Protein AF-A0A7V2UEF2-F1 (afdb_monomer_lite)

pLDDT: mean 79.39, std 17.66, range [21.75, 98.5]

Secondary structure (DSSP, 8-state):
--TTTSS-TT-PPPP-PPP----B--------TT-EEEEEEE-STT-EEEEEES-TTS-----B--EESSSP-SS-SEEEEEETTEEEEEEE---SB--TTEEEEEES-SEE--EEE--SS--PPB-EEEESSPB--EEESS-B--EE-TTPBPTTSBBPPSSSS-SS-TTPEEEEEESSEEEEEEESS-B-SEEEESSEEEEEEEESS-B-S-EEESSEEEEEEEE-EEETTEEE---B-S-EEETTEEEEEEEESS-B-S-EEESSEEEEEEEE-EE-TTT--EE---B-S-EEESSEEEEEEEESS-B-SS-EEE-SS--EEEEEEE-EEETTTTEEEPPPB-S-EEESS-EEEEEESS-B-S-EEESSEEEEEEESSS-B-SEEEESSEEEEEEESSEEES-EEEESS-EEEEEESEEES-EEEESSEEEEEEESS-EES-EEEESB--TTT--TTSSSTTTTTTT-----EEEEEEEEEEEES-EEEESEEPPTTS-SSSTT--EEPSS--EEEEEEEEEE-TT-EEEESSEE---S----TTSEEEE----PPPPPS-TTTEEETTB-EEEE-SSS-EEEEEEESS-EEEEETTTTEEEE---TT--EEEEEEE-----TT-S--SPPBEEE--TT--EEEEEE-TT--BS-SSSSEEEEEESS-BS-EEES-B-SSEEEEETT-BS-EEE---S-EESEEEEETTS-EEEEEESS-EE-SSS--EEEES-EEEEEEES-B-SEEEESSS-EEEEEEESS-B-S-EEESS-EEEEEEESS-B-S-EEEEEEEEEEEE-SS-BSBTTB--EEEEEEEEEEEES-EES-EEEEEEEEEEEESS-EES-EEEEEEEEEEEEESS-EES-EEEEEEEEEEEE-S-EEEEEEEEEEEEEEEEESS-EEEEEEEEEEES-EEE-S-EE--SSSS----EEETT-------S--PPPPPTT------S------

Structure (mmCIF, N/CA/C/O backbone):
data_AF-A0A7V2UEF2-F1
#
_entry.id   AF-A0A7V2UEF2-F1
#
loop_
_atom_site.group_PDB
_atom_site.id
_atom_site.type_symbol
_atom_site.label_atom_id
_atom_site.label_alt_id
_atom_site.label_comp_id
_atom_site.label_asym_id
_atom_site.label_entity_id
_atom_site.label_seq_id
_atom_site.pdbx_PDB_ins_code
_atom_site.Cartn_x
_atom_site.Cartn_y
_atom_site.Cartn_z
_atom_site.occupancy
_atom_site.B_iso_or_equiv
_atom_site.auth_seq_id
_atom_site.auth_comp_id
_atom_site.auth_asym_id
_atom_site.auth_atom_id
_atom_site.pdbx_PDB_model_num
ATOM 1 N N . MET A 1 1 ? -7.938 11.576 -1.540 1.00 25.53 1 MET A N 1
ATOM 2 C CA . MET A 1 1 ? -7.745 12.157 -2.897 1.00 25.53 1 MET A CA 1
ATOM 3 C C . MET A 1 1 ? -6.813 13.387 -2.960 1.00 25.53 1 MET A C 1
ATOM 5 O O . MET A 1 1 ? -6.471 13.784 -4.067 1.00 25.53 1 MET A O 1
ATOM 9 N N . GLY A 1 2 ? -6.338 13.968 -1.844 1.00 21.84 2 GLY A N 1
ATOM 10 C CA . GLY A 1 2 ? -5.349 15.071 -1.861 1.00 21.84 2 GLY A CA 1
ATOM 11 C C . GLY A 1 2 ? -3.874 14.646 -1.999 1.00 21.84 2 GLY A C 1
ATOM 12 O O . GLY A 1 2 ? -3.057 15.437 -2.459 1.00 21.84 2 GLY A O 1
ATOM 13 N N . LEU A 1 3 ? -3.564 13.381 -1.688 1.00 26.83 3 LEU A N 1
ATOM 14 C CA . LEU A 1 3 ? -2.206 12.836 -1.524 1.00 26.83 3 LEU A CA 1
ATOM 15 C C . LEU A 1 3 ? -1.367 12.731 -2.821 1.00 26.83 3 LEU A C 1
ATOM 17 O O . LEU A 1 3 ? -0.145 12.712 -2.771 1.00 26.83 3 LEU A O 1
ATOM 21 N N . PHE A 1 4 ? -1.991 12.685 -4.005 1.00 26.27 4 PHE A N 1
ATOM 22 C CA . PHE A 1 4 ? -1.270 12.423 -5.267 1.00 26.27 4 PHE A CA 1
ATOM 23 C C . PHE A 1 4 ? -0.911 13.674 -6.084 1.00 26.27 4 PHE A C 1
ATOM 25 O O . PHE A 1 4 ? -0.075 13.591 -6.978 1.00 26.27 4 PHE A O 1
ATOM 32 N N . ARG A 1 5 ? -1.504 14.845 -5.798 1.00 24.19 5 ARG A N 1
ATOM 33 C CA . ARG A 1 5 ? -1.255 16.075 -6.585 1.00 24.19 5 ARG A CA 1
ATOM 34 C C . ARG A 1 5 ? -0.101 16.938 -6.075 1.00 24.19 5 ARG A C 1
ATOM 36 O O . ARG A 1 5 ? 0.386 17.770 -6.832 1.00 24.19 5 ARG A O 1
ATOM 43 N N . ALA A 1 6 ? 0.310 16.782 -4.817 1.00 24.36 6 ALA A N 1
ATOM 44 C CA . ALA A 1 6 ? 1.308 17.659 -4.199 1.00 24.36 6 ALA A CA 1
ATOM 45 C C . ALA A 1 6 ? 2.750 17.130 -4.317 1.00 24.36 6 ALA A C 1
ATOM 47 O O . ALA A 1 6 ? 3.679 17.929 -4.396 1.00 24.36 6 ALA A O 1
ATOM 48 N N . LEU A 1 7 ? 2.942 15.808 -4.416 1.00 27.47 7 LEU A N 1
ATOM 49 C CA . LEU A 1 7 ? 4.266 15.185 -4.584 1.00 27.47 7 LEU A CA 1
ATOM 50 C C . LEU A 1 7 ? 4.724 15.100 -6.052 1.00 27.47 7 LEU A C 1
ATOM 52 O O . LEU A 1 7 ? 5.897 14.862 -6.319 1.00 27.47 7 LEU A O 1
ATOM 56 N N . SER A 1 8 ? 3.837 15.364 -7.019 1.00 26.30 8 SER A N 1
ATOM 57 C CA . SER A 1 8 ? 4.153 15.412 -8.455 1.00 26.30 8 SER A CA 1
ATOM 58 C C . SER A 1 8 ? 4.709 16.773 -8.895 1.00 26.30 8 SER A C 1
ATOM 60 O O . SER A 1 8 ? 4.376 17.258 -9.980 1.00 26.30 8 SER A O 1
ATOM 62 N N . GLY A 1 9 ? 5.495 17.432 -8.038 1.00 21.75 9 GLY A N 1
ATOM 63 C CA . GLY A 1 9 ? 6.108 18.730 -8.306 1.00 21.75 9 GLY A CA 1
ATOM 64 C C . GLY A 1 9 ? 6.956 18.716 -9.580 1.00 21.75 9 GLY A C 1
ATOM 65 O O . GLY A 1 9 ? 8.155 18.491 -9.529 1.00 21.75 9 GLY A O 1
ATOM 66 N N . GLY A 1 10 ? 6.311 19.000 -10.713 1.00 25.55 10 GLY A N 1
ATOM 67 C CA . GLY A 1 10 ? 6.919 19.436 -11.962 1.00 25.55 10 GLY A CA 1
ATOM 68 C C . GLY A 1 10 ? 7.598 18.363 -12.811 1.00 25.55 10 GLY A C 1
ATOM 69 O O . GLY A 1 10 ? 8.803 18.441 -13.007 1.00 25.55 10 GLY A O 1
ATOM 70 N N . LYS A 1 11 ? 6.816 17.460 -13.413 1.00 21.89 11 LYS A N 1
ATOM 71 C CA . LYS A 1 11 ? 6.855 17.152 -14.860 1.00 21.89 11 LYS A CA 1
ATOM 72 C C . LYS A 1 11 ? 5.603 16.340 -15.213 1.00 21.89 11 LYS A C 1
ATOM 74 O O . LYS A 1 11 ? 5.317 15.320 -14.597 1.00 21.89 11 LYS A O 1
ATOM 79 N N . SER A 1 12 ? 4.821 16.861 -16.155 1.00 23.77 12 SER A N 1
ATOM 80 C CA . SER A 1 12 ? 3.686 16.164 -16.769 1.00 23.77 12 SER A CA 1
ATOM 81 C C . SER A 1 12 ? 4.137 14.787 -17.278 1.00 23.77 12 SER A C 1
ATOM 83 O O . SER A 1 12 ? 5.268 14.706 -17.765 1.00 23.77 12 SER A O 1
ATOM 85 N N . PRO A 1 13 ? 3.299 13.728 -17.257 1.00 28.08 13 PRO A N 1
ATOM 86 C CA . PRO A 1 13 ? 3.505 12.639 -18.203 1.00 28.08 13 PRO A CA 1
ATOM 87 C C . PRO A 1 13 ? 3.587 13.274 -19.595 1.00 28.08 13 PRO A C 1
ATOM 89 O O . PRO A 1 13 ? 2.812 14.189 -19.909 1.00 28.08 13 PRO A O 1
ATOM 92 N N . ALA A 1 14 ? 4.612 12.880 -20.349 1.00 27.77 14 ALA A N 1
ATOM 93 C CA . ALA A 1 14 ? 4.889 13.397 -21.679 1.00 27.77 14 ALA A CA 1
ATOM 94 C C . ALA A 1 14 ? 3.609 13.380 -22.541 1.00 27.77 14 ALA A C 1
ATOM 96 O O . ALA A 1 14 ? 2.741 12.523 -22.324 1.00 27.77 14 ALA A O 1
ATOM 97 N N . PRO A 1 15 ? 3.445 14.341 -23.470 1.00 23.97 15 PRO A N 1
ATOM 98 C CA . PRO A 1 15 ? 2.350 14.301 -24.433 1.00 23.97 15 PRO A CA 1
ATOM 99 C C . PRO A 1 15 ? 2.281 12.914 -25.083 1.00 23.97 15 PRO A C 1
ATOM 101 O O . PRO A 1 15 ? 3.301 12.256 -25.269 1.00 23.97 15 PRO A O 1
ATOM 104 N N . ARG A 1 16 ? 1.056 12.444 -25.358 1.00 30.66 16 ARG A N 1
ATOM 105 C CA . ARG A 1 16 ? 0.818 11.178 -26.062 1.00 30.66 16 ARG A CA 1
ATOM 106 C C . ARG A 1 16 ? 1.673 11.161 -27.317 1.00 30.66 16 ARG A C 1
ATOM 108 O O . ARG A 1 16 ? 1.405 11.971 -28.203 1.00 30.66 16 ARG A O 1
ATOM 115 N N . ALA A 1 17 ? 2.631 10.240 -27.367 1.00 35.06 17 ALA A N 1
ATOM 116 C CA . ALA A 1 17 ? 3.488 10.154 -28.520 1.00 35.06 17 ALA A CA 1
ATOM 117 C C . ALA A 1 17 ? 2.669 9.740 -29.739 1.00 35.06 17 ALA A C 1
ATOM 119 O O . ALA A 1 17 ? 1.888 8.779 -29.683 1.00 35.06 17 ALA A O 1
ATOM 120 N N . THR A 1 18 ? 2.768 10.509 -30.814 1.00 34.16 18 THR A N 1
ATOM 121 C CA . THR A 1 18 ? 2.015 10.239 -32.035 1.00 34.16 18 THR A CA 1
ATOM 122 C C . THR A 1 18 ? 2.654 9.035 -32.712 1.00 34.16 18 THR A C 1
ATOM 124 O O . THR A 1 18 ? 3.861 8.978 -32.907 1.00 34.16 18 THR A O 1
ATOM 127 N N . ARG A 1 19 ? 1.852 8.020 -33.055 1.00 41.97 19 ARG A N 1
ATOM 128 C CA . ARG A 1 19 ? 2.343 6.855 -33.805 1.00 41.97 19 ARG A CA 1
ATOM 129 C C . ARG A 1 19 ? 3.092 7.351 -35.043 1.00 41.97 19 ARG A C 1
ATOM 131 O O . ARG A 1 19 ? 2.525 8.173 -35.758 1.00 41.97 19 ARG A O 1
ATOM 138 N N . LEU A 1 20 ? 4.292 6.819 -35.308 1.00 41.66 20 LEU A N 1
ATOM 139 C CA . LEU A 1 20 ? 5.078 7.131 -36.508 1.00 41.66 20 LEU A CA 1
ATOM 140 C C . LEU A 1 20 ? 4.201 6.941 -37.763 1.00 41.66 20 LEU A C 1
ATOM 142 O O . LEU A 1 20 ? 3.979 5.822 -38.230 1.00 41.66 20 LEU A O 1
ATOM 146 N N . ALA A 1 21 ? 3.627 8.033 -38.260 1.00 39.31 21 ALA A N 1
ATOM 147 C CA . ALA A 1 21 ? 2.764 8.049 -39.427 1.00 39.31 21 ALA A CA 1
ATOM 148 C C . ALA A 1 21 ? 3.613 8.540 -40.594 1.00 39.31 21 ALA A C 1
ATOM 150 O O . ALA A 1 21 ? 3.833 9.735 -40.765 1.00 39.31 21 ALA A O 1
ATOM 151 N N . LEU A 1 22 ? 4.139 7.594 -41.370 1.00 42.03 22 LEU A N 1
ATOM 152 C CA . LEU A 1 22 ? 4.857 7.908 -42.598 1.00 42.03 22 LEU A CA 1
ATOM 153 C C . LEU A 1 22 ? 3.831 8.349 -43.647 1.00 42.03 22 LEU A C 1
ATOM 155 O O . LEU A 1 22 ? 3.211 7.519 -44.313 1.00 42.03 22 LEU A O 1
ATOM 159 N N . GLU A 1 23 ? 3.601 9.656 -43.754 1.00 38.69 23 GLU A N 1
ATOM 160 C CA . GLU A 1 23 ? 2.697 10.212 -44.758 1.00 38.69 23 GLU A CA 1
ATOM 161 C C . GLU A 1 23 ? 3.459 10.599 -46.038 1.00 38.69 23 GLU A C 1
ATOM 163 O O . GLU A 1 23 ? 4.475 11.297 -45.976 1.00 38.69 23 GLU A O 1
ATOM 168 N N . PRO A 1 24 ? 2.974 10.199 -47.227 1.00 37.00 24 PRO A N 1
ATOM 169 C CA . PRO A 1 24 ? 3.473 10.736 -48.484 1.00 37.00 24 PRO A CA 1
ATOM 170 C C . PRO A 1 24 ? 2.901 12.145 -48.715 1.00 37.00 24 PRO A C 1
ATOM 172 O O . PRO A 1 24 ? 1.703 12.306 -48.953 1.00 37.00 24 PRO A O 1
ATOM 175 N N . LEU A 1 25 ? 3.757 13.171 -48.687 1.00 35.62 25 LEU A N 1
ATOM 176 C CA . LEU A 1 25 ? 3.411 14.560 -49.026 1.00 35.62 25 LEU A CA 1
ATOM 177 C C . LEU A 1 25 ? 3.967 14.968 -50.400 1.00 35.62 25 LEU A C 1
ATOM 179 O O . LEU A 1 25 ? 4.969 14.437 -50.877 1.00 35.62 25 LEU A O 1
ATOM 183 N N . GLU A 1 26 ? 3.317 15.944 -51.048 1.00 32.22 26 GLU A N 1
ATOM 184 C CA . GLU A 1 26 ? 3.818 16.532 -52.297 1.00 32.22 26 GLU A CA 1
ATOM 185 C C . GLU A 1 26 ? 5.234 17.121 -52.109 1.00 32.22 26 GLU A C 1
ATOM 187 O O . GLU A 1 26 ? 5.506 17.755 -51.084 1.00 32.22 26 GLU A O 1
ATOM 192 N N . PRO A 1 27 ? 6.142 16.969 -53.094 1.00 32.66 27 PRO A N 1
ATOM 193 C CA . PRO A 1 27 ? 7.563 17.200 -52.888 1.00 32.66 27 PRO A CA 1
ATOM 194 C C . PRO A 1 27 ? 7.864 18.676 -52.615 1.00 32.66 27 PRO A C 1
ATOM 196 O O . PRO A 1 27 ? 7.856 19.518 -53.517 1.00 32.66 27 PRO A O 1
ATOM 199 N N . ARG A 1 28 ? 8.203 18.989 -51.363 1.00 32.97 28 ARG A N 1
ATOM 200 C CA . ARG A 1 28 ? 8.914 20.211 -50.991 1.00 32.97 28 ARG A CA 1
ATOM 201 C C . ARG A 1 28 ? 10.338 19.830 -50.613 1.00 32.97 28 ARG A C 1
ATOM 203 O O . ARG A 1 28 ? 10.566 19.201 -49.594 1.00 32.97 28 ARG A O 1
ATOM 210 N N . LEU A 1 29 ? 11.287 20.221 -51.462 1.00 34.53 29 LEU A N 1
ATOM 211 C CA . LEU A 1 29 ? 12.725 20.089 -51.223 1.00 34.53 29 LEU A CA 1
ATOM 212 C C . LEU A 1 29 ? 13.139 20.943 -50.014 1.00 34.53 29 LEU A C 1
ATOM 214 O O . LEU A 1 29 ? 13.471 22.119 -50.165 1.00 34.53 29 LEU A O 1
ATOM 218 N N . LEU A 1 30 ? 13.131 20.348 -48.826 1.00 37.91 30 LEU A N 1
ATOM 219 C CA . LEU A 1 30 ? 13.984 20.757 -47.717 1.00 37.91 30 LEU A CA 1
ATOM 220 C C . LEU A 1 30 ? 15.218 19.850 -47.774 1.00 37.91 30 LEU A C 1
ATOM 222 O O . LEU A 1 30 ? 15.145 18.665 -47.475 1.00 37.91 30 LEU A O 1
ATOM 226 N N . LEU A 1 31 ? 16.342 20.385 -48.262 1.00 40.97 31 LEU A N 1
ATOM 227 C CA . LEU A 1 31 ? 17.633 19.707 -48.138 1.00 40.97 31 LEU A CA 1
ATOM 228 C C . LEU A 1 31 ? 18.015 19.716 -46.651 1.00 40.97 31 LEU A C 1
ATOM 230 O O . LEU A 1 31 ? 18.412 20.771 -46.152 1.00 40.97 31 LEU A O 1
ATOM 234 N N . SER A 1 32 ? 17.948 18.571 -45.965 1.00 44.62 32 SER A N 1
ATOM 235 C CA . SER A 1 32 ? 18.790 18.381 -44.782 1.00 44.62 32 SER A CA 1
ATOM 236 C C . SER A 1 32 ? 20.245 18.319 -45.268 1.00 44.62 32 SER A C 1
ATOM 238 O O . SER A 1 32 ? 20.565 17.698 -46.285 1.00 44.62 32 SER A O 1
ATOM 240 N N . ALA A 1 33 ? 21.128 19.088 -44.636 1.00 48.56 33 ALA A N 1
ATOM 241 C CA . ALA A 1 33 ? 22.421 19.459 -45.214 1.00 48.56 33 ALA A CA 1
ATOM 242 C C . ALA A 1 33 ? 23.531 18.394 -45.067 1.00 48.56 33 ALA A C 1
ATOM 244 O O . ALA A 1 33 ? 24.662 18.667 -45.469 1.00 48.56 33 ALA A O 1
ATOM 245 N N . ASN A 1 34 ? 23.233 17.206 -44.522 1.00 64.19 34 ASN A N 1
ATOM 246 C CA . ASN A 1 34 ? 24.262 16.309 -43.972 1.00 64.19 34 ASN A CA 1
ATOM 247 C C . ASN A 1 34 ? 24.286 14.872 -44.536 1.00 64.19 34 ASN A C 1
ATOM 249 O O . ASN A 1 34 ? 25.205 14.128 -44.207 1.00 64.19 34 ASN A O 1
ATOM 253 N N . LEU A 1 35 ? 23.337 14.475 -45.397 1.00 77.94 35 LEU A N 1
ATOM 254 C CA . LEU A 1 35 ? 23.329 13.152 -46.043 1.00 77.94 35 LEU A CA 1
ATOM 255 C C . LEU A 1 35 ? 23.535 13.270 -47.552 1.00 77.94 35 LEU A C 1
ATOM 257 O O . LEU A 1 35 ? 22.794 13.975 -48.239 1.00 77.94 35 LEU A O 1
ATOM 261 N N . THR A 1 36 ? 24.503 12.534 -48.099 1.00 80.50 36 THR A N 1
ATOM 262 C CA . THR A 1 36 ? 24.727 12.473 -49.554 1.00 80.50 36 THR A CA 1
ATOM 263 C C . THR A 1 36 ? 24.438 11.073 -50.075 1.00 80.50 36 THR A C 1
ATOM 265 O O . THR A 1 36 ? 24.997 10.103 -49.577 1.00 80.50 36 THR A O 1
ATOM 268 N N . VAL A 1 37 ? 23.578 10.951 -51.091 1.00 83.44 37 VAL A N 1
ATOM 269 C CA . VAL A 1 37 ? 23.331 9.661 -51.756 1.00 83.44 37 VAL A CA 1
ATOM 270 C C . VAL A 1 37 ? 24.605 9.208 -52.462 1.00 83.44 37 VAL A C 1
ATOM 272 O O . VAL A 1 37 ? 25.132 9.906 -53.328 1.00 83.44 37 VAL A O 1
ATOM 275 N N . VAL A 1 38 ? 25.069 8.019 -52.096 1.00 81.69 38 VAL A N 1
ATOM 276 C CA . VAL A 1 38 ? 26.251 7.364 -52.660 1.00 81.69 38 VAL A CA 1
ATOM 277 C C . VAL A 1 38 ? 25.851 6.536 -53.871 1.00 81.69 38 VAL A C 1
ATOM 279 O O . VAL A 1 38 ? 26.432 6.673 -54.945 1.00 81.69 38 VAL A O 1
ATOM 282 N N . ASP A 1 39 ? 24.831 5.696 -53.699 1.00 85.75 39 ASP A N 1
ATOM 283 C CA . ASP A 1 39 ? 24.212 4.923 -54.768 1.00 85.75 39 ASP A CA 1
ATOM 284 C C . ASP A 1 39 ? 22.794 4.498 -54.360 1.00 85.75 39 ASP A C 1
ATOM 286 O O . ASP A 1 39 ? 22.465 4.434 -53.174 1.00 85.75 39 ASP A O 1
ATOM 290 N N . GLN A 1 40 ? 21.947 4.192 -55.339 1.00 88.06 40 GLN A N 1
ATOM 291 C CA . GLN A 1 40 ? 20.579 3.733 -55.112 1.00 88.06 40 GLN A CA 1
ATOM 292 C C . GLN A 1 40 ? 20.105 2.798 -56.222 1.00 88.06 40 GLN A C 1
ATOM 294 O O . GLN A 1 40 ? 20.504 2.915 -57.384 1.00 88.06 40 GLN A O 1
ATOM 299 N N . ARG A 1 41 ? 19.176 1.897 -55.895 1.00 89.00 41 ARG A N 1
ATOM 300 C CA . ARG A 1 41 ? 18.490 1.073 -56.895 1.00 89.00 41 ARG A CA 1
ATOM 301 C C . ARG A 1 41 ? 17.037 0.828 -56.534 1.00 89.00 41 ARG A C 1
ATOM 303 O O . ARG A 1 41 ? 16.729 0.283 -55.479 1.00 89.00 41 ARG A O 1
ATOM 310 N N . ASP A 1 42 ? 16.177 1.140 -57.495 1.00 87.62 42 ASP A N 1
ATOM 311 C CA . ASP A 1 42 ? 14.768 0.762 -57.504 1.00 87.62 42 ASP A CA 1
ATOM 312 C C . ASP A 1 42 ? 14.609 -0.644 -58.112 1.00 87.62 42 ASP A C 1
ATOM 314 O O . ASP A 1 42 ? 15.122 -0.945 -59.199 1.00 87.62 42 ASP A O 1
ATOM 318 N N . PHE A 1 43 ? 13.928 -1.529 -57.389 1.00 86.38 43 PHE A N 1
ATOM 319 C CA . PHE A 1 43 ? 13.607 -2.897 -57.806 1.00 86.38 43 PHE A CA 1
ATOM 320 C C . PHE A 1 43 ? 12.164 -3.033 -58.334 1.00 86.38 43 PHE A C 1
ATOM 322 O O . PHE A 1 43 ? 11.760 -4.127 -58.739 1.00 86.38 43 PHE A O 1
ATOM 329 N N . GLY A 1 44 ? 11.415 -1.929 -58.388 1.00 80.31 44 GLY A N 1
ATOM 330 C CA . GLY A 1 44 ? 10.041 -1.817 -58.861 1.00 80.31 44 GLY A CA 1
ATOM 331 C C . GLY A 1 44 ? 9.005 -1.855 -57.733 1.00 80.31 44 GLY A C 1
ATOM 332 O O . GLY A 1 44 ? 9.194 -2.499 -56.704 1.00 80.31 44 GLY A O 1
ATOM 333 N N . GLY A 1 45 ? 7.863 -1.186 -57.941 1.00 77.62 45 GLY A N 1
ATOM 334 C CA . GLY A 1 45 ? 6.744 -1.183 -56.985 1.00 77.62 45 GLY A CA 1
ATOM 335 C C . GLY A 1 45 ? 6.975 -0.338 -55.726 1.00 77.62 45 GLY A C 1
ATOM 336 O O . GLY A 1 45 ? 6.353 -0.620 -54.701 1.00 77.62 45 GLY A O 1
ATOM 337 N N . GLY A 1 46 ? 7.865 0.659 -55.805 1.00 79.31 46 GLY A N 1
ATOM 338 C CA . GLY A 1 46 ? 8.261 1.516 -54.681 1.00 79.31 46 GLY A CA 1
ATOM 339 C C . GLY A 1 46 ? 9.308 0.891 -53.756 1.00 79.31 46 GLY A C 1
ATOM 340 O O . GLY A 1 46 ? 9.598 1.459 -52.715 1.00 79.31 46 GLY A O 1
ATOM 341 N N . PHE A 1 47 ? 9.861 -0.278 -54.109 1.00 90.25 47 PHE A N 1
ATOM 342 C CA . PHE A 1 47 ? 10.889 -0.956 -53.321 1.00 90.25 47 PHE A CA 1
ATOM 343 C C . PHE A 1 47 ? 12.294 -0.477 -53.723 1.00 90.25 47 PHE A C 1
ATOM 345 O O . PHE A 1 47 ? 12.801 -0.834 -54.793 1.00 90.25 47 PHE A O 1
ATOM 352 N N . ILE A 1 48 ? 12.917 0.326 -52.859 1.00 90.44 48 ILE A N 1
ATOM 353 C CA . ILE A 1 48 ? 14.175 1.037 -53.126 1.00 90.44 48 ILE A CA 1
ATOM 354 C C . ILE A 1 48 ? 15.201 0.689 -52.043 1.00 90.44 48 ILE A C 1
ATOM 356 O O . ILE A 1 48 ? 14.878 0.623 -50.860 1.00 90.44 48 ILE A O 1
ATOM 360 N N . VAL A 1 49 ? 16.451 0.461 -52.452 1.00 92.06 49 VAL A N 1
ATOM 361 C CA . VAL A 1 49 ? 17.600 0.377 -51.538 1.00 92.06 49 VAL A CA 1
ATOM 362 C C . VAL A 1 49 ? 18.536 1.537 -51.842 1.00 92.06 49 VAL A C 1
ATOM 364 O O . VAL A 1 49 ? 18.999 1.659 -52.981 1.00 92.06 49 VAL A O 1
ATOM 367 N N . THR A 1 50 ? 18.828 2.346 -50.827 1.00 90.75 50 THR A N 1
ATOM 368 C CA . THR A 1 50 ? 19.661 3.546 -50.941 1.00 90.75 50 THR A CA 1
ATOM 369 C C . THR A 1 50 ? 20.811 3.502 -49.945 1.00 90.75 50 THR A C 1
ATOM 371 O O . THR A 1 50 ? 20.640 3.114 -48.787 1.00 90.75 50 THR A O 1
ATOM 374 N N . PHE A 1 51 ? 21.986 3.917 -50.410 1.00 90.06 51 PHE A N 1
ATOM 375 C CA . PHE A 1 51 ? 23.198 4.055 -49.620 1.00 90.06 51 PHE A CA 1
ATOM 376 C C . PHE A 1 51 ? 23.582 5.526 -49.491 1.00 90.06 51 PHE A C 1
ATOM 378 O O . PHE A 1 51 ? 23.554 6.264 -50.479 1.00 90.06 51 PHE A O 1
ATOM 385 N N . TYR A 1 52 ? 23.970 5.931 -48.286 1.00 86.88 52 TYR A N 1
ATOM 386 C CA . TYR A 1 52 ? 24.322 7.307 -47.952 1.00 86.88 52 TYR A CA 1
ATOM 387 C C . TYR A 1 52 ? 25.728 7.414 -47.382 1.00 86.88 52 TYR A C 1
ATOM 389 O O . TYR A 1 52 ? 26.230 6.487 -46.755 1.00 86.88 52 TYR A O 1
ATOM 397 N N . ASP A 1 53 ? 26.316 8.583 -47.574 1.00 81.75 53 ASP A N 1
ATOM 398 C CA . ASP A 1 53 ? 27.426 9.102 -46.791 1.00 81.75 53 ASP A CA 1
ATOM 399 C C . ASP A 1 53 ? 26.835 9.953 -45.664 1.00 81.75 53 ASP A C 1
ATOM 401 O O . ASP A 1 53 ? 26.139 10.937 -45.953 1.00 81.75 53 ASP A O 1
ATOM 405 N N . SER A 1 54 ? 27.052 9.542 -44.410 1.00 76.62 54 SER A N 1
ATOM 406 C CA . SER A 1 54 ? 26.529 10.238 -43.230 1.00 76.62 54 SER A CA 1
ATOM 407 C C . SER A 1 54 ? 27.445 11.335 -42.672 1.00 76.62 54 SER A C 1
ATOM 409 O O . SER A 1 54 ? 27.051 12.004 -41.722 1.00 76.62 54 SER A O 1
ATOM 411 N N . GLU A 1 55 ? 28.637 11.561 -43.244 1.00 69.50 55 GLU A N 1
ATOM 412 C CA . GLU A 1 55 ? 29.567 12.625 -42.827 1.00 69.50 55 GLU A CA 1
ATOM 413 C C . GLU A 1 55 ? 30.089 13.455 -44.021 1.00 69.50 55 GLU A C 1
ATOM 415 O O . GLU A 1 55 ? 31.293 13.600 -44.250 1.00 69.50 55 GLU A O 1
ATOM 420 N N . SER A 1 56 ? 29.193 14.105 -44.770 1.00 51.38 56 SER A N 1
ATOM 421 C CA . SER A 1 56 ? 29.541 14.823 -46.014 1.00 51.38 56 SER A CA 1
ATOM 422 C C . SER A 1 56 ? 30.488 16.038 -45.867 1.00 51.38 56 SER A C 1
ATOM 424 O O . SER A 1 56 ? 30.842 16.672 -46.865 1.00 51.38 56 SER A O 1
ATOM 426 N N . LEU A 1 57 ? 30.902 16.403 -44.643 1.00 49.12 57 LEU A N 1
ATOM 427 C CA . LEU A 1 57 ? 31.737 17.575 -44.321 1.00 49.12 57 LEU A CA 1
ATOM 428 C C . LEU A 1 57 ? 33.198 17.244 -43.957 1.00 49.12 57 LEU A C 1
ATOM 430 O O . LEU A 1 57 ? 34.007 18.167 -43.836 1.00 49.12 57 LEU A O 1
ATOM 434 N N . ASN A 1 58 ? 33.574 15.969 -43.810 1.00 53.09 58 ASN A N 1
ATOM 435 C CA . ASN A 1 58 ? 34.930 15.586 -43.383 1.00 53.09 58 ASN A CA 1
ATOM 436 C C . ASN A 1 58 ? 36.002 15.709 -44.497 1.00 53.09 58 ASN A C 1
ATOM 438 O O . ASN A 1 58 ? 37.194 15.509 -44.252 1.00 53.09 58 ASN A O 1
ATOM 442 N N . GLY A 1 59 ? 35.607 16.088 -45.720 1.00 45.69 59 GLY A N 1
ATOM 443 C CA . GLY A 1 59 ? 36.514 16.300 -46.852 1.00 45.69 59 GLY A CA 1
ATOM 444 C C . GLY A 1 59 ? 37.146 15.015 -47.403 1.00 45.69 59 GLY A C 1
ATOM 445 O O . GLY A 1 59 ? 38.007 15.094 -48.287 1.00 45.69 59 GLY A O 1
ATOM 446 N N . VAL A 1 60 ? 36.729 13.844 -46.913 1.00 49.16 60 VAL A N 1
ATOM 447 C CA . VAL A 1 60 ? 37.070 12.541 -47.481 1.00 49.16 60 VAL A CA 1
ATOM 448 C C . VAL A 1 60 ? 36.153 12.307 -48.677 1.00 49.16 60 VAL A C 1
ATOM 450 O O . VAL A 1 60 ? 34.958 12.575 -48.650 1.00 49.16 60 VAL A O 1
ATOM 453 N N . THR A 1 61 ? 36.729 11.891 -49.799 1.00 45.31 61 THR A N 1
ATOM 454 C CA . THR A 1 61 ? 35.976 11.681 -51.036 1.00 45.31 61 THR A CA 1
ATOM 455 C C . THR A 1 61 ? 35.153 10.401 -50.912 1.00 45.31 61 THR A C 1
ATOM 457 O O . THR A 1 61 ? 35.710 9.373 -51.262 1.00 45.31 61 THR A O 1
ATOM 460 N N . VAL A 1 62 ? 33.890 10.505 -50.455 1.00 53.31 62 VAL A N 1
ATOM 461 C CA . VAL A 1 62 ? 32.746 9.563 -50.586 1.00 53.31 62 VAL A CA 1
ATOM 462 C C . VAL A 1 62 ? 33.047 8.110 -50.156 1.00 53.31 62 VAL A C 1
ATOM 464 O O . VAL A 1 62 ? 34.035 7.541 -50.613 1.00 53.31 62 VAL A O 1
ATOM 467 N N . PRO A 1 63 ? 32.204 7.387 -49.397 1.00 54.78 63 PRO A N 1
ATOM 468 C CA . PRO A 1 63 ? 32.307 5.929 -49.418 1.00 54.78 63 PRO A CA 1
ATOM 469 C C . PRO A 1 63 ? 32.084 5.471 -50.871 1.00 54.78 63 PRO A C 1
ATOM 471 O O . PRO A 1 63 ? 30.983 5.537 -51.404 1.00 54.78 63 PRO A O 1
ATOM 474 N N . ASN A 1 64 ? 33.141 5.069 -51.577 1.00 64.19 64 ASN A N 1
ATOM 475 C CA . ASN A 1 64 ? 33.065 4.687 -52.987 1.00 64.19 64 ASN A CA 1
ATOM 476 C C . ASN A 1 64 ? 32.734 3.196 -53.064 1.00 64.19 64 ASN A C 1
ATOM 478 O O . ASN A 1 64 ? 33.532 2.376 -53.526 1.00 64.19 64 ASN A O 1
ATOM 482 N N . ILE A 1 65 ? 31.567 2.844 -52.522 1.00 77.19 65 ILE A N 1
ATOM 483 C CA . ILE A 1 65 ? 31.166 1.450 -52.398 1.00 77.19 65 ILE A CA 1
ATOM 484 C C . ILE A 1 65 ? 30.940 0.844 -53.780 1.00 77.19 65 ILE A C 1
ATOM 486 O O . ILE A 1 65 ? 30.263 1.403 -54.641 1.00 77.19 65 ILE A O 1
ATOM 490 N N . VAL A 1 66 ? 31.459 -0.360 -53.979 1.00 84.50 66 VAL A N 1
ATOM 491 C CA . VAL A 1 66 ? 31.010 -1.230 -55.064 1.00 84.50 66 VAL A CA 1
ATOM 492 C C . VAL A 1 66 ? 30.007 -2.209 -54.479 1.00 84.50 66 VAL A C 1
ATOM 494 O O . VAL A 1 66 ? 30.388 -3.139 -53.770 1.00 84.50 66 VAL A O 1
ATOM 497 N N . TRP A 1 67 ? 28.718 -2.039 -54.763 1.00 87.19 67 TRP A N 1
ATOM 498 C CA . TRP A 1 67 ? 27.703 -2.976 -54.286 1.00 87.19 67 TRP A CA 1
ATOM 499 C C . TRP A 1 67 ? 27.083 -3.800 -55.415 1.00 87.19 67 TRP A C 1
ATOM 501 O O . TRP A 1 67 ? 27.063 -3.402 -56.579 1.00 87.19 67 TRP A O 1
ATOM 511 N N . SER A 1 68 ? 26.599 -4.995 -55.078 1.00 83.31 68 SER A N 1
ATOM 512 C CA . SER A 1 68 ? 25.991 -5.908 -56.045 1.00 83.31 68 SER A CA 1
ATOM 513 C C . SER A 1 68 ? 24.822 -6.674 -55.428 1.00 83.31 68 SER A C 1
ATOM 515 O O . SER A 1 68 ? 24.946 -7.180 -54.310 1.00 83.31 68 SER A O 1
ATOM 517 N N . PRO A 1 69 ? 23.698 -6.832 -56.152 1.00 83.44 69 PRO A N 1
ATOM 518 C CA . PRO A 1 69 ? 22.669 -7.803 -55.799 1.00 83.44 69 PRO A CA 1
ATOM 519 C C . PRO A 1 69 ? 22.901 -9.196 -56.408 1.00 83.44 69 PRO A C 1
ATOM 521 O O . PRO A 1 69 ? 22.143 -10.127 -56.143 1.00 83.44 69 PRO A O 1
ATOM 524 N N . ALA A 1 70 ? 23.933 -9.356 -57.241 1.00 79.75 70 ALA A N 1
ATOM 525 C CA . ALA A 1 70 ? 24.418 -10.648 -57.720 1.00 79.75 70 ALA A CA 1
ATOM 526 C C . ALA A 1 70 ? 25.560 -11.159 -56.824 1.00 79.75 70 ALA A C 1
ATOM 528 O O . ALA A 1 70 ? 26.125 -10.389 -56.050 1.00 79.75 70 ALA A O 1
ATOM 529 N N . ALA A 1 71 ? 25.909 -12.447 -56.934 1.00 82.31 71 ALA A N 1
ATOM 530 C CA . ALA A 1 71 ? 26.931 -13.076 -56.091 1.00 82.31 71 ALA A CA 1
ATOM 531 C C . ALA A 1 71 ? 28.220 -12.223 -55.993 1.00 82.31 71 ALA A C 1
ATOM 533 O O . ALA A 1 71 ? 28.705 -11.759 -57.029 1.00 82.31 71 ALA A O 1
ATOM 534 N N . PRO A 1 72 ? 28.772 -12.016 -54.780 1.00 84.50 72 PRO A N 1
ATOM 535 C CA . PRO A 1 72 ? 29.856 -11.063 -54.561 1.00 84.50 72 PRO A CA 1
ATOM 536 C C . PRO A 1 72 ? 31.177 -11.539 -55.171 1.00 84.50 72 PRO A C 1
ATOM 538 O O . PRO A 1 72 ? 31.536 -12.715 -55.069 1.00 84.50 72 PRO A O 1
ATOM 541 N N . ASP A 1 73 ? 31.939 -10.604 -55.734 1.00 84.31 73 ASP A N 1
ATOM 542 C CA . ASP A 1 73 ? 33.283 -10.824 -56.271 1.00 84.31 73 ASP A CA 1
ATOM 543 C C . ASP A 1 73 ? 34.386 -10.255 -55.351 1.00 84.31 73 ASP A C 1
ATOM 545 O O . ASP A 1 73 ? 34.171 -9.999 -54.159 1.00 84.31 73 ASP A O 1
ATOM 549 N N . ALA A 1 74 ? 35.608 -10.130 -55.878 1.00 81.50 74 ALA A N 1
ATOM 550 C CA . ALA A 1 74 ? 36.759 -9.615 -55.137 1.00 81.50 74 ALA A CA 1
ATOM 551 C C . ALA A 1 74 ? 36.718 -8.094 -54.902 1.00 81.50 74 ALA A C 1
ATOM 553 O O . ALA A 1 74 ? 37.500 -7.608 -54.097 1.00 81.50 74 ALA A O 1
ATOM 554 N N . THR A 1 75 ? 35.835 -7.365 -55.586 1.00 81.88 75 THR A N 1
ATOM 555 C CA . THR A 1 75 ? 35.690 -5.905 -55.484 1.00 81.88 75 THR A CA 1
ATOM 556 C C . THR A 1 75 ? 34.420 -5.472 -54.763 1.00 81.88 75 THR A C 1
ATOM 558 O O . THR A 1 75 ? 34.299 -4.308 -54.420 1.00 81.88 75 THR A O 1
ATOM 561 N N . THR A 1 76 ? 33.487 -6.394 -54.507 1.00 86.75 76 THR A N 1
ATOM 562 C CA . THR A 1 76 ? 32.203 -6.095 -53.859 1.00 86.75 76 THR A CA 1
ATOM 563 C C . THR A 1 76 ? 32.396 -5.683 -52.393 1.00 86.75 76 THR A C 1
ATOM 565 O O . THR A 1 76 ? 32.812 -6.494 -51.563 1.00 86.75 76 THR A O 1
ATOM 568 N N . ASP A 1 77 ? 32.040 -4.442 -52.076 1.00 85.88 77 ASP A N 1
ATOM 569 C CA . ASP A 1 77 ? 31.987 -3.848 -50.741 1.00 85.88 77 ASP A CA 1
ATOM 570 C C . ASP A 1 77 ? 30.704 -4.191 -49.991 1.00 85.88 77 ASP A C 1
ATOM 572 O O . ASP A 1 77 ? 30.764 -4.501 -48.801 1.00 85.88 77 ASP A O 1
ATOM 576 N N . VAL A 1 78 ? 29.560 -4.180 -50.681 1.00 90.25 78 VAL A N 1
ATOM 577 C CA . VAL A 1 78 ? 28.245 -4.477 -50.097 1.00 90.25 78 VAL A CA 1
ATOM 578 C C . VAL A 1 78 ? 27.487 -5.463 -50.986 1.00 90.25 78 VAL A C 1
ATOM 580 O O . VAL A 1 78 ? 27.327 -5.253 -52.185 1.00 90.25 78 VAL A O 1
ATOM 583 N N . TYR A 1 79 ? 27.004 -6.562 -50.412 1.00 92.50 79 TYR A N 1
ATOM 584 C CA . TYR A 1 79 ? 26.192 -7.551 -51.126 1.00 92.50 79 TYR A CA 1
ATOM 585 C C . TYR A 1 79 ? 24.751 -7.535 -50.614 1.00 92.50 79 TYR A C 1
ATOM 587 O O . TYR A 1 79 ? 24.524 -7.741 -49.423 1.00 92.50 79 TYR A O 1
ATOM 595 N N . VAL A 1 80 ? 23.782 -7.301 -51.505 1.00 94.31 80 VAL A N 1
ATOM 596 C CA . VAL A 1 80 ? 22.355 -7.162 -51.159 1.00 94.31 80 VAL A CA 1
ATOM 597 C C . VAL A 1 80 ? 21.550 -8.305 -51.770 1.00 94.31 80 VAL A C 1
ATOM 599 O O . VAL A 1 80 ? 21.271 -8.325 -52.965 1.00 94.31 80 VAL A O 1
ATOM 602 N N . GLN A 1 81 ? 21.126 -9.261 -50.950 1.00 93.56 81 GLN A N 1
ATOM 603 C CA . GLN A 1 81 ? 20.344 -10.403 -51.409 1.00 93.56 81 GLN A CA 1
ATOM 604 C C . GLN A 1 81 ? 18.840 -10.130 -51.290 1.00 93.56 81 GLN A C 1
ATOM 606 O O . GLN A 1 81 ? 18.292 -10.054 -50.187 1.00 93.56 81 GLN A O 1
ATOM 611 N N . VAL A 1 82 ? 18.157 -10.068 -52.431 1.00 92.06 82 VAL A N 1
ATOM 612 C CA . VAL A 1 82 ? 16.728 -9.735 -52.543 1.00 92.06 82 VAL A CA 1
ATOM 613 C C . VAL A 1 82 ? 15.912 -10.949 -52.997 1.00 92.06 82 VAL A C 1
ATOM 615 O O . VAL A 1 82 ? 16.344 -11.709 -53.861 1.00 92.06 82 VAL A O 1
ATOM 618 N N . SER A 1 83 ? 14.710 -11.114 -52.439 1.00 90.38 83 SER A N 1
ATOM 619 C CA . SER A 1 83 ? 13.703 -12.087 -52.877 1.00 90.38 83 SER A CA 1
ATOM 620 C C . SER A 1 83 ? 12.307 -11.456 -52.823 1.00 90.38 83 SER A C 1
ATOM 622 O O . SER A 1 83 ? 11.727 -11.321 -51.747 1.00 90.38 83 SER A O 1
ATOM 624 N N . GLY A 1 84 ? 11.749 -11.075 -53.976 1.00 88.56 84 GLY A N 1
ATOM 625 C CA . GLY A 1 84 ? 10.513 -10.280 -54.023 1.00 88.56 84 GLY A CA 1
ATOM 626 C C . GLY A 1 84 ? 10.735 -8.886 -53.422 1.00 88.56 84 GLY A C 1
ATOM 627 O O . GLY A 1 84 ? 11.752 -8.267 -53.718 1.00 88.56 84 GLY A O 1
ATOM 628 N N . ARG A 1 85 ? 9.828 -8.425 -52.548 1.00 89.12 85 ARG A N 1
ATOM 629 C CA . ARG A 1 85 ? 9.982 -7.183 -51.756 1.00 89.12 85 ARG A CA 1
ATOM 630 C C . ARG A 1 85 ? 10.722 -7.399 -50.427 1.00 89.12 85 ARG A C 1
ATOM 632 O O . ARG A 1 85 ? 10.743 -6.523 -49.573 1.00 89.12 85 ARG A O 1
ATOM 639 N N . THR A 1 86 ? 11.304 -8.579 -50.202 1.00 91.69 86 THR A N 1
ATOM 640 C CA . THR A 1 86 ? 12.105 -8.870 -49.003 1.00 91.69 86 THR A CA 1
ATOM 641 C C . THR A 1 86 ? 13.592 -8.745 -49.318 1.00 91.69 86 THR A C 1
ATOM 643 O O . THR A 1 86 ? 14.108 -9.442 -50.197 1.00 91.69 86 THR A O 1
ATOM 646 N N . VAL A 1 87 ? 14.315 -7.945 -48.535 1.00 95.12 87 VAL A N 1
ATOM 647 C CA . VAL A 1 87 ? 15.781 -7.995 -48.491 1.00 95.12 87 VAL A CA 1
ATOM 648 C C . VAL A 1 87 ? 16.163 -9.088 -47.504 1.00 95.12 87 VAL A C 1
ATOM 650 O O . VAL A 1 87 ? 16.014 -8.930 -46.300 1.00 95.12 87 VAL A O 1
ATOM 653 N N . THR A 1 88 ? 16.621 -10.238 -47.987 1.00 93.44 88 THR A N 1
ATOM 654 C CA . THR A 1 88 ? 16.997 -11.357 -47.107 1.00 93.44 88 THR A CA 1
ATOM 655 C C . THR A 1 88 ? 18.259 -11.070 -46.298 1.00 93.44 88 THR A C 1
ATOM 657 O O . THR A 1 88 ? 18.303 -11.437 -45.126 1.00 93.44 88 THR A O 1
ATOM 660 N N . ALA A 1 89 ? 19.253 -10.404 -46.895 1.00 95.00 89 ALA A N 1
ATOM 661 C CA . ALA A 1 89 ? 20.482 -10.008 -46.219 1.00 95.00 89 ALA A CA 1
ATOM 662 C C . ALA A 1 89 ? 21.188 -8.849 -46.941 1.00 95.00 89 ALA A C 1
ATOM 664 O O . ALA A 1 89 ? 21.230 -8.823 -48.170 1.00 95.00 89 ALA A O 1
ATOM 665 N N . ILE A 1 90 ? 21.806 -7.956 -46.172 1.00 95.44 90 ILE A N 1
ATOM 666 C CA . ILE A 1 90 ? 22.821 -6.997 -46.606 1.00 95.44 90 ILE A CA 1
ATOM 667 C C . ILE A 1 90 ? 24.121 -7.394 -45.908 1.00 95.44 90 ILE A C 1
ATOM 669 O O . ILE A 1 90 ? 24.176 -7.453 -44.682 1.00 95.44 90 ILE A O 1
ATOM 673 N N . GLN A 1 91 ? 25.158 -7.722 -46.672 1.00 93.44 91 GLN A N 1
ATOM 674 C CA . GLN A 1 91 ? 26.455 -8.141 -46.146 1.00 93.44 91 GLN A CA 1
ATOM 675 C C . GLN A 1 91 ? 27.505 -7.074 -46.435 1.00 93.44 91 GLN A C 1
ATOM 677 O O . GLN A 1 91 ? 27.760 -6.763 -47.599 1.00 93.44 91 GLN A O 1
ATOM 682 N N . LEU A 1 92 ? 28.136 -6.555 -45.384 1.00 90.75 92 LEU A N 1
ATOM 683 C CA . LEU A 1 92 ? 29.236 -5.600 -45.485 1.00 90.75 92 LEU A CA 1
ATOM 684 C C . LEU A 1 92 ? 30.541 -6.386 -45.608 1.00 90.75 92 LEU A C 1
ATOM 686 O O . LEU A 1 92 ? 30.944 -7.089 -44.684 1.00 90.75 92 LEU A O 1
ATOM 690 N N . LEU A 1 93 ? 31.174 -6.324 -46.773 1.00 88.62 93 LEU A N 1
ATOM 691 C CA . LEU A 1 93 ? 32.370 -7.092 -47.115 1.00 88.62 93 LEU A CA 1
ATOM 692 C C . LEU A 1 93 ? 33.631 -6.219 -47.110 1.00 88.62 93 LEU A C 1
ATOM 694 O O . LEU A 1 93 ? 34.692 -6.721 -46.740 1.00 88.62 93 LEU A O 1
ATOM 698 N N . GLY A 1 94 ? 33.511 -4.943 -47.502 1.00 80.44 94 GLY A N 1
ATOM 699 C CA . GLY A 1 94 ? 34.603 -3.957 -47.509 1.00 80.44 94 GLY A CA 1
ATOM 700 C C . GLY A 1 94 ? 35.838 -4.395 -48.307 1.00 80.44 94 GLY A C 1
ATOM 701 O O . GLY A 1 94 ? 36.956 -4.297 -47.802 1.00 80.44 94 GLY A O 1
ATOM 702 N N . ARG A 1 95 ? 35.646 -4.973 -49.502 1.00 79.88 95 ARG A N 1
ATOM 703 C CA . ARG A 1 95 ? 36.728 -5.528 -50.345 1.00 79.88 95 ARG A CA 1
ATOM 704 C C . ARG A 1 95 ? 37.292 -4.525 -51.370 1.00 79.88 95 ARG A C 1
ATOM 706 O O . ARG A 1 95 ? 38.315 -4.821 -51.985 1.00 79.88 95 ARG A O 1
ATOM 713 N N . GLY A 1 96 ? 36.627 -3.387 -51.557 1.00 68.25 96 GLY A N 1
ATOM 714 C CA . GLY A 1 96 ? 36.905 -2.282 -52.477 1.00 68.25 96 GLY A CA 1
ATOM 715 C C . GLY A 1 96 ? 37.250 -0.974 -51.744 1.00 68.25 96 GLY A C 1
ATOM 716 O O . GLY A 1 96 ? 38.225 -0.944 -50.992 1.00 68.25 96 GLY A O 1
ATOM 717 N N . ASN A 1 97 ? 36.513 0.123 -51.986 1.00 61.56 97 ASN A N 1
ATOM 718 C CA . ASN A 1 97 ? 36.855 1.472 -51.488 1.00 61.56 97 ASN A CA 1
ATOM 719 C C . ASN A 1 97 ? 36.014 1.894 -50.264 1.00 61.56 97 ASN A C 1
ATOM 721 O O . ASN A 1 97 ? 35.329 2.907 -50.314 1.00 61.56 97 ASN A O 1
ATOM 725 N N . GLY A 1 98 ? 36.106 1.147 -49.160 1.00 68.06 98 GLY A N 1
ATOM 726 C CA . GLY A 1 98 ? 35.640 1.575 -47.830 1.00 68.06 98 GLY A CA 1
ATOM 727 C C . GLY A 1 98 ? 34.114 1.685 -47.651 1.00 68.06 98 GLY A C 1
ATOM 728 O O . GLY A 1 98 ? 33.389 2.183 -48.498 1.00 68.06 98 GLY A O 1
ATOM 729 N N . VAL A 1 99 ? 33.612 1.229 -46.503 1.00 71.94 99 VAL A N 1
ATOM 730 C CA . VAL A 1 99 ? 32.190 1.353 -46.095 1.00 71.94 99 VAL A CA 1
ATOM 731 C C . VAL A 1 99 ? 32.054 2.171 -44.806 1.00 71.94 99 VAL A C 1
ATOM 733 O O . VAL A 1 99 ? 31.139 1.957 -44.014 1.00 71.94 99 VAL A O 1
ATOM 736 N N . GLN A 1 100 ? 33.036 3.034 -44.558 1.00 72.56 100 GLN A N 1
ATOM 737 C CA . GLN A 1 100 ? 33.041 3.949 -43.426 1.00 72.56 100 GLN A CA 1
ATOM 738 C C . GLN A 1 100 ? 31.867 4.931 -43.567 1.00 72.56 100 GLN A C 1
ATOM 740 O O . GLN A 1 100 ? 31.589 5.377 -44.679 1.00 72.56 100 GLN A O 1
ATOM 745 N N . ASP A 1 101 ? 31.182 5.218 -42.456 1.00 74.50 101 ASP A N 1
ATOM 746 C CA . ASP A 1 101 ? 30.084 6.196 -42.366 1.00 74.50 101 ASP A CA 1
ATOM 747 C C . ASP A 1 101 ? 28.932 5.908 -43.354 1.00 74.50 101 ASP A C 1
ATOM 749 O O . ASP A 1 101 ? 28.199 6.787 -43.803 1.00 74.50 101 ASP A O 1
ATOM 753 N N . LEU A 1 102 ? 28.769 4.628 -43.712 1.00 86.88 102 LEU A N 1
ATOM 754 C CA . LEU A 1 102 ? 27.742 4.184 -44.645 1.00 86.88 102 LEU A CA 1
ATOM 755 C C . LEU A 1 102 ? 26.366 4.190 -43.967 1.00 86.88 102 LEU A C 1
ATOM 757 O O . LEU A 1 102 ? 26.132 3.428 -43.028 1.00 86.88 102 LEU A O 1
ATOM 761 N N . GLY A 1 103 ? 25.442 4.993 -44.482 1.00 90.06 103 GLY A N 1
ATOM 762 C CA . GLY A 1 103 ? 24.014 4.913 -44.180 1.00 90.06 103 GLY A CA 1
ATOM 763 C C . GLY A 1 103 ? 23.294 3.948 -45.121 1.00 90.06 103 GLY A C 1
ATOM 764 O O . GLY A 1 103 ? 23.597 3.895 -46.314 1.00 90.06 103 GLY A O 1
ATOM 765 N N . ILE A 1 104 ? 22.339 3.176 -44.604 1.00 93.25 104 ILE A N 1
ATOM 766 C CA . ILE A 1 104 ? 21.545 2.212 -45.380 1.00 93.25 104 ILE A CA 1
ATOM 767 C C . ILE A 1 104 ? 20.066 2.491 -45.139 1.00 93.25 104 ILE A C 1
ATOM 769 O O . ILE A 1 104 ? 19.611 2.417 -44.003 1.00 93.25 104 ILE A O 1
ATOM 773 N N . LEU A 1 105 ? 19.306 2.728 -46.207 1.00 92.88 105 LEU A N 1
ATOM 774 C CA . LEU A 1 105 ? 17.852 2.869 -46.163 1.00 92.88 105 LEU A CA 1
ATOM 775 C C . LEU A 1 105 ? 17.196 1.864 -47.114 1.00 92.88 105 LEU A C 1
ATOM 777 O O . LEU A 1 105 ? 17.603 1.733 -48.272 1.00 92.88 105 LEU A O 1
ATOM 781 N N . VAL A 1 106 ? 16.172 1.162 -46.629 1.00 93.19 106 VAL A N 1
ATOM 782 C CA . VAL A 1 106 ? 15.339 0.260 -47.432 1.00 93.19 106 VAL A CA 1
ATOM 783 C C . VAL A 1 106 ? 13.880 0.706 -47.355 1.00 93.19 106 VAL A C 1
ATOM 785 O O . VAL A 1 106 ? 13.274 0.678 -46.287 1.00 93.19 106 VAL A O 1
ATOM 788 N N . GLU A 1 107 ? 13.317 1.091 -48.493 1.00 91.19 107 GLU A N 1
ATOM 789 C CA . GLU A 1 107 ? 11.949 1.608 -48.625 1.00 91.19 107 GLU A CA 1
ATOM 790 C C . GLU A 1 107 ? 11.080 0.609 -49.385 1.00 91.19 107 GLU A C 1
ATOM 792 O O . GLU A 1 107 ? 11.579 -0.118 -50.244 1.00 91.19 107 GLU A O 1
ATOM 797 N N . GLY A 1 108 ? 9.785 0.550 -49.085 1.00 85.50 108 GLY A N 1
ATOM 798 C CA . GLY A 1 108 ? 8.810 -0.303 -49.758 1.00 85.50 108 GLY A CA 1
ATOM 799 C C . GLY A 1 108 ? 9.036 -1.806 -49.571 1.00 85.50 108 GLY A C 1
ATOM 800 O O . GLY A 1 108 ? 8.545 -2.599 -50.382 1.00 85.50 108 GLY A O 1
ATOM 801 N N . ASN A 1 109 ? 9.787 -2.233 -48.557 1.00 91.44 109 ASN A N 1
ATOM 802 C CA . ASN A 1 109 ? 10.076 -3.644 -48.309 1.00 91.44 109 ASN A CA 1
ATOM 803 C C . ASN A 1 109 ? 9.067 -4.308 -47.365 1.00 91.44 109 ASN A C 1
ATOM 805 O O . ASN A 1 109 ? 8.652 -3.722 -46.375 1.00 91.44 109 ASN A O 1
ATOM 809 N N . ASP A 1 110 ? 8.791 -5.596 -47.583 1.00 89.38 110 ASP A N 1
ATOM 810 C CA . ASP A 1 110 ? 7.996 -6.397 -46.635 1.00 89.38 110 ASP A CA 1
ATOM 811 C C . ASP A 1 110 ? 8.812 -6.736 -45.376 1.00 89.38 110 ASP A C 1
ATOM 813 O O . ASP A 1 110 ? 8.260 -6.968 -44.303 1.00 89.38 110 ASP A O 1
ATOM 817 N N . ARG A 1 111 ? 10.144 -6.849 -45.522 1.00 92.44 111 ARG A N 1
ATOM 818 C CA . ARG A 1 111 ? 11.079 -7.190 -44.438 1.00 92.44 111 ARG A CA 1
ATOM 819 C C . ARG A 1 111 ? 12.537 -6.949 -44.827 1.00 92.44 111 ARG A C 1
ATOM 821 O O . ARG A 1 111 ? 12.940 -7.300 -45.940 1.00 92.44 111 ARG A O 1
ATOM 828 N N . LEU A 1 112 ? 13.334 -6.478 -43.871 1.00 96.06 112 LEU A N 1
ATOM 829 C CA . LEU A 1 112 ? 14.794 -6.529 -43.896 1.00 96.06 112 LEU A CA 1
ATOM 830 C C . LEU A 1 112 ? 15.280 -7.667 -42.981 1.00 96.06 112 LEU A C 1
ATOM 832 O O . LEU A 1 112 ? 15.169 -7.623 -41.760 1.00 96.06 112 LEU A O 1
ATOM 836 N N . GLY A 1 113 ? 15.783 -8.745 -43.579 1.00 94.69 113 GLY A N 1
ATOM 837 C CA . GLY A 1 113 ? 16.150 -9.980 -42.888 1.00 94.69 113 GLY A CA 1
ATOM 838 C C . GLY A 1 113 ? 17.381 -9.843 -41.994 1.00 94.69 113 GLY A C 1
ATOM 839 O O . GLY A 1 113 ? 17.321 -10.203 -40.816 1.00 94.69 113 GLY A O 1
ATOM 840 N N . SER A 1 114 ? 18.496 -9.348 -42.535 1.00 96.19 114 SER A N 1
ATOM 841 C CA . SER A 1 114 ? 19.698 -9.090 -41.738 1.00 96.19 114 SER A CA 1
ATOM 842 C C . SER A 1 114 ? 20.647 -8.084 -42.383 1.00 96.19 114 SER A C 1
ATOM 844 O O . SER A 1 114 ? 20.918 -8.215 -43.572 1.00 96.19 114 SER A O 1
ATOM 846 N N . VAL A 1 115 ? 21.255 -7.193 -41.606 1.00 96.31 115 VAL A N 1
ATOM 847 C CA . VAL A 1 115 ? 22.478 -6.463 -41.979 1.00 96.31 115 VAL A CA 1
ATOM 848 C C . VAL A 1 115 ? 23.642 -7.085 -41.214 1.00 96.31 115 VAL A C 1
ATOM 850 O O . VAL A 1 115 ? 23.596 -7.141 -39.990 1.00 96.31 115 VAL A O 1
ATOM 853 N N . ILE A 1 116 ? 24.647 -7.626 -41.906 1.00 93.94 116 ILE A N 1
ATOM 854 C CA . ILE A 1 116 ? 25.744 -8.386 -41.288 1.00 93.94 116 ILE A CA 1
ATOM 855 C C . ILE A 1 116 ? 27.092 -7.811 -41.704 1.00 93.94 116 ILE A C 1
ATOM 857 O O . ILE A 1 116 ? 27.416 -7.757 -42.890 1.00 93.94 116 ILE A O 1
ATOM 861 N N . ASP A 1 117 ? 27.919 -7.483 -40.717 1.00 90.94 117 ASP A N 1
ATOM 862 C CA . ASP A 1 117 ? 29.292 -7.049 -40.930 1.00 90.94 117 ASP A CA 1
ATOM 863 C C . ASP A 1 117 ? 30.268 -8.233 -41.038 1.00 90.94 117 ASP A C 1
ATOM 865 O O . ASP A 1 117 ? 30.603 -8.931 -40.072 1.00 90.94 117 ASP A O 1
ATOM 869 N N . LEU A 1 118 ? 30.749 -8.469 -42.255 1.00 90.06 118 LEU A N 1
ATOM 870 C CA . LEU A 1 118 ? 31.701 -9.517 -42.604 1.00 90.06 118 LEU A CA 1
ATOM 871 C C . LEU A 1 118 ? 33.087 -8.963 -42.953 1.00 90.06 118 LEU A C 1
ATOM 873 O O . LEU A 1 118 ? 33.945 -9.744 -43.374 1.00 90.06 118 LEU A O 1
ATOM 877 N N . ARG A 1 119 ? 33.340 -7.669 -42.716 1.00 86.75 119 ARG A N 1
ATOM 878 C CA . ARG A 1 119 ? 34.649 -7.049 -42.943 1.00 86.75 119 ARG A CA 1
ATOM 879 C C . ARG A 1 119 ? 35.748 -7.758 -42.157 1.00 86.75 119 ARG A C 1
ATOM 881 O O . ARG A 1 119 ? 35.537 -8.266 -41.048 1.00 86.75 119 ARG A O 1
ATOM 888 N N . THR A 1 120 ? 36.937 -7.800 -42.755 1.00 77.00 120 THR A N 1
ATOM 889 C CA . THR A 1 120 ? 38.124 -8.470 -42.196 1.00 77.00 120 THR A CA 1
ATOM 890 C C . THR A 1 120 ? 39.191 -7.508 -41.671 1.00 77.00 120 THR A C 1
ATOM 892 O O . THR A 1 120 ? 40.055 -7.939 -40.911 1.00 77.00 120 THR A O 1
ATOM 895 N N . THR A 1 121 ? 39.152 -6.227 -42.048 1.00 65.44 121 THR A N 1
ATOM 896 C CA . THR A 1 121 ? 40.122 -5.181 -41.667 1.00 65.44 121 THR A CA 1
ATOM 897 C C . THR A 1 121 ? 39.425 -3.821 -41.599 1.00 65.44 121 THR A C 1
ATOM 899 O O . THR A 1 121 ? 38.550 -3.594 -42.424 1.00 65.44 121 THR A O 1
ATOM 902 N N . ALA A 1 122 ? 39.838 -2.955 -40.659 1.00 55.09 122 ALA A N 1
ATOM 903 C CA . ALA A 1 122 ? 39.231 -1.652 -40.324 1.00 55.09 122 ALA A CA 1
ATOM 904 C C . ALA A 1 122 ? 37.715 -1.736 -40.044 1.00 55.09 122 ALA A C 1
ATOM 906 O O . ALA A 1 122 ? 36.879 -1.803 -40.940 1.00 55.09 122 ALA A O 1
ATOM 907 N N . LEU A 1 123 ? 37.368 -1.790 -38.756 1.00 66.81 123 LEU A N 1
ATOM 908 C CA . LEU A 1 123 ? 35.982 -1.835 -38.282 1.00 66.81 123 LEU A CA 1
ATOM 909 C C . LEU A 1 123 ? 35.468 -0.411 -38.081 1.00 66.81 123 LEU A C 1
ATOM 911 O O . LEU A 1 123 ? 35.049 -0.054 -36.980 1.00 66.81 123 LEU A O 1
ATOM 915 N N . ASP A 1 124 ? 35.565 0.400 -39.133 1.00 75.38 124 ASP A N 1
ATOM 916 C CA . ASP A 1 124 ? 35.067 1.769 -39.094 1.00 75.38 124 ASP A CA 1
ATOM 917 C C . ASP A 1 124 ? 33.556 1.752 -38.813 1.00 75.38 124 ASP A C 1
ATOM 919 O O . ASP A 1 124 ? 32.871 0.799 -39.232 1.00 75.38 124 ASP A O 1
ATOM 923 N N . PRO A 1 125 ? 33.034 2.745 -38.077 1.00 84.31 125 PRO A N 1
ATOM 924 C CA . PRO A 1 125 ? 31.625 2.787 -37.727 1.00 84.31 125 PRO A CA 1
ATOM 925 C C . PRO A 1 125 ? 30.711 2.808 -38.957 1.00 84.31 125 PRO A C 1
ATOM 927 O O . PRO A 1 125 ? 31.088 3.274 -40.032 1.00 84.31 125 PRO A O 1
ATOM 930 N N . ILE A 1 126 ? 29.507 2.271 -38.783 1.00 87.94 126 ILE A N 1
ATOM 931 C CA . ILE A 1 126 ? 28.409 2.414 -39.745 1.00 87.94 126 ILE A CA 1
ATOM 932 C C . ILE A 1 126 ? 27.606 3.654 -39.359 1.00 87.94 126 ILE A C 1
ATOM 934 O O . ILE A 1 126 ? 27.423 3.889 -38.167 1.00 87.94 126 ILE A O 1
ATOM 938 N N . GLY A 1 127 ? 27.122 4.408 -40.350 1.00 87.81 127 GLY A N 1
ATOM 939 C CA . GLY A 1 127 ? 26.305 5.601 -40.130 1.00 87.81 127 GLY A CA 1
ATOM 940 C C . GLY A 1 127 ? 24.968 5.241 -39.488 1.00 87.81 127 GLY A C 1
ATOM 941 O O . GLY A 1 127 ? 24.783 5.413 -38.290 1.00 87.81 127 GLY A O 1
ATOM 942 N N . PHE A 1 128 ? 24.048 4.667 -40.266 1.00 92.19 128 PHE A N 1
ATOM 943 C CA . PHE A 1 128 ? 22.726 4.253 -39.779 1.00 92.19 128 PHE A CA 1
ATOM 944 C C . PHE A 1 128 ? 22.134 3.099 -40.601 1.00 92.19 128 PHE A C 1
ATOM 946 O O . PHE A 1 128 ? 22.565 2.827 -41.726 1.00 92.19 128 PHE A O 1
ATOM 953 N N . VAL A 1 129 ? 21.115 2.430 -40.055 1.00 95.00 129 VAL A N 1
ATOM 954 C CA . VAL A 1 129 ? 20.299 1.431 -40.766 1.00 95.00 129 VAL A CA 1
ATOM 955 C C . VAL A 1 129 ? 18.816 1.745 -40.589 1.00 95.00 129 VAL A C 1
ATOM 957 O O . VAL A 1 129 ? 18.285 1.634 -39.492 1.00 95.00 129 VAL A O 1
ATOM 960 N N . ALA A 1 130 ? 18.117 2.056 -41.674 1.00 93.44 130 ALA A N 1
ATOM 961 C CA . ALA A 1 130 ? 16.692 2.353 -41.666 1.00 93.44 130 ALA A CA 1
ATOM 962 C C . ALA A 1 130 ? 15.910 1.428 -42.612 1.00 93.44 130 ALA A C 1
ATOM 964 O O . ALA A 1 130 ? 16.392 1.054 -43.686 1.00 93.44 130 ALA A O 1
ATOM 965 N N . SER A 1 131 ? 14.692 1.045 -42.224 1.00 92.56 131 SER A N 1
ATOM 966 C CA . SER A 1 131 ? 13.794 0.257 -43.072 1.00 92.56 131 SER A CA 1
ATOM 967 C C . SER A 1 131 ? 12.326 0.572 -42.807 1.00 92.56 131 SER A C 1
ATOM 969 O O . SER A 1 131 ? 11.901 0.606 -41.657 1.00 92.56 131 SER A O 1
ATOM 971 N N . GLU A 1 132 ? 11.530 0.725 -43.865 1.00 88.31 132 GLU A N 1
ATOM 972 C CA . GLU A 1 132 ? 10.074 0.878 -43.729 1.00 88.31 132 GLU A CA 1
ATOM 973 C C . GLU A 1 132 ? 9.436 -0.394 -43.144 1.00 88.31 132 GLU A C 1
ATOM 975 O O . GLU A 1 132 ? 8.660 -0.337 -42.192 1.00 88.31 132 GLU A O 1
ATOM 980 N N . GLY A 1 133 ? 9.814 -1.566 -43.665 1.00 86.50 133 GLY A N 1
ATOM 981 C CA . GLY A 1 133 ? 9.389 -2.852 -43.114 1.00 86.50 133 GLY A CA 1
ATOM 982 C C . GLY A 1 133 ? 10.182 -3.283 -41.868 1.00 86.50 133 GLY A C 1
ATOM 983 O O . GLY A 1 133 ? 11.216 -2.697 -41.541 1.00 86.50 133 GLY A O 1
ATOM 984 N N . PRO A 1 134 ? 9.760 -4.367 -41.190 1.00 92.31 134 PRO A N 1
ATOM 985 C CA . PRO A 1 134 ? 10.434 -4.883 -40.002 1.00 92.31 134 PRO A CA 1
ATOM 986 C C . PRO A 1 134 ? 11.882 -5.299 -40.282 1.00 92.31 134 PRO A C 1
ATOM 988 O O . PRO A 1 134 ? 12.183 -5.940 -41.299 1.00 92.31 134 PRO A O 1
ATOM 991 N N . ILE A 1 135 ? 12.765 -5.014 -39.323 1.00 96.44 135 ILE A N 1
ATOM 992 C CA . ILE A 1 135 ? 14.181 -5.394 -39.352 1.00 96.44 135 ILE A CA 1
ATOM 993 C C . ILE A 1 135 ? 14.381 -6.586 -38.427 1.00 96.44 135 ILE A C 1
ATOM 995 O O . ILE A 1 135 ? 14.202 -6.477 -37.223 1.00 96.44 135 ILE A O 1
ATOM 999 N N . ASN A 1 136 ? 14.793 -7.738 -38.947 1.00 94.44 136 ASN A N 1
ATOM 1000 C CA . ASN A 1 136 ? 14.975 -8.928 -38.116 1.00 94.44 136 ASN A CA 1
ATOM 1001 C C . ASN A 1 136 ? 16.345 -8.972 -37.408 1.00 94.44 136 ASN A C 1
ATOM 1003 O O . ASN A 1 136 ? 16.412 -9.442 -36.274 1.00 94.44 136 ASN A O 1
ATOM 1007 N N . LEU A 1 137 ? 17.427 -8.486 -38.032 1.00 97.12 137 LEU A N 1
ATOM 1008 C CA . LEU A 1 137 ? 18.763 -8.472 -37.420 1.00 97.12 137 LEU A CA 1
ATOM 1009 C C . LEU A 1 137 ? 19.662 -7.355 -37.976 1.00 97.12 137 LEU A C 1
ATOM 1011 O O . LEU A 1 137 ? 19.826 -7.236 -39.184 1.00 97.12 137 LEU A O 1
ATOM 1015 N N . VAL A 1 138 ? 20.351 -6.629 -37.106 1.00 97.06 138 VAL A N 1
ATOM 1016 C CA . VAL A 1 138 ? 21.537 -5.821 -37.416 1.00 97.06 138 VAL A CA 1
ATOM 1017 C C . VAL A 1 138 ? 22.680 -6.404 -36.594 1.00 97.06 138 VAL A C 1
ATOM 1019 O O . VAL A 1 138 ? 22.579 -6.475 -35.378 1.00 97.06 138 VAL A O 1
ATOM 1022 N N . ASN A 1 139 ? 23.732 -6.909 -37.232 1.00 95.62 139 ASN A N 1
ATOM 1023 C CA . ASN A 1 139 ? 24.858 -7.566 -36.571 1.00 95.62 139 ASN A CA 1
ATOM 1024 C C . ASN A 1 139 ? 26.172 -6.984 -37.084 1.00 95.62 139 ASN A C 1
ATOM 1026 O O . ASN A 1 139 ? 26.658 -7.355 -38.156 1.00 95.62 139 ASN A O 1
ATOM 1030 N N . LEU A 1 140 ? 26.730 -6.068 -36.306 1.00 92.00 140 LEU A N 1
ATOM 1031 C CA . LEU A 1 140 ? 27.896 -5.282 -36.654 1.00 92.00 140 LEU A CA 1
ATOM 1032 C C . LEU A 1 140 ? 29.076 -5.659 -35.767 1.00 92.00 140 LEU A C 1
ATOM 1034 O O . LEU A 1 140 ? 28.960 -5.821 -34.553 1.00 92.00 140 LEU A O 1
ATOM 1038 N N . LYS A 1 141 ? 30.248 -5.770 -36.392 1.00 89.12 141 LYS A N 1
ATOM 1039 C CA . LYS A 1 141 ? 31.518 -5.951 -35.684 1.00 89.12 141 LYS A CA 1
ATOM 1040 C C . LYS A 1 141 ? 32.132 -4.610 -35.265 1.00 89.12 141 LYS A C 1
ATOM 1042 O O . LYS A 1 141 ? 33.178 -4.628 -34.625 1.00 89.12 141 LYS A O 1
ATOM 1047 N N . SER A 1 142 ? 31.507 -3.495 -35.637 1.00 85.56 142 SER A N 1
ATOM 1048 C CA . SER A 1 142 ? 31.921 -2.118 -35.364 1.00 85.56 142 SER A CA 1
ATOM 1049 C C . SER A 1 142 ? 30.890 -1.362 -34.516 1.00 85.56 142 SER A C 1
ATOM 1051 O O . SER A 1 142 ? 29.810 -1.877 -34.214 1.00 85.56 142 SER A O 1
ATOM 1053 N N . ALA A 1 143 ? 31.237 -0.116 -34.186 1.00 89.00 143 ALA A N 1
ATOM 1054 C CA . ALA A 1 143 ? 30.332 0.903 -33.660 1.00 89.00 143 ALA A CA 1
ATOM 1055 C C . ALA A 1 143 ? 29.288 1.358 -34.704 1.00 89.00 143 ALA A C 1
ATOM 1057 O O . ALA A 1 143 ? 29.444 1.088 -35.904 1.00 89.00 143 ALA A O 1
ATOM 1058 N N . ILE A 1 144 ? 28.264 2.075 -34.232 1.00 91.25 144 ILE A N 1
ATOM 1059 C CA . ILE A 1 144 ? 27.293 2.817 -35.050 1.00 91.25 144 ILE A CA 1
ATOM 1060 C C . ILE A 1 144 ? 27.355 4.285 -34.626 1.00 91.25 144 ILE A C 1
ATOM 1062 O O . ILE A 1 144 ? 27.145 4.586 -33.449 1.00 91.25 144 ILE A O 1
ATOM 1066 N N . THR A 1 145 ? 27.680 5.185 -35.550 1.00 88.25 145 THR A N 1
ATOM 1067 C CA . THR A 1 145 ? 27.795 6.625 -35.268 1.00 88.25 145 THR A CA 1
ATOM 1068 C C . THR A 1 145 ? 26.441 7.317 -35.196 1.00 88.25 145 THR A C 1
ATOM 1070 O O . THR A 1 145 ? 26.297 8.246 -34.409 1.00 88.25 145 THR A O 1
ATOM 1073 N N . GLY A 1 146 ? 25.450 6.826 -35.937 1.00 88.69 146 GLY A N 1
ATOM 1074 C CA . GLY A 1 146 ? 24.168 7.493 -36.121 1.00 88.69 146 GLY A CA 1
ATOM 1075 C C . GLY A 1 146 ? 24.247 8.608 -37.167 1.00 88.69 146 GLY A C 1
ATOM 1076 O O . GLY A 1 146 ? 25.332 9.045 -37.556 1.00 88.69 146 GLY A O 1
ATOM 1077 N N . ALA A 1 147 ? 23.088 9.057 -37.637 1.00 87.38 147 ALA A N 1
ATOM 1078 C CA . ALA A 1 147 ? 22.957 10.226 -38.498 1.00 87.38 147 ALA A CA 1
ATOM 1079 C C . ALA A 1 147 ? 21.689 11.005 -38.153 1.00 87.38 147 ALA A C 1
ATOM 1081 O O . ALA A 1 147 ? 20.691 10.402 -37.775 1.00 87.38 147 ALA A O 1
ATOM 1082 N N . ASP A 1 148 ? 21.717 12.321 -38.326 1.00 86.31 148 ASP A N 1
ATOM 1083 C CA . ASP A 1 148 ? 20.533 13.166 -38.177 1.00 86.31 148 ASP A CA 1
ATOM 1084 C C . ASP A 1 148 ? 19.529 12.861 -39.306 1.00 86.31 148 ASP A C 1
ATOM 1086 O O . ASP A 1 148 ? 19.780 13.149 -40.485 1.00 86.31 148 ASP A O 1
ATOM 1090 N N . LEU A 1 149 ? 18.426 12.202 -38.937 1.00 84.88 149 LEU A N 1
ATOM 1091 C CA . LEU A 1 149 ? 17.321 11.842 -39.829 1.00 84.88 149 LEU A CA 1
ATOM 1092 C C . LEU A 1 149 ? 16.079 12.719 -39.603 1.00 84.88 149 LEU A C 1
ATOM 1094 O O . LEU A 1 149 ? 15.070 12.526 -40.288 1.00 84.88 149 LEU A O 1
ATOM 1098 N N . ASN A 1 150 ? 16.137 13.677 -38.680 1.00 80.25 150 ASN A N 1
ATOM 1099 C CA . ASN A 1 150 ? 15.001 14.516 -38.327 1.00 80.25 150 ASN A CA 1
ATOM 1100 C C . ASN A 1 150 ? 14.630 15.435 -39.502 1.00 80.25 150 ASN A C 1
ATOM 1102 O O . ASN A 1 150 ? 15.478 16.065 -40.142 1.00 80.25 150 ASN A O 1
ATOM 1106 N N . GLY A 1 151 ? 13.347 15.451 -39.869 1.00 77.56 151 GLY A N 1
ATOM 1107 C CA . GLY A 1 151 ? 12.833 16.195 -41.024 1.00 77.56 151 GLY A CA 1
ATOM 1108 C C . GLY A 1 151 ? 13.326 15.672 -42.384 1.00 77.56 151 GLY A C 1
ATOM 1109 O O . GLY A 1 151 ? 13.114 16.317 -43.419 1.00 77.56 151 GLY A O 1
ATOM 1110 N N . PHE A 1 152 ? 14.019 14.525 -42.426 1.00 82.06 152 PHE A N 1
ATOM 1111 C CA . PHE A 1 152 ? 14.605 13.997 -43.655 1.00 82.06 152 PHE A CA 1
ATOM 1112 C C . PHE A 1 152 ? 13.529 13.488 -44.618 1.00 82.06 152 PHE A C 1
ATOM 1114 O O . PHE A 1 152 ? 12.629 12.736 -44.249 1.00 82.06 152 PHE A O 1
ATOM 1121 N N . THR A 1 153 ? 13.654 13.864 -45.893 1.00 82.44 153 THR A N 1
ATOM 1122 C CA . THR A 1 153 ? 12.813 13.325 -46.969 1.00 82.44 153 THR A CA 1
ATOM 1123 C C . THR A 1 153 ? 13.570 12.251 -47.741 1.00 82.44 153 THR A C 1
ATOM 1125 O O . THR A 1 153 ? 14.610 12.520 -48.346 1.00 82.44 153 THR A O 1
ATOM 1128 N N . THR A 1 154 ? 13.031 11.037 -47.754 1.00 80.50 154 THR A N 1
ATOM 1129 C CA . THR A 1 154 ? 13.628 9.892 -48.439 1.00 80.50 154 THR A CA 1
ATOM 1130 C C . THR A 1 154 ? 13.450 9.964 -49.969 1.00 80.50 154 THR A C 1
ATOM 1132 O O . THR A 1 154 ? 12.561 10.662 -50.469 1.00 80.50 154 THR A O 1
ATOM 1135 N N . PRO A 1 155 ? 14.247 9.217 -50.759 1.00 76.94 155 PRO A N 1
ATOM 1136 C CA . PRO A 1 155 ? 14.091 9.106 -52.210 1.00 76.94 155 PRO A CA 1
ATOM 1137 C C . PRO A 1 155 ? 12.724 8.569 -52.647 1.00 76.94 155 PRO A C 1
ATOM 1139 O O . PRO A 1 155 ? 12.237 8.962 -53.709 1.00 76.94 155 PRO A O 1
ATOM 1142 N N . GLY A 1 156 ? 12.097 7.703 -51.843 1.00 74.31 156 GLY A N 1
ATOM 1143 C CA . GLY A 1 156 ? 10.726 7.228 -52.044 1.00 74.31 156 GLY A CA 1
ATOM 1144 C C . GLY A 1 156 ? 9.635 8.260 -51.733 1.00 74.31 156 GLY A C 1
ATOM 1145 O O . GLY A 1 156 ? 8.470 8.007 -52.038 1.00 74.31 156 GLY A O 1
ATOM 1146 N N . GLY A 1 157 ? 9.993 9.431 -51.191 1.00 76.50 157 GLY A N 1
ATOM 1147 C CA . GLY A 1 157 ? 9.071 10.529 -50.883 1.00 76.50 157 GLY A CA 1
ATOM 1148 C C . GLY A 1 157 ? 8.466 10.482 -49.478 1.00 76.50 157 GLY A C 1
ATOM 1149 O O . GLY A 1 157 ? 7.479 11.172 -49.227 1.00 76.50 157 GLY A O 1
ATOM 1150 N N . ILE A 1 158 ? 9.032 9.679 -48.575 1.00 74.75 158 ILE A N 1
ATOM 1151 C CA . ILE A 1 158 ? 8.624 9.619 -47.170 1.00 74.75 158 ILE A CA 1
ATOM 1152 C C . ILE A 1 158 ? 9.267 10.794 -46.437 1.00 74.75 158 ILE A C 1
ATOM 1154 O O . ILE A 1 158 ? 10.475 10.997 -46.543 1.00 74.75 158 ILE A O 1
ATOM 1158 N N . VAL A 1 159 ? 8.473 11.558 -45.689 1.00 78.06 159 VAL A N 1
ATOM 1159 C CA . VAL A 1 159 ? 8.974 12.635 -44.828 1.00 78.06 159 VAL A CA 1
ATOM 1160 C C . VAL A 1 159 ? 9.017 12.125 -43.396 1.00 78.06 159 VAL A C 1
ATOM 1162 O O . VAL A 1 159 ? 7.993 11.711 -42.852 1.00 78.06 159 VAL A O 1
ATOM 1165 N N . LEU A 1 160 ? 10.206 12.130 -42.802 1.00 79.50 160 LEU A N 1
ATOM 1166 C CA . LEU A 1 160 ? 10.386 11.835 -41.389 1.00 79.50 160 LEU A CA 1
ATOM 1167 C C . LEU A 1 160 ? 10.002 13.064 -40.543 1.00 79.50 160 LEU A C 1
ATOM 1169 O O . LEU A 1 160 ? 10.244 14.189 -40.987 1.00 79.50 160 LEU A O 1
ATOM 1173 N N . PRO A 1 161 ? 9.386 12.874 -39.361 1.00 78.44 161 PRO A N 1
ATOM 1174 C CA . PRO A 1 161 ? 9.119 13.949 -38.407 1.00 78.44 161 PRO A CA 1
ATOM 1175 C C . PRO A 1 161 ? 10.353 14.804 -38.091 1.00 78.44 161 PRO A C 1
ATOM 1177 O O . PRO A 1 161 ? 11.475 14.304 -38.121 1.00 78.44 161 PRO A O 1
ATOM 1180 N N . ASP A 1 162 ? 10.135 16.079 -37.754 1.00 79.25 162 ASP A N 1
ATOM 1181 C CA . ASP A 1 162 ? 11.193 17.023 -37.336 1.00 79.25 162 ASP A CA 1
ATOM 1182 C C . ASP A 1 162 ? 11.835 16.658 -35.979 1.00 79.25 162 ASP A C 1
ATOM 1184 O O . ASP A 1 162 ? 12.854 17.231 -35.605 1.00 79.25 162 ASP A O 1
ATOM 1188 N N . ASP A 1 163 ? 11.214 15.737 -35.248 1.00 78.25 163 ASP A N 1
ATOM 1189 C CA . ASP A 1 163 ? 11.639 15.168 -33.971 1.00 78.25 163 ASP A CA 1
ATOM 1190 C C . ASP A 1 163 ? 11.130 13.716 -33.967 1.00 78.25 163 ASP A C 1
ATOM 1192 O O . ASP A 1 163 ? 9.917 13.481 -33.913 1.00 78.25 163 ASP A O 1
ATOM 1196 N N . LEU A 1 164 ? 12.024 12.757 -34.219 1.00 77.50 164 LEU A N 1
ATOM 1197 C CA . LEU A 1 164 ? 11.661 11.367 -34.513 1.00 77.50 164 LEU A CA 1
ATOM 1198 C C . LEU A 1 164 ? 11.281 10.544 -33.276 1.00 77.50 164 LEU A C 1
ATOM 1200 O O . LEU A 1 164 ? 10.442 9.644 -33.393 1.00 77.50 164 LEU A O 1
ATOM 1204 N N . ASP A 1 165 ? 11.897 10.814 -32.131 1.00 70.19 165 ASP A N 1
ATOM 1205 C CA . ASP A 1 165 ? 11.660 10.130 -30.857 1.00 70.19 165 ASP A CA 1
ATOM 1206 C C . ASP A 1 165 ? 10.822 10.960 -29.867 1.00 70.19 165 ASP A C 1
ATOM 1208 O O . ASP A 1 165 ? 10.386 10.429 -28.839 1.00 70.19 165 ASP A O 1
ATOM 1212 N N . GLU A 1 166 ? 10.483 12.198 -30.243 1.00 72.94 166 GLU A N 1
ATOM 1213 C CA . GLU A 1 166 ? 9.568 13.107 -29.552 1.00 72.94 166 GLU A CA 1
ATOM 1214 C C . GLU A 1 166 ? 10.038 13.496 -28.139 1.00 72.94 166 GLU A C 1
ATOM 1216 O O . GLU A 1 166 ? 9.230 13.763 -27.234 1.00 72.94 166 GLU A O 1
ATOM 1221 N N . ASP A 1 167 ? 11.350 13.528 -27.922 1.00 66.88 167 ASP A N 1
ATOM 1222 C CA . ASP A 1 167 ? 11.945 13.926 -26.648 1.00 66.88 167 ASP A CA 1
ATOM 1223 C C . ASP A 1 167 ? 12.097 15.466 -26.518 1.00 66.88 167 ASP A C 1
ATOM 1225 O O . ASP A 1 167 ? 12.272 16.000 -25.412 1.00 66.88 167 ASP A O 1
ATOM 1229 N N . GLY A 1 168 ? 11.906 16.189 -27.630 1.00 74.62 168 GLY A N 1
ATOM 1230 C CA . GLY A 1 168 ? 12.030 17.637 -27.758 1.00 74.62 168 GLY A CA 1
ATOM 1231 C C . GLY A 1 168 ? 13.386 18.124 -28.283 1.00 74.62 168 GLY A C 1
ATOM 1232 O O . GLY A 1 168 ? 13.590 19.347 -28.335 1.00 74.62 168 GLY A O 1
ATOM 1233 N N . VAL A 1 169 ? 14.298 17.223 -28.654 1.00 74.56 169 VAL A N 1
ATOM 1234 C CA . VAL A 1 169 ? 15.626 17.488 -29.211 1.00 74.56 169 VAL A CA 1
ATOM 1235 C C . VAL A 1 169 ? 15.634 17.142 -30.702 1.00 74.56 169 VAL A C 1
ATOM 1237 O O . VAL A 1 169 ? 15.607 16.005 -31.144 1.00 74.56 169 VAL A O 1
ATOM 1240 N N . THR A 1 170 ? 15.689 18.175 -31.538 1.00 74.56 170 THR A N 1
ATOM 1241 C CA . THR A 1 170 ? 15.538 18.013 -32.994 1.00 74.56 170 THR A CA 1
ATOM 1242 C C . THR A 1 170 ? 16.838 17.654 -33.724 1.00 74.56 170 THR A C 1
ATOM 1244 O O . THR A 1 170 ? 16.831 17.553 -34.948 1.00 74.56 170 THR A O 1
ATOM 1247 N N . ASP A 1 171 ? 17.974 17.551 -33.028 1.00 72.81 171 ASP A N 1
ATOM 1248 C CA . ASP A 1 171 ? 19.300 17.273 -33.608 1.00 72.81 171 ASP A CA 1
ATOM 1249 C C . ASP A 1 171 ? 19.908 15.926 -33.180 1.00 72.81 171 ASP A C 1
ATOM 1251 O O . ASP A 1 171 ? 21.105 15.695 -33.385 1.00 72.81 171 ASP A O 1
ATOM 1255 N N . ASP A 1 172 ? 19.082 15.023 -32.646 1.00 78.94 172 ASP A N 1
ATOM 1256 C CA . ASP A 1 172 ? 19.517 13.691 -32.239 1.00 78.94 172 ASP A CA 1
ATOM 1257 C C . ASP A 1 172 ? 19.858 12.778 -33.421 1.00 78.94 172 ASP A C 1
ATOM 1259 O O . ASP A 1 172 ? 19.280 12.814 -34.514 1.00 78.94 172 ASP A O 1
ATOM 1263 N N . LEU A 1 173 ? 20.891 11.964 -33.211 1.00 89.00 173 LEU A N 1
ATOM 1264 C CA . LEU A 1 173 ? 21.392 11.054 -34.229 1.00 89.00 173 LEU A CA 1
ATOM 1265 C C . LEU A 1 173 ? 20.580 9.770 -34.186 1.00 89.00 173 LEU A C 1
ATOM 1267 O O . LEU A 1 173 ? 20.513 9.120 -33.162 1.00 89.00 173 LEU A O 1
ATOM 1271 N N . THR A 1 174 ? 20.097 9.287 -35.322 1.00 90.31 174 THR A N 1
ATOM 1272 C CA . THR A 1 174 ? 19.449 7.978 -35.423 1.00 90.31 174 THR A CA 1
ATOM 1273 C C . THR A 1 174 ? 20.443 6.901 -35.860 1.00 90.31 174 THR A C 1
ATOM 1275 O O . THR A 1 174 ? 21.071 7.012 -36.914 1.00 90.31 174 THR A O 1
ATOM 1278 N N . ALA A 1 175 ? 20.571 5.813 -35.095 1.00 92.62 175 ALA A N 1
ATOM 1279 C CA . ALA A 1 175 ? 21.390 4.649 -35.451 1.00 92.62 175 ALA A CA 1
ATOM 1280 C C . ALA A 1 175 ? 20.594 3.579 -36.208 1.00 92.62 175 ALA A C 1
ATOM 1282 O O . ALA A 1 175 ? 21.073 3.034 -37.209 1.00 92.62 175 ALA A O 1
ATOM 1283 N N . VAL A 1 176 ? 19.392 3.247 -35.726 1.00 94.69 176 VAL A N 1
ATOM 1284 C CA . VAL A 1 176 ? 18.507 2.260 -36.354 1.00 94.69 176 VAL A CA 1
ATOM 1285 C C . VAL A 1 176 ? 17.064 2.742 -36.318 1.00 94.69 176 VAL A C 1
ATOM 1287 O O . VAL A 1 176 ? 16.559 3.075 -35.255 1.00 94.69 176 VAL A O 1
ATOM 1290 N N . LEU A 1 177 ? 16.376 2.699 -37.458 1.00 93.12 177 LEU A N 1
ATOM 1291 C CA . LEU A 1 177 ? 14.973 3.106 -37.567 1.00 93.12 177 LEU A CA 1
ATOM 1292 C C . LEU A 1 177 ? 14.140 2.046 -38.287 1.00 93.12 177 LEU A C 1
ATOM 1294 O O . LEU A 1 177 ? 14.497 1.585 -39.374 1.00 93.12 177 LEU A O 1
ATOM 1298 N N . THR A 1 178 ? 12.991 1.685 -37.718 1.00 89.88 178 THR A N 1
ATOM 1299 C CA . THR A 1 178 ? 11.958 0.934 -38.435 1.00 89.88 178 THR A CA 1
ATOM 1300 C C . THR A 1 178 ? 10.550 1.356 -38.044 1.00 89.88 178 THR A C 1
ATOM 1302 O O . THR A 1 178 ? 10.248 1.538 -36.869 1.00 89.88 178 THR A O 1
ATOM 1305 N N . ALA A 1 179 ? 9.656 1.444 -39.030 1.00 80.12 179 ALA A N 1
ATOM 1306 C CA . ALA A 1 179 ? 8.235 1.711 -38.795 1.00 80.12 179 ALA A CA 1
ATOM 1307 C C . ALA A 1 179 ? 7.449 0.461 -38.338 1.00 80.12 179 ALA A C 1
ATOM 1309 O O . ALA A 1 179 ? 6.220 0.462 -38.312 1.00 80.12 179 ALA A O 1
ATOM 1310 N N . SER A 1 180 ? 8.139 -0.636 -38.001 1.00 87.00 180 SER A N 1
ATOM 1311 C CA . SER A 1 180 ? 7.529 -1.866 -37.489 1.00 87.00 180 SER A CA 1
ATOM 1312 C C . SER A 1 180 ? 8.383 -2.476 -36.368 1.00 87.00 180 SER A C 1
ATOM 1314 O O . SER A 1 180 ? 8.876 -1.760 -35.502 1.00 87.00 180 SER A O 1
ATOM 1316 N N . THR A 1 181 ? 8.521 -3.802 -36.310 1.00 88.00 181 THR A N 1
ATOM 1317 C CA . THR A 1 181 ? 9.279 -4.502 -35.266 1.00 88.00 181 THR A CA 1
ATOM 1318 C C . THR A 1 181 ? 10.778 -4.524 -35.572 1.00 88.00 181 THR A C 1
ATOM 1320 O O . THR A 1 181 ? 11.193 -4.923 -36.666 1.00 88.00 181 THR A O 1
ATOM 1323 N N . LEU A 1 182 ? 11.593 -4.223 -34.559 1.00 94.31 182 LEU A N 1
ATOM 1324 C CA . LEU A 1 182 ? 13.038 -4.436 -34.555 1.00 94.31 182 LEU A CA 1
ATOM 1325 C C . LEU A 1 182 ? 13.387 -5.732 -33.805 1.00 94.31 182 LEU A C 1
ATOM 1327 O O . LEU A 1 182 ? 13.262 -5.851 -32.589 1.00 94.31 182 LEU A O 1
ATOM 1331 N N . GLY A 1 183 ? 13.838 -6.743 -34.538 1.00 94.00 183 GLY A N 1
ATOM 1332 C CA . GLY A 1 183 ? 14.185 -8.060 -34.014 1.00 94.00 183 GLY A CA 1
ATOM 1333 C C . GLY A 1 183 ? 15.420 -8.031 -33.116 1.00 94.00 183 GLY A C 1
ATOM 1334 O O . GLY A 1 183 ? 15.335 -8.316 -31.921 1.00 94.00 183 GLY A O 1
ATOM 1335 N N . SER A 1 184 ? 16.601 -7.751 -33.664 1.00 96.44 184 SER A N 1
ATOM 1336 C CA . SER A 1 184 ? 17.823 -7.683 -32.856 1.00 96.44 184 SER A CA 1
ATOM 1337 C C . SER A 1 184 ? 18.853 -6.717 -33.422 1.00 96.44 184 SER A C 1
ATOM 1339 O O . SER A 1 184 ? 19.111 -6.744 -34.621 1.00 96.44 184 SER A O 1
ATOM 1341 N N . VAL A 1 185 ? 19.500 -5.938 -32.559 1.00 96.94 185 VAL A N 1
ATOM 1342 C CA . VAL A 1 185 ? 20.698 -5.152 -32.881 1.00 96.94 185 VAL A CA 1
ATOM 1343 C C . VAL A 1 185 ? 21.851 -5.675 -32.038 1.00 96.94 185 VAL A C 1
ATOM 1345 O O . VAL A 1 185 ? 21.765 -5.683 -30.818 1.00 96.94 185 VAL A O 1
ATOM 1348 N N . LEU A 1 186 ? 22.913 -6.142 -32.685 1.00 96.06 186 LEU A N 1
ATOM 1349 C CA . LEU A 1 186 ? 24.146 -6.620 -32.074 1.00 96.06 186 LEU A CA 1
ATOM 1350 C C . LEU A 1 186 ? 25.279 -5.729 -32.587 1.00 96.06 186 LEU A C 1
ATOM 1352 O O . LEU A 1 186 ? 25.607 -5.792 -33.771 1.00 96.06 186 LEU A O 1
ATOM 1356 N N . ALA A 1 187 ? 25.865 -4.904 -31.726 1.00 92.62 187 ALA A N 1
ATOM 1357 C CA . ALA A 1 187 ? 26.961 -4.007 -32.082 1.00 92.62 187 ALA A CA 1
ATOM 1358 C C . ALA A 1 187 ? 28.200 -4.296 -31.227 1.00 92.62 187 ALA A C 1
ATOM 1360 O O . ALA A 1 187 ? 28.110 -4.521 -30.017 1.00 92.62 187 ALA A O 1
ATOM 1361 N N . ALA A 1 188 ? 29.375 -4.286 -31.856 1.00 88.19 188 ALA A N 1
ATOM 1362 C CA . ALA A 1 188 ? 30.655 -4.387 -31.166 1.00 88.19 188 ALA A CA 1
ATOM 1363 C C . ALA A 1 188 ? 31.369 -3.029 -31.218 1.00 88.19 188 ALA A C 1
ATOM 1365 O O . ALA A 1 188 ? 32.160 -2.756 -32.119 1.00 88.19 188 ALA A O 1
ATOM 1366 N N . GLY A 1 189 ? 31.057 -2.170 -30.250 1.00 87.75 189 GLY A N 1
ATOM 1367 C CA . GLY A 1 189 ? 31.510 -0.781 -30.188 1.00 87.75 189 GLY A CA 1
ATOM 1368 C C . GLY A 1 189 ? 30.408 0.134 -29.663 1.00 87.75 189 GLY A C 1
ATOM 1369 O O . GLY A 1 189 ? 29.359 -0.346 -29.254 1.00 87.75 189 GLY A O 1
ATOM 1370 N N . VAL A 1 190 ? 30.666 1.439 -29.637 1.00 91.50 190 VAL A N 1
ATOM 1371 C CA . VAL A 1 190 ? 29.700 2.437 -29.156 1.00 91.50 190 VAL A CA 1
ATOM 1372 C C . VAL A 1 190 ? 28.517 2.550 -30.125 1.00 91.50 190 VAL A C 1
ATOM 1374 O O . VAL A 1 190 ? 28.695 2.448 -31.340 1.00 91.50 190 VAL A O 1
ATOM 1377 N N . VAL A 1 191 ? 27.321 2.761 -29.587 1.00 94.69 191 VAL A N 1
ATOM 1378 C CA . VAL A 1 191 ? 26.110 3.103 -30.337 1.00 94.69 191 VAL A CA 1
ATOM 1379 C C . VAL A 1 191 ? 25.738 4.535 -29.971 1.00 94.69 191 VAL A C 1
ATOM 1381 O O . VAL A 1 191 ? 25.274 4.783 -28.861 1.00 94.69 191 VAL A O 1
ATOM 1384 N N . ASN A 1 192 ? 26.020 5.476 -30.870 1.00 89.69 192 ASN A N 1
ATOM 1385 C CA . ASN A 1 192 ? 25.860 6.907 -30.602 1.00 89.69 192 ASN A CA 1
ATOM 1386 C C . ASN A 1 192 ? 24.473 7.461 -30.921 1.00 89.69 192 ASN A C 1
ATOM 1388 O O . ASN A 1 192 ? 24.126 8.481 -30.345 1.00 89.69 192 ASN A O 1
ATOM 1392 N N . GLY A 1 193 ? 23.724 6.807 -31.809 1.00 88.50 193 GLY A N 1
ATOM 1393 C CA . GLY A 1 193 ? 22.383 7.240 -32.184 1.00 88.50 193 GLY A CA 1
ATOM 1394 C C . GLY A 1 193 ? 21.270 6.306 -31.722 1.00 88.50 193 GLY A C 1
ATOM 1395 O O . GLY A 1 193 ? 21.540 5.195 -31.256 1.00 88.50 193 GLY A O 1
ATOM 1396 N N . ASP A 1 194 ? 20.032 6.745 -31.909 1.00 91.50 194 ASP A N 1
ATOM 1397 C CA . ASP A 1 194 ? 18.834 6.128 -31.351 1.00 91.50 194 ASP A CA 1
ATOM 1398 C C . ASP A 1 194 ? 18.391 4.896 -32.131 1.00 91.50 194 ASP A C 1
ATOM 1400 O O . ASP A 1 194 ? 18.636 4.737 -33.335 1.00 91.50 194 ASP A O 1
ATOM 1404 N N . LEU A 1 195 ? 17.743 3.987 -31.414 1.00 94.50 195 LEU A N 1
ATOM 1405 C CA . LEU A 1 195 ? 17.154 2.765 -31.930 1.00 94.50 195 LEU A CA 1
ATOM 1406 C C . LEU A 1 195 ? 15.642 2.865 -31.789 1.00 94.50 195 LEU A C 1
ATOM 1408 O O . LEU A 1 195 ? 15.093 2.673 -30.705 1.00 94.50 195 LEU A O 1
ATOM 1412 N N . MET A 1 196 ? 14.971 3.096 -32.909 1.00 90.81 196 MET A N 1
ATOM 1413 C CA . MET A 1 196 ? 13.539 3.354 -32.951 1.00 90.81 196 MET A CA 1
ATOM 1414 C C . MET A 1 196 ? 12.786 2.245 -33.680 1.00 90.81 196 MET A C 1
ATOM 1416 O O . MET A 1 196 ? 13.165 1.820 -34.779 1.00 90.81 196 MET A O 1
ATOM 1420 N N . ALA A 1 197 ? 11.697 1.781 -33.067 1.00 89.56 197 ALA A N 1
ATOM 1421 C CA . ALA A 1 197 ? 10.805 0.782 -33.643 1.00 89.56 197 ALA A CA 1
ATOM 1422 C C . ALA A 1 197 ? 9.345 1.052 -33.271 1.00 89.56 197 ALA A C 1
ATOM 1424 O O . ALA A 1 197 ? 9.035 1.281 -32.106 1.00 89.56 197 ALA A O 1
ATOM 1425 N N . SER A 1 198 ? 8.420 0.949 -34.225 1.00 81.25 198 SER A N 1
ATOM 1426 C CA . SER A 1 198 ? 7.000 1.172 -33.929 1.00 81.25 198 SER A CA 1
ATOM 1427 C C . SER A 1 198 ? 6.374 0.090 -33.042 1.00 81.25 198 SER A C 1
ATOM 1429 O O . SER A 1 198 ? 5.775 0.385 -32.008 1.00 81.25 198 SER A O 1
ATOM 1431 N N . ASP A 1 199 ? 6.527 -1.178 -33.429 1.00 81.56 199 ASP A N 1
ATOM 1432 C CA . ASP A 1 199 ? 5.717 -2.280 -32.880 1.00 81.56 199 ASP A CA 1
ATOM 1433 C C . ASP A 1 199 ? 6.405 -3.062 -31.745 1.00 81.56 199 ASP A C 1
ATOM 1435 O O . ASP A 1 199 ? 5.784 -3.911 -31.098 1.00 81.56 199 ASP A O 1
ATOM 1439 N N . GLY A 1 200 ? 7.697 -2.827 -31.510 1.00 86.06 200 GLY A N 1
ATOM 1440 C CA . GLY A 1 200 ? 8.476 -3.545 -30.503 1.00 86.06 200 GLY A CA 1
ATOM 1441 C C . GLY A 1 200 ? 9.947 -3.712 -30.863 1.00 86.06 200 GLY A C 1
ATOM 1442 O O . GLY A 1 200 ? 10.324 -3.765 -32.035 1.00 86.06 200 GLY A O 1
ATOM 1443 N N . VAL A 1 201 ? 10.771 -3.895 -29.832 1.00 93.62 201 VAL A N 1
ATOM 1444 C CA . VAL A 1 201 ? 12.197 -4.233 -29.949 1.00 93.62 201 VAL A CA 1
ATOM 1445 C C . VAL A 1 201 ? 12.439 -5.533 -29.199 1.00 93.62 201 VAL A C 1
ATOM 1447 O O . VAL A 1 201 ? 12.146 -5.601 -28.013 1.00 93.62 201 VAL A O 1
ATOM 1450 N N . ASN A 1 202 ? 12.977 -6.581 -29.824 1.00 92.44 202 ASN A N 1
ATOM 1451 C CA . ASN A 1 202 ? 13.212 -7.844 -29.112 1.00 92.44 202 ASN A CA 1
ATOM 1452 C C . ASN A 1 202 ? 14.573 -7.874 -28.385 1.00 92.44 202 ASN A C 1
ATOM 1454 O O . ASN A 1 202 ? 14.616 -8.252 -27.213 1.00 92.44 202 ASN A O 1
ATOM 1458 N N . LEU A 1 203 ? 15.668 -7.431 -29.014 1.00 97.12 203 LEU A N 1
ATOM 1459 C CA . LEU A 1 203 ? 16.991 -7.382 -28.374 1.00 97.12 203 LEU A CA 1
ATOM 1460 C C . LEU A 1 203 ? 17.871 -6.236 -28.895 1.00 97.12 203 LEU A C 1
ATOM 1462 O O . LEU A 1 203 ? 18.086 -6.111 -30.094 1.00 97.12 203 LEU A O 1
ATOM 1466 N N . VAL A 1 204 ? 18.494 -5.494 -27.988 1.00 97.88 204 VAL A N 1
ATOM 1467 C CA . VAL A 1 204 ? 19.651 -4.633 -28.252 1.00 97.88 204 VAL A CA 1
ATOM 1468 C C . VAL A 1 204 ? 20.816 -5.179 -27.441 1.00 97.88 204 VAL A C 1
ATOM 1470 O O . VAL A 1 204 ? 20.702 -5.353 -26.231 1.00 97.88 204 VAL A O 1
ATOM 1473 N N . GLN A 1 205 ? 21.932 -5.482 -28.093 1.00 97.44 205 GLN A N 1
ATOM 1474 C CA . GLN A 1 205 ? 23.147 -5.956 -27.454 1.00 97.44 205 GLN A CA 1
ATOM 1475 C C . GLN A 1 205 ? 24.348 -5.138 -27.918 1.00 97.44 205 GLN A C 1
ATOM 1477 O O . GLN A 1 205 ? 24.669 -5.114 -29.106 1.00 97.44 205 GLN A O 1
ATOM 1482 N N . VAL A 1 206 ? 25.056 -4.541 -26.963 1.00 96.44 206 VAL A N 1
ATOM 1483 C CA . VAL A 1 206 ? 26.284 -3.780 -27.205 1.00 96.44 206 VAL A CA 1
ATOM 1484 C C . VAL A 1 206 ? 27.434 -4.432 -26.444 1.00 96.44 206 VAL A C 1
ATOM 1486 O O . VAL A 1 206 ? 27.351 -4.655 -25.234 1.00 96.44 206 VAL A O 1
ATOM 1489 N N . LEU A 1 207 ? 28.509 -4.785 -27.151 1.00 93.38 207 LEU A N 1
ATOM 1490 C CA . LEU A 1 207 ? 29.679 -5.453 -26.578 1.00 93.38 207 LEU A CA 1
ATOM 1491 C C . LEU A 1 207 ? 30.943 -4.604 -26.736 1.00 93.38 207 LEU A C 1
ATOM 1493 O O . LEU A 1 207 ? 31.418 -4.379 -27.847 1.00 93.38 207 LEU A O 1
ATOM 1497 N N . GLY A 1 208 ? 31.560 -4.236 -25.614 1.00 89.56 208 GLY A N 1
ATOM 1498 C CA . GLY A 1 208 ? 32.804 -3.464 -25.587 1.00 89.56 208 GLY A CA 1
ATOM 1499 C C . GLY A 1 208 ? 32.650 -2.002 -26.007 1.00 89.56 208 GLY A C 1
ATOM 1500 O O . GLY A 1 208 ? 33.629 -1.409 -26.455 1.00 89.56 208 GLY A O 1
ATOM 1501 N N . GLY A 1 209 ? 31.442 -1.452 -25.878 1.00 91.56 209 GLY A N 1
ATOM 1502 C CA . GLY A 1 209 ? 31.109 -0.045 -26.080 1.00 91.56 209 GLY A CA 1
ATOM 1503 C C . GLY A 1 209 ? 29.901 0.354 -25.233 1.00 91.56 209 GLY A C 1
ATOM 1504 O O . GLY A 1 209 ? 29.350 -0.488 -24.520 1.00 91.56 209 GLY A O 1
ATOM 1505 N N . ASP A 1 210 ? 29.532 1.627 -25.313 1.00 95.25 210 ASP A N 1
ATOM 1506 C CA . ASP A 1 210 ? 28.398 2.216 -24.595 1.00 95.25 210 ASP A CA 1
ATOM 1507 C C . ASP A 1 210 ? 27.190 2.374 -25.520 1.00 95.25 210 ASP A C 1
ATOM 1509 O O . ASP A 1 210 ? 27.338 2.454 -26.743 1.00 95.25 210 ASP A O 1
ATOM 1513 N N . LEU A 1 211 ? 25.999 2.420 -24.932 1.00 96.69 211 LEU A N 1
ATOM 1514 C CA . LEU A 1 211 ? 24.766 2.815 -25.606 1.00 96.69 211 LEU A CA 1
ATOM 1515 C C . LEU A 1 211 ? 24.465 4.268 -25.232 1.00 96.69 211 LEU A C 1
ATOM 1517 O O . LEU A 1 211 ? 23.974 4.533 -24.136 1.00 96.69 211 LEU A O 1
ATOM 1521 N N . ASN A 1 212 ? 24.819 5.198 -26.116 1.00 94.00 212 ASN A N 1
ATOM 1522 C CA . ASN A 1 212 ? 24.611 6.630 -25.908 1.00 94.00 212 ASN A CA 1
ATOM 1523 C C . ASN A 1 212 ? 23.267 7.116 -26.446 1.00 94.00 212 ASN A C 1
ATOM 1525 O O . ASN A 1 212 ? 22.679 7.979 -25.809 1.00 94.00 212 ASN A O 1
ATOM 1529 N N . GLY A 1 213 ? 22.799 6.542 -27.555 1.00 89.38 213 GLY A N 1
ATOM 1530 C CA . GLY A 1 213 ? 21.474 6.836 -28.098 1.00 89.38 213 GLY A CA 1
ATOM 1531 C C . GLY A 1 213 ? 20.348 6.126 -27.351 1.00 89.38 213 GLY A C 1
ATOM 1532 O O . GLY A 1 213 ? 20.570 5.141 -26.631 1.00 89.38 213 GLY A O 1
ATOM 1533 N N . GLU A 1 214 ? 19.138 6.631 -27.537 1.00 92.62 214 GLU A N 1
ATOM 1534 C CA . GLU A 1 214 ? 17.910 6.119 -26.952 1.00 92.62 214 GLU A CA 1
ATOM 1535 C C . GLU A 1 214 ? 17.479 4.780 -27.567 1.00 92.62 214 GLU A C 1
ATOM 1537 O O . GLU A 1 214 ? 17.883 4.384 -28.664 1.00 92.62 214 GLU A O 1
ATOM 1542 N N . VAL A 1 215 ? 16.631 4.041 -26.853 1.00 94.56 215 VAL A N 1
ATOM 1543 C CA . VAL A 1 215 ? 15.913 2.890 -27.409 1.00 94.56 215 VAL A CA 1
ATOM 1544 C C . VAL A 1 215 ? 14.430 3.102 -27.178 1.00 94.56 215 VAL A C 1
ATOM 1546 O O . VAL A 1 215 ? 13.954 2.926 -26.055 1.00 94.56 215 VAL A O 1
ATOM 1549 N N . THR A 1 216 ? 13.707 3.413 -28.250 1.00 91.19 216 THR A N 1
ATOM 1550 C CA . THR A 1 216 ? 12.313 3.856 -28.179 1.00 91.19 216 THR A CA 1
ATOM 1551 C C . THR A 1 216 ? 11.393 2.943 -28.985 1.00 91.19 216 THR A C 1
ATOM 1553 O O . THR A 1 216 ? 11.643 2.611 -30.147 1.00 91.19 216 THR A O 1
ATOM 1556 N N . THR A 1 217 ? 10.312 2.497 -28.340 1.00 86.75 217 THR A N 1
ATOM 1557 C CA . THR A 1 217 ? 9.236 1.731 -28.973 1.00 86.75 217 THR A CA 1
ATOM 1558 C C . THR A 1 217 ? 7.885 1.943 -28.300 1.00 86.75 217 THR A C 1
ATOM 1560 O O . THR A 1 217 ? 7.779 1.950 -27.075 1.00 86.75 217 THR A O 1
ATOM 1563 N N . TRP A 1 218 ? 6.819 1.984 -29.101 1.00 82.25 218 TRP A N 1
ATOM 1564 C CA . TRP A 1 218 ? 5.439 2.011 -28.599 1.00 82.25 218 TRP A CA 1
ATOM 1565 C C . TRP A 1 218 ? 4.929 0.605 -28.224 1.00 82.25 218 TRP A C 1
ATOM 1567 O O . TRP A 1 218 ? 4.015 0.439 -27.417 1.00 82.25 218 TRP A O 1
ATOM 1577 N N . GLY A 1 219 ? 5.539 -0.444 -28.783 1.00 80.12 219 GLY A N 1
ATOM 1578 C CA . GLY A 1 219 ? 5.317 -1.834 -28.379 1.00 80.12 219 GLY A CA 1
ATOM 1579 C C . GLY A 1 219 ? 6.115 -2.283 -27.148 1.00 80.12 219 GLY A C 1
ATOM 1580 O O . GLY A 1 219 ? 6.628 -1.486 -26.366 1.00 80.12 219 GLY A O 1
ATOM 1581 N N . VAL A 1 220 ? 6.235 -3.603 -26.972 1.00 84.75 220 VAL A N 1
ATOM 1582 C CA . VAL A 1 220 ? 7.046 -4.196 -25.892 1.00 84.75 220 VAL A CA 1
ATOM 1583 C C . VAL A 1 220 ? 8.530 -4.120 -26.250 1.00 84.75 220 VAL A C 1
ATOM 1585 O O . VAL A 1 220 ? 8.946 -4.604 -27.306 1.00 84.75 220 VAL A O 1
ATOM 1588 N N . LEU A 1 221 ? 9.341 -3.624 -25.318 1.00 92.62 221 LEU A N 1
ATOM 1589 C CA . LEU A 1 221 ? 10.792 -3.730 -25.338 1.00 92.62 221 LEU A CA 1
ATOM 1590 C C . LEU A 1 221 ? 11.245 -5.000 -24.594 1.00 92.62 221 LEU A C 1
ATOM 1592 O O . LEU A 1 221 ? 11.008 -5.198 -23.398 1.00 92.62 221 LEU A O 1
ATOM 1596 N N . GLY A 1 222 ? 11.901 -5.891 -25.329 1.00 92.50 222 GLY A N 1
ATOM 1597 C CA . GLY A 1 222 ? 12.395 -7.185 -24.884 1.00 92.50 222 GLY A CA 1
ATOM 1598 C C . GLY A 1 222 ? 13.623 -7.062 -23.990 1.00 92.50 222 GLY A C 1
ATOM 1599 O O . GLY A 1 222 ? 13.525 -7.231 -22.778 1.00 92.50 222 GLY A O 1
ATOM 1600 N N . SER A 1 223 ? 14.810 -6.843 -24.547 1.00 96.50 223 SER A N 1
ATOM 1601 C CA . SER A 1 223 ? 16.032 -6.752 -23.738 1.00 96.50 223 SER A CA 1
ATOM 1602 C C . SER A 1 223 ? 17.035 -5.750 -24.289 1.00 96.50 223 SER A C 1
ATOM 1604 O O . SER A 1 223 ? 17.318 -5.773 -25.480 1.00 96.50 223 SER A O 1
ATOM 1606 N N . VAL A 1 224 ? 17.624 -4.940 -23.413 1.00 98.00 224 VAL A N 1
ATOM 1607 C CA . VAL A 1 224 ? 18.793 -4.097 -23.699 1.00 98.00 224 VAL A CA 1
ATOM 1608 C C . VAL A 1 224 ? 19.953 -4.595 -22.847 1.00 98.00 224 VAL A C 1
ATOM 1610 O O . VAL A 1 224 ? 19.872 -4.584 -21.621 1.00 98.00 224 VAL A O 1
ATOM 1613 N N . LEU A 1 225 ? 21.007 -5.093 -23.490 1.00 97.81 225 LEU A N 1
ATOM 1614 C CA . LEU A 1 225 ? 22.152 -5.744 -22.861 1.00 97.81 225 LEU A CA 1
ATOM 1615 C C . LEU A 1 225 ? 23.449 -5.044 -23.280 1.00 97.81 225 LEU A C 1
ATOM 1617 O O . LEU A 1 225 ? 23.947 -5.261 -24.383 1.00 97.81 225 LEU A O 1
ATOM 1621 N N . VAL A 1 226 ? 24.045 -4.262 -22.388 1.00 97.56 226 VAL A N 1
ATOM 1622 C CA . VAL A 1 226 ? 25.328 -3.592 -22.636 1.00 97.56 226 VAL A CA 1
ATOM 1623 C C . VAL A 1 226 ? 26.401 -4.210 -21.752 1.00 97.56 226 VAL A C 1
ATOM 1625 O O . VAL A 1 226 ? 26.227 -4.378 -20.545 1.00 97.56 226 VAL A O 1
ATOM 1628 N N . THR A 1 227 ? 27.494 -4.664 -22.365 1.00 96.12 227 THR A N 1
ATOM 1629 C CA . THR A 1 227 ? 28.547 -5.428 -21.685 1.00 96.12 227 THR A CA 1
ATOM 1630 C C . THR A 1 227 ? 29.920 -4.846 -21.983 1.00 96.12 227 THR A C 1
ATOM 1632 O O . THR A 1 227 ? 30.371 -4.852 -23.131 1.00 96.12 227 THR A O 1
ATOM 1635 N N . ALA A 1 228 ? 30.619 -4.421 -20.934 1.00 93.06 228 ALA A N 1
ATOM 1636 C CA . ALA A 1 228 ? 32.006 -3.994 -20.989 1.00 93.06 228 ALA A CA 1
ATOM 1637 C C . ALA A 1 228 ? 32.916 -5.121 -21.490 1.00 93.06 228 ALA A C 1
ATOM 1639 O O . ALA A 1 228 ? 32.697 -6.311 -21.231 1.00 93.06 228 ALA A O 1
ATOM 1640 N N . ARG A 1 229 ? 34.003 -4.754 -22.169 1.00 90.44 229 ARG A N 1
ATOM 1641 C CA . ARG A 1 229 ? 35.002 -5.710 -22.656 1.00 90.44 229 ARG A CA 1
ATOM 1642 C C . ARG A 1 229 ? 36.394 -5.325 -22.188 1.00 90.44 229 ARG A C 1
ATOM 1644 O O . ARG A 1 229 ? 36.783 -4.169 -22.254 1.00 90.44 229 ARG A O 1
ATOM 1651 N N . ALA A 1 230 ? 37.183 -6.322 -21.793 1.00 84.25 230 ALA A N 1
ATOM 1652 C CA . ALA A 1 230 ? 38.600 -6.119 -21.524 1.00 84.25 230 ALA A CA 1
ATOM 1653 C C . ALA A 1 230 ? 39.380 -5.926 -22.840 1.00 84.25 230 ALA A C 1
ATOM 1655 O O . ALA A 1 230 ? 39.490 -6.855 -23.647 1.00 84.25 230 ALA A O 1
ATOM 1656 N N . VAL A 1 231 ? 39.952 -4.738 -23.040 1.00 80.44 231 VAL A N 1
ATOM 1657 C CA . VAL A 1 231 ? 40.808 -4.381 -24.179 1.00 80.44 231 VAL A CA 1
ATOM 1658 C C . VAL A 1 231 ? 42.145 -3.876 -23.646 1.00 80.44 231 VAL A C 1
ATOM 1660 O O . VAL A 1 231 ? 42.202 -2.971 -22.821 1.00 80.44 231 VAL A O 1
ATOM 1663 N N . ALA A 1 232 ? 43.242 -4.506 -24.080 1.00 77.19 232 ALA A N 1
ATOM 1664 C CA . ALA A 1 232 ? 44.602 -4.201 -23.613 1.00 77.19 232 ALA A CA 1
ATOM 1665 C C . ALA A 1 232 ? 44.772 -4.189 -22.072 1.00 77.19 232 ALA A C 1
ATOM 1667 O O . ALA A 1 232 ? 45.668 -3.536 -21.548 1.00 77.19 232 ALA A O 1
ATOM 1668 N N . GLY A 1 233 ? 43.930 -4.942 -21.353 1.00 72.19 233 GLY A N 1
ATOM 1669 C CA . GLY A 1 233 ? 43.942 -5.052 -19.891 1.00 72.19 233 GLY A CA 1
ATOM 1670 C C . GLY A 1 233 ? 42.889 -4.203 -19.171 1.00 72.19 233 GLY A C 1
ATOM 1671 O O . GLY A 1 233 ? 42.521 -4.568 -18.061 1.00 72.19 233 GLY A O 1
ATOM 1672 N N . ASN A 1 234 ? 42.351 -3.151 -19.791 1.00 81.06 234 ASN A N 1
ATOM 1673 C CA . ASN A 1 234 ? 41.344 -2.276 -19.175 1.00 81.06 234 ASN A CA 1
ATOM 1674 C C . ASN A 1 234 ? 39.934 -2.651 -19.636 1.00 81.06 234 ASN A C 1
ATOM 1676 O O . ASN A 1 234 ? 39.759 -3.096 -20.772 1.00 81.06 234 ASN A O 1
ATOM 1680 N N . LEU A 1 235 ? 38.932 -2.467 -18.779 1.00 85.50 235 LEU A N 1
ATOM 1681 C CA . LEU A 1 235 ? 37.534 -2.520 -19.206 1.00 85.50 235 LEU A CA 1
ATOM 1682 C C . LEU A 1 235 ? 37.200 -1.285 -20.052 1.00 85.50 235 LEU A C 1
ATOM 1684 O O . LEU A 1 235 ? 37.581 -0.168 -19.713 1.00 85.50 235 LEU A O 1
ATOM 1688 N N . VAL A 1 236 ? 36.518 -1.513 -21.173 1.00 86.44 236 VAL A N 1
ATOM 1689 C CA . VAL A 1 236 ? 36.047 -0.480 -22.098 1.00 86.44 236 VAL A CA 1
ATOM 1690 C C . VAL A 1 236 ? 34.567 -0.708 -22.381 1.00 86.44 236 VAL A C 1
ATOM 1692 O O . VAL A 1 236 ? 34.157 -1.847 -22.649 1.00 86.44 236 VAL A O 1
ATOM 1695 N N . GLY A 1 237 ? 33.806 0.383 -22.347 1.00 88.19 237 GLY A N 1
ATOM 1696 C CA . GLY A 1 237 ? 32.360 0.404 -22.519 1.00 88.19 237 GLY A CA 1
ATOM 1697 C C . GLY A 1 237 ? 31.599 -0.193 -21.334 1.00 88.19 237 GLY A C 1
ATOM 1698 O O . GLY A 1 237 ? 32.206 -0.569 -20.329 1.00 88.19 237 GLY A O 1
ATOM 1699 N N . GLY A 1 238 ? 30.291 -0.379 -21.499 1.00 92.69 238 GLY A N 1
ATOM 1700 C CA . GLY A 1 238 ? 29.418 -1.007 -20.506 1.00 92.69 238 GLY A CA 1
ATOM 1701 C C . GLY A 1 238 ? 28.253 -0.134 -20.044 1.00 92.69 238 GLY A C 1
ATOM 1702 O O . GLY A 1 238 ? 27.369 -0.667 -19.371 1.00 92.69 238 GLY A O 1
ATOM 1703 N N . ASP A 1 239 ? 28.252 1.154 -20.386 1.00 95.81 239 ASP A N 1
ATOM 1704 C CA . ASP A 1 239 ? 27.266 2.121 -19.913 1.00 95.81 239 ASP A CA 1
ATOM 1705 C C . ASP A 1 239 ? 26.048 2.208 -20.844 1.00 95.81 239 ASP A C 1
ATOM 1707 O O . ASP A 1 239 ? 26.153 2.114 -22.069 1.00 95.81 239 ASP A O 1
ATOM 1711 N N . ILE A 1 240 ? 24.875 2.402 -20.241 1.00 96.88 240 ILE A N 1
ATOM 1712 C CA . ILE A 1 240 ? 23.624 2.769 -20.913 1.00 96.88 240 ILE A CA 1
ATOM 1713 C C . ILE A 1 240 ? 23.340 4.222 -20.546 1.00 96.88 240 ILE A C 1
ATOM 1715 O O . ILE A 1 240 ? 22.872 4.497 -19.442 1.00 96.88 240 ILE A O 1
ATOM 1719 N N . ASN A 1 241 ? 23.676 5.145 -21.441 1.00 94.19 241 ASN A N 1
ATOM 1720 C CA . ASN A 1 241 ? 23.506 6.584 -21.248 1.00 94.19 241 ASN A CA 1
ATOM 1721 C C . ASN A 1 241 ? 22.196 7.098 -21.847 1.00 94.19 241 ASN A C 1
ATOM 1723 O O . ASN A 1 241 ? 21.591 7.988 -21.259 1.00 94.19 241 ASN A O 1
ATOM 1727 N N . GLY A 1 242 ? 21.755 6.513 -22.963 1.00 89.94 242 GLY A N 1
ATOM 1728 C CA . GLY A 1 242 ? 20.488 6.865 -23.597 1.00 89.94 242 GLY A CA 1
ATOM 1729 C C . GLY A 1 242 ? 19.274 6.359 -22.822 1.00 89.94 242 GLY A C 1
ATOM 1730 O O . GLY A 1 242 ? 19.344 5.361 -22.089 1.00 89.94 242 GLY A O 1
ATOM 1731 N N . ARG A 1 243 ? 18.146 7.051 -22.988 1.00 91.62 243 ARG A N 1
ATOM 1732 C CA . ARG A 1 243 ? 16.860 6.671 -22.403 1.00 91.62 243 ARG A CA 1
ATOM 1733 C C . ARG A 1 243 ? 16.342 5.374 -23.019 1.00 91.62 243 ARG A C 1
ATOM 1735 O O . ARG A 1 243 ? 16.503 5.109 -24.205 1.00 91.62 243 ARG A O 1
ATOM 1742 N N . ILE A 1 244 ? 15.681 4.558 -22.206 1.00 94.56 244 ILE A N 1
ATOM 1743 C CA . ILE A 1 244 ? 15.014 3.331 -22.636 1.00 94.56 244 ILE A CA 1
ATOM 1744 C C . ILE A 1 244 ? 13.507 3.512 -22.473 1.00 94.56 244 ILE A C 1
ATOM 1746 O O . ILE A 1 244 ? 13.001 3.541 -21.349 1.00 94.56 244 ILE A O 1
ATOM 1750 N N . ASN A 1 245 ? 12.785 3.594 -23.587 1.00 91.06 245 ASN A N 1
ATOM 1751 C CA . ASN A 1 245 ? 11.343 3.793 -23.612 1.00 91.06 245 ASN A CA 1
ATOM 1752 C C . ASN A 1 245 ? 10.613 2.617 -24.283 1.00 91.06 245 ASN A C 1
ATOM 1754 O O . ASN A 1 245 ? 10.861 2.277 -25.440 1.00 91.06 245 ASN A O 1
ATOM 1758 N N . GLY A 1 246 ? 9.692 1.993 -23.546 1.00 86.81 246 GLY A N 1
ATOM 1759 C CA . GLY A 1 246 ? 8.835 0.920 -24.046 1.00 86.81 246 GLY A CA 1
ATOM 1760 C C . GLY A 1 246 ? 7.416 1.047 -23.508 1.00 86.81 246 GLY A C 1
ATOM 1761 O O . GLY A 1 246 ? 7.120 0.513 -22.431 1.00 86.81 246 GLY A O 1
ATOM 1762 N N . ASP A 1 247 ? 6.525 1.710 -24.248 1.00 81.88 247 ASP A N 1
ATOM 1763 C CA . ASP A 1 247 ? 5.152 1.982 -23.792 1.00 81.88 247 ASP A CA 1
ATOM 1764 C C . ASP A 1 247 ? 4.400 0.680 -23.470 1.00 81.88 247 ASP A C 1
ATOM 1766 O O . ASP A 1 247 ? 3.836 0.522 -22.382 1.00 81.88 247 ASP A O 1
ATOM 1770 N N . GLY A 1 248 ? 4.489 -0.313 -24.363 1.00 72.31 248 GLY A N 1
ATOM 1771 C CA . GLY A 1 248 ? 3.904 -1.645 -24.184 1.00 72.31 248 GLY A CA 1
ATOM 1772 C C . GLY A 1 248 ? 4.585 -2.521 -23.122 1.00 72.31 248 GLY A C 1
ATOM 1773 O O . GLY A 1 248 ? 4.074 -3.603 -22.819 1.00 72.31 248 GLY A O 1
ATOM 1774 N N . GLY A 1 249 ? 5.712 -2.076 -22.553 1.00 83.00 249 GLY A N 1
ATOM 1775 C CA . GLY A 1 249 ? 6.401 -2.717 -21.430 1.00 83.00 249 GLY A CA 1
ATOM 1776 C C . GLY A 1 249 ? 7.899 -2.899 -21.662 1.00 83.00 249 GLY A C 1
ATOM 1777 O O . GLY A 1 249 ? 8.322 -3.170 -22.781 1.00 83.00 249 GLY A O 1
ATOM 1778 N N . VAL A 1 250 ? 8.704 -2.846 -20.598 1.00 90.94 250 VAL A N 1
ATOM 1779 C CA . VAL A 1 250 ? 10.156 -3.106 -20.632 1.00 90.94 250 VAL A CA 1
ATOM 1780 C C . VAL A 1 250 ? 10.470 -4.377 -19.841 1.00 90.94 250 VAL A C 1
ATOM 1782 O O . VAL A 1 250 ? 10.219 -4.450 -18.633 1.00 90.94 250 VAL A O 1
ATOM 1785 N N . ARG A 1 251 ? 11.023 -5.418 -20.483 1.00 90.12 251 ARG A N 1
ATOM 1786 C CA . ARG A 1 251 ? 11.320 -6.682 -19.772 1.00 90.12 251 ARG A CA 1
ATOM 1787 C C . ARG A 1 251 ? 12.696 -6.699 -19.108 1.00 90.12 251 ARG A C 1
ATOM 1789 O O . ARG A 1 251 ? 12.804 -7.153 -17.971 1.00 90.12 251 ARG A O 1
ATOM 1796 N N . LEU A 1 252 ? 13.748 -6.249 -19.786 1.00 96.19 252 LEU A N 1
ATOM 1797 C CA . LEU A 1 252 ? 15.096 -6.284 -19.219 1.00 96.19 252 LEU A CA 1
ATOM 1798 C C . LEU A 1 252 ? 15.976 -5.149 -19.737 1.00 96.19 252 LEU A C 1
ATOM 1800 O O . LEU A 1 252 ? 16.204 -5.041 -20.937 1.00 96.19 252 LEU A O 1
ATOM 1804 N N . VAL A 1 253 ? 16.555 -4.390 -18.814 1.00 97.44 253 VAL A N 1
ATOM 1805 C CA . VAL A 1 253 ? 17.686 -3.491 -19.069 1.00 97.44 253 VAL A CA 1
ATOM 1806 C C . VAL A 1 253 ? 18.856 -3.974 -18.226 1.00 97.44 253 VAL A C 1
ATOM 1808 O O . VAL A 1 253 ? 18.714 -4.145 -17.014 1.00 97.44 253 VAL A O 1
ATOM 1811 N N . SER A 1 254 ? 19.995 -4.254 -18.856 1.00 97.19 254 SER A N 1
ATOM 1812 C CA . SER A 1 254 ? 21.164 -4.814 -18.186 1.00 97.19 254 SER A CA 1
ATOM 1813 C C . SER A 1 254 ? 22.461 -4.148 -18.634 1.00 97.19 254 SER A C 1
ATOM 1815 O O . SER A 1 254 ? 22.844 -4.271 -19.795 1.00 97.19 254 SER A O 1
ATOM 1817 N N . ALA A 1 255 ? 23.188 -3.567 -17.682 1.00 96.00 255 ALA A N 1
ATOM 1818 C CA . ALA A 1 255 ? 24.555 -3.073 -17.851 1.00 96.00 255 ALA A CA 1
ATOM 1819 C C . ALA A 1 255 ? 25.534 -3.962 -17.061 1.00 96.00 255 ALA A C 1
ATOM 1821 O O . ALA A 1 255 ? 25.356 -4.195 -15.863 1.00 96.00 255 ALA A O 1
ATOM 1822 N N . THR A 1 256 ? 26.559 -4.507 -17.721 1.00 95.06 256 THR A N 1
ATOM 1823 C CA . THR A 1 256 ? 27.586 -5.360 -17.092 1.00 95.06 256 THR A CA 1
ATOM 1824 C C . THR A 1 256 ? 28.964 -4.743 -17.278 1.00 95.06 256 THR A C 1
ATOM 1826 O O . THR A 1 256 ? 29.428 -4.600 -18.403 1.00 95.06 256 THR A O 1
ATOM 1829 N N . GLY A 1 257 ? 29.632 -4.406 -16.176 1.00 89.62 257 GLY A N 1
ATOM 1830 C CA . GLY A 1 257 ? 30.887 -3.653 -16.169 1.00 89.62 257 GLY A CA 1
ATOM 1831 C C . GLY A 1 257 ? 30.723 -2.149 -16.413 1.00 89.62 257 GLY A C 1
ATOM 1832 O O . GLY A 1 257 ? 31.736 -1.467 -16.509 1.00 89.62 257 GLY A O 1
ATOM 1833 N N . GLY A 1 258 ? 29.479 -1.660 -16.460 1.00 91.19 258 GLY A N 1
ATOM 1834 C CA . GLY A 1 258 ? 29.100 -0.247 -16.542 1.00 91.19 258 GLY A CA 1
ATOM 1835 C C . GLY A 1 258 ? 27.795 0.038 -15.787 1.00 91.19 258 GLY A C 1
ATOM 1836 O O . GLY A 1 258 ? 27.356 -0.786 -14.973 1.00 91.19 258 GLY A O 1
ATOM 1837 N N . ASN A 1 259 ? 27.210 1.209 -16.018 1.00 92.75 259 ASN A N 1
ATOM 1838 C CA . ASN A 1 259 ? 26.053 1.758 -15.307 1.00 92.75 259 ASN A CA 1
ATOM 1839 C C . ASN A 1 259 ? 24.812 1.888 -16.203 1.00 92.75 259 ASN A C 1
ATOM 1841 O O . ASN A 1 259 ? 24.910 1.923 -17.426 1.00 92.75 259 ASN A O 1
ATOM 1845 N N . VAL A 1 260 ? 23.637 2.001 -15.580 1.00 94.19 260 VAL A N 1
ATOM 1846 C CA . VAL A 1 260 ? 22.408 2.473 -16.238 1.00 94.19 260 VAL A CA 1
ATOM 1847 C C . VAL A 1 260 ? 22.205 3.934 -15.845 1.00 94.19 260 VAL A C 1
ATOM 1849 O O . VAL A 1 260 ? 21.739 4.209 -14.742 1.00 94.19 260 VAL A O 1
ATOM 1852 N N . ASN A 1 261 ? 22.620 4.853 -16.710 1.00 92.75 261 ASN A N 1
ATOM 1853 C CA . ASN A 1 261 ? 22.570 6.298 -16.481 1.00 92.75 261 ASN A CA 1
ATOM 1854 C C . ASN A 1 261 ? 21.319 6.941 -17.101 1.00 92.75 261 ASN A C 1
ATOM 1856 O O . ASN A 1 261 ? 20.811 7.910 -16.546 1.00 92.75 261 ASN A O 1
ATOM 1860 N N . GLY A 1 262 ? 20.828 6.400 -18.221 1.00 88.12 262 GLY A N 1
ATOM 1861 C CA . GLY A 1 262 ? 19.595 6.854 -18.865 1.00 88.12 262 GLY A CA 1
ATOM 1862 C C . GLY A 1 262 ? 18.330 6.397 -18.133 1.00 88.12 262 GLY A C 1
ATOM 1863 O O . GLY A 1 262 ? 18.322 5.358 -17.463 1.00 88.12 262 GLY A O 1
ATOM 1864 N N . ASP A 1 263 ? 17.252 7.170 -18.273 1.00 90.00 263 ASP A N 1
ATOM 1865 C CA . ASP A 1 263 ? 15.948 6.845 -17.688 1.00 90.00 263 ASP A CA 1
ATOM 1866 C C . ASP A 1 263 ? 15.341 5.591 -18.345 1.00 90.00 263 ASP A C 1
ATOM 1868 O O . ASP A 1 263 ? 15.458 5.378 -19.550 1.00 90.00 263 ASP A O 1
ATOM 1872 N N . VAL A 1 264 ? 14.637 4.769 -17.565 1.00 90.56 264 VAL A N 1
ATOM 1873 C CA . VAL A 1 264 ? 13.866 3.613 -18.047 1.00 90.56 264 VAL A CA 1
ATOM 1874 C C . VAL A 1 264 ? 12.385 3.882 -17.818 1.00 90.56 264 VAL A C 1
ATOM 1876 O O . VAL A 1 264 ? 11.942 3.964 -16.672 1.00 90.56 264 VAL A O 1
ATOM 1879 N N . VAL A 1 265 ? 11.612 4.002 -18.898 1.00 87.81 265 VAL A N 1
ATOM 1880 C CA . VAL A 1 265 ? 10.217 4.464 -18.862 1.00 87.81 265 VAL A CA 1
ATOM 1881 C C . VAL A 1 265 ? 9.273 3.454 -19.522 1.00 87.81 265 VAL A C 1
ATOM 1883 O O . VAL A 1 265 ? 9.585 2.873 -20.562 1.00 87.81 265 VAL A O 1
ATOM 1886 N N . SER A 1 266 ? 8.104 3.231 -18.909 1.00 84.00 266 SER A N 1
ATOM 1887 C CA . SER A 1 266 ? 7.022 2.431 -19.495 1.00 84.00 266 SER A CA 1
ATOM 1888 C C . SER A 1 266 ? 5.626 2.868 -19.036 1.00 84.00 266 SER A C 1
ATOM 1890 O O . SER A 1 266 ? 5.424 3.252 -17.884 1.00 84.00 266 SER A O 1
ATOM 1892 N N . GLN A 1 267 ? 4.625 2.710 -19.905 1.00 78.44 267 GLN A N 1
ATOM 1893 C CA . GLN A 1 267 ? 3.210 2.922 -19.571 1.00 78.44 267 GLN A CA 1
ATOM 1894 C C . GLN A 1 267 ? 2.539 1.682 -18.955 1.00 78.44 267 GLN A C 1
ATOM 1896 O O . GLN A 1 267 ? 1.393 1.750 -18.518 1.00 78.44 267 GLN A O 1
ATOM 1901 N N . THR A 1 268 ? 3.210 0.525 -18.917 1.00 73.56 268 THR A N 1
ATOM 1902 C CA . THR A 1 268 ? 2.550 -0.746 -18.557 1.00 73.56 268 THR A CA 1
ATOM 1903 C C . THR A 1 268 ? 3.305 -1.594 -17.545 1.00 73.56 268 THR A C 1
ATOM 1905 O O . THR A 1 268 ? 2.676 -2.106 -16.620 1.00 73.56 268 THR A O 1
ATOM 1908 N N . PHE A 1 269 ? 4.618 -1.790 -17.692 1.00 80.50 269 PHE A N 1
ATOM 1909 C CA . PHE A 1 269 ? 5.449 -2.480 -16.699 1.00 80.50 269 PHE A CA 1
ATOM 1910 C C . PHE A 1 269 ? 6.945 -2.316 -16.975 1.00 80.50 269 PHE A C 1
ATOM 1912 O O . PHE A 1 269 ? 7.385 -2.269 -18.122 1.00 80.50 269 PHE A O 1
ATOM 1919 N N . VAL A 1 270 ? 7.744 -2.392 -15.909 1.00 86.31 270 VAL A N 1
ATOM 1920 C CA . VAL A 1 270 ? 9.193 -2.617 -15.976 1.00 86.31 270 VAL A CA 1
ATOM 1921 C C . VAL A 1 270 ? 9.522 -3.878 -15.182 1.00 86.31 270 VAL A C 1
ATOM 1923 O O . VAL A 1 270 ? 9.384 -3.917 -13.962 1.00 86.31 270 VAL A O 1
ATOM 1926 N N . THR A 1 271 ? 9.953 -4.948 -15.850 1.00 88.12 271 THR A N 1
ATOM 1927 C CA . THR A 1 271 ? 10.212 -6.224 -15.161 1.00 88.12 271 THR A CA 1
ATOM 1928 C C . THR A 1 271 ? 11.551 -6.209 -14.426 1.00 88.12 271 THR A C 1
ATOM 1930 O O . THR A 1 271 ? 11.611 -6.616 -13.263 1.00 88.12 271 THR A O 1
ATOM 1933 N N . SER A 1 272 ? 12.642 -5.784 -15.072 1.00 91.12 272 SER A N 1
ATOM 1934 C CA . SER A 1 272 ? 13.975 -5.787 -14.455 1.00 91.12 272 SER A CA 1
ATOM 1935 C C . SER A 1 272 ? 14.920 -4.732 -15.029 1.00 91.12 272 SER A C 1
ATOM 1937 O O . SER A 1 272 ? 15.113 -4.665 -16.241 1.00 91.12 272 SER A O 1
ATOM 1939 N N . VAL A 1 273 ? 15.576 -3.986 -14.138 1.00 93.44 273 VAL A N 1
ATOM 1940 C CA . VAL A 1 273 ? 16.723 -3.114 -14.431 1.00 93.44 273 VAL A CA 1
ATOM 1941 C C . VAL A 1 273 ? 17.899 -3.570 -13.572 1.00 93.44 273 VAL A C 1
ATOM 1943 O O . VAL A 1 273 ? 17.787 -3.650 -12.346 1.00 93.44 273 VAL A O 1
ATOM 1946 N N . ILE A 1 274 ? 19.008 -3.942 -14.210 1.00 93.06 274 ILE A N 1
ATOM 1947 C CA . ILE A 1 274 ? 20.144 -4.596 -13.555 1.00 93.06 274 ILE A CA 1
ATOM 1948 C C . ILE A 1 274 ? 21.454 -3.930 -13.981 1.00 93.06 274 ILE A C 1
ATOM 1950 O O . ILE A 1 274 ? 21.834 -3.977 -15.145 1.00 93.06 274 ILE A O 1
ATOM 1954 N N . ALA A 1 275 ? 22.203 -3.401 -13.020 1.00 92.31 275 ALA A N 1
ATOM 1955 C CA . ALA A 1 275 ? 23.584 -2.977 -13.214 1.00 92.31 275 ALA A CA 1
ATOM 1956 C C . ALA A 1 275 ? 24.517 -3.876 -12.395 1.00 92.31 275 ALA A C 1
ATOM 1958 O O . ALA A 1 275 ? 24.301 -4.087 -11.199 1.00 92.31 275 ALA A O 1
ATOM 1959 N N . THR A 1 276 ? 25.550 -4.433 -13.028 1.00 91.75 276 THR A N 1
ATOM 1960 C CA . THR A 1 276 ? 26.510 -5.340 -12.377 1.00 91.75 276 THR A CA 1
ATOM 1961 C C . THR A 1 276 ? 27.937 -4.860 -12.579 1.00 91.75 276 THR A C 1
ATOM 1963 O O . THR A 1 276 ? 28.420 -4.818 -13.708 1.00 91.75 276 THR A O 1
ATOM 1966 N N . ALA A 1 277 ? 28.638 -4.560 -11.487 1.00 87.31 277 ALA A N 1
ATOM 1967 C CA . ALA A 1 277 ? 30.038 -4.167 -11.526 1.00 87.31 277 ALA A CA 1
ATOM 1968 C C . ALA A 1 277 ? 30.947 -5.323 -11.972 1.00 87.31 277 ALA A C 1
ATOM 1970 O O . ALA A 1 277 ? 30.689 -6.500 -11.699 1.00 87.31 277 ALA A O 1
ATOM 1971 N N . MET A 1 278 ? 32.075 -4.986 -12.594 1.00 88.00 278 MET A N 1
ATOM 1972 C CA . MET A 1 278 ? 33.143 -5.931 -12.928 1.00 88.00 278 MET A CA 1
ATOM 1973 C C . MET A 1 278 ? 34.468 -5.510 -12.299 1.00 88.00 278 MET A C 1
ATOM 1975 O O . MET A 1 278 ? 34.712 -4.334 -12.058 1.00 88.00 278 MET A O 1
ATOM 1979 N N . VAL A 1 279 ? 35.348 -6.480 -12.039 1.00 85.00 279 VAL A N 1
ATOM 1980 C CA . VAL A 1 279 ? 36.717 -6.188 -11.596 1.00 85.00 279 VAL A CA 1
ATOM 1981 C C . VAL A 1 279 ? 37.566 -5.867 -12.819 1.00 85.00 279 VAL A C 1
ATOM 1983 O O . VAL A 1 279 ? 37.789 -6.742 -13.659 1.00 85.00 279 VAL A O 1
ATOM 1986 N N . ASP A 1 280 ? 38.074 -4.642 -12.894 1.00 81.06 280 ASP A N 1
ATOM 1987 C CA . ASP A 1 280 ? 38.993 -4.240 -13.950 1.00 81.06 280 ASP A CA 1
ATOM 1988 C C . ASP A 1 280 ? 40.317 -5.033 -13.836 1.00 81.06 280 ASP A C 1
ATOM 1990 O O . ASP A 1 280 ? 40.929 -5.073 -12.759 1.00 81.06 280 ASP A O 1
ATOM 1994 N N . PRO A 1 281 ? 40.773 -5.712 -14.907 1.00 81.25 281 PRO A N 1
ATOM 1995 C CA . PRO A 1 281 ? 41.938 -6.594 -14.834 1.00 81.25 281 PRO A CA 1
ATOM 1996 C C . PRO A 1 281 ? 43.254 -5.876 -14.500 1.00 81.25 281 PRO A C 1
ATOM 1998 O O . PRO A 1 281 ? 44.135 -6.493 -13.885 1.00 81.25 281 PRO A O 1
ATOM 2001 N N . THR A 1 282 ? 43.389 -4.603 -14.883 1.00 81.88 282 THR A N 1
ATOM 2002 C CA . THR A 1 282 ? 44.597 -3.795 -14.678 1.00 81.88 282 THR A CA 1
ATOM 2003 C C . THR A 1 282 ? 44.595 -3.136 -13.305 1.00 81.88 282 THR A C 1
ATOM 2005 O O . THR A 1 282 ? 45.514 -3.347 -12.513 1.00 81.88 282 THR A O 1
ATOM 2008 N N . THR A 1 283 ? 43.566 -2.341 -13.011 1.00 78.81 283 THR A N 1
ATOM 2009 C CA . THR A 1 283 ? 43.466 -1.543 -11.779 1.00 78.81 283 THR A CA 1
ATOM 2010 C C . THR A 1 283 ? 43.053 -2.388 -10.579 1.00 78.81 283 THR A C 1
ATOM 2012 O O . THR A 1 283 ? 43.322 -2.013 -9.438 1.00 78.81 283 THR A O 1
ATOM 2015 N N . ARG A 1 284 ? 42.418 -3.544 -10.823 1.00 79.31 284 ARG A N 1
ATOM 2016 C CA . ARG A 1 284 ? 41.810 -4.410 -9.802 1.00 79.31 284 ARG A CA 1
ATOM 2017 C C . ARG A 1 284 ? 40.752 -3.696 -8.947 1.00 79.31 284 ARG A C 1
ATOM 2019 O O . ARG A 1 284 ? 40.464 -4.128 -7.823 1.00 79.31 284 ARG A O 1
ATOM 2026 N N . LEU A 1 285 ? 40.186 -2.611 -9.469 1.00 80.56 285 LEU A N 1
ATOM 2027 C CA . LEU A 1 285 ? 39.047 -1.897 -8.900 1.00 80.56 285 LEU A CA 1
ATOM 2028 C C . LEU A 1 285 ? 37.740 -2.447 -9.480 1.00 80.56 285 LEU A C 1
ATOM 2030 O O . LEU A 1 285 ? 37.740 -3.063 -10.545 1.00 80.56 285 LEU A O 1
ATOM 2034 N N . LEU A 1 286 ? 36.636 -2.258 -8.758 1.00 80.44 286 LEU A N 1
ATOM 2035 C CA . LEU A 1 286 ? 35.301 -2.477 -9.315 1.00 80.44 286 LEU A CA 1
ATOM 2036 C C . LEU A 1 286 ? 34.945 -1.293 -10.222 1.00 80.44 286 LEU A C 1
ATOM 2038 O O . LEU A 1 286 ? 35.185 -0.147 -9.846 1.00 80.44 286 LEU A O 1
ATOM 2042 N N . VAL A 1 287 ? 34.396 -1.587 -11.397 1.00 82.00 287 VAL A N 1
ATOM 2043 C CA . VAL A 1 287 ? 33.940 -0.611 -12.392 1.00 82.00 287 VAL A CA 1
ATOM 2044 C C . VAL A 1 287 ? 32.481 -0.904 -12.731 1.00 82.00 287 VAL A C 1
ATOM 2046 O O . VAL A 1 287 ? 32.116 -2.069 -12.926 1.00 82.00 287 VAL A O 1
ATOM 2049 N N . GLY A 1 288 ? 31.668 0.151 -12.779 1.00 84.50 288 GLY A N 1
ATOM 2050 C CA . GLY A 1 288 ? 30.236 0.083 -13.057 1.00 84.50 288 GLY A CA 1
ATOM 2051 C C . GLY A 1 288 ? 29.392 -0.443 -11.891 1.00 84.50 288 GLY A C 1
ATOM 2052 O O . GLY A 1 288 ? 29.850 -0.514 -10.748 1.00 84.50 288 GLY A O 1
ATOM 2053 N N . GLY A 1 289 ? 28.168 -0.870 -12.205 1.00 84.94 289 GLY A N 1
ATOM 2054 C CA . GLY A 1 289 ? 27.252 -1.523 -11.269 1.00 84.94 289 GLY A CA 1
ATOM 2055 C C . GLY A 1 289 ? 26.229 -0.613 -10.595 1.00 84.94 289 GLY A C 1
ATOM 2056 O O . GLY A 1 289 ? 25.547 -1.086 -9.683 1.00 84.94 289 GLY A O 1
ATOM 2057 N N . SER A 1 290 ? 26.114 0.647 -11.023 1.00 88.56 290 SER A N 1
ATOM 2058 C CA . SER A 1 290 ? 25.085 1.582 -10.560 1.00 88.56 290 SER A CA 1
ATOM 2059 C C . SER A 1 290 ? 23.888 1.684 -11.511 1.00 88.56 290 SER A C 1
ATOM 2061 O O . SER A 1 290 ? 24.029 1.562 -12.728 1.00 88.56 290 SER A O 1
ATOM 2063 N N . VAL A 1 291 ? 22.720 1.972 -10.939 1.00 88.50 291 VAL A N 1
ATOM 2064 C CA . VAL A 1 291 ? 21.539 2.490 -11.644 1.00 88.50 291 VAL A CA 1
ATOM 2065 C C . VAL A 1 291 ? 21.361 3.931 -11.181 1.00 88.50 291 VAL A C 1
ATOM 2067 O O . VAL A 1 291 ? 21.001 4.150 -10.028 1.00 88.50 291 VAL A O 1
ATOM 2070 N N . GLU A 1 292 ? 21.692 4.888 -12.038 1.00 87.62 292 GLU A N 1
ATOM 2071 C CA . GLU A 1 292 ? 21.655 6.328 -11.748 1.00 87.62 292 GLU A CA 1
ATOM 2072 C C . GLU A 1 292 ? 20.484 7.026 -12.462 1.00 87.62 292 GLU A C 1
ATOM 2074 O O . GLU A 1 292 ? 20.043 8.072 -12.000 1.00 87.62 292 GLU A O 1
ATOM 2079 N N . GLY A 1 293 ? 19.965 6.442 -13.550 1.00 81.75 293 GLY A N 1
ATOM 2080 C CA . GLY A 1 293 ? 18.760 6.919 -14.232 1.00 81.75 293 GLY A CA 1
ATOM 2081 C C . GLY A 1 293 ? 17.469 6.563 -13.490 1.00 81.75 293 GLY A C 1
ATOM 2082 O O . GLY A 1 293 ? 17.404 5.572 -12.753 1.00 81.75 293 GLY A O 1
ATOM 2083 N N . SER A 1 294 ? 16.420 7.354 -13.718 1.00 84.69 294 SER A N 1
ATOM 2084 C CA . SER A 1 294 ? 15.094 7.137 -13.132 1.00 84.69 294 SER A CA 1
ATOM 2085 C C . SER A 1 294 ? 14.476 5.858 -13.690 1.00 84.69 294 SER A C 1
ATOM 2087 O O . SER A 1 294 ? 14.601 5.568 -14.879 1.00 84.69 294 SER A O 1
ATOM 2089 N N . VAL A 1 295 ? 13.733 5.111 -12.872 1.00 84.81 295 VAL A N 1
ATOM 2090 C CA . VAL A 1 295 ? 12.894 4.007 -13.372 1.00 84.81 295 VAL A CA 1
ATOM 2091 C C . VAL A 1 295 ? 11.443 4.357 -13.106 1.00 84.81 295 VAL A C 1
ATOM 2093 O O . VAL A 1 295 ? 10.992 4.380 -11.957 1.00 84.81 295 VAL A O 1
ATOM 2096 N N . LEU A 1 296 ? 10.728 4.644 -14.189 1.00 82.12 296 LEU A N 1
ATOM 2097 C CA . LEU A 1 296 ? 9.374 5.170 -14.176 1.00 82.12 296 LEU A CA 1
ATOM 2098 C C . LEU A 1 296 ? 8.436 4.187 -14.865 1.00 82.12 296 LEU A C 1
ATOM 2100 O O . LEU A 1 296 ? 8.686 3.719 -15.976 1.00 82.12 296 LEU A O 1
ATOM 2104 N N . SER A 1 297 ? 7.333 3.874 -14.201 1.00 75.94 297 SER A N 1
ATOM 2105 C CA . SER A 1 297 ? 6.327 2.977 -14.750 1.00 75.94 297 SER A CA 1
ATOM 2106 C C . SER A 1 297 ? 4.937 3.437 -14.328 1.00 75.94 297 SER A C 1
ATOM 2108 O O . SER A 1 297 ? 4.674 3.557 -13.136 1.00 75.94 297 SER A O 1
ATOM 2110 N N . ALA A 1 298 ? 4.006 3.621 -15.268 1.00 66.44 298 ALA A N 1
ATOM 2111 C CA . ALA A 1 298 ? 2.580 3.681 -14.903 1.00 66.44 298 ALA A CA 1
ATOM 2112 C C . ALA A 1 298 ? 2.076 2.303 -14.410 1.00 66.44 298 ALA A C 1
ATOM 2114 O O . ALA A 1 298 ? 1.064 2.197 -13.734 1.00 66.44 298 ALA A O 1
ATOM 2115 N N . GLY A 1 299 ? 2.852 1.254 -14.709 1.00 66.50 299 GLY A N 1
ATOM 2116 C CA . GLY A 1 299 ? 2.714 -0.141 -14.314 1.00 66.50 299 GLY A CA 1
ATOM 2117 C C . GLY A 1 299 ? 3.390 -0.607 -13.018 1.00 66.50 299 GLY A C 1
ATOM 2118 O O . GLY A 1 299 ? 3.807 0.174 -12.170 1.00 66.50 299 GLY A O 1
ATOM 2119 N N . THR A 1 300 ? 3.631 -1.921 -12.932 1.00 72.31 300 THR A N 1
ATOM 2120 C CA . THR A 1 300 ? 4.473 -2.544 -11.888 1.00 72.31 300 THR A CA 1
ATOM 2121 C C . THR A 1 300 ? 5.966 -2.424 -12.211 1.00 72.31 300 THR A C 1
ATOM 2123 O O . THR A 1 300 ? 6.369 -2.694 -13.344 1.00 72.31 300 THR A O 1
ATOM 2126 N N . ILE A 1 301 ? 6.792 -2.142 -11.195 1.00 76.81 301 ILE A N 1
ATOM 2127 C CA . ILE A 1 301 ? 8.257 -2.284 -11.263 1.00 76.81 301 ILE A CA 1
ATOM 2128 C C . ILE A 1 301 ? 8.659 -3.561 -10.519 1.00 76.81 301 ILE A C 1
ATOM 2130 O O . ILE A 1 301 ? 8.484 -3.664 -9.307 1.00 76.81 301 ILE A O 1
ATOM 2134 N N . GLY A 1 302 ? 9.190 -4.555 -11.230 1.00 78.69 302 GLY A N 1
ATOM 2135 C CA . GLY A 1 302 ? 9.538 -5.862 -10.669 1.00 78.69 302 GLY A CA 1
ATOM 2136 C C . GLY A 1 302 ? 10.813 -5.834 -9.822 1.00 78.69 302 GLY A C 1
ATOM 2137 O O . GLY A 1 302 ? 10.765 -6.011 -8.602 1.00 78.69 302 GLY A O 1
ATOM 2138 N N . LEU A 1 303 ? 11.961 -5.641 -10.475 1.00 84.75 303 LEU A N 1
ATOM 2139 C CA . LEU A 1 303 ? 13.284 -5.640 -9.848 1.00 84.75 303 LEU A CA 1
ATOM 2140 C C . LEU A 1 303 ? 14.131 -4.464 -10.340 1.00 84.75 303 LEU A C 1
ATOM 2142 O O . LEU A 1 303 ? 14.364 -4.329 -11.536 1.00 84.75 303 LEU A O 1
ATOM 2146 N N . VAL A 1 304 ? 14.690 -3.700 -9.405 1.00 86.88 304 VAL A N 1
ATOM 2147 C CA . VAL A 1 304 ? 15.807 -2.783 -9.668 1.00 86.88 304 VAL A CA 1
ATOM 2148 C C . VAL A 1 304 ? 16.998 -3.242 -8.839 1.00 86.88 304 VAL A C 1
ATOM 2150 O O . VAL A 1 304 ? 16.900 -3.369 -7.616 1.00 86.88 304 VAL A O 1
ATOM 2153 N N . SER A 1 305 ? 18.109 -3.561 -9.501 1.00 87.19 305 SER A N 1
ATOM 2154 C CA . SER A 1 305 ? 19.277 -4.163 -8.862 1.00 87.19 305 SER A CA 1
ATOM 2155 C C . SER A 1 305 ? 20.575 -3.487 -9.286 1.00 87.19 305 SER A C 1
ATOM 2157 O O . SER A 1 305 ? 20.984 -3.601 -10.436 1.00 87.19 305 SER A O 1
ATOM 2159 N N . ALA A 1 306 ? 21.273 -2.901 -8.319 1.00 84.75 306 ALA A N 1
ATOM 2160 C CA . ALA A 1 306 ? 22.652 -2.444 -8.434 1.00 84.75 306 ALA A CA 1
ATOM 2161 C C . ALA A 1 306 ? 23.571 -3.409 -7.664 1.00 84.75 306 ALA A C 1
ATOM 2163 O O . ALA A 1 306 ? 23.432 -3.606 -6.449 1.00 84.75 306 ALA A O 1
ATOM 2164 N N . ALA A 1 307 ? 24.488 -4.077 -8.360 1.00 84.50 307 ALA A N 1
ATOM 2165 C CA . ALA A 1 307 ? 25.456 -4.995 -7.768 1.00 84.50 307 ALA A CA 1
ATOM 2166 C C . ALA A 1 307 ? 26.860 -4.395 -7.852 1.00 84.50 307 ALA A C 1
ATOM 2168 O O . ALA A 1 307 ? 27.423 -4.267 -8.934 1.00 84.50 307 ALA A O 1
ATOM 2169 N N . GLY A 1 308 ? 27.426 -4.039 -6.696 1.00 75.00 308 GLY A N 1
ATOM 2170 C CA . GLY A 1 308 ? 28.726 -3.371 -6.592 1.00 75.00 308 GLY A CA 1
ATOM 2171 C C . GLY A 1 308 ? 28.683 -1.846 -6.745 1.00 75.00 308 GLY A C 1
ATOM 2172 O O . GLY A 1 308 ? 29.711 -1.219 -6.501 1.00 75.00 308 GLY A O 1
ATOM 2173 N N . GLY A 1 309 ? 27.518 -1.271 -7.067 1.00 81.62 309 GLY A N 1
ATOM 2174 C CA . GLY A 1 309 ? 27.258 0.172 -7.146 1.00 81.62 309 GLY A CA 1
ATOM 2175 C C . GLY A 1 309 ? 25.962 0.583 -6.435 1.00 81.62 309 GLY A C 1
ATOM 2176 O O . GLY A 1 309 ? 25.423 -0.173 -5.622 1.00 81.62 309 GLY A O 1
ATOM 2177 N N . ASN A 1 310 ? 25.478 1.792 -6.718 1.00 82.81 310 ASN A N 1
ATOM 2178 C CA . ASN A 1 310 ? 24.337 2.408 -6.036 1.00 82.81 310 ASN A CA 1
ATOM 2179 C C . ASN A 1 310 ? 23.047 2.330 -6.858 1.00 82.81 310 ASN A C 1
ATOM 2181 O O . ASN A 1 310 ? 23.076 2.207 -8.079 1.00 82.81 310 ASN A O 1
ATOM 2185 N N . VAL A 1 311 ? 21.913 2.449 -6.168 1.00 80.31 311 VAL A N 1
ATOM 2186 C CA . VAL A 1 311 ? 20.673 2.938 -6.785 1.00 80.31 311 VAL A CA 1
ATOM 2187 C C . VAL A 1 311 ? 20.605 4.433 -6.467 1.00 80.31 311 VAL A C 1
ATOM 2189 O O . VAL A 1 311 ? 20.334 4.816 -5.320 1.00 80.31 311 VAL A O 1
ATOM 2192 N N . GLY A 1 312 ? 21.014 5.234 -7.447 1.00 72.69 312 GLY A N 1
ATOM 2193 C CA . GLY A 1 312 ? 21.223 6.675 -7.369 1.00 72.69 312 GLY A CA 1
ATOM 2194 C C . GLY A 1 312 ? 19.978 7.500 -7.683 1.00 72.69 312 GLY A C 1
ATOM 2195 O O . GLY A 1 312 ? 18.880 6.972 -7.779 1.00 72.69 312 GLY A O 1
ATOM 2196 N N . ASN A 1 313 ? 20.153 8.815 -7.772 1.00 57.84 313 ASN A N 1
ATOM 2197 C CA . ASN A 1 313 ? 19.081 9.801 -7.939 1.00 57.84 313 ASN A CA 1
ATOM 2198 C C . ASN A 1 313 ? 19.105 10.288 -9.406 1.00 57.84 313 ASN A C 1
ATOM 2200 O O . ASN A 1 313 ? 20.164 10.789 -9.795 1.00 57.84 313 ASN A O 1
ATOM 2204 N N . PRO A 1 314 ? 18.011 10.185 -10.200 1.00 51.72 314 PRO A N 1
ATOM 2205 C CA . PRO A 1 314 ? 16.619 10.435 -9.805 1.00 51.72 314 PRO A CA 1
ATOM 2206 C C . PRO A 1 314 ? 15.720 9.210 -9.527 1.00 51.72 314 PRO A C 1
ATOM 2208 O O . PRO A 1 314 ? 16.081 8.061 -9.739 1.00 51.72 314 PRO A O 1
ATOM 2211 N N . ALA A 1 315 ? 14.542 9.509 -8.967 1.00 60.31 315 ALA A N 1
ATOM 2212 C CA . ALA A 1 315 ? 13.574 8.636 -8.295 1.00 60.31 315 ALA A CA 1
ATOM 2213 C C . ALA A 1 315 ? 13.161 7.319 -8.996 1.00 60.31 315 ALA A C 1
ATOM 2215 O O . ALA A 1 315 ? 13.067 7.213 -10.220 1.00 60.31 315 ALA A O 1
ATOM 2216 N N . LEU A 1 316 ? 12.772 6.335 -8.174 1.00 71.12 316 LEU A N 1
ATOM 2217 C CA . LEU A 1 316 ? 12.009 5.152 -8.580 1.00 71.12 316 LEU A CA 1
ATOM 2218 C C . LEU A 1 316 ? 10.523 5.395 -8.289 1.00 71.12 316 LEU A C 1
ATOM 2220 O O . LEU A 1 316 ? 10.137 5.484 -7.121 1.00 71.12 316 LEU A O 1
ATOM 2224 N N . CYS A 1 317 ? 9.688 5.493 -9.328 1.00 70.00 317 CYS A N 1
ATOM 2225 C CA . CYS A 1 317 ? 8.282 5.878 -9.166 1.00 70.00 317 CYS A CA 1
ATOM 2226 C C . CYS A 1 317 ? 7.317 5.003 -9.980 1.00 70.00 317 CYS A C 1
ATOM 2228 O O . CYS A 1 317 ? 7.469 4.850 -11.196 1.00 70.00 317 CYS A O 1
ATOM 2230 N N . ALA A 1 318 ? 6.290 4.478 -9.300 1.00 56.25 318 ALA A N 1
ATOM 2231 C CA . ALA A 1 318 ? 5.128 3.836 -9.914 1.00 56.25 318 ALA A CA 1
ATOM 2232 C C . ALA A 1 318 ? 3.867 4.698 -9.703 1.00 56.25 318 ALA A C 1
ATOM 2234 O O . ALA A 1 318 ? 3.368 4.788 -8.576 1.00 56.25 318 ALA A O 1
ATOM 2235 N N . VAL A 1 319 ? 3.388 5.358 -10.768 1.00 52.00 319 VAL A N 1
ATOM 2236 C CA . VAL A 1 319 ? 2.518 6.554 -10.672 1.00 52.00 319 VAL A CA 1
ATOM 2237 C C . VAL A 1 319 ? 1.014 6.230 -10.582 1.00 52.00 319 VAL A C 1
ATOM 2239 O O . VAL A 1 319 ? 0.284 6.986 -9.948 1.00 52.00 319 VAL A O 1
ATOM 2242 N N . ASP A 1 320 ? 0.554 5.074 -11.083 1.00 45.06 320 ASP A N 1
ATOM 2243 C CA . ASP A 1 320 ? -0.880 4.736 -11.174 1.00 45.06 320 ASP A CA 1
ATOM 2244 C C . ASP A 1 320 ? -1.239 3.394 -10.504 1.00 45.06 320 ASP A C 1
ATOM 2246 O O . ASP A 1 320 ? -1.395 2.355 -11.140 1.00 45.06 320 ASP A O 1
ATOM 2250 N N . GLY A 1 321 ? -1.414 3.404 -9.178 1.00 45.25 321 GLY A N 1
ATOM 2251 C CA . GLY A 1 321 ? -2.080 2.307 -8.457 1.00 45.25 321 GLY A CA 1
ATOM 2252 C C . GLY A 1 321 ? -1.355 0.954 -8.458 1.00 45.25 321 GLY A C 1
ATOM 2253 O O . GLY A 1 321 ? -2.011 -0.081 -8.332 1.00 45.25 321 GLY A O 1
ATOM 2254 N N . LEU A 1 322 ? -0.025 0.919 -8.592 1.00 58.72 322 LEU A N 1
ATOM 2255 C CA . LEU A 1 322 ? 0.733 -0.329 -8.754 1.00 58.72 322 LEU A CA 1
ATOM 2256 C C . LEU A 1 322 ? 1.996 -0.404 -7.878 1.00 58.72 322 LEU A C 1
ATOM 2258 O O . LEU A 1 322 ? 2.446 0.577 -7.288 1.00 58.72 322 LEU A O 1
ATOM 2262 N N . SER A 1 323 ? 2.491 -1.634 -7.704 1.00 60.75 323 SER A N 1
ATOM 2263 C CA . SER A 1 323 ? 3.495 -2.016 -6.702 1.00 60.75 323 SER A CA 1
ATOM 2264 C C . SER A 1 323 ? 4.936 -1.942 -7.212 1.00 60.75 323 SER A C 1
ATOM 2266 O O . SER A 1 323 ? 5.202 -2.218 -8.384 1.00 60.75 323 SER A O 1
ATOM 2268 N N . VAL A 1 324 ? 5.879 -1.719 -6.297 1.00 67.94 324 VAL A N 1
ATOM 2269 C CA . VAL A 1 324 ? 7.308 -1.981 -6.512 1.00 67.94 324 VAL A CA 1
ATOM 2270 C C . VAL A 1 324 ? 7.668 -3.301 -5.828 1.00 67.94 324 VAL A C 1
ATOM 2272 O O . VAL A 1 324 ? 7.492 -3.486 -4.622 1.00 67.94 324 VAL A O 1
ATOM 2275 N N . GLY A 1 325 ? 8.178 -4.254 -6.599 1.00 70.19 325 GLY A N 1
ATOM 2276 C CA . GLY A 1 325 ? 8.594 -5.554 -6.095 1.00 70.19 325 GLY A CA 1
ATOM 2277 C C . GLY A 1 325 ? 9.822 -5.423 -5.200 1.00 70.19 325 GLY A C 1
ATOM 2278 O O . GLY A 1 325 ? 9.732 -5.460 -3.974 1.00 70.19 325 GLY A O 1
ATOM 2279 N N . THR A 1 326 ? 11.006 -5.337 -5.797 1.00 77.06 326 THR A N 1
ATOM 2280 C CA . THR A 1 326 ? 12.269 -5.382 -5.054 1.00 77.06 326 THR A CA 1
ATOM 2281 C C . THR A 1 326 ? 13.262 -4.344 -5.562 1.00 77.06 326 THR A C 1
ATOM 2283 O O . THR A 1 326 ? 13.614 -4.346 -6.738 1.00 77.06 326 THR A O 1
ATOM 2286 N N . VAL A 1 327 ? 13.799 -3.536 -4.645 1.00 77.81 327 VAL A N 1
ATOM 2287 C CA . VAL A 1 327 ? 14.959 -2.667 -4.892 1.00 77.81 327 VAL A CA 1
ATOM 2288 C C . VAL A 1 327 ? 16.159 -3.198 -4.109 1.00 77.81 327 VAL A C 1
ATOM 2290 O O . VAL A 1 327 ? 16.076 -3.418 -2.894 1.00 77.81 327 VAL A O 1
ATOM 2293 N N . ARG A 1 328 ? 17.280 -3.455 -4.794 1.00 80.00 328 ARG A N 1
ATOM 2294 C CA . ARG A 1 328 ? 18.499 -4.008 -4.184 1.00 80.00 328 ARG A CA 1
ATOM 2295 C C . ARG A 1 328 ? 19.748 -3.232 -4.577 1.00 80.00 328 ARG A C 1
ATOM 2297 O O . ARG A 1 328 ? 20.082 -3.165 -5.752 1.00 80.00 328 ARG A O 1
ATOM 2304 N N . ALA A 1 329 ? 20.499 -2.787 -3.575 1.00 68.12 329 ALA A N 1
ATOM 2305 C CA . ALA A 1 329 ? 21.872 -2.316 -3.727 1.00 68.12 329 ALA A CA 1
ATOM 2306 C C . ALA A 1 329 ? 22.810 -3.261 -2.953 1.00 68.12 329 ALA A C 1
ATOM 2308 O O . ALA A 1 329 ? 22.867 -3.245 -1.719 1.00 68.12 329 ALA A O 1
ATOM 2309 N N . THR A 1 330 ? 23.494 -4.160 -3.665 1.00 70.12 330 THR A N 1
ATOM 2310 C CA . THR A 1 330 ? 24.250 -5.278 -3.070 1.00 70.12 330 THR A CA 1
ATOM 2311 C C . THR A 1 330 ? 25.754 -5.059 -3.111 1.00 70.12 330 THR A C 1
ATOM 2313 O O . THR A 1 330 ? 26.304 -4.541 -4.078 1.00 70.12 330 THR A O 1
ATOM 2316 N N . ALA A 1 331 ? 26.438 -5.489 -2.049 1.00 58.56 331 ALA A N 1
ATOM 2317 C CA . ALA A 1 331 ? 27.886 -5.385 -1.973 1.00 58.56 331 ALA A CA 1
ATOM 2318 C C . ALA A 1 331 ? 28.590 -6.442 -2.824 1.00 58.56 331 ALA A C 1
ATOM 2320 O O . ALA A 1 331 ? 28.219 -7.618 -2.796 1.00 58.56 331 ALA A O 1
ATOM 2321 N N . MET A 1 332 ? 29.683 -6.042 -3.472 1.00 69.81 332 MET A N 1
ATOM 2322 C CA . MET A 1 332 ? 30.601 -6.941 -4.166 1.00 69.81 332 MET A CA 1
ATOM 2323 C C . MET A 1 332 ? 31.970 -6.961 -3.489 1.00 69.81 332 MET A C 1
ATOM 2325 O O . MET A 1 332 ? 32.439 -5.979 -2.914 1.00 69.81 332 MET A O 1
ATOM 2329 N N . PHE A 1 333 ? 32.607 -8.131 -3.514 1.00 61.81 333 PHE A N 1
ATOM 2330 C CA . PHE A 1 333 ? 33.939 -8.313 -2.955 1.00 61.81 333 PHE A CA 1
ATOM 2331 C C . PHE A 1 333 ? 34.993 -7.838 -3.952 1.00 61.81 333 PHE A C 1
ATOM 2333 O O . PHE A 1 333 ? 35.024 -8.319 -5.083 1.00 61.81 333 PHE A O 1
ATOM 2340 N N . GLN A 1 334 ? 35.875 -6.943 -3.511 1.00 61.97 334 GLN A N 1
ATOM 2341 C CA . GLN A 1 334 ? 37.028 -6.487 -4.269 1.00 61.97 334 GLN A CA 1
ATOM 2342 C C . GLN A 1 334 ? 38.267 -7.316 -3.872 1.00 61.97 334 GLN A C 1
ATOM 2344 O O . GLN A 1 334 ? 38.811 -7.138 -2.778 1.00 61.97 334 GLN A O 1
ATOM 2349 N N . PRO A 1 335 ? 38.764 -8.220 -4.740 1.00 51.31 335 PRO A N 1
ATOM 2350 C CA . PRO A 1 335 ? 39.816 -9.163 -4.358 1.00 51.31 335 PRO A CA 1
ATOM 2351 C C . PRO A 1 335 ? 41.170 -8.522 -4.043 1.00 51.31 335 PRO A C 1
ATOM 2353 O O . PRO A 1 335 ? 41.921 -9.071 -3.243 1.00 51.31 335 PRO A O 1
ATOM 2356 N N . ALA A 1 336 ? 41.498 -7.384 -4.662 1.00 56.50 336 ALA A N 1
ATOM 2357 C CA . ALA A 1 336 ? 42.810 -6.753 -4.499 1.00 56.50 336 ALA A CA 1
ATOM 2358 C C . ALA A 1 336 ? 42.991 -6.032 -3.162 1.00 56.50 336 ALA A C 1
ATOM 2360 O O . ALA A 1 336 ? 44.095 -6.003 -2.626 1.00 56.50 336 ALA A O 1
ATOM 2361 N N . THR A 1 337 ? 41.918 -5.468 -2.621 1.00 61.56 337 THR A N 1
ATOM 2362 C CA . THR A 1 337 ? 41.911 -4.766 -1.331 1.00 61.56 337 THR A CA 1
ATOM 2363 C C . THR A 1 337 ? 41.411 -5.658 -0.197 1.00 61.56 337 THR A C 1
ATOM 2365 O O . THR A 1 337 ? 41.597 -5.331 0.971 1.00 61.56 337 THR A O 1
ATOM 2368 N N . GLY A 1 338 ? 40.744 -6.771 -0.525 1.00 57.53 338 GLY A N 1
ATOM 2369 C CA . GLY A 1 338 ? 40.023 -7.595 0.443 1.00 57.53 338 GLY A CA 1
ATOM 2370 C C . GLY A 1 338 ? 38.782 -6.906 1.023 1.00 57.53 338 GLY A C 1
ATOM 2371 O O . GLY A 1 338 ? 38.191 -7.425 1.970 1.00 57.53 338 GLY A O 1
ATOM 2372 N N . THR A 1 339 ? 38.380 -5.747 0.488 1.00 55.09 339 THR A N 1
ATOM 2373 C CA . THR A 1 339 ? 37.233 -4.966 0.968 1.00 55.09 339 THR A CA 1
ATOM 2374 C C . THR A 1 339 ? 35.958 -5.353 0.225 1.00 55.09 339 THR A C 1
ATOM 2376 O O . THR A 1 339 ? 35.975 -5.717 -0.949 1.00 55.09 339 THR A O 1
ATOM 2379 N N . ARG A 1 340 ? 34.814 -5.280 0.909 1.00 58.97 340 ARG A N 1
ATOM 2380 C CA . ARG A 1 340 ? 33.506 -5.294 0.245 1.00 58.97 340 ARG A CA 1
ATOM 2381 C C . ARG A 1 340 ? 33.134 -3.853 -0.080 1.00 58.97 340 ARG A C 1
ATOM 2383 O O . ARG A 1 340 ? 33.089 -3.036 0.835 1.00 58.97 340 ARG A O 1
ATOM 2390 N N . VAL A 1 341 ? 32.880 -3.555 -1.348 1.00 57.66 341 VAL A N 1
ATOM 2391 C CA . VAL A 1 341 ? 32.302 -2.273 -1.770 1.00 57.66 341 VAL A CA 1
ATOM 2392 C C . VAL A 1 341 ? 30.797 -2.472 -1.800 1.00 57.66 341 VAL A C 1
ATOM 2394 O O . VAL A 1 341 ? 30.311 -3.392 -2.459 1.00 57.66 341 VAL A O 1
ATOM 2397 N N . GLY A 1 342 ? 30.079 -1.702 -0.989 1.00 59.81 342 GLY A N 1
ATOM 2398 C CA . GLY A 1 342 ? 28.641 -1.852 -0.825 1.00 59.81 342 GLY A CA 1
ATOM 2399 C C . GLY A 1 342 ? 27.851 -0.779 -1.560 1.00 59.81 342 GLY A C 1
ATOM 2400 O O . GLY A 1 342 ? 28.292 0.360 -1.637 1.00 59.81 342 GLY A O 1
ATOM 2401 N N . GLY A 1 343 ? 26.686 -1.168 -2.068 1.00 70.94 343 GLY A N 1
ATOM 2402 C CA . GLY A 1 343 ? 25.697 -0.278 -2.658 1.00 70.94 343 GLY A CA 1
ATOM 2403 C C . GLY A 1 343 ? 24.773 0.358 -1.623 1.00 70.94 343 GLY A C 1
ATOM 2404 O O . GLY A 1 343 ? 24.245 -0.349 -0.747 1.00 70.94 343 GLY A O 1
ATOM 2405 N N . ALA A 1 344 ? 24.592 1.672 -1.757 1.00 75.75 344 ALA A N 1
ATOM 2406 C CA . ALA A 1 344 ? 23.598 2.474 -1.054 1.00 75.75 344 ALA A CA 1
ATOM 2407 C C . ALA A 1 344 ? 22.318 2.617 -1.894 1.00 75.75 344 ALA A C 1
ATOM 2409 O O . ALA A 1 344 ? 22.346 2.474 -3.119 1.00 75.75 344 ALA A O 1
ATOM 2410 N N . VAL A 1 345 ? 21.206 2.928 -1.227 1.00 77.00 345 VAL A N 1
ATOM 2411 C CA . VAL A 1 345 ? 19.990 3.426 -1.889 1.00 77.00 345 VAL A CA 1
ATOM 2412 C C . VAL A 1 345 ? 19.875 4.906 -1.548 1.00 77.00 345 VAL A C 1
ATOM 2414 O O . VAL A 1 345 ? 19.512 5.273 -0.426 1.00 77.00 345 VAL A O 1
ATOM 2417 N N . GLY A 1 346 ? 20.288 5.738 -2.502 1.00 75.94 346 GLY A N 1
ATOM 2418 C CA . GLY A 1 346 ? 20.167 7.191 -2.422 1.00 75.94 346 GLY A CA 1
ATOM 2419 C C . GLY A 1 346 ? 18.866 7.712 -3.025 1.00 75.94 346 GLY A C 1
ATOM 2420 O O . GLY A 1 346 ? 18.438 8.800 -2.658 1.00 75.94 346 GLY A O 1
ATOM 2421 N N . ALA A 1 347 ? 18.253 6.926 -3.913 1.00 71.38 347 ALA A N 1
ATOM 2422 C CA . ALA A 1 347 ? 16.992 7.238 -4.571 1.00 71.38 347 ALA A CA 1
ATOM 2423 C C . ALA A 1 347 ? 15.812 7.292 -3.598 1.00 71.38 347 ALA A C 1
ATOM 2425 O O . ALA A 1 347 ? 15.722 6.473 -2.675 1.00 71.38 347 ALA A O 1
ATOM 2426 N N . ASP A 1 348 ? 14.855 8.166 -3.899 1.00 78.88 348 ASP A N 1
ATOM 2427 C CA . ASP A 1 348 ? 13.497 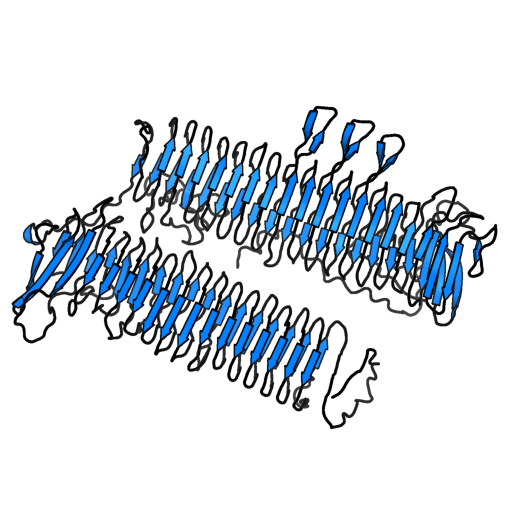8.020 -3.391 1.00 78.88 348 ASP A CA 1
ATOM 2428 C C . ASP A 1 348 ? 12.818 6.826 -4.081 1.00 78.88 348 ASP A C 1
ATOM 2430 O O . ASP A 1 348 ? 12.915 6.649 -5.300 1.00 78.88 348 ASP A O 1
ATOM 2434 N N . VAL A 1 349 ? 12.149 5.985 -3.292 1.00 82.12 349 VAL A N 1
ATOM 2435 C CA . VAL A 1 349 ? 11.423 4.797 -3.749 1.00 82.12 349 VAL A CA 1
ATOM 2436 C C . VAL A 1 349 ? 9.959 4.952 -3.379 1.00 82.12 349 VAL A C 1
ATOM 2438 O O . VAL A 1 349 ? 9.586 4.740 -2.223 1.00 82.12 349 VAL A O 1
ATOM 2441 N N . THR A 1 350 ? 9.130 5.270 -4.368 1.00 78.00 350 THR A N 1
ATOM 2442 C CA . THR A 1 350 ? 7.710 5.558 -4.157 1.00 78.00 350 THR A CA 1
ATOM 2443 C C . THR A 1 350 ? 6.831 4.607 -4.962 1.00 78.00 350 THR A C 1
ATOM 2445 O O . THR A 1 350 ? 7.023 4.420 -6.165 1.00 78.00 350 THR A O 1
ATOM 2448 N N . ALA A 1 351 ? 5.837 4.015 -4.300 1.00 67.19 351 ALA A N 1
ATOM 2449 C CA . ALA A 1 351 ? 4.820 3.182 -4.934 1.00 67.19 351 ALA A CA 1
ATOM 2450 C C . ALA A 1 351 ? 3.420 3.593 -4.476 1.00 67.19 351 ALA A C 1
ATOM 2452 O O . ALA A 1 351 ? 3.174 3.733 -3.278 1.00 67.19 351 ALA A O 1
ATOM 2453 N N . ALA A 1 352 ? 2.474 3.697 -5.411 1.00 62.56 352 ALA A N 1
ATOM 2454 C CA . ALA A 1 352 ? 1.080 4.005 -5.092 1.00 62.56 352 ALA A CA 1
ATOM 2455 C C . ALA A 1 352 ? 0.388 2.916 -4.242 1.00 62.56 352 ALA A C 1
ATOM 2457 O O . ALA A 1 352 ? -0.542 3.219 -3.498 1.00 62.56 352 ALA A O 1
ATOM 2458 N N . ARG A 1 353 ? 0.831 1.651 -4.340 1.00 70.75 353 ARG A N 1
ATOM 2459 C CA . ARG A 1 353 ? 0.333 0.529 -3.520 1.00 70.75 353 ARG A CA 1
ATOM 2460 C C . ARG A 1 353 ? 1.421 -0.031 -2.610 1.00 70.75 353 ARG A C 1
ATOM 2462 O O . ARG A 1 353 ? 1.734 0.560 -1.584 1.00 70.75 353 ARG A O 1
ATOM 2469 N N . ASP A 1 354 ? 1.979 -1.182 -2.970 1.00 72.06 354 ASP A N 1
ATOM 2470 C CA . ASP A 1 354 ? 2.852 -1.949 -2.091 1.00 72.06 354 ASP A CA 1
ATOM 2471 C C . ASP A 1 354 ? 4.317 -1.844 -2.509 1.00 72.06 354 ASP A C 1
ATOM 2473 O O . ASP A 1 354 ? 4.643 -1.815 -3.699 1.00 72.06 354 ASP A O 1
ATOM 2477 N N . ILE A 1 355 ? 5.207 -1.885 -1.520 1.00 79.81 355 ILE A N 1
ATOM 2478 C CA . ILE A 1 355 ? 6.636 -2.135 -1.721 1.00 79.81 355 ILE A CA 1
ATOM 2479 C C . ILE A 1 355 ? 6.978 -3.436 -1.003 1.00 79.81 355 ILE A C 1
ATOM 2481 O O . ILE A 1 355 ? 6.849 -3.517 0.217 1.00 79.81 355 ILE A O 1
ATOM 2485 N N . THR A 1 356 ? 7.436 -4.469 -1.716 1.00 82.81 356 THR A N 1
ATOM 2486 C CA . THR A 1 356 ? 7.707 -5.763 -1.053 1.00 82.81 356 THR A CA 1
ATOM 2487 C C . THR A 1 356 ? 9.006 -5.721 -0.248 1.00 82.81 356 THR A C 1
ATOM 2489 O O . THR A 1 356 ? 9.029 -6.126 0.918 1.00 82.81 356 THR A O 1
ATOM 2492 N N . LEU A 1 357 ? 10.096 -5.246 -0.858 1.00 85.75 357 LEU A N 1
ATOM 2493 C CA . LEU A 1 357 ? 11.415 -5.209 -0.227 1.00 85.75 357 LEU A CA 1
ATOM 2494 C C . LEU A 1 357 ? 12.287 -4.072 -0.771 1.00 85.75 357 LEU A C 1
ATOM 2496 O O . LEU A 1 357 ? 12.546 -4.005 -1.972 1.00 85.75 357 LEU A O 1
ATOM 2500 N N . VAL A 1 358 ? 12.866 -3.288 0.137 1.00 88.38 358 VAL A N 1
ATOM 2501 C CA . VAL A 1 358 ? 14.034 -2.443 -0.141 1.00 88.38 358 VAL A CA 1
ATOM 2502 C C . VAL A 1 358 ? 15.213 -2.960 0.671 1.00 88.38 358 VAL A C 1
ATOM 2504 O O . VAL A 1 358 ? 15.122 -3.138 1.887 1.00 88.38 358 VAL A O 1
ATOM 2507 N N . SER A 1 359 ? 16.333 -3.230 0.006 1.00 87.75 359 SER A N 1
ATOM 2508 C CA . SER A 1 359 ? 17.548 -3.676 0.684 1.00 87.75 359 SER A CA 1
ATOM 2509 C C . SER A 1 359 ? 18.780 -2.921 0.209 1.00 87.75 359 SER A C 1
ATOM 2511 O O . SER A 1 359 ? 19.045 -2.858 -0.992 1.00 87.75 359 SER A O 1
ATOM 2513 N N . ALA A 1 360 ? 19.556 -2.418 1.165 1.00 85.56 360 ALA A N 1
ATOM 2514 C CA . ALA A 1 360 ? 20.834 -1.766 0.934 1.00 85.56 360 ALA A CA 1
ATOM 2515 C C . ALA A 1 360 ? 21.939 -2.468 1.720 1.00 85.56 360 ALA A C 1
ATOM 2517 O O . ALA A 1 360 ? 21.760 -2.913 2.860 1.00 85.56 360 ALA A O 1
ATOM 2518 N N . SER A 1 361 ? 23.114 -2.564 1.110 1.00 83.88 361 SER A N 1
ATOM 2519 C CA . SER A 1 361 ? 24.262 -3.162 1.779 1.00 83.88 361 SER A CA 1
ATOM 2520 C C . SER A 1 361 ? 25.018 -2.177 2.670 1.00 83.88 361 SER A C 1
ATOM 2522 O O . SER A 1 361 ? 25.602 -2.627 3.659 1.00 83.88 361 SER A O 1
ATOM 2524 N N . THR A 1 362 ? 24.972 -0.877 2.353 1.00 86.12 362 THR A N 1
ATOM 2525 C CA . THR A 1 362 ? 25.542 0.230 3.144 1.00 86.12 362 THR A CA 1
ATOM 2526 C C . THR A 1 362 ? 24.439 1.040 3.805 1.00 86.12 362 THR A C 1
ATOM 2528 O O . THR A 1 362 ? 23.899 0.533 4.774 1.00 86.12 362 THR A O 1
ATOM 2531 N N . SER A 1 363 ? 24.099 2.237 3.326 1.00 88.25 363 SER A N 1
ATOM 2532 C CA . SER A 1 363 ? 23.102 3.121 3.939 1.00 88.25 363 SER A CA 1
ATOM 2533 C C . SER A 1 363 ? 21.927 3.391 3.001 1.00 88.25 363 SER A C 1
ATOM 2535 O O . SER A 1 363 ? 22.042 3.249 1.782 1.00 88.25 363 SER A O 1
ATOM 2537 N N . ILE A 1 364 ? 20.801 3.789 3.588 1.00 88.44 364 ILE A N 1
ATOM 2538 C CA . ILE A 1 364 ? 19.643 4.329 2.868 1.00 88.44 364 ILE A CA 1
ATOM 2539 C C . ILE A 1 364 ? 19.489 5.787 3.284 1.00 88.44 364 ILE A C 1
ATOM 2541 O O . ILE A 1 364 ? 19.362 6.069 4.478 1.00 88.44 364 ILE A O 1
ATOM 2545 N N . THR A 1 365 ? 19.527 6.695 2.312 1.00 87.69 365 THR A N 1
ATOM 2546 C CA . THR A 1 365 ? 19.376 8.143 2.542 1.00 87.69 365 THR A CA 1
ATOM 2547 C C . THR A 1 365 ? 18.113 8.714 1.910 1.00 87.69 365 THR A C 1
ATOM 2549 O O . THR A 1 365 ? 17.644 9.743 2.378 1.00 87.69 365 THR A O 1
ATOM 2552 N N . GLY A 1 366 ? 17.577 8.065 0.872 1.00 80.94 366 GLY A N 1
ATOM 2553 C CA . GLY A 1 366 ? 16.323 8.464 0.234 1.00 80.94 366 GLY A CA 1
ATOM 2554 C C . GLY A 1 366 ? 15.085 8.060 1.037 1.00 80.94 366 GLY A C 1
ATOM 2555 O O . GLY A 1 366 ? 15.162 7.275 1.989 1.00 80.94 366 GLY A O 1
ATOM 2556 N N . THR A 1 367 ? 13.940 8.596 0.633 1.00 86.69 367 THR A N 1
ATOM 2557 C CA . THR A 1 367 ? 12.626 8.293 1.204 1.00 86.69 367 THR A CA 1
ATOM 2558 C C . THR A 1 367 ? 12.044 7.036 0.571 1.00 86.69 367 THR A C 1
ATOM 2560 O O . THR A 1 367 ? 12.007 6.897 -0.646 1.00 86.69 367 THR A O 1
ATOM 2563 N N . ILE A 1 368 ? 11.545 6.116 1.393 1.00 89.25 368 ILE A N 1
ATOM 2564 C CA . ILE A 1 368 ? 10.808 4.930 0.954 1.00 89.25 368 ILE A CA 1
ATOM 2565 C C . ILE A 1 368 ? 9.346 5.140 1.326 1.00 89.25 368 ILE A C 1
ATOM 2567 O O . ILE A 1 368 ? 9.030 5.170 2.513 1.00 89.25 368 ILE A O 1
ATOM 2571 N N . SER A 1 369 ? 8.461 5.257 0.339 1.00 86.50 369 SER A N 1
ATOM 2572 C CA . SER A 1 369 ? 7.037 5.517 0.556 1.00 86.50 369 SER A CA 1
ATOM 2573 C C . SER A 1 369 ? 6.155 4.518 -0.192 1.00 86.50 369 SER A C 1
ATOM 2575 O O . SER A 1 369 ? 6.204 4.413 -1.418 1.00 86.50 369 SER A O 1
ATOM 2577 N N . ALA A 1 370 ? 5.342 3.770 0.553 1.00 78.19 370 ALA A N 1
ATOM 2578 C CA . ALA A 1 370 ? 4.314 2.889 0.006 1.00 78.19 370 ALA A CA 1
ATOM 2579 C C . ALA A 1 370 ? 2.925 3.432 0.364 1.00 78.19 370 ALA A C 1
ATOM 2581 O O . ALA A 1 370 ? 2.607 3.559 1.547 1.00 78.19 370 ALA A O 1
ATOM 2582 N N . GLY A 1 371 ? 2.080 3.697 -0.635 1.00 68.56 371 GLY A N 1
ATOM 2583 C CA . GLY A 1 371 ? 0.714 4.185 -0.416 1.00 68.56 371 GLY A CA 1
ATOM 2584 C C . GLY A 1 371 ? -0.184 3.195 0.337 1.00 68.56 371 GLY A C 1
ATOM 2585 O O . GLY A 1 371 ? -1.082 3.606 1.062 1.00 68.56 371 GLY A O 1
ATOM 2586 N N . LEU A 1 372 ? 0.089 1.890 0.229 1.00 75.88 372 LEU A N 1
ATOM 2587 C CA . LEU A 1 372 ? -0.540 0.832 1.021 1.00 75.88 372 LEU A CA 1
ATOM 2588 C C . LEU A 1 372 ? 0.469 0.199 1.980 1.00 75.88 372 LEU A C 1
ATOM 2590 O O . LEU A 1 372 ? 0.674 0.735 3.069 1.00 75.88 372 LEU A O 1
ATOM 2594 N N . ARG A 1 373 ? 1.049 -0.965 1.660 1.00 80.19 373 ARG A N 1
ATOM 2595 C CA . ARG A 1 373 ? 1.880 -1.713 2.610 1.00 80.19 373 ARG A CA 1
ATOM 2596 C C . ARG A 1 373 ? 3.339 -1.743 2.180 1.00 80.19 373 ARG A C 1
ATOM 2598 O O . ARG A 1 373 ? 3.687 -2.167 1.079 1.00 80.19 373 ARG A O 1
ATOM 2605 N N . LEU A 1 374 ? 4.220 -1.409 3.117 1.00 87.69 374 LEU A N 1
ATOM 2606 C CA . LEU A 1 374 ? 5.651 -1.647 2.985 1.00 87.69 374 LEU A CA 1
ATOM 2607 C C . LEU A 1 374 ? 6.021 -2.961 3.680 1.00 87.69 374 LEU A C 1
ATOM 2609 O O . LEU A 1 374 ? 5.849 -3.112 4.886 1.00 87.69 374 LEU A O 1
ATOM 2613 N N . GLY A 1 375 ? 6.537 -3.935 2.935 1.00 88.81 375 GLY A N 1
ATOM 2614 C CA . GLY A 1 375 ? 6.874 -5.261 3.447 1.00 88.81 375 GLY A CA 1
ATOM 2615 C C . GLY A 1 375 ? 8.120 -5.268 4.334 1.00 88.81 375 GLY A C 1
ATOM 2616 O O . GLY A 1 375 ? 8.056 -5.656 5.504 1.00 88.81 375 GLY A O 1
ATOM 2617 N N . SER A 1 376 ? 9.272 -4.876 3.785 1.00 92.31 376 SER A N 1
ATOM 2618 C CA . SER A 1 376 ? 10.553 -4.931 4.497 1.00 92.31 376 SER A CA 1
ATOM 2619 C C . SER A 1 376 ? 11.557 -3.898 3.988 1.00 92.31 376 SER A C 1
ATOM 2621 O O . SER A 1 376 ? 11.775 -3.781 2.786 1.00 92.31 376 SER A O 1
ATOM 2623 N N . VAL A 1 377 ? 12.257 -3.243 4.912 1.00 94.62 377 VAL A N 1
ATOM 2624 C CA . VAL A 1 377 ? 13.460 -2.439 4.665 1.00 94.62 377 VAL A CA 1
ATOM 2625 C C . VAL A 1 377 ? 14.627 -3.084 5.403 1.00 94.62 377 VAL A C 1
ATOM 2627 O O . VAL A 1 377 ? 14.524 -3.417 6.586 1.00 94.62 377 VAL A O 1
ATOM 2630 N N . THR A 1 378 ? 15.739 -3.333 4.714 1.00 92.94 378 THR A N 1
ATOM 2631 C CA . THR A 1 378 ? 16.912 -3.985 5.314 1.00 92.94 378 THR A CA 1
ATOM 2632 C C . THR A 1 378 ? 18.209 -3.283 4.948 1.00 92.94 378 THR A C 1
ATOM 2634 O O . THR A 1 378 ? 18.493 -3.059 3.776 1.00 92.94 378 THR A O 1
ATOM 2637 N N . VAL A 1 379 ? 19.027 -3.006 5.961 1.00 92.38 379 VAL A N 1
ATOM 2638 C CA . VAL A 1 379 ? 20.321 -2.339 5.824 1.00 92.38 379 VAL A CA 1
ATOM 2639 C C . VAL A 1 379 ? 21.396 -3.191 6.500 1.00 92.38 379 VAL A C 1
ATOM 2641 O O . VAL A 1 379 ? 21.407 -3.340 7.724 1.00 92.38 379 VAL A O 1
ATOM 2644 N N . SER A 1 380 ? 22.282 -3.824 5.725 1.00 88.56 380 SER A N 1
ATOM 2645 C CA . SER A 1 380 ? 23.149 -4.886 6.272 1.00 88.56 380 SER A CA 1
ATOM 2646 C C . SER A 1 380 ? 24.462 -4.410 6.897 1.00 88.56 380 SER A C 1
ATOM 2648 O O . SER A 1 380 ? 24.963 -5.084 7.789 1.00 88.56 380 SER A O 1
ATOM 2650 N N . ASN A 1 381 ? 25.048 -3.292 6.450 1.00 85.56 381 ASN A N 1
ATOM 2651 C CA . ASN A 1 381 ? 26.338 -2.797 6.966 1.00 85.56 381 ASN A CA 1
ATOM 2652 C C . ASN A 1 381 ? 26.409 -1.261 7.068 1.00 85.56 381 ASN A C 1
ATOM 2654 O O . ASN A 1 381 ? 27.494 -0.692 6.979 1.00 85.56 381 ASN A O 1
ATOM 2658 N N . GLY A 1 382 ? 25.277 -0.585 7.249 1.00 89.00 382 GLY A N 1
ATOM 2659 C CA . GLY A 1 382 ? 25.236 0.865 7.449 1.00 89.00 382 GLY A CA 1
ATOM 2660 C C . GLY A 1 382 ? 23.957 1.319 8.142 1.00 89.00 382 GLY A C 1
ATOM 2661 O O . GLY A 1 382 ? 23.294 0.511 8.804 1.00 89.00 382 GLY A O 1
ATOM 2662 N N . SER A 1 383 ? 23.663 2.611 8.022 1.00 92.88 383 SER A N 1
ATOM 2663 C CA . SER A 1 383 ? 22.607 3.307 8.766 1.00 92.88 383 SER A CA 1
ATOM 2664 C C . SER A 1 383 ? 21.405 3.633 7.869 1.00 92.88 383 SER A C 1
ATOM 2666 O O . SER A 1 383 ? 21.510 3.670 6.641 1.00 92.88 383 SER A O 1
ATOM 2668 N N . LEU A 1 384 ? 20.256 3.876 8.491 1.00 95.12 384 LEU A N 1
ATOM 2669 C CA . LEU A 1 384 ? 19.111 4.517 7.848 1.00 95.12 384 LEU A CA 1
ATOM 2670 C C . LEU A 1 384 ? 19.127 5.998 8.237 1.00 95.12 384 LEU A C 1
ATOM 2672 O O . LEU A 1 384 ? 19.127 6.306 9.429 1.00 95.12 384 LEU A O 1
ATOM 2676 N N . LEU A 1 385 ? 19.169 6.873 7.233 1.00 92.69 385 LEU A N 1
ATOM 2677 C CA . LEU A 1 385 ? 19.140 8.332 7.384 1.00 92.69 385 LEU A CA 1
ATOM 2678 C C . LEU A 1 385 ? 17.900 8.960 6.732 1.00 92.69 385 LEU A C 1
ATOM 2680 O O . LEU A 1 385 ? 17.534 10.078 7.070 1.00 92.69 385 LEU A O 1
ATOM 2684 N N . GLY A 1 386 ? 17.289 8.256 5.775 1.00 87.00 386 GLY A N 1
ATOM 2685 C CA . GLY A 1 386 ? 16.060 8.684 5.114 1.00 87.00 386 GLY A CA 1
ATOM 2686 C C . GLY A 1 386 ? 14.793 8.282 5.870 1.00 87.00 386 GLY A C 1
ATOM 2687 O O . GLY A 1 386 ? 14.841 7.706 6.963 1.00 87.00 386 GLY A O 1
ATOM 2688 N N . SER A 1 387 ? 13.652 8.553 5.242 1.00 91.25 387 SER A N 1
ATOM 2689 C CA . SER A 1 387 ? 12.328 8.257 5.789 1.00 91.25 387 SER A CA 1
ATOM 2690 C C . SER A 1 387 ? 11.766 6.941 5.256 1.00 91.25 387 SER A C 1
ATOM 2692 O O . SER A 1 387 ? 12.038 6.527 4.131 1.00 91.25 387 SER A O 1
ATOM 2694 N N . VAL A 1 388 ? 10.955 6.277 6.068 1.00 94.62 388 VAL A N 1
ATOM 2695 C CA . VAL A 1 388 ? 10.233 5.049 5.748 1.00 94.62 388 VAL A CA 1
ATOM 2696 C C . VAL A 1 388 ? 8.767 5.272 6.090 1.00 94.62 388 VAL A C 1
ATOM 2698 O O . VAL A 1 388 ? 8.420 5.414 7.259 1.00 94.62 388 VAL A O 1
ATOM 2701 N N . VAL A 1 389 ? 7.916 5.294 5.071 1.00 91.19 389 VAL A N 1
ATOM 2702 C CA . VAL A 1 389 ? 6.498 5.640 5.172 1.00 91.19 389 VAL A CA 1
ATOM 2703 C C . VAL A 1 389 ? 5.655 4.505 4.594 1.00 91.19 389 VAL A C 1
ATOM 2705 O O . VAL A 1 389 ? 5.915 4.022 3.488 1.00 91.19 389 VAL A O 1
ATOM 2708 N N . GLY A 1 390 ? 4.647 4.059 5.342 1.00 86.31 390 GLY A N 1
ATOM 2709 C CA . GLY A 1 390 ? 3.646 3.108 4.856 1.00 86.31 390 GLY A CA 1
ATOM 2710 C C . GLY A 1 390 ? 2.235 3.581 5.175 1.00 86.31 390 GLY A C 1
ATOM 2711 O O . GLY A 1 390 ? 1.915 3.769 6.343 1.00 86.31 390 GLY A O 1
ATOM 2712 N N . GLY A 1 391 ? 1.378 3.725 4.165 1.00 81.50 391 GLY A N 1
ATOM 2713 C CA . GLY A 1 391 ? 0.017 4.237 4.360 1.00 81.50 391 GLY A CA 1
ATOM 2714 C C . GLY A 1 391 ? -0.843 3.339 5.253 1.00 81.50 391 GLY A C 1
ATOM 2715 O O . GLY A 1 391 ? -1.483 3.800 6.182 1.00 81.50 391 GLY A O 1
ATOM 2716 N N . THR A 1 392 ? -0.805 2.023 5.047 1.00 79.06 392 THR A N 1
ATOM 2717 C CA . THR A 1 392 ? -1.609 1.047 5.818 1.00 79.06 392 THR A CA 1
ATOM 2718 C C . THR A 1 392 ? -0.769 0.126 6.697 1.00 79.06 392 THR A C 1
ATOM 2720 O O . THR A 1 392 ? -1.303 -0.749 7.382 1.00 79.06 392 THR A O 1
ATOM 2723 N N . GLY A 1 393 ? 0.556 0.273 6.676 1.00 86.88 393 GLY A N 1
ATOM 2724 C CA . GLY A 1 393 ? 1.442 -0.502 7.534 1.00 86.88 393 GLY A CA 1
ATOM 2725 C C . GLY A 1 393 ? 2.874 -0.623 7.032 1.00 86.88 393 GLY A C 1
ATOM 2726 O O . GLY A 1 393 ? 3.146 -0.661 5.828 1.00 86.88 393 GLY A O 1
ATOM 2727 N N . VAL A 1 394 ? 3.783 -0.810 7.986 1.00 94.00 394 VAL A N 1
ATOM 2728 C CA . VAL A 1 394 ? 5.191 -1.143 7.753 1.00 94.00 394 VAL A CA 1
ATOM 2729 C C . VAL A 1 394 ? 5.485 -2.490 8.407 1.00 94.00 394 VAL A C 1
ATOM 2731 O O . VAL A 1 394 ? 5.360 -2.663 9.614 1.00 94.00 394 VAL A O 1
ATOM 2734 N N . GLY A 1 395 ? 5.894 -3.479 7.619 1.00 94.62 395 GLY A N 1
ATOM 2735 C CA . GLY A 1 395 ? 6.231 -4.802 8.127 1.00 94.62 395 GLY A CA 1
ATOM 2736 C C . GLY A 1 395 ? 7.486 -4.750 8.994 1.00 94.62 395 GLY A C 1
ATOM 2737 O O . GLY A 1 395 ? 7.416 -4.787 10.218 1.00 94.62 395 GLY A O 1
ATOM 2738 N N . ARG A 1 396 ? 8.669 -4.686 8.384 1.00 95.81 396 ARG A N 1
ATOM 2739 C CA . ARG A 1 396 ? 9.926 -4.677 9.151 1.00 95.81 396 ARG A CA 1
ATOM 2740 C C . ARG A 1 396 ? 10.930 -3.655 8.652 1.00 95.81 396 ARG A C 1
ATOM 2742 O O . ARG A 1 396 ? 11.154 -3.548 7.454 1.00 95.81 396 ARG A O 1
ATOM 2749 N N . VAL A 1 397 ? 11.615 -3.004 9.582 1.00 97.56 397 VAL A N 1
ATOM 2750 C CA . VAL A 1 397 ? 12.796 -2.178 9.326 1.00 97.56 397 VAL A CA 1
ATOM 2751 C C . VAL A 1 397 ? 13.951 -2.758 10.132 1.00 97.56 397 VAL A C 1
ATOM 2753 O O . VAL A 1 397 ? 13.945 -2.713 11.359 1.00 97.56 397 VAL A O 1
ATOM 2756 N N . VAL A 1 398 ? 14.921 -3.369 9.450 1.00 97.38 398 VAL A N 1
ATOM 2757 C CA . VAL A 1 398 ? 16.066 -4.039 10.085 1.00 97.38 398 VAL A CA 1
ATOM 2758 C C . VAL A 1 398 ? 17.361 -3.396 9.613 1.00 97.38 398 VAL A C 1
ATOM 2760 O O . VAL A 1 398 ? 17.800 -3.602 8.482 1.00 97.38 398 VAL A O 1
ATOM 2763 N N . VAL A 1 399 ? 17.994 -2.644 10.503 1.00 96.81 399 VAL A N 1
ATOM 2764 C CA . VAL A 1 399 ? 19.203 -1.869 10.235 1.00 96.81 399 VAL A CA 1
ATOM 2765 C C . VAL A 1 399 ? 20.345 -2.414 11.086 1.00 96.81 399 VAL A C 1
ATOM 2767 O O . VAL A 1 399 ? 20.233 -2.598 12.295 1.00 96.81 399 VAL A O 1
ATOM 2770 N N . SER A 1 400 ? 21.469 -2.739 10.457 1.00 94.19 400 SER A N 1
ATOM 2771 C CA . SER A 1 400 ? 22.627 -3.266 11.185 1.00 94.19 400 SER A CA 1
ATOM 2772 C C . SER A 1 400 ? 23.425 -2.162 11.871 1.00 94.19 400 SER A C 1
ATOM 2774 O O . SER A 1 400 ? 23.997 -2.438 12.926 1.00 94.19 400 SER A O 1
ATOM 2776 N N . GLY A 1 401 ? 23.449 -0.955 11.294 1.00 94.00 401 GLY A N 1
ATOM 2777 C CA . GLY A 1 401 ? 23.948 0.284 11.894 1.00 94.00 401 GLY A CA 1
ATOM 2778 C C . GLY A 1 401 ? 22.856 1.056 12.640 1.00 94.00 401 GLY A C 1
ATOM 2779 O O . GLY A 1 401 ? 21.983 0.447 13.263 1.00 94.00 401 GLY A O 1
ATOM 2780 N N . ALA A 1 402 ? 22.927 2.384 12.618 1.00 95.94 402 ALA A N 1
ATOM 2781 C CA . ALA A 1 402 ? 22.053 3.252 13.400 1.00 95.94 402 ALA A CA 1
ATOM 2782 C C . ALA A 1 402 ? 20.830 3.750 12.608 1.00 95.94 402 ALA A C 1
ATOM 2784 O O . ALA A 1 402 ? 20.820 3.745 11.377 1.00 95.94 402 ALA A O 1
ATOM 2785 N N . LEU A 1 403 ? 19.803 4.181 13.338 1.00 97.81 403 LEU A N 1
ATOM 2786 C CA . LEU A 1 403 ? 18.793 5.117 12.849 1.00 97.81 403 LEU A CA 1
ATOM 2787 C C . LEU A 1 403 ? 19.290 6.524 13.205 1.00 97.81 403 LEU A C 1
ATOM 2789 O O . LEU A 1 403 ? 19.500 6.804 14.389 1.00 97.81 403 LEU A O 1
ATOM 2793 N N . GLU A 1 404 ? 19.546 7.366 12.208 1.00 95.44 404 GLU A N 1
ATOM 2794 C CA . GLU A 1 404 ? 20.154 8.692 12.389 1.00 95.44 404 GLU A CA 1
ATOM 2795 C C . GLU A 1 404 ? 19.299 9.745 11.691 1.00 95.44 404 GLU A C 1
ATOM 2797 O O . GLU A 1 404 ? 19.336 9.849 10.470 1.00 95.44 404 GLU A O 1
ATOM 2802 N N . GLY A 1 405 ? 18.500 10.504 12.445 1.00 94.06 405 GLY A N 1
ATOM 2803 C CA . GLY A 1 405 ? 17.537 11.425 11.826 1.00 94.06 405 GLY A CA 1
ATOM 2804 C C . GLY A 1 405 ? 16.407 10.723 11.063 1.00 94.06 405 GLY A C 1
ATOM 2805 O O . GLY A 1 405 ? 15.666 11.380 10.342 1.00 94.06 405 GLY A O 1
ATOM 2806 N N . ALA A 1 406 ? 16.290 9.396 11.182 1.00 95.81 406 ALA A N 1
ATOM 2807 C CA . ALA A 1 406 ? 15.348 8.614 10.397 1.00 95.81 406 ALA A CA 1
ATOM 2808 C C . ALA A 1 406 ? 13.920 8.787 10.918 1.00 95.81 406 ALA A C 1
ATOM 2810 O O . ALA A 1 406 ? 13.683 8.751 12.129 1.00 95.81 406 ALA A O 1
ATOM 2811 N N . VAL A 1 407 ? 12.962 8.872 9.999 1.00 95.75 407 VAL A N 1
ATOM 2812 C CA . VAL A 1 407 ? 11.532 8.866 10.317 1.00 95.75 407 VAL A CA 1
ATOM 2813 C C . VAL A 1 407 ? 10.928 7.574 9.801 1.00 95.75 407 VAL A C 1
ATOM 2815 O O . VAL A 1 407 ? 10.934 7.320 8.603 1.00 95.75 407 VAL A O 1
ATOM 2818 N N . ILE A 1 408 ? 10.412 6.743 10.697 1.00 97.25 408 ILE A N 1
ATOM 2819 C CA . ILE A 1 408 ? 9.684 5.523 10.361 1.00 97.25 408 ILE A CA 1
ATOM 2820 C C . ILE A 1 408 ? 8.246 5.737 10.807 1.00 97.25 408 ILE A C 1
ATOM 2822 O O . ILE A 1 408 ? 7.962 5.656 12.002 1.00 97.25 408 ILE A O 1
ATOM 2826 N N . ARG A 1 409 ? 7.354 6.013 9.859 1.00 94.06 409 ARG A N 1
ATOM 2827 C CA . ARG A 1 409 ? 5.972 6.381 10.155 1.00 94.06 409 ARG A CA 1
ATOM 2828 C C . ARG A 1 409 ? 4.957 5.542 9.396 1.00 94.06 409 ARG A C 1
ATOM 2830 O O . ARG A 1 409 ? 5.255 4.999 8.327 1.00 94.06 409 ARG A O 1
ATOM 2837 N N . SER A 1 410 ? 3.771 5.394 9.970 1.00 91.62 410 SER A N 1
ATOM 2838 C CA . SER A 1 410 ? 2.724 4.561 9.393 1.00 91.62 410 SER A CA 1
ATOM 2839 C C . SER A 1 410 ? 1.347 4.919 9.935 1.00 91.62 410 SER A C 1
ATOM 2841 O O . SER A 1 410 ? 1.126 4.827 11.146 1.00 91.62 410 SER A O 1
ATOM 2843 N N . CYS A 1 411 ? 0.385 5.165 9.042 1.00 84.19 411 CYS A N 1
ATOM 2844 C CA . CYS A 1 411 ? -1.026 5.262 9.431 1.00 84.19 411 CYS A CA 1
ATOM 2845 C C . CYS A 1 411 ? -1.612 3.866 9.744 1.00 84.19 411 CYS A C 1
ATOM 2847 O O . CYS A 1 411 ? -2.697 3.727 10.277 1.00 84.19 411 CYS A O 1
ATOM 2849 N N . GLY A 1 412 ? -0.885 2.777 9.487 1.00 86.31 412 GLY A N 1
ATOM 2850 C CA . GLY A 1 412 ? -1.212 1.448 10.017 1.00 86.31 412 GLY A CA 1
ATOM 2851 C C . GLY A 1 412 ? -0.228 0.944 11.077 1.00 86.31 412 GLY A C 1
ATOM 2852 O O . GLY A 1 412 ? 0.573 1.718 11.610 1.00 86.31 412 GLY A O 1
ATOM 2853 N N . PRO A 1 413 ? -0.210 -0.372 11.364 1.00 90.94 413 PRO A N 1
ATOM 2854 C CA . PRO A 1 413 ? 0.745 -0.961 12.296 1.00 90.94 413 PRO A CA 1
ATOM 2855 C C . PRO A 1 413 ? 2.178 -1.009 11.742 1.00 90.94 413 PRO A C 1
ATOM 2857 O O . PRO A 1 413 ? 2.397 -1.235 10.549 1.00 90.94 413 PRO A O 1
ATOM 2860 N N . ILE A 1 414 ? 3.155 -0.920 12.646 1.00 96.44 414 ILE A N 1
ATOM 2861 C CA . ILE A 1 414 ? 4.571 -1.224 12.398 1.00 96.44 414 ILE A CA 1
ATOM 2862 C C . ILE A 1 414 ? 4.906 -2.559 13.075 1.00 96.44 414 ILE A C 1
ATOM 2864 O O . ILE A 1 414 ? 4.857 -2.638 14.299 1.00 96.44 414 ILE A O 1
ATOM 2868 N N . ASP A 1 415 ? 5.258 -3.629 12.348 1.00 96.06 415 ASP A N 1
ATOM 2869 C CA . ASP A 1 415 ? 5.467 -4.938 13.001 1.00 96.06 415 ASP A CA 1
ATOM 2870 C C . ASP A 1 415 ? 6.820 -5.032 13.737 1.00 96.06 415 ASP A C 1
ATOM 2872 O O . ASP A 1 415 ? 6.882 -5.588 14.839 1.00 96.06 415 ASP A O 1
ATOM 2876 N N . LEU A 1 416 ? 7.906 -4.497 13.166 1.00 97.69 416 LEU A N 1
ATOM 2877 C CA . LEU A 1 416 ? 9.247 -4.539 13.766 1.00 97.69 416 LEU A CA 1
ATOM 2878 C C . LEU A 1 416 ? 10.141 -3.381 13.309 1.00 97.69 416 LEU A C 1
ATOM 2880 O O . LEU A 1 416 ? 10.359 -3.200 12.113 1.00 97.69 416 LEU A O 1
ATOM 2884 N N . VAL A 1 417 ? 10.798 -2.724 14.262 1.00 98.50 417 VAL A N 1
ATOM 2885 C CA . VAL A 1 417 ? 11.980 -1.884 14.035 1.00 98.50 417 VAL A CA 1
ATOM 2886 C C . VAL A 1 417 ? 13.153 -2.449 14.830 1.00 98.50 417 VAL A C 1
ATOM 2888 O O . VAL A 1 417 ? 13.059 -2.662 16.038 1.00 98.50 417 VAL A O 1
ATOM 2891 N N . GLN A 1 418 ? 14.274 -2.703 14.161 1.00 98.38 418 GLN A N 1
ATOM 2892 C CA . GLN A 1 418 ? 15.497 -3.200 14.779 1.00 98.38 418 GLN A CA 1
ATOM 2893 C C . GLN A 1 418 ? 16.710 -2.413 14.282 1.00 98.38 418 GLN A C 1
ATOM 2895 O O . GLN A 1 418 ? 16.916 -2.314 13.074 1.00 98.38 418 GLN A O 1
ATOM 2900 N N . ALA A 1 419 ? 17.544 -1.923 15.204 1.00 98.06 419 ALA A N 1
ATOM 2901 C CA . ALA A 1 419 ? 18.764 -1.181 14.875 1.00 98.06 419 ALA A CA 1
ATOM 2902 C C . ALA A 1 419 ? 19.909 -1.404 15.881 1.00 98.06 419 ALA A C 1
ATOM 2904 O O . ALA A 1 419 ? 19.724 -1.965 16.968 1.00 98.06 419 ALA A O 1
ATOM 2905 N N . ALA A 1 420 ? 21.132 -0.987 15.534 1.00 96.88 420 ALA A N 1
ATOM 2906 C CA . ALA A 1 420 ? 22.234 -0.932 16.496 1.00 96.88 420 ALA A CA 1
ATOM 2907 C C . ALA A 1 420 ? 22.074 0.214 17.497 1.00 96.88 420 ALA A C 1
ATOM 2909 O O . ALA A 1 420 ? 22.293 -0.011 18.679 1.00 96.88 420 ALA A O 1
ATOM 2910 N N . SER A 1 421 ? 21.674 1.399 17.054 1.00 97.69 421 SER A N 1
ATOM 2911 C CA . SER A 1 421 ? 21.388 2.565 17.899 1.00 97.69 421 SER A CA 1
ATOM 2912 C C . SER A 1 421 ? 20.345 3.448 17.219 1.00 97.69 421 SER A C 1
ATOM 2914 O O . SER A 1 421 ? 20.029 3.236 16.048 1.00 97.69 421 SER A O 1
ATOM 2916 N N . MET A 1 422 ? 19.808 4.415 17.952 1.00 98.12 422 MET A N 1
ATOM 2917 C CA . MET A 1 422 ? 18.810 5.360 17.464 1.00 98.12 422 MET A CA 1
ATOM 2918 C C . MET A 1 422 ? 19.151 6.755 17.986 1.00 98.12 422 MET A C 1
ATOM 2920 O O . MET A 1 422 ? 19.387 6.927 19.183 1.00 98.12 422 MET A O 1
ATOM 2924 N N . THR A 1 423 ? 19.224 7.744 17.102 1.00 97.62 423 THR A N 1
ATOM 2925 C CA . THR A 1 423 ? 19.541 9.127 17.471 1.00 97.62 423 THR A CA 1
ATOM 2926 C C . THR A 1 423 ? 18.709 10.089 16.642 1.00 97.62 423 THR A C 1
ATOM 2928 O O . THR A 1 423 ? 18.665 9.959 15.416 1.00 97.62 423 THR A O 1
ATOM 2931 N N . SER A 1 424 ? 18.049 11.048 17.301 1.00 95.94 424 SER A N 1
ATOM 2932 C CA . SER A 1 424 ? 17.222 12.067 16.632 1.00 95.94 424 SER A CA 1
ATOM 2933 C C . SER A 1 424 ? 16.219 11.481 15.638 1.00 95.94 424 SER A C 1
ATOM 2935 O O . SER A 1 424 ? 15.964 12.074 14.601 1.00 95.94 424 SER A O 1
ATOM 2937 N N . SER A 1 425 ? 15.716 10.278 15.919 1.00 97.69 425 SER A N 1
ATOM 2938 C CA . SER A 1 425 ? 14.851 9.531 15.006 1.00 97.69 425 SER A CA 1
ATOM 2939 C C . SER A 1 425 ? 13.435 9.442 15.567 1.00 97.69 425 SER A C 1
ATOM 2941 O O . SER A 1 425 ? 13.244 9.474 16.786 1.00 97.69 425 SER A O 1
ATOM 2943 N N . THR A 1 426 ? 12.464 9.253 14.684 1.00 97.25 426 THR A N 1
ATOM 2944 C CA . THR A 1 426 ? 11.050 9.093 15.034 1.00 97.25 426 THR A CA 1
ATOM 2945 C C . THR A 1 426 ? 10.558 7.741 14.549 1.00 97.25 426 THR A C 1
ATOM 2947 O O . THR A 1 426 ? 10.771 7.369 13.398 1.00 97.25 426 THR A O 1
ATOM 2950 N N . ILE A 1 427 ? 9.906 6.993 15.433 1.00 98.00 427 ILE A N 1
ATOM 2951 C CA . ILE A 1 427 ? 9.109 5.820 15.085 1.00 98.00 427 ILE A CA 1
ATOM 2952 C C . ILE A 1 427 ? 7.682 6.136 15.513 1.00 98.00 427 ILE A C 1
ATOM 2954 O O . ILE A 1 427 ? 7.431 6.227 16.712 1.00 98.00 427 ILE A O 1
ATOM 2958 N N . SER A 1 428 ? 6.765 6.300 14.566 1.00 96.44 428 SER A N 1
ATOM 2959 C CA . SER A 1 428 ? 5.373 6.656 14.847 1.00 96.44 428 SER A CA 1
ATOM 2960 C C . SER A 1 428 ? 4.409 5.718 14.136 1.00 96.44 428 SER A C 1
ATOM 2962 O O . SER A 1 428 ? 4.589 5.350 12.977 1.00 96.44 428 SER A O 1
ATOM 2964 N N . SER A 1 429 ? 3.381 5.284 14.847 1.00 94.50 429 SER A N 1
ATOM 2965 C CA . SER A 1 429 ? 2.300 4.493 14.281 1.00 94.50 429 SER A CA 1
ATOM 2966 C C . SER A 1 429 ? 0.993 5.005 14.838 1.00 94.50 429 SER A C 1
ATOM 2968 O O . SER A 1 429 ? 0.830 5.049 16.057 1.00 94.50 429 SER A O 1
ATOM 2970 N N . ALA A 1 430 ? 0.040 5.263 13.948 1.00 89.38 430 ALA A N 1
ATOM 2971 C CA . ALA A 1 430 ? -1.339 5.580 14.305 1.00 89.38 430 ALA A CA 1
ATOM 2972 C C . ALA A 1 430 ? -2.000 4.511 15.191 1.00 89.38 430 ALA A C 1
ATOM 2974 O O . ALA A 1 430 ? -2.973 4.795 15.874 1.00 89.38 430 ALA A O 1
ATOM 2975 N N . LEU A 1 431 ? -1.471 3.278 15.191 1.00 87.38 431 LEU A N 1
ATOM 2976 C CA . LEU A 1 431 ? -2.065 2.121 15.858 1.00 87.38 431 LEU A CA 1
ATOM 2977 C C . LEU A 1 431 ? -1.070 1.420 16.784 1.00 87.38 431 LEU A C 1
ATOM 2979 O O . LEU A 1 431 ? -0.963 1.674 17.980 1.00 87.38 431 LEU A O 1
ATOM 2983 N N . ARG A 1 432 ? -0.321 0.472 16.224 1.00 91.44 432 ARG A N 1
ATOM 2984 C CA . ARG A 1 432 ? 0.472 -0.494 16.972 1.00 91.44 432 ARG A CA 1
ATOM 2985 C C . ARG A 1 432 ? 1.890 -0.506 16.459 1.00 91.44 432 ARG A C 1
ATOM 2987 O O . ARG A 1 432 ? 2.123 -0.713 15.272 1.00 91.44 432 ARG A O 1
ATOM 2994 N N . ILE A 1 433 ? 2.826 -0.499 17.394 1.00 97.12 433 ILE A N 1
ATOM 2995 C CA . ILE A 1 433 ? 4.195 -0.925 17.156 1.00 97.12 433 ILE A CA 1
ATOM 2996 C C . ILE A 1 433 ? 4.369 -2.319 17.770 1.00 97.12 433 ILE A C 1
ATOM 2998 O O . ILE A 1 433 ? 4.184 -2.543 18.963 1.00 97.12 433 ILE A O 1
ATOM 3002 N N . GLY A 1 434 ? 4.704 -3.309 16.949 1.00 95.75 434 GLY A N 1
ATOM 3003 C CA . GLY A 1 434 ? 4.998 -4.657 17.414 1.00 95.75 434 GLY A CA 1
ATOM 3004 C C . GLY A 1 434 ? 6.231 -4.646 18.307 1.00 95.75 434 GLY A C 1
ATOM 3005 O O . GLY A 1 434 ? 6.117 -4.795 19.519 1.00 95.75 434 GLY A O 1
ATOM 3006 N N . SER A 1 435 ? 7.408 -4.442 17.727 1.00 95.88 435 SER A N 1
ATOM 3007 C CA . SER A 1 435 ? 8.654 -4.461 18.493 1.00 95.88 435 SER A CA 1
ATOM 3008 C C . SER A 1 435 ? 9.603 -3.351 18.069 1.00 95.88 435 SER A C 1
ATOM 3010 O O . SER A 1 435 ? 9.844 -3.174 16.878 1.00 95.88 435 SER A O 1
ATOM 3012 N N . VAL A 1 436 ? 10.221 -2.688 19.045 1.00 97.94 436 VAL A N 1
ATOM 3013 C CA . VAL A 1 436 ? 11.379 -1.807 18.859 1.00 97.94 436 VAL A CA 1
ATOM 3014 C C . VAL A 1 436 ? 12.571 -2.420 19.583 1.00 97.94 436 VAL A C 1
ATOM 3016 O O . VAL A 1 436 ? 12.591 -2.507 20.812 1.00 97.94 436 VAL A O 1
ATOM 3019 N N . LEU A 1 437 ? 13.556 -2.889 18.817 1.00 97.31 437 LEU A N 1
ATOM 3020 C CA . LEU A 1 437 ? 14.719 -3.627 19.310 1.00 97.31 437 LEU A CA 1
ATOM 3021 C C . LEU A 1 437 ? 16.014 -2.875 18.976 1.00 97.31 437 LEU A C 1
ATOM 3023 O O . LEU A 1 437 ? 16.570 -3.013 17.884 1.00 97.31 437 LEU A O 1
ATOM 3027 N N . ILE A 1 438 ? 16.528 -2.106 19.930 1.00 97.94 438 ILE A N 1
ATOM 3028 C CA . ILE A 1 438 ? 17.751 -1.316 19.785 1.00 97.94 438 ILE A CA 1
ATOM 3029 C C . ILE A 1 438 ? 18.865 -1.943 20.619 1.00 97.94 438 ILE A C 1
ATOM 3031 O O . ILE A 1 438 ? 18.756 -2.080 21.836 1.00 97.94 438 ILE A O 1
ATOM 3035 N N . ARG A 1 439 ? 19.966 -2.352 19.979 1.00 96.38 439 ARG A N 1
ATOM 3036 C CA . ARG A 1 439 ? 21.072 -3.040 20.680 1.00 96.38 439 ARG A CA 1
ATOM 3037 C C . ARG A 1 439 ? 21.896 -2.109 21.581 1.00 96.38 439 ARG A C 1
ATOM 3039 O O . ARG A 1 439 ? 22.459 -2.574 22.569 1.00 96.38 439 ARG A O 1
ATOM 3046 N N . GLY A 1 440 ? 21.986 -0.836 21.220 1.00 94.56 440 GLY A N 1
ATOM 3047 C CA . GLY A 1 440 ? 22.773 0.214 21.860 1.00 94.56 440 GLY A CA 1
ATOM 3048 C C . GLY A 1 440 ? 21.891 1.330 22.411 1.00 94.56 440 GLY A C 1
ATOM 3049 O O . GLY A 1 440 ? 20.841 1.053 22.989 1.00 94.56 440 GLY A O 1
ATOM 3050 N N . ASN A 1 441 ? 22.346 2.575 22.276 1.00 95.38 441 ASN A N 1
ATOM 3051 C CA . ASN A 1 441 ? 21.666 3.738 22.845 1.00 95.38 441 ASN A CA 1
ATOM 3052 C C . ASN A 1 441 ? 20.495 4.217 21.979 1.00 95.38 441 ASN A C 1
ATOM 3054 O O . ASN A 1 441 ? 20.485 4.013 20.761 1.00 95.38 441 ASN A O 1
ATOM 3058 N N . VAL A 1 442 ? 19.547 4.871 22.643 1.00 96.81 442 VAL A N 1
ATOM 3059 C CA . VAL A 1 442 ? 18.435 5.621 22.069 1.00 96.81 442 VAL A CA 1
ATOM 3060 C C . VAL A 1 442 ? 18.499 7.029 22.652 1.00 96.81 442 VAL A C 1
ATOM 3062 O O . VAL A 1 442 ? 18.254 7.216 23.845 1.00 96.81 442 VAL A O 1
ATOM 3065 N N . ASP A 1 443 ? 18.868 7.995 21.818 1.00 95.81 443 ASP A N 1
ATOM 3066 C CA . ASP A 1 443 ? 19.153 9.369 22.226 1.00 95.81 443 ASP A CA 1
ATOM 3067 C C . ASP A 1 443 ? 18.259 10.361 21.461 1.00 95.81 443 ASP A C 1
ATOM 3069 O O . ASP A 1 443 ? 18.137 10.287 20.236 1.00 95.81 443 ASP A O 1
ATOM 3073 N N . THR A 1 444 ? 17.636 11.303 22.174 1.00 94.81 444 THR A N 1
ATOM 3074 C CA . THR A 1 444 ? 16.864 12.425 21.596 1.00 94.81 444 THR A CA 1
ATOM 3075 C C . THR A 1 444 ? 15.832 11.982 20.552 1.00 94.81 444 THR A C 1
ATOM 3077 O O . THR A 1 444 ? 15.778 12.536 19.463 1.00 94.81 444 THR A O 1
ATOM 3080 N N . SER A 1 445 ? 15.086 10.912 20.825 1.00 96.62 445 SER A N 1
ATOM 3081 C CA . SER A 1 445 ? 14.234 10.240 19.834 1.00 96.62 445 SER A CA 1
ATOM 3082 C C . SER A 1 445 ? 12.758 10.194 20.253 1.00 96.62 445 SER A C 1
ATOM 3084 O O . SER A 1 445 ? 12.428 10.469 21.408 1.00 96.62 445 SER A O 1
ATOM 3086 N N . LEU A 1 446 ? 11.872 9.815 19.330 1.00 96.00 446 LEU A N 1
ATOM 3087 C CA . LEU A 1 446 ? 10.439 9.620 19.578 1.00 96.00 446 LEU A CA 1
ATOM 3088 C C . LEU A 1 446 ? 10.016 8.192 19.210 1.00 96.00 446 LEU A C 1
ATOM 3090 O O . LEU A 1 446 ? 10.379 7.684 18.148 1.00 96.00 446 LEU A O 1
ATOM 3094 N N . ILE A 1 447 ? 9.248 7.545 20.086 1.00 97.00 447 ILE A N 1
ATOM 3095 C CA . ILE A 1 447 ? 8.594 6.254 19.835 1.00 97.00 447 ILE A CA 1
ATOM 3096 C C . ILE A 1 447 ? 7.124 6.397 20.227 1.00 97.00 447 ILE A C 1
ATOM 3098 O O . ILE A 1 447 ? 6.808 6.428 21.415 1.00 97.00 447 ILE A O 1
ATOM 3102 N N . LEU A 1 448 ? 6.241 6.489 19.237 1.00 95.44 448 LEU A N 1
ATOM 3103 C CA . LEU A 1 448 ? 4.835 6.844 19.407 1.00 95.44 448 LEU A CA 1
ATOM 3104 C C . LEU A 1 448 ? 3.945 5.725 18.851 1.00 95.44 448 LEU A C 1
ATOM 3106 O O . LEU A 1 448 ? 4.039 5.380 17.674 1.00 95.44 448 LEU A O 1
ATOM 3110 N N . ALA A 1 449 ? 3.106 5.127 19.693 1.00 93.94 449 ALA A N 1
ATOM 3111 C CA . ALA A 1 449 ? 2.108 4.143 19.275 1.00 93.94 449 ALA A CA 1
ATOM 3112 C C . ALA A 1 449 ? 0.709 4.657 19.623 1.00 93.94 449 ALA A C 1
ATOM 3114 O O . ALA A 1 449 ? 0.489 5.092 20.753 1.00 93.94 449 ALA A O 1
ATOM 3115 N N . GLY A 1 450 ? -0.223 4.591 18.675 1.00 91.38 450 GLY A N 1
ATOM 3116 C CA . GLY A 1 450 ? -1.507 5.290 18.778 1.00 91.38 450 GLY A CA 1
ATOM 3117 C C . GLY A 1 450 ? -1.440 6.746 18.293 1.00 91.38 450 GLY A C 1
ATOM 3118 O O . GLY A 1 450 ? -2.380 7.506 18.488 1.00 91.38 450 GLY A O 1
ATOM 3119 N N . TYR A 1 451 ? -0.315 7.159 17.703 1.00 91.69 451 TYR A N 1
ATOM 3120 C CA . TYR A 1 451 ? -0.084 8.524 17.236 1.00 91.69 451 TYR A CA 1
ATOM 3121 C C . TYR A 1 451 ? 0.913 8.519 16.071 1.00 91.69 451 TYR A C 1
ATOM 3123 O O . TYR A 1 451 ? 2.054 8.066 16.224 1.00 91.69 451 TYR A O 1
ATOM 3131 N N . ASP A 1 452 ? 0.476 8.989 14.902 1.00 91.75 452 ASP A N 1
ATOM 3132 C CA . ASP A 1 452 ? 1.338 9.230 13.740 1.00 91.75 452 ASP A CA 1
ATOM 3133 C C . ASP A 1 452 ? 1.657 10.725 13.623 1.00 91.75 452 ASP A C 1
ATOM 3135 O O . ASP A 1 452 ? 0.765 11.529 13.842 1.00 91.75 452 ASP A O 1
ATOM 3139 N N . VAL A 1 453 ? 2.890 11.089 13.262 1.00 89.56 453 VAL A N 1
ATOM 3140 C CA . VAL A 1 453 ? 3.387 12.486 13.254 1.00 89.56 453 VAL A CA 1
ATOM 3141 C C . VAL A 1 453 ? 3.094 13.261 11.960 1.00 89.56 453 VAL A C 1
ATOM 3143 O O . VAL A 1 453 ? 3.800 14.212 11.635 1.00 89.56 453 VAL A O 1
ATOM 3146 N N . GLY A 1 454 ? 2.173 12.757 11.137 1.00 87.38 454 GLY A N 1
ATOM 3147 C CA . GLY A 1 454 ? 1.810 13.401 9.875 1.00 87.38 454 GLY A CA 1
ATOM 3148 C C . GLY A 1 454 ? 2.934 13.500 8.833 1.00 87.38 454 GLY A C 1
ATOM 3149 O O . GLY A 1 454 ? 3.989 12.859 8.920 1.00 87.38 454 GLY A O 1
ATOM 3150 N N . GLU A 1 455 ? 2.666 14.263 7.772 1.00 85.06 455 GLU A N 1
ATOM 3151 C CA . GLU A 1 455 ? 3.620 14.554 6.696 1.00 85.06 455 GLU A CA 1
ATOM 3152 C C . GLU A 1 455 ? 4.567 15.698 7.060 1.00 85.06 455 GLU A C 1
ATOM 3154 O O . GLU A 1 455 ? 5.716 15.702 6.606 1.00 85.06 455 GLU A O 1
ATOM 3159 N N . ASP A 1 456 ? 4.103 16.658 7.861 1.00 85.50 456 ASP A N 1
ATOM 3160 C CA . ASP A 1 456 ? 4.886 17.830 8.247 1.00 85.50 456 ASP A CA 1
ATOM 3161 C C . ASP A 1 456 ? 5.931 17.543 9.343 1.00 85.50 456 ASP A C 1
ATOM 3163 O O . ASP A 1 456 ? 6.851 18.346 9.544 1.00 85.50 456 ASP A O 1
ATOM 3167 N N . LEU A 1 457 ? 5.843 16.361 9.975 1.00 85.50 457 LEU A N 1
ATOM 3168 C CA . LEU A 1 457 ? 6.709 15.879 11.055 1.00 85.50 457 LEU A CA 1
ATOM 3169 C C . LEU A 1 457 ? 6.659 16.753 12.316 1.00 85.50 457 LEU A C 1
ATOM 3171 O O . LEU A 1 457 ? 7.531 16.631 13.188 1.00 85.50 457 LEU A O 1
ATOM 3175 N N . ALA A 1 458 ? 5.683 17.653 12.400 1.00 86.75 458 ALA A N 1
ATOM 3176 C CA . ALA A 1 458 ? 5.437 18.500 13.544 1.00 86.75 458 ALA A CA 1
ATOM 3177 C C . ALA A 1 458 ? 4.350 17.857 14.404 1.00 86.75 458 ALA A C 1
ATOM 3179 O O . ALA A 1 458 ? 3.373 17.338 13.907 1.00 86.75 458 ALA A O 1
ATOM 3180 N N . LEU A 1 459 ? 4.544 17.891 15.719 1.00 87.81 459 LEU A N 1
ATOM 3181 C CA . LEU A 1 459 ? 3.568 17.375 16.671 1.00 87.81 459 LEU A CA 1
ATOM 3182 C C . LEU A 1 459 ? 2.496 18.432 16.974 1.00 87.81 459 LEU A C 1
ATOM 3184 O O . LEU A 1 459 ? 2.818 19.618 17.081 1.00 87.81 459 LEU A O 1
ATOM 3188 N N . GLY A 1 460 ? 1.267 17.992 17.233 1.00 81.50 460 GLY A N 1
ATOM 3189 C CA . GLY A 1 460 ? 0.126 18.845 17.568 1.00 81.50 460 GLY A CA 1
ATOM 3190 C C . GLY A 1 460 ? -0.520 19.529 16.356 1.00 81.50 460 GLY A C 1
ATOM 3191 O O . GLY A 1 460 ? -1.174 20.563 16.518 1.00 81.50 460 GLY A O 1
ATOM 3192 N N . THR A 1 461 ? -0.318 19.005 15.147 1.00 85.00 461 THR A N 1
ATOM 3193 C CA . THR A 1 461 ? -0.865 19.538 13.894 1.00 85.00 461 THR A CA 1
ATOM 3194 C C . THR A 1 461 ? -2.066 18.718 13.416 1.00 85.00 461 THR A C 1
ATOM 3196 O O . THR A 1 461 ? -2.446 17.705 13.995 1.00 85.00 461 THR A O 1
ATOM 3199 N N . ALA A 1 462 ? -2.767 19.209 12.391 1.00 81.06 462 ALA A N 1
ATOM 3200 C CA . ALA A 1 462 ? -4.007 18.582 11.925 1.00 81.06 462 ALA A CA 1
ATOM 3201 C C . ALA A 1 462 ? -3.776 17.349 11.030 1.00 81.06 462 ALA A C 1
ATOM 3203 O O . ALA A 1 462 ? -4.718 16.588 10.807 1.00 81.06 462 ALA A O 1
ATOM 3204 N N . ASP A 1 463 ? -2.572 17.188 10.473 1.00 81.56 463 ASP A N 1
ATOM 3205 C CA . ASP A 1 463 ? -2.158 16.005 9.712 1.00 81.56 463 ASP A CA 1
ATOM 3206 C C . ASP A 1 463 ? -1.554 14.907 10.598 1.00 81.56 463 ASP A C 1
ATOM 3208 O O . ASP A 1 463 ? -1.362 13.785 10.120 1.00 81.56 463 ASP A O 1
ATOM 3212 N N . ASP A 1 464 ? -1.328 15.182 11.887 1.00 83.56 464 ASP A N 1
ATOM 3213 C CA . ASP A 1 464 ? -1.070 14.133 12.866 1.00 83.56 464 ASP A CA 1
ATOM 3214 C C . ASP A 1 464 ? -2.210 13.117 12.856 1.00 83.56 464 ASP A C 1
ATOM 3216 O O . ASP A 1 464 ? -3.387 13.458 12.775 1.00 83.56 464 ASP A O 1
ATOM 3220 N N . ASN A 1 465 ? -1.850 11.840 12.918 1.00 80.44 465 ASN A N 1
ATOM 3221 C CA . ASN A 1 465 ? -2.777 10.719 12.957 1.00 80.44 465 ASN A CA 1
ATOM 3222 C C . ASN A 1 465 ? -3.990 10.906 12.018 1.00 80.44 465 ASN A C 1
ATOM 3224 O O . ASN A 1 465 ? -5.128 11.039 12.467 1.00 80.44 465 ASN A O 1
ATOM 3228 N N . GLU A 1 466 ? -3.747 10.934 10.700 1.00 75.56 466 GLU A N 1
ATOM 3229 C CA . GLU A 1 466 ? -4.761 11.233 9.664 1.00 75.56 466 GLU A CA 1
ATOM 3230 C C . GLU A 1 466 ? -6.096 10.480 9.842 1.00 75.56 466 GLU A C 1
ATOM 3232 O O . GLU A 1 466 ? -7.161 10.971 9.467 1.00 75.56 466 GLU A O 1
ATOM 3237 N N . LEU A 1 467 ? -6.048 9.290 10.443 1.00 71.62 467 LEU A N 1
ATOM 3238 C CA . LEU A 1 467 ? -7.199 8.426 10.704 1.00 71.62 467 LEU A CA 1
ATOM 3239 C C . LEU A 1 467 ? -8.187 8.995 11.728 1.00 71.62 467 LEU A C 1
ATOM 3241 O O . LEU A 1 467 ? -9.381 8.705 11.668 1.00 71.62 467 LEU A O 1
ATOM 3245 N N . THR A 1 468 ? -7.693 9.788 12.669 1.00 73.06 468 THR A N 1
ATOM 3246 C CA . THR A 1 468 ? -8.446 10.392 13.775 1.00 73.06 468 THR A CA 1
ATOM 3247 C C . THR A 1 468 ? -8.445 11.920 13.700 1.00 73.06 468 THR A C 1
ATOM 3249 O O . THR A 1 468 ? -8.914 12.572 14.634 1.00 73.06 468 THR A O 1
ATOM 3252 N N . GLN A 1 469 ? -7.976 12.491 12.582 1.00 76.56 469 GLN A N 1
ATOM 3253 C CA . GLN A 1 469 ? -7.946 13.933 12.306 1.00 76.56 469 GLN A CA 1
ATOM 3254 C C . GLN A 1 469 ? -7.158 14.735 13.358 1.00 76.56 469 GLN A C 1
ATOM 3256 O O . GLN A 1 469 ? -7.683 15.697 13.919 1.00 76.56 469 GLN A O 1
ATOM 3261 N N . GLY A 1 470 ? -5.927 14.327 13.669 1.00 77.31 470 GLY A N 1
ATOM 3262 C CA . GLY A 1 470 ? -5.071 15.003 14.656 1.00 77.31 470 GLY A CA 1
ATOM 3263 C C . GLY A 1 470 ? -5.077 14.354 16.038 1.00 77.31 470 GLY A C 1
ATOM 3264 O O . GLY A 1 470 ? -4.122 14.504 16.797 1.00 77.31 470 GLY A O 1
ATOM 3265 N N . ASN A 1 471 ? -6.139 13.619 16.383 1.00 82.75 471 ASN A N 1
ATOM 3266 C CA . ASN A 1 471 ? -6.329 13.126 17.749 1.00 82.75 471 ASN A CA 1
ATOM 3267 C C . ASN A 1 471 ? -5.514 11.855 18.028 1.00 82.75 471 ASN A C 1
ATOM 3269 O O . ASN A 1 471 ? -5.269 11.031 17.145 1.00 82.75 471 ASN A O 1
ATOM 3273 N N . VAL A 1 472 ? -5.142 11.625 19.282 1.00 86.50 472 VAL A N 1
ATOM 3274 C CA . VAL A 1 472 ? -4.532 10.349 19.675 1.00 86.50 472 VAL A CA 1
ATOM 3275 C C . VAL A 1 472 ? -5.540 9.190 19.608 1.00 86.50 472 VAL A C 1
ATOM 3277 O O . VAL A 1 472 ? -6.733 9.360 19.850 1.00 86.50 472 VAL A O 1
ATOM 3280 N N . HIS A 1 473 ? -5.053 8.002 19.262 1.00 87.56 473 HIS A N 1
ATOM 3281 C CA . HIS A 1 473 ? -5.806 6.751 19.218 1.00 87.56 473 HIS A CA 1
ATOM 3282 C C . HIS A 1 473 ? -5.241 5.736 20.221 1.00 87.56 473 HIS A C 1
ATOM 3284 O O . HIS A 1 473 ? -4.066 5.813 20.590 1.00 87.56 473 HIS A O 1
ATOM 3290 N N . ALA A 1 474 ? -6.042 4.743 20.629 1.00 86.06 474 ALA A N 1
ATOM 3291 C CA . ALA A 1 474 ? -5.563 3.661 21.481 1.00 86.06 474 ALA A CA 1
ATOM 3292 C C . ALA A 1 474 ? -4.376 2.948 20.819 1.00 86.06 474 ALA A C 1
ATOM 3294 O O . ALA A 1 474 ? -4.411 2.567 19.641 1.00 86.06 474 ALA A O 1
ATOM 3295 N N . GLY A 1 475 ? -3.294 2.804 21.582 1.00 88.25 475 GLY A N 1
ATOM 3296 C CA . GLY A 1 475 ? -1.997 2.396 21.060 1.00 88.25 475 GLY A CA 1
ATOM 3297 C C . GLY A 1 475 ? -1.452 1.150 21.736 1.00 88.25 475 GLY A C 1
ATOM 3298 O O . GLY A 1 475 ? -1.600 0.950 22.937 1.00 88.25 475 GLY A O 1
ATOM 3299 N N . THR A 1 476 ? -0.737 0.300 21.000 1.00 88.94 476 THR A N 1
ATOM 3300 C CA . THR A 1 476 ? 0.023 -0.796 21.630 1.00 88.94 476 THR A CA 1
ATOM 3301 C C . THR A 1 476 ? 1.475 -0.809 21.177 1.00 88.94 476 THR A C 1
ATOM 3303 O O . THR A 1 476 ? 1.757 -0.842 19.981 1.00 88.94 476 THR A O 1
ATOM 3306 N N . LEU A 1 477 ? 2.401 -0.883 22.136 1.00 93.19 477 LEU A N 1
ATOM 3307 C CA . LEU A 1 477 ? 3.810 -1.209 21.912 1.00 93.19 477 LEU A CA 1
ATOM 3308 C C . LEU A 1 477 ? 4.113 -2.571 22.552 1.00 93.19 477 LEU A C 1
ATOM 3310 O O . LEU A 1 477 ? 4.287 -2.648 23.767 1.00 93.19 477 LEU A O 1
ATOM 3314 N N . ASN A 1 478 ? 4.165 -3.668 21.778 1.00 90.56 478 ASN A N 1
ATOM 3315 C CA . ASN A 1 478 ? 4.281 -5.004 22.396 1.00 90.56 478 ASN A CA 1
ATOM 3316 C C . ASN A 1 478 ? 5.638 -5.203 23.081 1.00 90.56 478 ASN A C 1
ATOM 3318 O O . ASN A 1 478 ? 5.686 -5.752 24.183 1.00 90.56 478 ASN A O 1
ATOM 3322 N N . VAL A 1 479 ? 6.737 -4.788 22.441 1.00 91.12 479 VAL A N 1
ATOM 3323 C CA . VAL A 1 479 ? 8.093 -4.931 22.987 1.00 91.12 479 VAL A CA 1
ATOM 3324 C C . VAL A 1 479 ? 8.929 -3.681 22.732 1.00 91.12 479 VAL A C 1
ATOM 3326 O O . VAL A 1 479 ? 9.150 -3.297 21.588 1.00 91.12 479 VAL A O 1
ATOM 3329 N N . LEU A 1 480 ? 9.493 -3.120 23.798 1.00 92.94 480 LEU A N 1
ATOM 3330 C CA . LEU A 1 480 ? 10.587 -2.156 23.753 1.00 92.94 480 LEU A CA 1
ATOM 3331 C C . LEU A 1 480 ? 11.831 -2.787 24.381 1.00 92.94 480 LEU A C 1
ATOM 3333 O O . LEU A 1 480 ? 11.836 -3.121 25.564 1.00 92.94 480 LEU A O 1
ATOM 3337 N N . SER A 1 481 ? 12.905 -2.935 23.612 1.00 92.62 481 SER A N 1
ATOM 3338 C CA . SER A 1 481 ? 14.186 -3.432 24.112 1.00 92.62 481 SER A CA 1
ATOM 3339 C C . SER A 1 481 ? 15.310 -2.479 23.729 1.00 92.62 481 SER A C 1
ATOM 3341 O O . SER A 1 481 ? 15.604 -2.312 22.550 1.00 92.62 481 SER A O 1
ATOM 3343 N N . VAL A 1 482 ? 15.946 -1.874 24.731 1.00 93.38 482 VAL A N 1
ATOM 3344 C CA . VAL A 1 482 ? 17.096 -0.978 24.591 1.00 93.38 482 VAL A CA 1
ATOM 3345 C C . VAL A 1 482 ? 18.275 -1.577 25.350 1.00 93.38 482 VAL A C 1
ATOM 3347 O O . VAL A 1 482 ? 18.329 -1.586 26.582 1.00 93.38 482 VAL A O 1
ATOM 3350 N N . GLY A 1 483 ? 19.235 -2.109 24.598 1.00 90.31 483 GLY A N 1
ATOM 3351 C CA . GLY A 1 483 ? 20.435 -2.740 25.134 1.00 90.31 483 GLY A CA 1
ATOM 3352 C C . GLY A 1 483 ? 21.459 -1.754 25.703 1.00 90.31 483 GLY A C 1
ATOM 3353 O O . GLY A 1 483 ? 22.360 -2.206 26.409 1.00 90.31 483 GLY A O 1
ATOM 3354 N N . GLY A 1 484 ? 21.324 -0.451 25.439 1.00 89.81 484 GLY A N 1
ATOM 3355 C CA . GLY A 1 484 ? 22.146 0.639 25.978 1.00 89.81 484 GLY A CA 1
ATOM 3356 C C . GLY A 1 484 ? 21.349 1.631 26.832 1.00 89.81 484 GLY A C 1
ATOM 3357 O O . GLY A 1 484 ? 20.526 1.229 27.659 1.00 89.81 484 GLY A O 1
ATOM 3358 N N . THR A 1 485 ? 21.627 2.924 26.656 1.00 90.31 485 THR A N 1
ATOM 3359 C CA . THR A 1 485 ? 20.969 4.012 27.395 1.00 90.31 485 THR A CA 1
ATOM 3360 C C . THR A 1 485 ? 19.772 4.580 26.632 1.00 90.31 485 THR A C 1
ATOM 3362 O O . THR A 1 485 ? 19.888 4.818 25.437 1.00 90.31 485 THR A O 1
ATOM 3365 N N . LEU A 1 486 ? 18.654 4.836 27.317 1.00 90.38 486 LEU A N 1
ATOM 3366 C CA . LEU A 1 486 ? 17.530 5.646 26.825 1.00 90.38 486 LEU A CA 1
ATOM 3367 C C . LEU A 1 486 ? 17.659 7.071 27.386 1.00 90.38 486 LEU A C 1
ATOM 3369 O O . LEU A 1 486 ? 17.542 7.231 28.598 1.00 90.38 486 LEU A O 1
ATOM 3373 N N . SER A 1 487 ? 17.926 8.087 26.564 1.00 90.56 487 SER A N 1
ATOM 3374 C CA . SER A 1 487 ? 18.164 9.472 27.014 1.00 90.56 487 SER A CA 1
ATOM 3375 C C . SER A 1 487 ? 17.467 10.488 26.112 1.00 90.56 487 SER A C 1
ATOM 3377 O O . SER A 1 487 ? 17.425 10.310 24.898 1.00 90.56 487 SER A O 1
ATOM 3379 N N . GLY A 1 488 ? 16.914 11.562 26.687 1.00 89.38 488 GLY A N 1
ATOM 3380 C CA . GLY A 1 488 ? 16.224 12.624 25.935 1.00 89.38 488 GLY A CA 1
ATOM 3381 C C . GLY A 1 488 ? 15.097 12.132 25.019 1.00 89.38 488 GLY A C 1
ATOM 3382 O O . GLY A 1 488 ? 14.773 12.803 24.051 1.00 89.38 488 GLY A O 1
ATOM 3383 N N . THR A 1 489 ? 14.575 10.930 25.265 1.00 92.31 489 THR A N 1
ATOM 3384 C CA . THR A 1 489 ? 13.676 10.210 24.358 1.00 92.31 489 THR A CA 1
ATOM 3385 C C . THR A 1 489 ? 12.294 10.117 24.976 1.00 92.31 489 THR A C 1
ATOM 3387 O O . THR A 1 489 ? 12.186 9.821 26.169 1.00 92.31 489 THR A O 1
ATOM 3390 N N . VAL A 1 490 ? 11.260 10.313 24.159 1.00 91.94 490 VAL A N 1
ATOM 3391 C CA . VAL A 1 490 ? 9.862 10.110 24.552 1.00 91.94 490 VAL A CA 1
ATOM 3392 C C . VAL A 1 490 ? 9.361 8.795 23.971 1.00 91.94 490 VAL A C 1
ATOM 3394 O O . VAL A 1 490 ? 9.476 8.544 22.772 1.00 91.94 490 VAL A O 1
ATOM 3397 N N . VAL A 1 491 ? 8.807 7.956 24.839 1.00 92.50 491 VAL A N 1
ATOM 3398 C CA . VAL A 1 491 ? 8.022 6.781 24.466 1.00 92.50 491 VAL A CA 1
ATOM 3399 C C . VAL A 1 491 ? 6.591 7.043 24.911 1.00 92.50 491 VAL A C 1
ATOM 3401 O O . VAL A 1 491 ? 6.347 7.095 26.114 1.00 92.50 491 VAL A O 1
ATOM 3404 N N . ALA A 1 492 ? 5.669 7.215 23.969 1.00 91.38 492 ALA A N 1
ATOM 3405 C CA . ALA A 1 492 ? 4.259 7.472 24.250 1.00 91.38 492 ALA A CA 1
ATOM 3406 C C . ALA A 1 492 ? 3.386 6.386 23.614 1.00 91.38 492 ALA A C 1
ATOM 3408 O O . ALA A 1 492 ? 3.576 6.018 22.453 1.00 91.38 492 ALA A O 1
ATOM 3409 N N . VAL A 1 493 ? 2.458 5.835 24.394 1.00 90.56 493 VAL A N 1
ATOM 3410 C CA . VAL A 1 493 ? 1.538 4.783 23.952 1.00 90.56 493 VAL A CA 1
ATOM 3411 C C . VAL A 1 493 ? 0.125 5.179 24.355 1.00 90.56 493 VAL A C 1
ATOM 3413 O O . VAL A 1 493 ? -0.178 5.174 25.547 1.00 90.56 493 VAL A O 1
ATOM 3416 N N . GLY A 1 494 ? -0.700 5.538 23.368 1.00 87.38 494 GLY A N 1
ATOM 3417 C CA . GLY A 1 494 ? -2.046 6.072 23.603 1.00 87.38 494 GLY A CA 1
ATOM 3418 C C . GLY A 1 494 ? -2.073 7.456 24.244 1.00 87.38 494 GLY A C 1
ATOM 3419 O O . GLY A 1 494 ? -3.074 7.838 24.832 1.00 87.38 494 GLY A O 1
ATOM 3420 N N . ILE A 1 495 ? -0.960 8.192 24.172 1.00 86.50 495 ILE A N 1
ATOM 3421 C CA . ILE A 1 495 ? -0.836 9.536 24.735 1.00 86.50 495 ILE A CA 1
ATOM 3422 C C . ILE A 1 495 ? -0.364 10.489 23.640 1.00 86.50 495 ILE A C 1
ATOM 3424 O O . ILE A 1 495 ? 0.703 10.278 23.055 1.00 86.50 495 ILE A O 1
ATOM 3428 N N . GLY A 1 496 ? -1.158 11.524 23.381 1.00 86.31 496 GLY A N 1
ATOM 3429 C CA . GLY A 1 496 ? -0.834 12.605 22.457 1.00 86.31 496 GLY A CA 1
ATOM 3430 C C . GLY A 1 496 ? -0.031 13.728 23.130 1.00 86.31 496 GLY A C 1
ATOM 3431 O O . GLY A 1 496 ? -0.092 13.893 24.356 1.00 86.31 496 GLY A O 1
ATOM 3432 N N . PRO A 1 497 ? 0.740 14.509 22.354 1.00 85.44 497 PRO A N 1
ATOM 3433 C CA . PRO A 1 497 ? 1.296 15.776 22.820 1.00 85.44 497 PRO A CA 1
ATOM 3434 C C . PRO A 1 497 ? 0.167 16.789 23.083 1.00 85.44 497 PRO A C 1
ATOM 3436 O O . PRO A 1 497 ? -0.967 16.599 22.650 1.00 85.44 497 PRO A O 1
ATOM 3439 N N . GLY A 1 498 ? 0.460 17.874 23.799 1.00 76.62 498 GLY A N 1
ATOM 3440 C CA . GLY A 1 498 ? -0.441 19.024 23.854 1.00 76.62 498 GLY A CA 1
ATOM 3441 C C . GLY A 1 498 ? -0.557 19.713 22.491 1.00 76.62 498 GLY A C 1
ATOM 3442 O O . GLY A 1 498 ? 0.251 19.487 21.588 1.00 76.62 498 GLY A O 1
ATOM 3443 N N . SER A 1 499 ? -1.523 20.625 22.344 1.00 79.44 499 SER A N 1
ATOM 3444 C CA . SER A 1 499 ? -1.692 21.414 21.107 1.00 79.44 499 SER A CA 1
ATOM 3445 C C . SER A 1 499 ? -0.494 22.321 20.773 1.00 79.44 499 SER A C 1
ATOM 3447 O O . SER A 1 499 ? -0.466 22.941 19.714 1.00 79.44 499 SER A O 1
ATOM 3449 N N . ASP A 1 500 ? 0.474 22.464 21.681 1.00 79.81 500 ASP A N 1
ATOM 3450 C CA . ASP A 1 500 ? 1.747 23.151 21.451 1.00 79.81 500 ASP A CA 1
ATOM 3451 C C . ASP A 1 500 ? 2.857 22.217 20.921 1.00 79.81 500 ASP A C 1
ATOM 3453 O O . ASP A 1 500 ? 3.991 22.662 20.719 1.00 79.81 500 ASP A O 1
ATOM 3457 N N . GLY A 1 501 ? 2.535 20.938 20.692 1.00 80.75 501 GLY A N 1
ATOM 3458 C CA . GLY A 1 501 ? 3.439 19.904 20.196 1.00 80.75 501 GLY A CA 1
ATOM 3459 C C . GLY A 1 501 ? 4.409 19.363 21.249 1.00 80.75 501 GLY A C 1
ATOM 3460 O O . GLY A 1 501 ? 5.348 18.637 20.908 1.00 80.75 501 GLY A O 1
ATOM 3461 N N . LEU A 1 502 ? 4.230 19.720 22.525 1.00 83.06 502 LEU A N 1
ATOM 3462 C CA . LEU A 1 502 ? 5.090 19.285 23.620 1.00 83.06 502 LEU A CA 1
ATOM 3463 C C . LEU A 1 502 ? 4.406 18.218 24.481 1.00 83.06 502 LEU A C 1
ATOM 3465 O O . LEU A 1 502 ? 3.189 18.084 24.526 1.00 83.06 502 LEU A O 1
ATOM 3469 N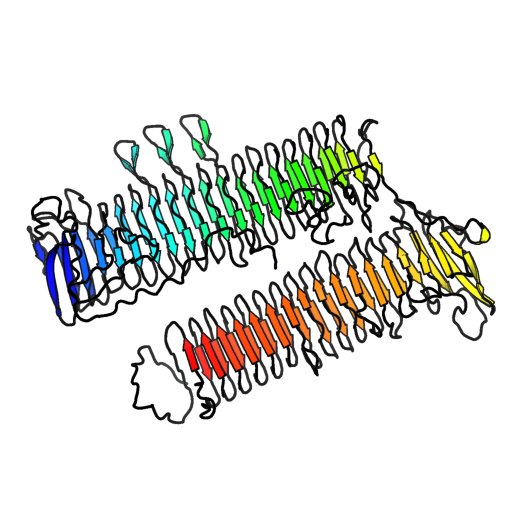 N . PHE A 1 503 ? 5.223 17.416 25.163 1.00 82.50 503 PHE A N 1
ATOM 3470 C CA . PHE A 1 503 ? 4.755 16.484 26.185 1.00 82.50 503 PHE A CA 1
ATOM 3471 C C . PHE A 1 503 ? 5.029 17.073 27.574 1.00 82.50 503 PHE A C 1
ATOM 3473 O O . PHE A 1 503 ? 6.102 17.633 27.814 1.00 82.50 503 PHE A O 1
ATOM 3480 N N . SER A 1 504 ? 4.121 16.832 28.529 1.00 74.56 504 SER A N 1
ATOM 3481 C CA . SER A 1 504 ? 4.272 17.194 29.955 1.00 74.56 504 SER A CA 1
ATOM 3482 C C . SER A 1 504 ? 4.235 18.698 30.302 1.00 74.56 504 SER A C 1
ATOM 3484 O O . SER A 1 504 ? 4.757 19.106 31.343 1.00 74.56 504 SER A O 1
ATOM 3486 N N . THR A 1 505 ? 3.597 19.521 29.476 1.00 72.06 505 THR A N 1
ATOM 3487 C CA . THR A 1 505 ? 3.196 20.915 29.734 1.00 72.06 505 THR A CA 1
ATOM 3488 C C . THR A 1 505 ? 1.694 21.033 30.093 1.00 72.06 505 THR A C 1
ATOM 3490 O O . THR A 1 505 ? 1.017 20.037 30.359 1.00 72.06 505 THR A O 1
ATOM 3493 N N . GLN A 1 506 ? 1.183 22.254 30.292 1.00 51.59 506 GLN A N 1
ATOM 3494 C CA . GLN A 1 506 ? -0.139 22.492 30.889 1.00 51.59 506 GLN A CA 1
ATOM 3495 C C . GLN A 1 506 ? -1.252 22.422 29.830 1.00 51.59 506 GLN A C 1
ATOM 3497 O O . GLN A 1 506 ? -1.421 23.364 29.064 1.00 51.59 506 GLN A O 1
ATOM 3502 N N . GLY A 1 507 ? -2.062 21.361 29.878 1.00 56.59 507 GLY A N 1
ATOM 3503 C CA . GLY A 1 507 ? -3.035 21.018 28.830 1.00 56.59 507 GLY A CA 1
ATOM 3504 C C . GLY A 1 507 ? -2.699 19.711 28.102 1.00 56.59 507 GLY A C 1
ATOM 3505 O O . GLY A 1 507 ? -3.474 19.290 27.254 1.00 56.59 507 GLY A O 1
ATOM 3506 N N . ASP A 1 508 ? -1.579 19.075 28.466 1.00 61.19 508 ASP A N 1
ATOM 3507 C CA . ASP A 1 508 ? -0.982 17.962 27.727 1.00 61.19 508 ASP A CA 1
ATOM 3508 C C . ASP A 1 508 ? -1.396 16.580 28.241 1.00 61.19 508 ASP A C 1
ATOM 3510 O O . ASP A 1 508 ? -1.872 16.417 29.371 1.00 61.19 508 ASP A O 1
ATOM 3514 N N . ASN A 1 509 ? -1.041 15.577 27.430 1.00 65.12 509 ASN A N 1
ATOM 3515 C CA . ASN A 1 509 ? -1.364 14.160 27.554 1.00 65.12 509 ASN A CA 1
ATOM 3516 C C . ASN A 1 509 ? -2.829 13.891 27.230 1.00 65.12 509 ASN A C 1
ATOM 3518 O O . ASN A 1 509 ? -3.547 13.321 28.048 1.00 65.12 509 ASN A O 1
ATOM 3522 N N . GLU A 1 510 ? -3.263 14.319 26.040 1.00 71.25 510 GLU A N 1
ATOM 3523 C CA . GLU A 1 510 ? -4.510 13.812 25.478 1.00 71.25 510 GLU A CA 1
ATOM 3524 C C . GLU A 1 510 ? -4.454 12.287 25.553 1.00 71.25 510 GLU A C 1
ATOM 3526 O O . GLU A 1 510 ? -3.512 11.666 25.051 1.00 71.25 510 GLU A O 1
ATOM 3531 N N . VAL A 1 511 ? -5.396 11.719 26.297 1.00 78.94 511 VAL A N 1
ATOM 3532 C CA . VAL A 1 511 ? -5.486 10.285 26.537 1.00 78.94 511 VAL A CA 1
ATOM 3533 C C . VAL A 1 511 ? -6.380 9.711 25.459 1.00 78.94 511 VAL A C 1
ATOM 3535 O O . VAL A 1 511 ? -7.443 10.263 25.161 1.00 78.94 511 VAL A O 1
ATOM 3538 N N . ALA A 1 512 ? -5.908 8.646 24.827 1.00 81.50 512 ALA A N 1
ATOM 3539 C CA . ALA A 1 512 ? -6.679 7.962 23.816 1.00 81.50 512 ALA A CA 1
ATOM 3540 C C . ALA A 1 512 ? -7.977 7.385 24.395 1.00 81.50 512 ALA A C 1
ATOM 3542 O O . ALA A 1 512 ? -7.967 6.855 25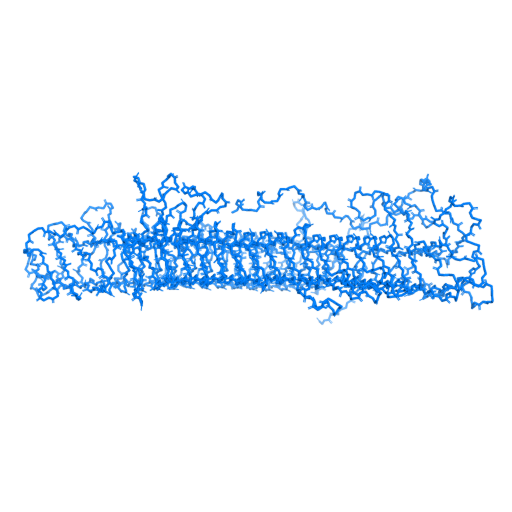.500 1.00 81.50 512 ALA A O 1
ATOM 3543 N N . PRO A 1 513 ? -9.084 7.406 23.637 1.00 76.25 513 PRO A N 1
ATOM 3544 C CA . PRO A 1 513 ? -10.231 6.588 23.988 1.00 76.25 513 PRO A CA 1
ATOM 3545 C C . PRO A 1 513 ? -9.875 5.109 23.773 1.00 76.25 513 PRO A C 1
ATOM 3547 O O . PRO A 1 513 ? -9.432 4.736 22.686 1.00 76.25 513 PRO A O 1
ATOM 3550 N N . GLY A 1 514 ? -10.108 4.255 24.771 1.00 78.38 514 GLY A N 1
ATOM 3551 C CA . GLY A 1 514 ? -9.837 2.813 24.700 1.00 78.38 514 GLY A CA 1
ATOM 3552 C C . GLY A 1 514 ? -8.540 2.371 25.382 1.00 78.38 514 GLY A C 1
ATOM 3553 O O . GLY A 1 514 ? -7.858 3.150 26.022 1.00 78.38 514 GLY A O 1
ATOM 3554 N N . GLU A 1 515 ? -8.199 1.082 25.259 1.00 78.06 515 GLU A N 1
ATOM 3555 C CA . GLU A 1 515 ? -7.088 0.503 26.027 1.00 78.06 515 GLU A CA 1
ATOM 3556 C C . GLU A 1 515 ? -5.731 0.646 25.322 1.00 78.06 515 GLU A C 1
ATOM 3558 O O . GLU A 1 515 ? -5.498 0.064 24.255 1.00 78.06 515 GLU A O 1
ATOM 3563 N N . SER A 1 516 ? -4.777 1.296 25.989 1.00 83.88 516 SER A N 1
ATOM 3564 C CA . SER A 1 516 ? -3.417 1.483 25.477 1.00 83.88 516 SER A CA 1
ATOM 3565 C C . SER A 1 516 ? -2.360 0.748 26.294 1.00 83.88 516 SER A C 1
ATOM 3567 O O . SER A 1 516 ? -2.248 0.876 27.514 1.00 83.88 516 SER A O 1
ATOM 3569 N N . ARG A 1 517 ? -1.502 -0.036 25.634 1.00 82.50 517 ARG A N 1
ATOM 3570 C CA . ARG A 1 517 ? -0.603 -0.956 26.345 1.00 82.50 517 ARG A CA 1
ATOM 3571 C C . ARG A 1 517 ? 0.844 -0.924 25.886 1.00 82.50 517 ARG A C 1
ATOM 3573 O O . ARG A 1 517 ? 1.169 -1.204 24.734 1.00 82.50 517 ARG A O 1
ATOM 3580 N N . LEU A 1 518 ? 1.746 -0.785 26.854 1.00 85.94 518 LEU A N 1
ATOM 3581 C CA . LEU A 1 518 ? 3.155 -1.147 26.717 1.00 85.94 518 LEU A CA 1
ATOM 3582 C C . LEU A 1 518 ? 3.365 -2.585 27.213 1.00 85.94 518 LEU A C 1
ATOM 3584 O O . LEU A 1 518 ? 3.348 -2.867 28.410 1.00 85.94 518 LEU A O 1
ATOM 3588 N N . GLY A 1 519 ? 3.539 -3.529 26.289 1.00 81.56 519 GLY A N 1
ATOM 3589 C CA . GLY A 1 519 ? 3.566 -4.965 26.568 1.00 81.56 519 GLY A CA 1
ATOM 3590 C C . GLY A 1 519 ? 4.755 -5.417 27.418 1.00 81.56 519 GLY A C 1
ATOM 3591 O O . GLY A 1 519 ? 4.562 -6.008 28.477 1.00 81.56 519 GLY A O 1
ATOM 3592 N N . THR A 1 520 ? 5.986 -5.199 26.961 1.00 82.94 520 THR A N 1
ATOM 3593 C CA . THR A 1 520 ? 7.219 -5.483 27.712 1.00 82.94 520 THR A CA 1
ATOM 3594 C C . THR A 1 520 ? 8.270 -4.435 27.389 1.00 82.94 520 THR A C 1
ATOM 3596 O O . THR A 1 520 ? 8.631 -4.266 26.228 1.00 82.94 520 THR A O 1
ATOM 3599 N N . ALA A 1 521 ? 8.814 -3.781 28.414 1.00 83.69 521 ALA A N 1
ATOM 3600 C CA . ALA A 1 521 ? 9.911 -2.829 28.272 1.00 83.69 521 ALA A CA 1
ATOM 3601 C C . ALA A 1 521 ? 11.168 -3.317 29.003 1.00 83.69 521 ALA A C 1
ATOM 3603 O O . ALA A 1 521 ? 11.124 -3.689 30.175 1.00 83.69 521 ALA A O 1
ATOM 3604 N N . THR A 1 522 ? 12.308 -3.327 28.316 1.00 84.25 522 THR A N 1
ATOM 3605 C CA . THR A 1 522 ? 13.624 -3.639 28.884 1.00 84.25 522 THR A CA 1
ATOM 3606 C C . THR A 1 522 ? 14.622 -2.587 28.432 1.00 84.25 522 THR A C 1
ATOM 3608 O O . THR A 1 522 ? 14.942 -2.510 27.252 1.00 84.25 522 THR A O 1
ATOM 3611 N N . VAL A 1 523 ? 15.142 -1.799 29.369 1.00 82.75 523 VAL A N 1
ATOM 3612 C CA . VAL A 1 523 ? 16.144 -0.758 29.109 1.00 82.75 523 VAL A CA 1
ATOM 3613 C C . VAL A 1 523 ? 17.336 -1.014 30.025 1.00 82.75 523 VAL A C 1
ATOM 3615 O O . VAL A 1 523 ? 17.153 -1.154 31.235 1.00 82.75 523 VAL A O 1
ATOM 3618 N N . ARG A 1 524 ? 18.559 -1.107 29.480 1.00 83.69 524 ARG A N 1
ATOM 3619 C CA . ARG A 1 524 ? 19.755 -1.353 30.310 1.00 83.69 524 ARG A CA 1
ATOM 3620 C C . ARG A 1 524 ? 20.046 -0.171 31.231 1.00 83.69 524 ARG A C 1
ATOM 3622 O O . ARG A 1 524 ? 20.402 -0.373 32.391 1.00 83.69 524 ARG A O 1
ATOM 3629 N N . THR A 1 525 ? 19.974 1.052 30.716 1.00 83.06 525 THR A N 1
ATOM 3630 C CA . THR A 1 525 ? 20.243 2.270 31.487 1.00 83.06 525 THR A CA 1
ATOM 3631 C C . THR A 1 525 ? 19.298 3.379 31.057 1.00 83.06 525 THR A C 1
ATOM 3633 O O . THR A 1 525 ? 19.016 3.542 29.878 1.00 83.06 525 THR A O 1
ATOM 3636 N N . VAL A 1 526 ? 18.803 4.157 32.011 1.00 81.75 526 VAL A N 1
ATOM 3637 C CA . VAL A 1 526 ? 17.937 5.304 31.731 1.00 81.75 526 VAL A CA 1
ATOM 3638 C C . VAL A 1 526 ? 18.752 6.560 32.007 1.00 81.75 526 VAL A C 1
ATOM 3640 O O . VAL A 1 526 ? 19.240 6.760 33.121 1.00 81.75 526 VAL A O 1
ATOM 3643 N N . GLY A 1 527 ? 18.957 7.347 30.957 1.00 76.88 527 GLY A N 1
ATOM 3644 C CA . GLY A 1 527 ? 19.636 8.634 30.973 1.00 76.88 527 GLY A CA 1
ATOM 3645 C C . GLY A 1 527 ? 18.704 9.780 31.366 1.00 76.88 527 GLY A C 1
ATOM 3646 O O . GLY A 1 527 ? 17.540 9.581 31.706 1.00 76.88 527 GLY A O 1
ATOM 3647 N N . ALA A 1 528 ? 19.231 11.003 31.343 1.00 82.19 528 ALA A N 1
ATOM 3648 C CA . ALA A 1 528 ? 18.451 12.191 31.673 1.00 82.19 528 ALA A CA 1
ATOM 3649 C C . ALA A 1 528 ? 17.340 12.436 30.637 1.00 82.19 528 ALA A C 1
ATOM 3651 O O . ALA A 1 528 ? 17.517 12.158 29.451 1.00 82.19 528 ALA A O 1
ATOM 3652 N N . ASN A 1 529 ? 16.222 13.014 31.085 1.00 82.06 529 ASN A N 1
ATOM 3653 C CA . ASN A 1 529 ? 15.114 13.463 30.231 1.00 82.06 529 ASN A CA 1
ATOM 3654 C C . ASN A 1 529 ? 14.470 12.350 29.378 1.00 82.06 529 ASN A C 1
ATOM 3656 O O . ASN A 1 529 ? 13.921 12.633 28.318 1.00 82.06 529 ASN A O 1
ATOM 3660 N N . ALA A 1 530 ? 14.564 11.088 29.803 1.00 84.44 530 ALA A N 1
ATOM 3661 C CA . ALA A 1 530 ? 13.787 10.005 29.210 1.00 84.44 530 ALA A CA 1
ATOM 3662 C C . ALA A 1 530 ? 12.376 9.986 29.813 1.00 84.44 530 ALA A C 1
ATOM 3664 O O . ALA A 1 530 ? 12.229 9.961 31.038 1.00 84.44 530 ALA A O 1
ATOM 3665 N N . LEU A 1 531 ? 11.362 9.967 28.952 1.00 85.50 531 LEU A N 1
ATOM 3666 C CA . LEU A 1 531 ? 9.955 9.985 29.331 1.00 85.50 531 LEU A CA 1
ATOM 3667 C C . LEU A 1 531 ? 9.257 8.749 28.767 1.00 85.50 531 LEU A C 1
ATOM 3669 O O . LEU A 1 531 ? 9.383 8.453 27.580 1.00 85.50 531 LEU A O 1
ATOM 3673 N N . VAL A 1 532 ? 8.536 8.023 29.621 1.00 86.19 532 VAL A N 1
ATOM 3674 C CA . VAL A 1 532 ? 7.671 6.919 29.194 1.00 86.19 532 VAL A CA 1
ATOM 3675 C C . VAL A 1 532 ? 6.261 7.217 29.683 1.00 86.19 532 VAL A C 1
ATOM 3677 O O . VAL A 1 532 ? 6.025 7.242 30.892 1.00 86.19 532 VAL A O 1
ATOM 3680 N N . LEU A 1 533 ? 5.362 7.461 28.733 1.00 85.44 533 LEU A N 1
ATOM 3681 C CA . LEU A 1 533 ? 3.952 7.773 28.938 1.00 85.44 533 LEU A CA 1
ATOM 3682 C C . LEU A 1 533 ? 3.119 6.625 28.388 1.00 85.44 533 LEU A C 1
ATOM 3684 O O . LEU A 1 533 ? 3.287 6.219 27.236 1.00 85.44 533 LEU A O 1
ATOM 3688 N N . VAL A 1 534 ? 2.241 6.091 29.222 1.00 81.12 534 VAL A N 1
ATOM 3689 C CA . VAL A 1 534 ? 1.295 5.056 28.820 1.00 81.12 534 VAL A CA 1
ATOM 3690 C C . VAL A 1 534 ? -0.034 5.387 29.468 1.00 81.12 534 VAL A C 1
ATOM 3692 O O . VAL A 1 534 ? -0.056 5.730 30.648 1.00 81.12 534 VAL A O 1
ATOM 3695 N N . ASP A 1 535 ? -1.090 5.288 28.679 1.00 78.00 535 ASP A N 1
ATOM 3696 C CA . ASP A 1 535 ? -2.473 5.468 29.107 1.00 78.00 535 ASP A CA 1
ATOM 3697 C C . ASP A 1 535 ? -2.899 4.309 30.049 1.00 78.00 535 ASP A C 1
ATOM 3699 O O . ASP A 1 535 ? -2.693 4.427 31.257 1.00 78.00 535 ASP A O 1
ATOM 3703 N N . THR A 1 536 ? -3.271 3.123 29.549 1.00 70.50 536 THR A N 1
ATOM 3704 C CA . THR A 1 536 ? -3.808 2.043 30.412 1.00 70.50 536 THR A CA 1
ATOM 3705 C C . THR A 1 536 ? -2.771 1.231 31.207 1.00 70.50 536 THR A C 1
ATOM 3707 O O . THR A 1 536 ? -2.780 1.158 32.442 1.00 70.50 536 THR A O 1
ATOM 3710 N N . ALA A 1 537 ? -1.881 0.489 30.527 1.00 67.94 537 ALA A N 1
ATOM 3711 C CA . ALA A 1 537 ? -1.140 -0.597 31.187 1.00 67.94 537 ALA A CA 1
ATOM 3712 C C . ALA A 1 537 ? 0.302 -0.813 30.716 1.00 67.94 537 ALA A C 1
ATOM 3714 O O . ALA A 1 537 ? 0.624 -0.809 29.527 1.00 67.94 537 ALA A O 1
ATOM 3715 N N . VAL A 1 538 ? 1.168 -1.168 31.675 1.00 61.38 538 VAL A N 1
ATOM 3716 C CA . VAL A 1 538 ? 2.566 -1.557 31.435 1.00 61.38 538 VAL A CA 1
ATOM 3717 C C . VAL A 1 538 ? 2.831 -2.973 31.950 1.00 61.38 538 VAL A C 1
ATOM 3719 O O . VAL A 1 538 ? 2.764 -3.243 33.150 1.00 61.38 538 VAL A O 1
ATOM 3722 N N . GLY A 1 539 ? 3.168 -3.901 31.051 1.00 52.69 539 GLY A N 1
ATOM 3723 C CA . GLY A 1 539 ? 3.603 -5.247 31.420 1.00 52.69 539 GLY A CA 1
ATOM 3724 C C . GLY A 1 539 ? 5.082 -5.267 31.819 1.00 52.69 539 GLY A C 1
ATOM 3725 O O . GLY A 1 539 ? 5.978 -5.136 30.985 1.00 52.69 539 GLY A O 1
ATOM 3726 N N . PHE A 1 540 ? 5.369 -5.456 33.108 1.00 53.72 540 PHE A N 1
ATOM 3727 C CA . PHE A 1 540 ? 6.746 -5.548 33.605 1.00 53.72 540 PHE A CA 1
ATOM 3728 C C . PHE A 1 540 ? 7.239 -6.997 33.633 1.00 53.72 540 PHE A C 1
ATOM 3730 O O . PHE A 1 540 ? 6.752 -7.804 34.423 1.00 53.72 540 PHE A O 1
ATOM 3737 N N . ALA A 1 541 ? 8.250 -7.320 32.818 1.00 37.16 541 ALA A N 1
ATOM 3738 C CA . ALA A 1 541 ? 8.909 -8.632 32.840 1.00 37.16 541 ALA A CA 1
ATOM 3739 C C . ALA A 1 541 ? 10.314 -8.637 33.482 1.00 37.16 541 ALA A C 1
ATOM 3741 O O . ALA A 1 541 ? 10.818 -9.712 33.801 1.00 37.16 541 ALA A O 1
ATOM 3742 N N . SER A 1 542 ? 10.961 -7.494 33.748 1.00 35.72 542 SER A N 1
ATOM 3743 C CA . SER A 1 542 ? 12.210 -7.494 34.531 1.00 35.72 542 SER A CA 1
ATOM 3744 C C . SER A 1 542 ? 12.549 -6.141 35.153 1.00 35.72 542 SER A C 1
ATOM 3746 O O . SER A 1 542 ? 12.522 -5.112 34.482 1.00 35.72 542 SER A O 1
ATOM 3748 N N . ALA A 1 543 ? 12.933 -6.175 36.428 1.00 39.88 543 ALA A N 1
ATOM 3749 C CA . ALA A 1 543 ? 13.475 -5.064 37.197 1.00 39.88 543 ALA A CA 1
ATOM 3750 C C . ALA A 1 543 ? 14.703 -4.426 36.516 1.00 39.88 543 ALA A C 1
ATOM 3752 O O . ALA A 1 543 ? 15.684 -5.129 36.287 1.00 39.88 543 ALA A O 1
ATOM 3753 N N . ASN A 1 544 ? 14.626 -3.122 36.203 1.00 43.69 544 ASN A N 1
ATOM 3754 C CA . ASN A 1 544 ? 15.739 -2.145 36.167 1.00 43.69 544 ASN A CA 1
ATOM 3755 C C . ASN A 1 544 ? 15.320 -0.718 35.726 1.00 43.69 544 ASN A C 1
ATOM 3757 O O . ASN A 1 544 ? 16.183 0.116 35.468 1.00 43.69 544 ASN A O 1
ATOM 3761 N N . LEU A 1 545 ? 14.026 -0.368 35.704 1.00 46.84 545 LEU A N 1
ATOM 3762 C CA . LEU A 1 545 ? 13.622 1.046 35.738 1.00 46.84 545 LEU A CA 1
ATOM 3763 C C . LEU A 1 545 ? 13.735 1.544 37.196 1.00 46.84 545 LEU A C 1
ATOM 3765 O O . LEU A 1 545 ? 12.762 1.606 37.937 1.00 46.84 545 LEU A O 1
ATOM 3769 N N . THR A 1 546 ? 14.962 1.781 37.663 1.00 40.91 546 THR A N 1
ATOM 3770 C CA . THR A 1 546 ? 15.257 2.494 38.928 1.00 40.91 546 THR A CA 1
ATOM 3771 C C . THR A 1 546 ? 15.016 4.013 38.741 1.00 40.91 546 THR A C 1
ATOM 3773 O O . THR A 1 546 ? 14.982 4.451 37.594 1.00 40.91 546 THR A O 1
ATOM 3776 N N . PRO A 1 547 ? 14.861 4.839 39.803 1.00 38.38 547 PRO A N 1
ATOM 3777 C CA . PRO A 1 547 ? 13.888 5.948 39.919 1.00 38.38 547 PRO A CA 1
ATOM 3778 C C . PRO A 1 547 ? 14.056 7.187 39.012 1.00 38.38 547 PRO A C 1
ATOM 3780 O O . PRO A 1 547 ? 13.405 8.198 39.253 1.00 38.38 547 PRO A O 1
ATOM 3783 N N . ASN A 1 548 ? 14.918 7.144 37.996 1.00 39.56 548 ASN A N 1
ATOM 3784 C CA . ASN A 1 548 ? 15.169 8.267 37.088 1.00 39.56 548 ASN A CA 1
ATOM 3785 C C . ASN A 1 548 ? 14.343 8.213 35.789 1.00 39.56 548 ASN A C 1
ATOM 3787 O O . ASN A 1 548 ? 14.419 9.152 35.004 1.00 39.56 548 ASN A O 1
ATOM 3791 N N . VAL A 1 549 ? 13.567 7.147 35.547 1.00 47.62 549 VAL A N 1
ATOM 3792 C CA . VAL A 1 549 ? 12.476 7.189 34.556 1.00 47.62 549 VAL A CA 1
ATOM 3793 C C . VAL A 1 549 ? 11.292 7.812 35.258 1.00 47.62 549 VAL A C 1
ATOM 3795 O O . VAL A 1 549 ? 10.809 7.246 36.243 1.00 47.62 549 VAL A O 1
ATOM 3798 N N . VAL A 1 550 ? 10.796 8.934 34.751 1.00 53.78 550 VAL A N 1
ATOM 3799 C CA . VAL A 1 550 ? 9.467 9.377 35.153 1.00 53.78 550 VAL A CA 1
ATOM 3800 C C . VAL A 1 550 ? 8.479 8.582 34.312 1.00 53.78 550 VAL A C 1
ATOM 3802 O O . VAL A 1 550 ? 8.175 8.931 33.177 1.00 53.78 550 VAL A O 1
ATOM 3805 N N . LEU A 1 551 ? 8.102 7.413 34.831 1.00 62.59 551 LEU A N 1
ATOM 3806 C CA . LEU A 1 551 ? 6.997 6.645 34.284 1.00 62.59 551 LEU A CA 1
ATOM 3807 C C . LEU A 1 551 ? 5.715 7.306 34.779 1.00 62.59 551 LEU A C 1
ATOM 3809 O O . LEU A 1 551 ? 5.432 7.259 35.979 1.00 62.59 551 LEU A O 1
ATOM 3813 N N . PHE A 1 552 ? 4.954 7.884 33.860 1.00 62.03 552 PHE A N 1
ATOM 3814 C CA . PHE A 1 552 ? 3.599 8.327 34.143 1.00 62.03 552 PHE A CA 1
ATOM 3815 C C . PHE A 1 552 ? 2.633 7.339 33.503 1.00 62.03 552 PHE A C 1
ATOM 3817 O O . PHE A 1 552 ? 2.609 7.184 32.284 1.00 62.03 552 PHE A O 1
ATOM 3824 N N . VAL A 1 553 ? 1.874 6.656 34.357 1.00 59.12 553 VAL A N 1
ATOM 3825 C CA . VAL A 1 553 ? 0.585 6.097 33.954 1.00 59.12 553 VAL A CA 1
ATOM 3826 C C . VAL A 1 553 ? -0.411 7.219 34.196 1.00 59.12 553 VAL A C 1
ATOM 3828 O O . VAL A 1 553 ? -0.567 7.644 35.347 1.00 59.12 553 VAL A O 1
ATOM 3831 N N . ILE A 1 554 ? -0.948 7.774 33.116 1.00 60.34 554 ILE A N 1
ATOM 3832 C CA . ILE A 1 554 ? -1.846 8.926 33.165 1.00 60.34 554 ILE A CA 1
ATOM 3833 C C . ILE A 1 554 ? -3.259 8.372 33.103 1.00 60.34 554 ILE A C 1
ATOM 3835 O O . ILE A 1 554 ? -3.768 8.111 32.029 1.00 60.34 554 ILE A O 1
ATOM 3839 N N . ASP A 1 555 ? -3.830 8.173 34.286 1.00 58.28 555 ASP A N 1
ATOM 3840 C CA . ASP A 1 555 ? -5.230 7.799 34.484 1.00 58.28 555 ASP A CA 1
ATOM 3841 C C . ASP A 1 555 ? -6.019 9.087 34.741 1.00 58.28 555 ASP A C 1
ATOM 3843 O O . ASP A 1 555 ? -5.669 9.874 35.636 1.00 58.28 555 ASP A O 1
ATOM 3847 N N . THR A 1 556 ? -7.049 9.324 33.934 1.00 55.62 556 THR A N 1
ATOM 3848 C CA . THR A 1 556 ? -7.920 10.503 34.065 1.00 55.62 556 THR A CA 1
ATOM 3849 C C . THR A 1 556 ? -8.919 10.374 35.218 1.00 55.62 556 THR A C 1
ATOM 3851 O O . THR A 1 556 ? -9.493 11.373 35.666 1.00 55.62 556 THR A O 1
ATOM 3854 N N . GLY A 1 557 ? -9.025 9.176 35.786 1.00 56.25 557 GLY A N 1
ATOM 3855 C CA . GLY A 1 557 ? -9.861 8.797 36.903 1.00 56.25 557 GLY A CA 1
ATOM 3856 C C . GLY A 1 557 ? -11.281 8.494 36.449 1.00 56.25 557 GLY A C 1
ATOM 3857 O O . GLY A 1 557 ? -11.932 9.295 35.782 1.00 56.25 557 GLY A O 1
ATOM 3858 N N . GLY A 1 558 ? -11.813 7.358 36.895 1.00 65.31 558 GLY A N 1
ATOM 3859 C CA . GLY A 1 558 ? -13.216 7.021 36.685 1.00 65.31 558 GLY A CA 1
ATOM 3860 C C . GLY A 1 558 ? -14.203 7.857 37.522 1.00 65.31 558 GLY A C 1
ATOM 3861 O O . GLY A 1 558 ? -13.834 8.496 38.518 1.00 65.31 558 GLY A O 1
ATOM 3862 N N . PRO A 1 559 ? -15.500 7.831 37.166 1.00 73.69 559 PRO A N 1
ATOM 3863 C CA . PRO A 1 559 ? -16.569 8.415 37.970 1.00 73.69 559 PRO A CA 1
ATOM 3864 C C . PRO A 1 559 ? -16.545 7.904 39.418 1.00 73.69 559 PRO A C 1
ATOM 3866 O O . PRO A 1 559 ? -16.477 6.706 39.689 1.00 73.69 559 PRO A O 1
ATOM 3869 N N . ALA A 1 560 ? -16.657 8.822 40.381 1.00 82.25 560 ALA A N 1
ATOM 3870 C CA . ALA A 1 560 ? -16.700 8.452 41.790 1.00 82.25 560 ALA A CA 1
ATOM 3871 C C . ALA A 1 560 ? -17.972 7.648 42.117 1.00 82.25 560 ALA A C 1
ATOM 3873 O O . ALA A 1 560 ? -19.080 8.038 41.742 1.00 82.25 560 ALA A O 1
ATOM 3874 N N . LEU A 1 561 ? -17.817 6.560 42.879 1.00 86.56 561 LEU A N 1
ATOM 3875 C CA . LEU A 1 561 ? -18.946 5.801 43.425 1.00 86.56 561 LEU A CA 1
ATOM 3876 C C . LEU A 1 561 ? -19.869 6.694 44.268 1.00 86.56 561 LEU A C 1
ATOM 3878 O O . LEU A 1 561 ? -19.404 7.602 44.963 1.00 86.56 561 LEU A O 1
ATOM 3882 N N . ASP A 1 562 ? -21.168 6.374 44.289 1.00 87.94 562 ASP A N 1
ATOM 3883 C CA . ASP A 1 562 ? -22.123 7.054 45.169 1.00 87.94 562 ASP A CA 1
ATOM 3884 C C . ASP A 1 562 ? -21.661 6.925 46.637 1.00 87.94 562 ASP A C 1
ATOM 3886 O O . ASP A 1 562 ? -21.361 5.812 47.092 1.00 87.94 562 ASP A O 1
ATOM 3890 N N . PRO A 1 563 ? -21.569 8.034 47.397 1.00 88.25 563 PRO A N 1
ATOM 3891 C CA . PRO A 1 563 ? -21.089 8.010 48.774 1.00 88.25 563 PRO A CA 1
ATOM 3892 C C . PRO A 1 563 ? -22.001 7.235 49.737 1.00 88.25 563 PRO A C 1
ATOM 3894 O O . PRO A 1 563 ? -21.543 6.895 50.829 1.00 88.25 563 PRO A O 1
ATOM 3897 N N . ASP A 1 564 ? -23.259 6.949 49.378 1.00 89.00 564 ASP A N 1
ATOM 3898 C CA . ASP A 1 564 ? -24.177 6.129 50.173 1.00 89.00 564 ASP A CA 1
ATOM 3899 C C . ASP A 1 564 ? -23.791 4.633 50.105 1.00 89.00 564 ASP A C 1
ATOM 3901 O O . ASP A 1 564 ? -23.969 3.981 49.069 1.00 89.00 564 ASP A O 1
ATOM 3905 N N . PRO A 1 565 ? -23.329 4.018 51.216 1.00 87.19 565 PRO A N 1
ATOM 3906 C CA . PRO A 1 565 ? -22.916 2.615 51.222 1.00 87.19 565 PRO A CA 1
ATOM 3907 C C . PRO A 1 565 ? -24.043 1.627 50.896 1.00 87.19 565 PRO A C 1
ATOM 3909 O O . PRO A 1 565 ? -23.750 0.477 50.571 1.00 87.19 565 PRO A O 1
ATOM 3912 N N . SER A 1 566 ? -25.315 2.034 51.008 1.00 87.00 566 SER A N 1
ATOM 3913 C CA . SER A 1 566 ? -26.468 1.188 50.670 1.00 87.00 566 SER A CA 1
ATOM 3914 C C . SER A 1 566 ? -26.658 0.996 49.164 1.00 87.00 566 SER A C 1
ATOM 3916 O O . SER A 1 566 ? -27.284 0.022 48.746 1.00 87.00 566 SER A O 1
ATOM 3918 N N . LYS A 1 567 ? -26.073 1.886 48.356 1.00 90.31 567 LYS A N 1
ATOM 3919 C CA . LYS A 1 567 ? -26.074 1.824 46.892 1.00 90.31 567 LYS A CA 1
ATOM 3920 C C . LYS A 1 567 ? -24.859 1.099 46.325 1.00 90.31 567 LYS A C 1
ATOM 3922 O O . LYS A 1 567 ? -24.840 0.778 45.141 1.00 90.31 567 LYS A O 1
ATOM 3927 N N . GLN A 1 568 ? -23.846 0.847 47.152 1.00 92.12 568 GLN A N 1
ATOM 3928 C CA . GLN A 1 568 ? -22.606 0.197 46.746 1.00 92.12 568 GLN A CA 1
ATOM 3929 C C . GLN A 1 568 ? -22.696 -1.329 46.834 1.00 92.12 568 GLN A C 1
ATOM 3931 O O . GLN A 1 568 ? -23.270 -1.888 47.771 1.00 92.12 568 GLN A O 1
ATOM 3936 N N . PHE A 1 569 ? -22.050 -2.010 45.894 1.00 92.31 569 PHE A N 1
ATOM 3937 C CA . PHE A 1 569 ? -21.991 -3.464 45.827 1.00 92.31 569 PHE A CA 1
ATOM 3938 C C . PHE A 1 569 ? -20.638 -3.960 45.309 1.00 92.31 569 PHE A C 1
ATOM 3940 O O . PHE A 1 569 ? -19.834 -3.211 44.757 1.00 92.31 569 PHE A O 1
ATOM 3947 N N . ASP A 1 570 ? -20.374 -5.241 45.544 1.00 89.69 570 ASP A N 1
ATOM 3948 C CA . ASP A 1 570 ? -19.137 -5.934 45.181 1.00 89.69 570 ASP A CA 1
ATOM 3949 C C . ASP A 1 570 ? -19.435 -7.427 44.955 1.00 89.69 570 ASP A C 1
ATOM 3951 O O . ASP A 1 570 ? -20.576 -7.877 45.116 1.00 89.69 570 ASP A O 1
ATOM 3955 N N . ARG A 1 571 ? -18.417 -8.235 44.631 1.00 87.06 571 ARG A N 1
ATOM 3956 C CA . ARG A 1 571 ? -18.616 -9.672 44.351 1.00 87.06 571 ARG A CA 1
ATOM 3957 C C . ARG A 1 571 ? -19.228 -10.489 45.478 1.00 87.06 571 ARG A C 1
ATOM 3959 O O . ARG A 1 571 ? -19.760 -11.570 45.240 1.00 87.06 571 ARG A O 1
ATOM 3966 N N . THR A 1 572 ? -19.064 -10.042 46.717 1.00 87.75 572 THR A N 1
ATOM 3967 C CA . THR A 1 572 ? -19.545 -10.756 47.903 1.00 87.75 572 THR A CA 1
ATOM 3968 C C . THR A 1 572 ? -20.928 -10.284 48.334 1.00 87.75 572 THR A C 1
ATOM 3970 O O . THR A 1 572 ? -21.601 -10.984 49.091 1.00 87.75 572 THR A O 1
ATOM 3973 N N . ARG A 1 573 ? -21.366 -9.120 47.842 1.00 89.19 573 ARG A N 1
ATOM 3974 C CA . ARG A 1 573 ? -22.607 -8.455 48.239 1.00 89.19 573 ARG A CA 1
ATOM 3975 C C . ARG A 1 573 ? -23.350 -7.940 46.999 1.00 89.19 573 ARG A C 1
ATOM 3977 O O . ARG A 1 573 ? -23.252 -6.752 46.710 1.00 89.19 573 ARG A O 1
ATOM 3984 N N . PRO A 1 574 ? -24.089 -8.792 46.262 1.00 89.19 574 PRO A N 1
ATOM 3985 C CA . PRO A 1 574 ? -24.918 -8.333 45.149 1.00 89.19 574 PRO A CA 1
ATOM 3986 C C . PRO A 1 574 ? -26.039 -7.408 45.643 1.00 89.19 574 PRO A C 1
ATOM 3988 O O . PRO A 1 574 ? -26.595 -7.624 46.726 1.00 89.19 574 PRO A O 1
ATOM 3991 N N . LEU A 1 575 ? -26.399 -6.409 44.837 1.00 90.75 575 LEU A N 1
ATOM 3992 C CA . LEU A 1 575 ? -27.444 -5.446 45.175 1.00 90.75 575 LEU A CA 1
ATOM 3993 C C . LEU A 1 575 ? -28.821 -5.978 44.768 1.00 90.75 575 LEU A C 1
ATOM 3995 O O . LEU A 1 575 ? -29.003 -6.519 43.675 1.00 90.75 575 LEU A O 1
ATOM 3999 N N . ARG A 1 576 ? -29.803 -5.807 45.656 1.00 87.75 576 ARG A N 1
ATOM 4000 C CA . ARG A 1 576 ? -31.216 -6.087 45.386 1.00 87.75 576 ARG A CA 1
ATOM 4001 C C . ARG A 1 576 ? -32.005 -4.798 45.499 1.00 87.75 576 ARG A C 1
ATOM 4003 O O . ARG A 1 576 ? -32.035 -4.208 46.576 1.00 87.75 576 ARG A O 1
ATOM 4010 N N . VAL A 1 577 ? -32.650 -4.397 44.412 1.00 85.56 577 VAL A N 1
ATOM 4011 C CA . VAL A 1 577 ? -33.430 -3.158 44.349 1.00 85.56 577 VAL A CA 1
ATOM 4012 C C . VAL A 1 577 ? -34.896 -3.527 44.139 1.00 85.56 577 VAL A C 1
ATOM 4014 O O . VAL A 1 577 ? -35.219 -4.048 43.074 1.00 85.56 577 VAL A O 1
ATOM 4017 N N . PRO A 1 578 ? -35.771 -3.353 45.140 1.00 76.75 578 PRO A N 1
ATOM 4018 C CA . PRO A 1 578 ? -37.208 -3.505 44.947 1.00 76.75 578 PRO A CA 1
ATOM 4019 C C . PRO A 1 578 ? -37.758 -2.335 44.128 1.00 76.75 578 PRO A C 1
ATOM 4021 O O . PRO A 1 578 ? -37.318 -1.198 44.314 1.00 76.75 578 PRO A O 1
ATOM 4024 N N . ASP A 1 579 ? -38.714 -2.608 43.249 1.00 71.94 579 ASP A N 1
ATOM 4025 C CA . ASP A 1 579 ? -39.498 -1.574 42.574 1.00 71.94 579 ASP A CA 1
ATOM 4026 C C . ASP A 1 579 ? -40.829 -1.295 43.299 1.00 71.94 579 ASP A C 1
ATOM 4028 O O . ASP A 1 579 ? -41.061 -1.734 44.433 1.00 71.94 579 ASP A O 1
ATOM 4032 N N . GLY A 1 580 ? -41.669 -0.462 42.679 1.00 66.31 580 GLY A N 1
ATOM 4033 C CA . GLY A 1 580 ? -42.911 0.030 43.268 1.00 66.31 580 GLY A CA 1
ATOM 4034 C C . GLY A 1 580 ? -44.032 -1.008 43.354 1.00 66.31 580 GLY A C 1
ATOM 4035 O O . GLY A 1 580 ? -44.953 -0.808 44.152 1.00 66.31 580 GLY A O 1
ATOM 4036 N N . ASP A 1 581 ? -43.973 -2.095 42.575 1.00 66.19 581 ASP A N 1
ATOM 4037 C CA . ASP A 1 581 ? -45.014 -3.129 42.507 1.00 66.19 581 ASP A CA 1
ATOM 4038 C C . ASP A 1 581 ? -44.592 -4.491 43.104 1.00 66.19 581 ASP A C 1
ATOM 4040 O O . ASP A 1 581 ? -45.423 -5.398 43.241 1.00 66.19 581 ASP A O 1
ATOM 4044 N N . GLY A 1 582 ? -43.356 -4.586 43.607 1.00 65.88 582 GLY A N 1
ATOM 4045 C CA . GLY A 1 582 ? -42.849 -5.710 44.397 1.00 65.88 582 GLY A CA 1
ATOM 4046 C C . GLY A 1 582 ? -42.001 -6.699 43.601 1.00 65.88 582 GLY A C 1
ATOM 4047 O O . GLY A 1 582 ? -41.580 -7.722 44.158 1.00 65.88 582 GLY A O 1
ATOM 4048 N N . ASP A 1 583 ? -41.728 -6.404 42.333 1.00 71.75 583 ASP A N 1
ATOM 4049 C CA . ASP A 1 583 ? -40.663 -7.034 41.577 1.00 71.75 583 ASP A CA 1
ATOM 4050 C C . ASP A 1 583 ? -39.293 -6.524 42.109 1.00 71.75 583 ASP A C 1
ATOM 4052 O O . ASP A 1 583 ? -39.164 -5.548 42.856 1.00 71.75 583 ASP A O 1
ATOM 4056 N N . THR A 1 584 ? -38.222 -7.279 41.854 1.00 77.50 584 THR A N 1
ATOM 4057 C CA . THR A 1 584 ? -36.869 -6.912 42.309 1.00 77.50 584 THR A CA 1
ATOM 4058 C C . THR A 1 584 ? -35.893 -6.948 41.148 1.00 77.50 584 THR A C 1
ATOM 4060 O O . THR A 1 584 ? -35.965 -7.841 40.311 1.00 77.50 584 THR A O 1
ATOM 4063 N N . LEU A 1 585 ? -34.930 -6.030 41.114 1.00 86.50 585 LEU A N 1
ATOM 4064 C CA . LEU A 1 585 ? -33.708 -6.154 40.323 1.00 86.50 585 LEU A CA 1
ATOM 4065 C C . LEU A 1 585 ? -32.618 -6.822 41.154 1.00 86.50 585 LEU A C 1
ATOM 4067 O O . LEU A 1 585 ? -32.431 -6.503 42.330 1.00 86.50 585 LEU A O 1
ATOM 4071 N N . LEU A 1 586 ? -31.872 -7.725 40.527 1.00 89.19 586 LEU A N 1
ATOM 4072 C CA . LEU A 1 586 ? -30.651 -8.306 41.064 1.00 89.19 586 LEU A CA 1
ATOM 4073 C C . LEU A 1 586 ? -29.469 -7.825 40.221 1.00 89.19 586 LEU A C 1
ATOM 4075 O O . LEU A 1 586 ? -29.351 -8.197 39.053 1.00 89.19 586 LEU A O 1
ATOM 4079 N N . ILE A 1 587 ? -28.583 -7.044 40.833 1.00 92.38 587 ILE A N 1
ATOM 4080 C CA . ILE A 1 587 ? -27.357 -6.543 40.208 1.00 92.38 587 ILE A CA 1
ATOM 4081 C C . ILE A 1 587 ? -26.177 -7.262 40.857 1.00 92.38 587 ILE A C 1
ATOM 4083 O O . ILE A 1 587 ? -25.994 -7.226 42.075 1.00 92.38 587 ILE A O 1
ATOM 4087 N N . SER A 1 588 ? -25.396 -7.969 40.045 1.00 91.56 588 SER A N 1
ATOM 4088 C CA . SER A 1 588 ? -24.254 -8.764 40.497 1.00 91.56 588 SER A CA 1
ATOM 4089 C C . SER A 1 588 ? -22.987 -8.343 39.767 1.00 91.56 588 SER A C 1
ATOM 4091 O O . SER A 1 588 ? -22.995 -8.221 38.543 1.00 91.56 588 SER A O 1
ATOM 4093 N N . LEU A 1 589 ? -21.903 -8.180 40.526 1.00 90.44 589 LEU A N 1
ATOM 4094 C CA . LEU A 1 589 ? -20.564 -7.934 40.003 1.00 90.44 589 LEU A CA 1
ATOM 4095 C C . LEU A 1 589 ? -19.694 -9.177 40.210 1.00 90.44 589 LEU A C 1
ATOM 4097 O O . LEU A 1 589 ? -19.553 -9.666 41.325 1.00 90.44 589 LEU A O 1
ATOM 4101 N N . GLY A 1 590 ? -19.114 -9.711 39.146 1.00 85.19 590 GLY A N 1
ATOM 4102 C CA . GLY A 1 590 ? -18.028 -10.684 39.199 1.00 85.19 590 GLY A CA 1
ATOM 4103 C C . GLY A 1 590 ? -16.676 -9.979 39.113 1.00 85.19 590 GLY A C 1
ATOM 4104 O O . GLY A 1 590 ? -16.567 -8.952 38.453 1.00 85.19 590 GLY A O 1
ATOM 4105 N N . GLY A 1 591 ? -15.647 -10.540 39.749 1.00 83.44 591 GLY A N 1
ATOM 4106 C CA . GLY A 1 591 ? -14.302 -9.947 39.799 1.00 83.44 591 GLY A CA 1
ATOM 4107 C C . GLY A 1 591 ? -14.011 -9.204 41.113 1.00 83.44 591 GLY A C 1
ATOM 4108 O O . GLY A 1 591 ? -14.851 -9.193 42.008 1.00 83.44 591 GLY A O 1
ATOM 4109 N N . PRO A 1 592 ? -12.797 -8.670 41.304 1.00 77.81 592 PRO A N 1
ATOM 4110 C CA . PRO A 1 592 ? -12.381 -8.040 42.562 1.00 77.81 592 PRO A CA 1
ATOM 4111 C C . PRO A 1 592 ? -12.814 -6.565 42.729 1.00 77.81 592 PRO A C 1
ATOM 4113 O O . PRO A 1 592 ? -12.381 -5.940 43.693 1.00 77.81 592 PRO A O 1
ATOM 4116 N N . GLY A 1 593 ? -13.663 -6.029 41.844 1.00 80.19 593 GLY A N 1
ATOM 4117 C CA . GLY A 1 593 ? -14.085 -4.624 41.838 1.00 80.19 593 GLY A CA 1
ATOM 4118 C C . GLY A 1 593 ? -15.267 -4.243 42.728 1.00 80.19 593 GLY A C 1
ATOM 4119 O O . GLY A 1 593 ? -15.849 -5.072 43.439 1.00 80.19 593 GLY A O 1
ATOM 4120 N N . ARG A 1 594 ? -15.627 -2.958 42.647 1.00 86.50 594 ARG A N 1
ATOM 4121 C CA . ARG A 1 594 ? -16.763 -2.327 43.331 1.00 86.50 594 ARG A CA 1
ATOM 4122 C C . ARG A 1 594 ? -17.586 -1.520 42.335 1.00 86.50 594 ARG A C 1
ATOM 4124 O O . ARG A 1 594 ? -17.102 -1.112 41.287 1.00 86.50 594 ARG A O 1
ATOM 4131 N N . ALA A 1 595 ? -18.843 -1.307 42.681 1.00 90.38 595 ALA A N 1
ATOM 4132 C CA . ALA A 1 595 ? -19.775 -0.543 41.873 1.00 90.38 595 ALA A CA 1
ATOM 4133 C C . ALA A 1 595 ? -20.825 0.120 42.766 1.00 90.38 595 ALA A C 1
ATOM 4135 O O . ALA A 1 595 ? -20.983 -0.242 43.937 1.00 90.38 595 ALA A O 1
ATOM 4136 N N . SER A 1 596 ? -21.562 1.081 42.218 1.00 93.12 596 SER A N 1
ATOM 4137 C CA . SER A 1 596 ? -22.710 1.696 42.884 1.00 93.12 596 SER A CA 1
ATOM 4138 C C . SER A 1 596 ? -23.872 1.869 41.917 1.00 93.12 596 SER A C 1
ATOM 4140 O O . SER A 1 596 ? -23.658 2.001 40.715 1.00 93.12 596 SER A O 1
ATOM 4142 N N . PHE A 1 597 ? -25.102 1.825 42.423 1.00 93.44 597 PHE A N 1
ATOM 4143 C CA . PHE A 1 597 ? -26.299 2.005 41.608 1.00 93.44 597 PHE A CA 1
ATOM 4144 C C . PHE A 1 597 ? -27.312 2.923 42.288 1.00 93.44 597 PHE A C 1
ATOM 4146 O O . PHE A 1 597 ? -27.718 2.683 43.427 1.00 93.44 597 PHE A O 1
ATOM 4153 N N . ASP A 1 598 ? -27.759 3.945 41.561 1.00 91.00 598 ASP A N 1
ATOM 4154 C CA . ASP A 1 598 ? -28.792 4.873 42.002 1.00 91.00 598 ASP A CA 1
ATOM 4155 C C . ASP A 1 598 ? -30.125 4.605 41.291 1.00 91.00 598 ASP A C 1
ATOM 4157 O O . ASP A 1 598 ? -30.328 4.976 40.136 1.00 91.00 598 ASP A O 1
ATOM 4161 N N . ALA A 1 599 ? -31.073 3.996 42.006 1.00 86.56 599 ALA A N 1
ATOM 4162 C CA . ALA A 1 599 ? -32.368 3.594 41.451 1.00 86.56 599 ALA A CA 1
ATOM 4163 C C . ALA A 1 599 ? -33.248 4.769 40.980 1.00 86.56 599 ALA A C 1
ATOM 4165 O O . ALA A 1 599 ? -34.149 4.570 40.168 1.00 86.56 599 ALA A O 1
ATOM 4166 N N . ILE A 1 600 ? -33.005 5.988 41.478 1.00 86.19 600 ILE A N 1
ATOM 4167 C CA . ILE A 1 600 ? -33.771 7.182 41.092 1.00 86.19 600 ILE A CA 1
ATOM 4168 C C . ILE A 1 600 ? -33.376 7.622 39.682 1.00 86.19 600 ILE A C 1
ATOM 4170 O O . ILE A 1 600 ? -34.238 7.800 38.821 1.00 86.19 600 ILE A O 1
ATOM 4174 N N . THR A 1 601 ? -32.073 7.791 39.447 1.00 87.69 601 THR A N 1
ATOM 4175 C CA . THR A 1 601 ? -31.524 8.247 38.162 1.00 87.69 601 THR A CA 1
ATOM 4176 C C . THR A 1 601 ? -31.290 7.114 37.163 1.00 87.69 601 THR A C 1
ATOM 4178 O O . THR A 1 601 ? -31.130 7.386 35.974 1.00 87.69 601 THR A O 1
ATOM 4181 N N . GLY A 1 602 ? -31.261 5.863 37.633 1.00 89.12 602 GLY A N 1
ATOM 4182 C CA . GLY A 1 602 ? -30.903 4.689 36.840 1.00 89.12 602 GLY A CA 1
ATOM 4183 C C . GLY A 1 602 ? -29.398 4.549 36.581 1.00 89.12 602 GLY A C 1
ATOM 4184 O O . GLY A 1 602 ? -29.005 3.693 35.792 1.00 89.12 602 GLY A O 1
ATOM 4185 N N . GLN A 1 603 ? -28.553 5.375 37.209 1.00 91.19 603 GLN A N 1
ATOM 4186 C CA . GLN A 1 603 ? -27.108 5.372 36.983 1.00 91.19 603 GLN A CA 1
ATOM 4187 C C . GLN A 1 603 ? -26.431 4.206 37.706 1.00 91.19 603 GLN A C 1
ATOM 4189 O O . GLN A 1 603 ? -26.540 4.073 38.927 1.00 91.19 603 GLN A O 1
ATOM 4194 N N . LEU A 1 604 ? -25.689 3.394 36.955 1.00 92.56 604 LEU A N 1
ATOM 4195 C CA . LEU A 1 604 ? -24.794 2.364 37.467 1.00 92.56 604 LEU A CA 1
ATOM 4196 C 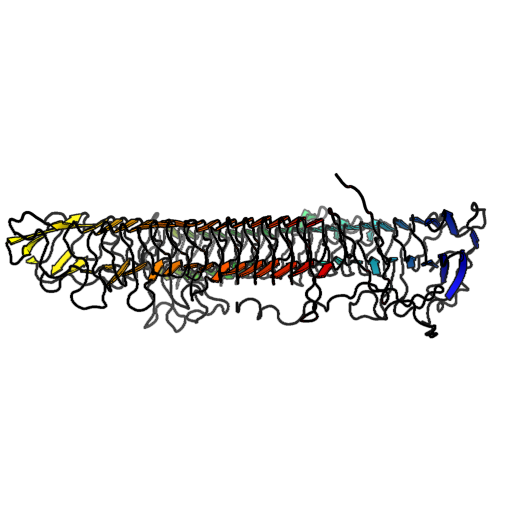C . LEU A 1 604 ? -23.348 2.783 37.205 1.00 92.56 604 LEU A C 1
ATOM 4198 O O . LEU A 1 604 ? -22.951 2.912 36.052 1.00 92.56 604 LEU A O 1
ATOM 4202 N N . ILE A 1 605 ? -22.580 2.975 38.274 1.00 90.62 605 ILE A N 1
ATOM 4203 C CA . ILE A 1 605 ? -21.176 3.394 38.223 1.00 90.62 605 ILE A CA 1
ATOM 4204 C C . ILE A 1 605 ? -20.279 2.204 38.548 1.00 90.62 605 ILE A C 1
ATOM 4206 O O . ILE A 1 605 ? -20.482 1.548 39.577 1.00 90.62 605 ILE A O 1
ATOM 4210 N N . LEU A 1 606 ? -19.293 1.951 37.696 1.00 86.44 606 LEU A N 1
ATOM 4211 C CA . LEU A 1 606 ? -18.186 1.033 37.946 1.00 86.44 606 LEU A CA 1
ATOM 4212 C C . LEU A 1 606 ? -16.977 1.837 38.451 1.00 86.44 606 LEU A C 1
ATOM 4214 O O . LEU A 1 606 ? -16.733 2.942 37.978 1.00 86.44 606 LEU A O 1
ATOM 4218 N N . GLU A 1 607 ? -16.298 1.334 39.485 1.00 79.00 607 GLU A N 1
ATOM 4219 C CA . GLU A 1 607 ? -15.035 1.915 39.965 1.00 79.00 607 GLU A CA 1
ATOM 4220 C C . GLU A 1 607 ? -13.871 1.280 39.201 1.00 79.00 607 GLU A C 1
ATOM 4222 O O . GLU A 1 607 ? -13.862 0.050 39.085 1.00 79.00 607 GLU A O 1
ATOM 4227 N N . ASP A 1 608 ? -12.901 2.109 38.784 1.00 66.50 608 ASP A N 1
ATOM 4228 C CA . ASP A 1 608 ? -11.674 1.698 38.085 1.00 66.50 608 ASP A CA 1
ATOM 4229 C C . ASP A 1 608 ? -11.044 0.471 38.759 1.00 66.50 608 ASP A C 1
ATOM 4231 O O . ASP A 1 608 ? -10.675 0.469 39.943 1.00 66.50 608 ASP A O 1
ATOM 4235 N N . THR A 1 609 ? -10.935 -0.602 37.980 1.00 59.03 609 THR A N 1
ATOM 4236 C CA . THR A 1 609 ? -10.376 -1.879 38.414 1.00 59.03 609 THR A CA 1
ATOM 4237 C C . THR A 1 609 ? -9.216 -2.334 37.543 1.00 59.03 609 THR A C 1
ATOM 4239 O O . THR A 1 609 ? -9.169 -3.491 37.110 1.00 59.03 609 THR A O 1
ATOM 4242 N N . ARG A 1 610 ? -8.239 -1.440 37.340 1.00 60.62 610 ARG A N 1
ATOM 4243 C CA . ARG A 1 610 ? -6.962 -1.707 36.654 1.00 60.62 610 ARG A CA 1
ATOM 4244 C C . ARG A 1 610 ? -6.499 -3.161 36.749 1.00 60.62 610 ARG A C 1
ATOM 4246 O O . ARG A 1 610 ? -6.322 -3.722 37.837 1.00 60.62 610 ARG A O 1
ATOM 4253 N N . ASN A 1 611 ? -6.203 -3.757 35.595 1.00 56.78 611 ASN A N 1
ATOM 4254 C CA . ASN A 1 611 ? -5.705 -5.132 35.444 1.00 56.78 611 ASN A CA 1
ATOM 4255 C C . ASN A 1 611 ? -6.650 -6.248 35.921 1.00 56.78 611 ASN A C 1
ATOM 4257 O O . ASN A 1 611 ? -6.202 -7.385 36.115 1.00 56.78 611 ASN A O 1
ATOM 4261 N N . THR A 1 612 ? -7.941 -5.978 36.114 1.00 61.66 612 THR A N 1
ATOM 4262 C CA . THR A 1 612 ? -8.900 -7.025 36.470 1.00 61.66 612 THR A CA 1
ATOM 4263 C C . THR A 1 612 ? -10.148 -6.930 35.620 1.00 61.66 612 THR A C 1
ATOM 4265 O O . THR A 1 612 ? -10.727 -5.872 35.449 1.00 61.66 612 THR A O 1
ATOM 4268 N N . THR A 1 613 ? -10.571 -8.063 35.073 1.00 69.75 613 THR A N 1
ATOM 4269 C CA . THR A 1 613 ? -11.757 -8.094 34.228 1.00 69.75 613 THR A CA 1
ATOM 4270 C C . THR A 1 613 ? -12.994 -8.341 35.089 1.00 69.75 613 THR A C 1
ATOM 4272 O O . THR A 1 613 ? -13.088 -9.379 35.757 1.00 69.75 613 THR A O 1
ATOM 4275 N N . LEU A 1 614 ? -13.950 -7.409 35.077 1.00 83.94 614 LEU A N 1
ATOM 4276 C CA . LEU A 1 614 ? -15.204 -7.550 35.824 1.00 83.94 614 LEU A CA 1
ATOM 4277 C C . LEU A 1 614 ? -16.270 -8.288 35.004 1.00 83.94 614 LEU A C 1
ATOM 4279 O O . LEU A 1 614 ? -16.138 -8.536 33.807 1.00 83.94 614 LEU A O 1
ATOM 4283 N N . SER A 1 615 ? -17.356 -8.692 35.651 1.00 90.00 615 SER A N 1
ATOM 4284 C CA . SER A 1 615 ? -18.541 -9.224 34.969 1.00 90.00 615 SER A CA 1
ATOM 4285 C C . SER A 1 615 ? -19.794 -8.641 35.594 1.00 90.00 615 SER A C 1
ATOM 4287 O O . SER A 1 615 ? -20.160 -9.026 36.701 1.00 90.00 615 SER A O 1
ATOM 4289 N N . LEU A 1 616 ? -20.459 -7.726 34.898 1.00 92.19 616 LEU A N 1
ATOM 4290 C CA . LEU A 1 616 ? -21.699 -7.123 35.359 1.00 92.19 616 LEU A CA 1
ATOM 4291 C C . LEU A 1 616 ? -22.896 -7.898 34.808 1.00 92.19 616 LEU A C 1
ATOM 4293 O O . LEU A 1 616 ? -23.033 -8.127 33.606 1.00 92.19 616 LEU A O 1
ATOM 4297 N N . THR A 1 617 ? -23.784 -8.314 35.705 1.00 93.44 617 THR A N 1
ATOM 4298 C CA . THR A 1 617 ? -25.032 -8.987 35.348 1.00 93.44 617 THR A CA 1
ATOM 4299 C C . THR A 1 617 ? -26.196 -8.336 36.075 1.00 93.44 617 THR A C 1
ATOM 4301 O O . THR A 1 617 ? -26.230 -8.298 37.305 1.00 93.44 617 THR A O 1
ATOM 4304 N N . VAL A 1 618 ? -27.162 -7.853 35.297 1.00 92.31 618 VAL A N 1
ATOM 4305 C CA . VAL A 1 618 ? -28.405 -7.255 35.773 1.00 92.31 618 VAL A CA 1
ATOM 4306 C C . VAL A 1 618 ? -29.558 -8.145 35.344 1.00 92.31 618 VAL A C 1
ATOM 4308 O O . VAL A 1 618 ? -29.838 -8.319 34.158 1.00 92.31 618 VAL A O 1
ATOM 4311 N N . LEU A 1 619 ? -30.227 -8.738 36.321 1.00 89.31 619 LEU A N 1
ATOM 4312 C CA . LEU A 1 619 ? -31.343 -9.646 36.101 1.00 89.31 619 LEU A CA 1
ATOM 4313 C C . LEU A 1 619 ? -32.569 -9.126 36.820 1.00 89.31 619 LEU A C 1
ATOM 4315 O O . LEU A 1 619 ? -32.477 -8.461 37.853 1.00 89.31 619 LEU A O 1
ATOM 4319 N N . ARG A 1 620 ? -33.733 -9.544 36.335 1.00 81.94 620 ARG A N 1
ATOM 4320 C CA . ARG A 1 620 ? -34.898 -9.538 37.202 1.00 81.94 620 ARG A CA 1
ATOM 4321 C C . ARG A 1 620 ? -34.740 -10.608 38.284 1.00 81.94 620 ARG A C 1
ATOM 4323 O O . ARG A 1 620 ? -34.354 -11.743 38.007 1.00 81.94 620 ARG A O 1
ATOM 4330 N N . GLY A 1 621 ? -35.032 -10.224 39.514 1.00 68.81 621 GLY A N 1
ATOM 4331 C CA . GLY A 1 621 ? -35.205 -11.079 40.675 1.00 68.81 621 GLY A CA 1
ATOM 4332 C C . GLY A 1 621 ? -36.592 -11.725 40.743 1.00 68.81 621 GLY A C 1
ATOM 4333 O O . GLY A 1 621 ? -37.341 -11.773 39.768 1.00 68.81 621 GLY A O 1
ATOM 4334 N N . ALA A 1 622 ? -36.919 -12.271 41.915 1.00 62.12 622 ALA A N 1
ATOM 4335 C CA . ALA A 1 622 ? -38.213 -12.893 42.172 1.00 62.12 622 ALA A CA 1
ATOM 4336 C C . ALA A 1 622 ? -39.275 -11.809 42.391 1.00 62.12 622 ALA A C 1
ATOM 4338 O O . ALA A 1 622 ? -39.054 -10.890 43.178 1.00 62.12 622 ALA A O 1
ATOM 4339 N N . GLY A 1 623 ? -40.411 -11.944 41.714 1.00 58.09 623 GLY A N 1
ATOM 4340 C CA . GLY A 1 623 ? -41.484 -10.963 41.745 1.00 58.09 623 GLY A CA 1
ATOM 4341 C C . GLY A 1 623 ? -42.839 -11.604 41.459 1.00 58.09 623 GLY A C 1
ATOM 4342 O O . GLY A 1 623 ? -42.932 -12.589 40.721 1.00 58.09 623 GLY A O 1
ATOM 4343 N N . THR A 1 624 ? -43.869 -11.097 42.132 1.00 52.59 624 THR A N 1
ATOM 4344 C CA . THR A 1 624 ? -45.272 -11.523 42.007 1.00 52.59 624 THR A CA 1
ATOM 4345 C C . THR A 1 624 ? -46.110 -10.518 41.207 1.00 52.59 624 THR A C 1
ATOM 4347 O O . THR A 1 624 ? -47.334 -10.661 41.168 1.00 52.59 624 THR A O 1
ATOM 4350 N N . GLY A 1 625 ? -45.475 -9.501 40.608 1.00 58.22 625 GLY A N 1
ATOM 4351 C CA . GLY A 1 625 ? -46.131 -8.434 39.862 1.00 58.22 625 GLY A CA 1
ATOM 4352 C C . GLY A 1 625 ? -46.819 -8.929 38.575 1.00 58.22 625 GLY A C 1
ATOM 4353 O O . GLY A 1 625 ? -46.355 -9.876 37.931 1.00 58.22 625 GLY A O 1
ATOM 4354 N N . PRO A 1 626 ? -47.948 -8.317 38.165 1.00 55.00 626 PRO A N 1
ATOM 4355 C CA . PRO A 1 626 ? -48.785 -8.802 37.061 1.00 55.00 626 PRO A CA 1
ATOM 4356 C C . PRO A 1 626 ? -48.192 -8.577 35.658 1.00 55.00 626 PRO A C 1
ATOM 4358 O O . PRO A 1 626 ? -48.664 -9.185 34.697 1.00 55.00 626 PRO A O 1
ATOM 4361 N N . ASN A 1 627 ? -47.174 -7.721 35.521 1.00 60.84 627 ASN A N 1
ATOM 4362 C CA . ASN A 1 627 ? -46.744 -7.184 34.222 1.00 60.84 627 ASN A CA 1
ATOM 4363 C C . ASN A 1 627 ? -45.489 -7.862 33.668 1.00 60.84 627 ASN A C 1
ATOM 4365 O O . ASN A 1 627 ? -45.182 -7.736 32.479 1.00 60.84 627 ASN A O 1
ATOM 4369 N N . GLY A 1 628 ? -44.757 -8.577 34.524 1.00 62.53 628 GLY A N 1
ATOM 4370 C CA . GLY A 1 628 ? -43.569 -9.309 34.133 1.00 62.53 628 GLY A CA 1
ATOM 4371 C C . GLY A 1 628 ? -42.527 -8.436 33.421 1.00 62.53 628 GLY A C 1
ATOM 4372 O O . GLY A 1 628 ? -41.948 -8.916 32.439 1.00 62.53 628 GLY A O 1
ATOM 4373 N N . ARG A 1 629 ? -42.253 -7.215 33.911 1.00 67.94 629 ARG A N 1
ATOM 4374 C CA . ARG A 1 629 ? -41.208 -6.261 33.465 1.00 67.94 629 ARG A CA 1
ATOM 4375 C C . ARG A 1 629 ? -40.754 -5.412 34.657 1.00 67.94 629 ARG A C 1
ATOM 4377 O O . ARG A 1 629 ? -41.605 -5.084 35.464 1.00 67.94 629 ARG A O 1
ATOM 4384 N N . TYR A 1 630 ? -39.469 -5.045 34.729 1.00 73.62 630 TYR A N 1
ATOM 4385 C CA . TYR A 1 630 ? -39.037 -3.993 35.658 1.00 73.62 630 TYR A CA 1
ATOM 4386 C C . TYR A 1 630 ? -39.614 -2.658 35.175 1.00 73.62 630 TYR A C 1
ATOM 4388 O O . TYR A 1 630 ? -39.407 -2.291 34.014 1.00 73.62 630 TYR A O 1
ATOM 4396 N N . ASP A 1 631 ? -40.367 -1.979 36.035 1.00 74.00 631 ASP A N 1
ATOM 4397 C CA . ASP A 1 631 ? -41.105 -0.751 35.723 1.00 74.00 631 ASP A CA 1
ATOM 4398 C C . ASP A 1 631 ? -40.438 0.530 36.262 1.00 74.00 631 ASP A C 1
ATOM 4400 O O . ASP A 1 631 ? -40.924 1.636 36.011 1.00 74.00 631 ASP A O 1
ATOM 4404 N N . GLY A 1 632 ? -39.303 0.395 36.957 1.00 75.94 632 GLY A N 1
ATOM 4405 C CA . GLY A 1 632 ? -38.506 1.520 37.442 1.00 75.94 632 GLY A CA 1
ATOM 4406 C C . GLY A 1 632 ? -37.685 2.228 36.354 1.00 75.94 632 GLY A C 1
ATOM 4407 O O . GLY A 1 632 ? -37.777 1.937 35.159 1.00 75.94 632 GLY A O 1
ATOM 4408 N N . THR A 1 633 ? -36.857 3.190 36.776 1.00 86.12 633 THR A N 1
ATOM 4409 C CA . THR A 1 633 ? -36.039 4.015 35.871 1.00 86.12 633 THR A CA 1
ATOM 4410 C C . THR A 1 633 ? -35.093 3.150 35.020 1.00 86.12 633 THR A C 1
ATOM 4412 O O . THR A 1 633 ? -34.398 2.307 35.593 1.00 86.12 633 THR A O 1
ATOM 4415 N N . PRO A 1 634 ? -35.028 3.346 33.683 1.00 88.38 634 PRO A N 1
ATOM 4416 C CA . PRO A 1 634 ? -34.087 2.647 32.806 1.00 88.38 634 PRO A CA 1
ATOM 4417 C C . PRO A 1 634 ? -32.646 2.745 33.304 1.00 88.38 634 PRO A C 1
ATOM 4419 O O . PRO A 1 634 ? -32.242 3.778 33.837 1.00 88.38 634 PRO A O 1
ATOM 4422 N N . ILE A 1 635 ? -31.887 1.665 33.138 1.00 91.62 635 ILE A N 1
ATOM 4423 C CA . ILE A 1 635 ? -30.523 1.571 33.663 1.00 91.62 635 ILE A CA 1
ATOM 4424 C C . ILE A 1 635 ? -29.550 2.057 32.599 1.00 91.62 635 ILE A C 1
ATOM 4426 O O . ILE A 1 635 ? -29.647 1.616 31.456 1.00 91.62 635 ILE A O 1
ATOM 4430 N N . TRP A 1 636 ? -28.582 2.885 32.980 1.00 92.75 636 TRP A N 1
ATOM 4431 C CA . TRP A 1 636 ? -27.432 3.222 32.144 1.00 92.75 636 TRP A CA 1
ATOM 4432 C C . TRP A 1 636 ? -26.133 2.997 32.913 1.00 92.75 636 TRP A C 1
ATOM 4434 O O . TRP A 1 636 ? -26.088 3.146 34.135 1.00 92.75 636 TRP A O 1
ATOM 4444 N N . VAL A 1 637 ? -25.090 2.589 32.195 1.00 91.69 637 VAL A N 1
ATOM 4445 C CA . VAL A 1 637 ? -23.795 2.219 32.779 1.00 91.69 637 VAL A CA 1
ATOM 4446 C C . VAL A 1 637 ? -22.768 3.291 32.470 1.00 91.69 637 VAL A C 1
ATOM 4448 O O . VAL A 1 637 ? -22.703 3.760 31.337 1.00 91.69 637 VAL A O 1
ATOM 4451 N N . HIS A 1 638 ? -21.973 3.637 33.473 1.00 88.12 638 HIS A N 1
ATOM 4452 C CA . HIS A 1 638 ? -20.862 4.567 33.379 1.00 88.12 638 HIS A CA 1
ATOM 4453 C C . HIS A 1 638 ? -19.639 3.968 34.080 1.00 88.12 638 HIS A C 1
ATOM 4455 O O . HIS A 1 638 ? -19.763 3.463 35.200 1.00 88.12 638 HIS A O 1
ATOM 4461 N N . GLY A 1 639 ? -18.485 4.006 33.429 1.00 79.69 639 GLY A N 1
ATOM 4462 C CA . GLY A 1 639 ? -17.199 3.551 33.964 1.00 79.69 639 GLY A CA 1
ATOM 4463 C C . GLY A 1 639 ? -16.077 4.498 33.551 1.00 79.69 639 GLY A C 1
ATOM 4464 O O . GLY A 1 639 ? -16.310 5.407 32.756 1.00 79.69 639 GLY A O 1
ATOM 4465 N N . GLY A 1 640 ? -14.901 4.326 34.150 1.00 69.56 640 GLY A N 1
ATOM 4466 C CA . GLY A 1 640 ? -13.694 5.091 33.823 1.00 69.56 640 GLY A CA 1
ATOM 4467 C C . GLY A 1 640 ? -12.981 4.604 32.560 1.00 69.56 640 GLY A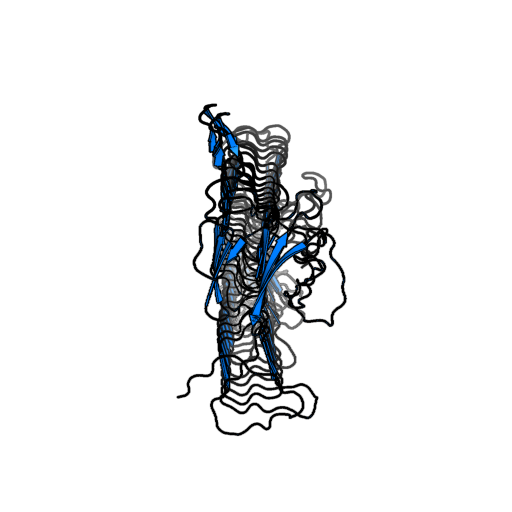 C 1
ATOM 4468 O O . GLY A 1 640 ? -13.470 3.687 31.886 1.00 69.56 640 GLY A O 1
ATOM 4469 N N . ASP A 1 641 ? -11.824 5.219 32.287 1.00 61.25 641 ASP A N 1
ATOM 4470 C CA . ASP A 1 641 ? -10.965 4.973 31.113 1.00 61.25 641 ASP A CA 1
ATOM 4471 C C . ASP A 1 641 ? -10.619 3.477 30.925 1.00 61.25 641 ASP A C 1
ATOM 4473 O O . ASP A 1 641 ? -10.736 2.925 29.835 1.00 61.25 641 ASP A O 1
ATOM 4477 N N . ASP A 1 642 ? -10.359 2.745 32.007 1.00 63.16 642 ASP A N 1
ATOM 4478 C CA . ASP A 1 642 ? -9.837 1.374 31.907 1.00 63.16 642 ASP A CA 1
ATOM 4479 C C . ASP A 1 642 ? -10.776 0.253 32.409 1.00 63.16 642 ASP A C 1
ATOM 4481 O O . ASP A 1 642 ? -10.338 -0.873 32.692 1.00 63.16 642 ASP A O 1
ATOM 4485 N N . ASP A 1 643 ? -12.086 0.509 32.518 1.00 70.44 643 ASP A N 1
ATOM 4486 C CA . ASP A 1 643 ? -13.065 -0.453 33.057 1.00 70.44 643 ASP A CA 1
ATOM 4487 C C . ASP A 1 643 ? -13.430 -1.586 32.079 1.00 70.44 643 ASP A C 1
ATOM 4489 O O . ASP A 1 643 ? -14.526 -1.683 31.520 1.00 70.44 643 ASP A O 1
ATOM 4493 N N . SER A 1 644 ? -12.488 -2.510 31.911 1.00 79.00 644 SER A N 1
ATOM 4494 C CA . SER A 1 644 ? -12.602 -3.675 31.040 1.00 79.00 644 SER A CA 1
ATOM 4495 C C . SER A 1 644 ? -13.576 -4.730 31.606 1.00 79.00 644 SER A C 1
ATOM 4497 O O . SER A 1 644 ? -13.394 -5.296 32.695 1.00 79.00 644 SER A O 1
ATOM 4499 N N . LEU A 1 645 ? -14.625 -5.065 30.850 1.00 85.88 645 LEU A N 1
ATOM 4500 C CA . LEU A 1 645 ? -15.666 -6.020 31.245 1.00 85.88 645 LEU A CA 1
ATOM 4501 C C . LEU A 1 645 ? -15.577 -7.316 30.446 1.00 85.88 645 LEU A C 1
ATOM 4503 O O . LEU A 1 645 ? -15.705 -7.332 29.232 1.00 85.88 645 LEU A O 1
ATOM 4507 N N . ALA A 1 646 ? -15.516 -8.468 31.109 1.00 89.12 646 ALA A N 1
ATOM 4508 C CA . ALA A 1 646 ? -15.629 -9.769 30.443 1.00 89.12 646 ALA A CA 1
ATOM 4509 C C . ALA A 1 646 ? -17.065 -9.995 29.954 1.00 89.12 646 ALA A C 1
ATOM 4511 O O . ALA A 1 646 ? -17.291 -10.671 28.944 1.00 89.12 646 ALA A O 1
ATOM 4512 N N . LEU A 1 647 ? -18.024 -9.448 30.707 1.00 91.94 647 LEU A N 1
ATOM 4513 C CA . LEU A 1 647 ? -19.454 -9.578 30.491 1.00 91.94 647 LEU A CA 1
ATOM 4514 C C . LEU A 1 647 ? -20.183 -8.324 30.987 1.00 91.94 647 LEU A C 1
ATOM 4516 O O . LEU A 1 647 ? -20.010 -7.923 32.136 1.00 91.94 647 LEU A O 1
ATOM 4520 N N . LEU A 1 648 ? -21.058 -7.792 30.140 1.00 94.12 648 LEU A N 1
ATOM 4521 C CA . LEU A 1 648 ? -22.083 -6.806 30.445 1.00 94.12 648 LEU A CA 1
ATOM 4522 C C . LEU A 1 648 ? -23.431 -7.369 29.976 1.00 94.12 648 LEU A C 1
ATOM 4524 O O . LEU A 1 648 ? -23.690 -7.475 28.778 1.00 94.12 648 LEU A O 1
ATOM 4528 N N . SER A 1 649 ? -24.271 -7.807 30.913 1.00 95.12 649 SER A N 1
ATOM 4529 C CA . SER A 1 649 ? -25.485 -8.572 30.599 1.00 95.12 649 SER A CA 1
ATOM 4530 C C . SER A 1 649 ? -26.731 -8.006 31.268 1.00 95.12 649 SER A C 1
ATOM 4532 O O . SER A 1 649 ? -26.791 -7.924 32.496 1.00 95.12 649 SER A O 1
ATOM 4534 N N . PHE A 1 650 ? -27.751 -7.716 30.461 1.00 94.31 650 PHE A N 1
ATOM 4535 C CA . PHE A 1 650 ? -29.083 -7.290 30.885 1.00 94.31 650 PHE A CA 1
ATOM 4536 C C . PHE A 1 650 ? -30.121 -8.354 30.523 1.00 94.31 650 PHE A C 1
ATOM 4538 O O . PHE A 1 650 ? -30.329 -8.684 29.353 1.00 94.31 650 PHE A O 1
ATOM 4545 N N . GLY A 1 651 ? -30.780 -8.905 31.543 1.00 89.88 651 GLY A N 1
ATOM 4546 C CA . GLY A 1 651 ? -31.801 -9.938 31.397 1.00 89.88 651 GLY A CA 1
ATOM 4547 C C . GLY A 1 651 ? -33.093 -9.452 30.732 1.00 89.88 651 GLY A C 1
ATOM 4548 O O . GLY A 1 651 ? -33.333 -8.260 30.541 1.00 89.88 651 GLY A O 1
ATOM 4549 N N . GLN A 1 652 ? -33.970 -10.398 30.393 1.00 87.06 652 GLN A N 1
ATOM 4550 C CA . GLN A 1 652 ? -35.253 -10.092 29.762 1.00 87.06 652 GLN A CA 1
ATOM 4551 C C . GLN A 1 652 ? -36.125 -9.179 30.644 1.00 87.06 652 GLN A C 1
ATOM 4553 O O . GLN A 1 652 ? -36.351 -9.441 31.827 1.00 87.06 652 GLN A O 1
ATOM 4558 N N . GLY A 1 653 ? -36.673 -8.124 30.038 1.00 81.12 653 GLY A N 1
ATOM 4559 C CA . GLY A 1 653 ? -37.545 -7.169 30.723 1.00 81.12 653 GLY A CA 1
ATOM 4560 C C . GLY A 1 653 ? -36.815 -6.188 31.643 1.00 81.12 653 GLY A C 1
ATOM 4561 O O . GLY A 1 653 ? -37.465 -5.643 32.532 1.00 81.12 653 GLY A O 1
ATOM 4562 N N . VAL A 1 654 ? -35.502 -6.012 31.457 1.00 88.38 654 VAL A N 1
ATOM 4563 C CA . VAL A 1 654 ? -34.701 -4.930 32.042 1.00 88.38 654 VAL A CA 1
ATOM 4564 C C . VAL A 1 654 ? -34.391 -3.915 30.928 1.00 88.38 654 VAL A C 1
ATOM 4566 O O . VAL A 1 654 ? -33.652 -4.266 30.005 1.00 88.38 654 VAL A O 1
ATOM 4569 N N . PRO A 1 655 ? -34.960 -2.695 30.960 1.00 88.31 655 PRO A N 1
ATOM 4570 C CA . PRO A 1 655 ? -34.713 -1.676 29.945 1.00 88.31 655 PRO A CA 1
ATOM 4571 C C . PRO A 1 655 ? -33.351 -0.990 30.144 1.00 88.31 655 PRO A C 1
ATOM 4573 O O . PRO A 1 655 ? -33.087 -0.414 31.202 1.00 88.31 655 PRO A O 1
ATOM 4576 N N . LEU A 1 656 ? -32.516 -1.015 29.102 1.00 91.25 656 LEU A N 1
ATOM 4577 C CA . LEU A 1 656 ? -31.232 -0.312 29.037 1.00 91.25 656 LEU A CA 1
ATOM 4578 C C . LEU A 1 656 ? -31.399 1.054 28.343 1.00 91.25 656 LEU A C 1
ATOM 4580 O O . LEU A 1 656 ? -31.895 1.126 27.214 1.00 91.25 656 LEU A O 1
ATOM 4584 N N . GLY A 1 657 ? -30.991 2.133 29.011 1.00 87.06 657 GLY A N 1
ATOM 4585 C CA . GLY A 1 657 ? -31.071 3.506 28.512 1.00 87.06 657 GLY A CA 1
ATOM 4586 C C . GLY A 1 657 ? -31.130 4.556 29.626 1.00 87.06 657 GLY A C 1
ATOM 4587 O O . GLY A 1 657 ? -31.066 4.234 30.806 1.00 87.06 657 GLY A O 1
ATOM 4588 N N . LYS A 1 658 ? -31.289 5.827 29.243 1.00 81.88 658 LYS A N 1
ATOM 4589 C CA . LYS A 1 658 ? -31.393 6.976 30.157 1.00 81.88 658 LYS A CA 1
ATOM 4590 C C . LYS A 1 658 ? -32.779 7.617 30.077 1.00 81.88 658 LYS A C 1
ATOM 4592 O O . LYS A 1 658 ? -33.403 7.611 29.026 1.00 81.88 658 LYS A O 1
ATOM 4597 N N . THR A 1 659 ? -33.280 8.213 31.155 1.00 72.38 659 THR A N 1
ATOM 4598 C CA . THR A 1 659 ? -34.639 8.800 31.182 1.00 72.38 659 THR A CA 1
ATOM 4599 C C . THR A 1 659 ? -34.818 9.986 30.225 1.00 72.38 659 THR A C 1
ATOM 4601 O O . THR A 1 659 ? -35.925 10.234 29.755 1.00 72.38 659 THR A O 1
ATOM 4604 N N . VAL A 1 660 ? -33.738 10.712 29.919 1.00 74.38 660 VAL A N 1
ATOM 4605 C CA . VAL A 1 660 ? -33.732 11.851 28.987 1.00 74.38 660 VAL A CA 1
ATOM 4606 C C . VAL A 1 660 ? -33.029 11.429 27.697 1.00 74.38 660 VAL A C 1
ATOM 4608 O O . VAL A 1 660 ? -31.921 10.899 27.754 1.00 74.38 660 VAL A O 1
ATOM 4611 N N . ALA A 1 661 ? -33.685 11.642 26.554 1.00 62.81 661 ALA A N 1
ATOM 4612 C CA . ALA A 1 661 ? -33.136 11.406 25.219 1.00 62.81 661 ALA A CA 1
ATOM 4613 C C . ALA A 1 661 ? -32.727 12.739 24.556 1.00 62.81 661 ALA A C 1
ATOM 4615 O O . ALA A 1 661 ? -33.441 13.726 24.762 1.00 62.81 661 ALA A O 1
ATOM 4616 N N . PRO A 1 662 ? -31.657 12.776 23.736 1.00 66.50 662 PRO A N 1
ATOM 4617 C CA . PRO A 1 662 ? -30.666 11.715 23.493 1.00 66.50 662 PRO A CA 1
ATOM 4618 C C . PRO A 1 662 ? -29.714 11.519 24.691 1.00 66.50 662 PRO A C 1
ATOM 4620 O O . PRO A 1 662 ? -29.546 12.418 25.514 1.00 66.50 662 PRO A O 1
ATOM 4623 N N . GLY A 1 663 ? -29.103 10.337 24.819 1.00 79.81 663 GLY A N 1
ATOM 4624 C CA . GLY A 1 663 ? -28.140 10.066 25.892 1.00 79.81 663 GLY A CA 1
ATOM 4625 C C . GLY A 1 663 ? -27.540 8.659 25.864 1.00 79.81 663 GLY A C 1
ATOM 4626 O O . GLY A 1 663 ? -28.067 7.761 25.204 1.00 79.81 663 GLY A O 1
ATOM 4627 N N . TYR A 1 664 ? -26.450 8.471 26.612 1.00 85.81 664 TYR A N 1
ATOM 4628 C CA . TYR A 1 664 ? -25.761 7.186 26.732 1.00 85.81 664 TYR A CA 1
ATOM 4629 C C . TYR A 1 664 ? -26.606 6.133 27.458 1.00 85.81 664 TYR A C 1
ATOM 4631 O O . TYR A 1 664 ? -27.215 6.395 28.497 1.00 85.81 664 TYR A O 1
ATOM 4639 N N . ALA A 1 665 ? -26.624 4.930 26.896 1.00 90.88 665 ALA A N 1
ATOM 4640 C CA . ALA A 1 665 ? -27.051 3.698 27.550 1.00 90.88 665 ALA A CA 1
ATOM 4641 C C . ALA A 1 665 ? -25.871 3.006 28.248 1.00 90.88 665 ALA A C 1
ATOM 4643 O O . ALA A 1 665 ? -26.024 2.447 29.334 1.00 90.88 665 ALA A O 1
ATOM 4644 N N . VAL A 1 666 ? -24.700 3.055 27.617 1.00 91.50 666 VAL A N 1
ATOM 4645 C CA . VAL A 1 666 ? -23.426 2.583 28.155 1.00 91.50 666 VAL A CA 1
ATOM 4646 C C . VAL A 1 666 ? -22.376 3.603 27.750 1.00 91.50 666 VAL A C 1
ATOM 4648 O O . VAL A 1 666 ? -22.384 4.058 26.606 1.00 91.50 666 VAL A O 1
ATOM 4651 N N . ASP A 1 667 ? -21.536 3.965 28.704 1.00 88.75 667 ASP A N 1
ATOM 4652 C CA . ASP A 1 667 ? -20.412 4.872 28.547 1.00 88.75 667 ASP A CA 1
ATOM 4653 C C . ASP A 1 667 ? -19.225 4.271 29.303 1.00 88.75 667 ASP A C 1
ATOM 4655 O O . ASP A 1 667 ? -19.122 4.396 30.527 1.00 88.75 667 ASP A O 1
ATOM 4659 N N . LEU A 1 668 ? -18.444 3.475 28.578 1.00 85.25 668 LEU A N 1
ATOM 4660 C CA . LEU A 1 668 ? -17.251 2.784 29.050 1.00 85.25 668 LEU A CA 1
ATOM 4661 C C . LEU A 1 668 ? -16.120 3.093 28.078 1.00 85.25 668 LEU A C 1
ATOM 4663 O O . LEU A 1 668 ? -16.324 3.016 26.865 1.00 85.25 668 LEU A O 1
ATOM 4667 N N . ASP A 1 669 ? -14.930 3.356 28.593 1.00 78.00 669 ASP A N 1
ATOM 4668 C CA . ASP A 1 669 ? -13.741 3.432 27.746 1.00 78.00 669 ASP A CA 1
ATOM 4669 C C . ASP A 1 669 ? -13.046 2.071 27.626 1.00 78.00 669 ASP A C 1
ATOM 4671 O O . ASP A 1 669 ? -12.556 1.738 26.555 1.00 78.00 669 ASP A O 1
ATOM 4675 N N . GLY A 1 670 ? -13.093 1.213 28.649 1.00 79.94 670 GLY A N 1
ATOM 4676 C CA . GLY A 1 670 ? -12.515 -0.134 28.590 1.00 79.94 670 GLY A CA 1
ATOM 4677 C C . GLY A 1 670 ? -13.219 -1.100 27.619 1.00 79.94 670 GLY A C 1
ATOM 4678 O O . GLY A 1 670 ? -14.365 -0.908 27.196 1.00 79.94 670 GLY A O 1
ATOM 4679 N N . ALA A 1 671 ? -12.543 -2.203 27.276 1.00 85.25 671 ALA A N 1
ATOM 4680 C CA . ALA A 1 671 ? -13.082 -3.206 26.357 1.00 85.25 671 ALA A CA 1
ATOM 4681 C C . ALA A 1 671 ? -14.219 -4.049 26.972 1.00 85.25 671 ALA A C 1
ATOM 4683 O O . ALA A 1 671 ? -14.213 -4.397 28.154 1.00 85.25 671 ALA A O 1
ATOM 4684 N N . VAL A 1 672 ? -15.172 -4.497 26.145 1.00 90.12 672 VAL A N 1
ATOM 4685 C CA . VAL A 1 672 ? -16.273 -5.388 26.551 1.00 90.12 672 VAL A CA 1
ATOM 4686 C C . VAL A 1 672 ? -16.192 -6.742 25.835 1.00 90.12 672 VAL A C 1
ATOM 4688 O O . VAL A 1 672 ? -16.454 -6.899 24.644 1.00 90.12 672 VAL A O 1
ATOM 4691 N N . GLY A 1 673 ? -15.892 -7.797 26.585 1.00 91.56 673 GLY A N 1
ATOM 4692 C CA . GLY A 1 673 ? -15.807 -9.169 26.096 1.00 91.56 673 GLY A CA 1
ATOM 4693 C C . GLY A 1 673 ? -17.138 -9.730 25.586 1.00 91.56 673 GLY A C 1
ATOM 4694 O O . GLY A 1 673 ? -17.159 -10.435 24.577 1.00 91.56 673 GLY A O 1
ATOM 4695 N N . THR A 1 674 ? -18.248 -9.468 26.279 1.00 95.38 674 THR A N 1
ATOM 4696 C CA . THR A 1 674 ? -19.600 -9.839 25.829 1.00 95.38 674 THR A CA 1
ATOM 4697 C C . THR A 1 674 ? -20.606 -8.814 26.323 1.00 95.38 674 THR A C 1
ATOM 4699 O O . THR A 1 674 ? -20.816 -8.702 27.526 1.00 95.38 674 THR A O 1
ATOM 4702 N N . PHE A 1 675 ? -21.266 -8.118 25.410 1.00 96.44 675 PHE A N 1
ATOM 4703 C CA . PHE A 1 675 ? -22.444 -7.310 25.674 1.00 96.44 675 PHE A CA 1
ATOM 4704 C C . PHE A 1 675 ? -23.701 -8.096 25.290 1.00 96.44 675 PHE A C 1
ATOM 4706 O O . PHE A 1 675 ? -23.789 -8.639 24.187 1.00 96.44 675 PHE A O 1
ATOM 4713 N N . SER A 1 676 ? -24.693 -8.154 26.179 1.00 96.31 676 SER A N 1
ATOM 4714 C CA . SER A 1 676 ? -25.992 -8.754 25.863 1.00 96.31 676 SER A CA 1
ATOM 4715 C C . SER A 1 676 ? -27.156 -7.998 26.487 1.00 96.31 676 SER A C 1
ATOM 4717 O O . SER A 1 676 ? -27.141 -7.684 27.677 1.00 96.31 676 SER A O 1
ATOM 4719 N N . ALA A 1 677 ? -28.181 -7.735 25.679 1.00 95.00 677 ALA A N 1
ATOM 4720 C CA . ALA A 1 677 ? -29.401 -7.066 26.116 1.00 95.00 677 ALA A CA 1
ATOM 4721 C C . ALA A 1 677 ? -30.615 -7.544 25.309 1.00 95.00 677 ALA A C 1
ATOM 4723 O O . ALA A 1 677 ? -30.512 -7.849 24.121 1.00 95.00 677 ALA A O 1
ATOM 4724 N N . TYR A 1 678 ? -31.784 -7.581 25.952 1.00 92.50 678 TYR A N 1
ATOM 4725 C CA . TYR A 1 678 ? -33.065 -7.889 25.297 1.00 92.50 678 TYR A CA 1
ATOM 4726 C C . TYR A 1 678 ? -33.883 -6.640 24.960 1.00 92.50 678 TYR A C 1
ATOM 4728 O O . TYR A 1 678 ? -34.763 -6.693 24.104 1.00 92.50 678 TYR A O 1
ATOM 4736 N N . GLN A 1 679 ? -33.645 -5.535 25.668 1.00 91.12 679 GLN A N 1
ATOM 4737 C CA . GLN A 1 679 ? -34.409 -4.297 25.547 1.00 91.12 679 GLN A CA 1
ATOM 4738 C C . GLN A 1 679 ? -33.455 -3.108 25.638 1.00 91.12 679 GLN A C 1
ATOM 4740 O O . GLN A 1 679 ? -32.920 -2.820 26.705 1.00 91.12 679 GLN A O 1
ATOM 4745 N N . ILE A 1 680 ? -33.262 -2.434 24.508 1.00 92.00 680 ILE A N 1
ATOM 4746 C CA . ILE A 1 680 ? -32.514 -1.183 24.398 1.00 92.00 680 ILE A CA 1
ATOM 4747 C C . ILE A 1 680 ? -33.538 -0.117 24.022 1.00 92.00 680 ILE A C 1
ATOM 4749 O O . ILE A 1 680 ? -34.392 -0.362 23.171 1.00 92.00 680 ILE A O 1
ATOM 4753 N N . GLN A 1 681 ? -33.517 1.020 24.708 1.00 90.75 681 GLN A N 1
ATOM 4754 C CA . GLN A 1 681 ? -34.387 2.135 24.347 1.00 90.75 681 GLN A CA 1
ATOM 4755 C C . GLN A 1 681 ? -33.940 2.779 23.030 1.00 90.75 681 GLN A C 1
ATOM 4757 O O . GLN A 1 681 ? -32.753 2.791 22.718 1.00 90.75 681 GLN A O 1
ATOM 4762 N N . ASN A 1 682 ? -34.886 3.365 22.299 1.00 89.75 682 ASN A N 1
ATOM 4763 C CA . ASN A 1 682 ? -34.595 4.142 21.094 1.00 89.75 682 ASN A CA 1
ATOM 4764 C C . ASN A 1 682 ? -33.761 5.390 21.435 1.00 89.75 682 ASN A C 1
ATOM 4766 O O . ASN A 1 682 ? -33.841 5.899 22.561 1.00 89.75 682 ASN A O 1
ATOM 4770 N N . ASN A 1 683 ? -33.034 5.927 20.451 1.00 88.62 683 ASN A N 1
ATOM 4771 C CA . ASN A 1 683 ? -32.226 7.144 20.587 1.00 88.62 683 ASN A CA 1
ATOM 4772 C C . ASN A 1 683 ? -31.171 7.031 21.704 1.00 88.62 683 ASN A C 1
ATOM 4774 O O . ASN A 1 683 ? -31.129 7.841 22.647 1.00 88.62 683 ASN A O 1
ATOM 4778 N N . ARG A 1 684 ? -30.358 5.971 21.647 1.00 89.44 684 ARG A N 1
ATOM 4779 C CA . ARG A 1 684 ? -29.322 5.670 22.645 1.00 89.44 684 ARG A CA 1
ATOM 4780 C C . ARG A 1 684 ? -27.974 5.436 21.985 1.00 89.44 684 ARG A C 1
ATOM 4782 O O . ARG A 1 684 ? -27.896 4.784 20.949 1.00 89.44 684 ARG A O 1
ATOM 4789 N N . THR A 1 685 ? -26.930 5.891 22.668 1.00 91.00 685 THR A N 1
ATOM 4790 C CA . THR A 1 685 ? -25.537 5.598 22.317 1.00 91.00 685 THR A CA 1
ATOM 4791 C C . THR A 1 685 ? -24.968 4.575 23.286 1.00 91.00 685 THR A C 1
ATOM 4793 O O . THR A 1 685 ? -25.191 4.652 24.498 1.00 91.00 685 THR A O 1
ATOM 4796 N N . LEU A 1 686 ? -24.257 3.597 22.745 1.00 93.50 686 LEU A N 1
ATOM 4797 C CA . LEU A 1 686 ? -23.577 2.551 23.487 1.00 93.50 686 LEU A CA 1
ATOM 4798 C C . LEU A 1 686 ? -22.085 2.666 23.171 1.00 93.50 686 LEU A C 1
ATOM 4800 O O . LEU A 1 686 ? -21.648 2.210 22.117 1.00 93.50 686 LEU A O 1
ATOM 4804 N N . SER A 1 687 ? -21.346 3.332 24.057 1.00 90.69 687 SER A N 1
ATOM 4805 C CA . SER A 1 687 ? -19.905 3.538 23.927 1.00 90.69 687 SER A CA 1
ATOM 4806 C C . SER A 1 687 ? -19.150 2.514 24.768 1.00 90.69 687 SER A C 1
ATOM 4808 O O . SER A 1 687 ? -19.430 2.353 25.959 1.00 90.69 687 SER A O 1
ATOM 4810 N N . ALA A 1 688 ? -18.245 1.791 24.118 1.00 89.75 688 ALA A N 1
ATOM 4811 C CA . ALA A 1 688 ? -17.268 0.889 24.717 1.00 89.75 688 ALA A CA 1
ATOM 4812 C C . ALA A 1 688 ? -15.952 1.071 23.951 1.00 89.75 688 ALA A C 1
ATOM 4814 O O . ALA A 1 688 ? -15.665 0.299 23.029 1.00 89.75 688 ALA A O 1
ATOM 4815 N N . SER A 1 689 ? -15.211 2.140 24.263 1.00 86.06 689 SER A N 1
ATOM 4816 C CA . SER A 1 689 ? -14.126 2.647 23.411 1.00 86.06 689 SER A CA 1
ATOM 4817 C C . SER A 1 689 ? -13.059 1.592 23.111 1.00 86.06 689 SER A C 1
ATOM 4819 O O . SER A 1 689 ? -12.657 1.463 21.963 1.00 86.06 689 SER A O 1
ATOM 4821 N N . GLY A 1 690 ? -12.689 0.746 24.074 1.00 82.50 690 GLY A N 1
ATOM 4822 C CA . GLY A 1 690 ? -11.684 -0.314 23.940 1.00 82.50 690 GLY A CA 1
ATOM 4823 C C . GLY A 1 690 ? -12.126 -1.518 23.100 1.00 82.50 690 GLY A C 1
ATOM 4824 O O . GLY A 1 690 ? -11.382 -2.491 22.957 1.00 82.50 690 GLY A O 1
ATOM 4825 N N . GLY A 1 691 ? -13.333 -1.490 22.531 1.00 90.06 691 GLY A N 1
ATOM 4826 C CA . GLY A 1 691 ? -13.841 -2.520 21.632 1.00 90.06 691 GLY A CA 1
ATOM 4827 C C . GLY A 1 691 ? -14.840 -3.476 22.272 1.00 90.06 691 GLY A C 1
ATOM 4828 O O . GLY A 1 691 ? -14.962 -3.604 23.490 1.00 90.06 691 GLY A O 1
ATOM 4829 N N . ILE A 1 692 ? -15.564 -4.205 21.419 1.00 93.25 692 ILE A N 1
ATOM 4830 C CA . ILE A 1 692 ? -16.564 -5.192 21.837 1.00 93.25 692 ILE A CA 1
ATOM 4831 C C . ILE A 1 692 ? -16.310 -6.517 21.124 1.00 93.25 692 ILE A C 1
ATOM 4833 O O . ILE A 1 692 ? -16.510 -6.659 19.917 1.00 93.25 692 ILE A O 1
ATOM 4837 N N . ARG A 1 693 ? -15.933 -7.563 21.860 1.00 94.94 693 ARG A N 1
ATOM 4838 C CA . ARG A 1 693 ? -15.719 -8.878 21.231 1.00 94.94 693 ARG A CA 1
ATOM 4839 C C . ARG A 1 693 ? -17.038 -9.509 20.766 1.00 94.94 693 ARG A C 1
ATOM 4841 O O . ARG A 1 693 ? -17.085 -10.092 19.688 1.00 94.94 693 ARG A O 1
ATOM 4848 N N . LEU A 1 694 ? -18.105 -9.411 21.555 1.00 97.00 694 LEU A N 1
ATOM 4849 C CA . LEU A 1 694 ? -19.437 -9.870 21.152 1.00 97.00 694 LEU A CA 1
ATOM 4850 C C . LEU A 1 694 ? -20.503 -8.879 21.608 1.00 97.00 694 LEU A C 1
ATOM 4852 O O . LEU A 1 694 ? -20.810 -8.825 22.793 1.00 97.00 694 LEU A O 1
ATOM 4856 N N . PHE A 1 695 ? -21.096 -8.148 20.674 1.00 97.44 695 PHE A N 1
ATOM 4857 C CA . PHE A 1 695 ? -22.335 -7.410 20.870 1.00 97.44 695 PHE A CA 1
ATOM 4858 C C . PHE A 1 695 ? -23.512 -8.301 20.473 1.00 97.44 695 PHE A C 1
ATOM 4860 O O . PHE A 1 695 ? -23.563 -8.794 19.347 1.00 97.44 695 PHE A O 1
ATOM 4867 N N . ASN A 1 696 ? -24.449 -8.536 21.390 1.00 96.44 696 ASN A N 1
ATOM 4868 C CA . ASN A 1 696 ? -25.570 -9.442 21.161 1.00 96.44 696 ASN A CA 1
ATOM 4869 C C . ASN A 1 696 ? -26.900 -8.833 21.629 1.00 96.44 696 ASN A C 1
ATOM 4871 O O . ASN A 1 696 ? -27.296 -8.968 22.792 1.00 96.44 696 ASN A O 1
ATOM 4875 N N . TYR A 1 697 ? -27.609 -8.185 20.707 1.00 95.94 697 TYR A N 1
ATOM 4876 C CA . TYR A 1 697 ? -28.984 -7.758 20.923 1.00 95.94 697 TYR A CA 1
ATOM 4877 C C . TYR A 1 697 ? -29.947 -8.917 20.643 1.00 95.94 697 TYR A C 1
ATOM 4879 O O . TYR A 1 697 ? -30.140 -9.347 19.506 1.00 95.94 697 TYR A O 1
ATOM 4887 N N . LEU A 1 698 ? -30.558 -9.424 21.712 1.00 94.25 698 LEU A N 1
ATOM 4888 C CA . LEU A 1 698 ? -31.430 -10.602 21.708 1.00 94.25 698 LEU A CA 1
ATOM 4889 C C . LEU A 1 698 ? -32.916 -10.254 21.529 1.00 94.25 698 LEU A C 1
ATOM 4891 O O . LEU A 1 698 ? -33.755 -11.154 21.447 1.00 94.25 698 LEU A O 1
ATOM 4895 N N . GLY A 1 699 ? -33.261 -8.964 21.511 1.00 89.50 699 GLY A N 1
ATOM 4896 C CA . GLY A 1 699 ? -34.627 -8.504 21.284 1.00 89.50 699 GLY A CA 1
ATOM 4897 C C . GLY A 1 699 ? -35.047 -8.650 19.821 1.00 89.50 699 GLY A C 1
ATOM 4898 O O . GLY A 1 699 ? -34.239 -8.508 18.911 1.00 89.50 699 GLY A O 1
ATOM 4899 N N . THR A 1 700 ? -36.328 -8.940 19.590 1.00 88.19 700 THR A N 1
ATOM 4900 C CA . THR A 1 700 ? -36.914 -9.032 18.237 1.00 88.19 700 THR A CA 1
ATOM 4901 C C . THR A 1 700 ? -37.663 -7.763 17.832 1.00 88.19 700 THR A C 1
ATOM 4903 O O . THR A 1 700 ? -38.189 -7.682 16.726 1.00 88.19 700 THR A O 1
ATOM 4906 N N . THR A 1 701 ? -37.801 -6.805 18.747 1.00 88.94 701 THR A N 1
ATOM 4907 C CA . THR A 1 701 ? -38.406 -5.500 18.473 1.00 88.94 701 THR A CA 1
ATOM 4908 C C . THR A 1 701 ? -37.392 -4.607 17.765 1.00 88.94 701 THR A C 1
ATOM 4910 O O . THR A 1 701 ? -36.232 -4.630 18.176 1.00 88.94 701 THR A O 1
ATOM 4913 N N . PRO A 1 702 ? -37.798 -3.817 16.757 1.00 89.75 702 PRO A N 1
ATOM 4914 C CA . PRO A 1 702 ? -36.918 -2.816 16.169 1.00 89.75 702 PRO A CA 1
ATOM 4915 C C . PRO A 1 702 ? -36.394 -1.839 17.224 1.00 89.75 702 PRO A C 1
ATOM 4917 O O . PRO A 1 702 ? -37.127 -1.497 18.158 1.00 89.75 702 PRO A O 1
ATOM 4920 N N . VAL A 1 703 ? -35.144 -1.407 17.068 1.00 90.94 703 VAL A N 1
ATOM 4921 C CA . VAL A 1 703 ? -34.550 -0.321 17.858 1.00 90.94 703 VAL A CA 1
ATOM 4922 C C . VAL A 1 703 ? -34.269 0.838 16.915 1.00 90.94 703 VAL A C 1
ATOM 4924 O O . VAL A 1 703 ? -33.573 0.666 15.916 1.00 90.94 703 VAL A O 1
ATOM 4927 N N . GLU A 1 704 ? -34.824 2.001 17.237 1.00 91.00 704 GLU A N 1
ATOM 4928 C CA . GLU A 1 704 ? -34.684 3.207 16.417 1.00 91.00 704 GLU A CA 1
ATOM 4929 C C . GLU A 1 704 ? -33.500 4.055 16.900 1.00 91.00 704 GLU A C 1
ATOM 4931 O O . GLU A 1 704 ? -33.341 4.259 18.110 1.00 91.00 704 GLU A O 1
ATOM 4936 N N . ASP A 1 705 ? -32.703 4.571 15.962 1.00 87.56 705 ASP A N 1
ATOM 4937 C CA . ASP A 1 705 ? -31.595 5.508 16.195 1.00 87.56 705 ASP A CA 1
ATOM 4938 C C . ASP A 1 705 ? -30.566 4.993 17.228 1.00 87.56 705 ASP A C 1
ATOM 4940 O O . ASP A 1 705 ? -30.144 5.711 18.141 1.00 87.56 705 ASP A O 1
ATOM 4944 N N . LEU A 1 706 ? -30.203 3.706 17.139 1.00 90.75 706 LEU A N 1
ATOM 4945 C CA . LEU A 1 706 ? -29.168 3.103 17.984 1.00 90.75 706 LEU A CA 1
ATOM 4946 C C . LEU A 1 706 ? -27.778 3.415 17.427 1.00 90.75 706 LEU A C 1
ATOM 4948 O O . LEU A 1 706 ? -27.477 3.066 16.290 1.00 90.75 706 LEU A O 1
ATOM 4952 N N . GLN A 1 707 ? -26.910 3.971 18.268 1.00 92.25 707 GLN A N 1
ATOM 4953 C CA . GLN A 1 707 ? -25.490 4.132 17.964 1.00 92.25 707 GLN A CA 1
ATOM 4954 C C . GLN A 1 707 ? -24.660 3.177 18.819 1.00 92.25 707 GLN A C 1
ATOM 4956 O O . GLN A 1 707 ? -24.884 3.069 20.028 1.00 92.25 707 GLN A O 1
ATOM 4961 N N . VAL A 1 708 ? -23.685 2.504 18.211 1.00 93.88 708 VAL A N 1
ATOM 4962 C CA . VAL A 1 708 ? -22.722 1.650 18.922 1.00 93.88 708 VAL A CA 1
ATOM 4963 C C . VAL A 1 708 ? -21.324 2.060 18.502 1.00 93.88 708 VAL A C 1
ATOM 4965 O O . VAL A 1 708 ? -21.011 2.040 17.316 1.00 93.88 708 VAL A O 1
ATOM 4968 N N . GLN A 1 709 ? -20.510 2.466 19.471 1.00 92.06 709 GLN A N 1
ATOM 4969 C CA . GLN A 1 709 ? -19.239 3.140 19.231 1.00 92.06 709 GLN A CA 1
ATOM 4970 C C . GLN A 1 709 ? -18.120 2.461 20.024 1.00 92.06 709 GLN A C 1
ATOM 4972 O O . GLN A 1 709 ? -18.247 2.226 21.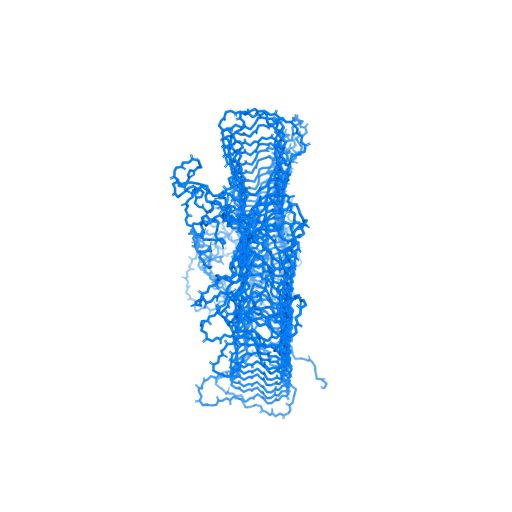226 1.00 92.06 709 GLN A O 1
ATOM 4977 N N . ALA A 1 710 ? -17.032 2.146 19.330 1.00 90.19 710 ALA A N 1
ATOM 4978 C CA . ALA A 1 710 ? -15.791 1.620 19.878 1.00 90.19 710 ALA A CA 1
ATOM 4979 C C . ALA A 1 710 ? -14.606 2.387 19.269 1.00 90.19 710 ALA A C 1
ATOM 4981 O O . ALA A 1 710 ? -14.024 1.955 18.283 1.00 90.19 710 ALA A O 1
ATOM 4982 N N . TYR A 1 711 ? -14.303 3.560 19.825 1.00 82.50 711 TYR A N 1
ATOM 4983 C CA . TYR A 1 711 ? -13.351 4.525 19.257 1.00 82.50 711 TYR A CA 1
ATOM 4984 C C . TYR A 1 711 ? -11.881 4.092 19.229 1.00 82.50 711 TYR A C 1
ATOM 4986 O O . TYR A 1 711 ? -11.106 4.724 18.523 1.00 82.50 711 TYR A O 1
ATOM 4994 N N . GLY A 1 712 ? -11.504 3.097 20.032 1.00 80.25 712 GLY A N 1
ATOM 4995 C CA . GLY A 1 712 ? -10.132 2.624 20.223 1.00 80.25 712 GLY A CA 1
ATOM 4996 C C . GLY A 1 712 ? -10.010 1.105 20.163 1.00 80.25 712 GLY A C 1
ATOM 4997 O O . GLY A 1 712 ? -9.104 0.522 20.766 1.00 80.25 712 GLY A O 1
ATOM 4998 N N . GLY A 1 713 ? -10.965 0.430 19.521 1.00 86.50 713 GLY A N 1
ATOM 4999 C CA . GLY A 1 713 ? -10.960 -1.020 19.470 1.00 86.50 713 GLY A CA 1
ATOM 5000 C C . GLY A 1 713 ? -11.952 -1.645 18.490 1.00 86.50 713 GLY A C 1
ATOM 5001 O O . GLY A 1 713 ? -12.894 -1.018 18.003 1.00 86.50 713 GLY A O 1
ATOM 5002 N N . PRO A 1 714 ? -11.770 -2.940 18.177 1.00 91.50 714 PRO A N 1
ATOM 5003 C CA . PRO A 1 714 ? -12.600 -3.631 17.204 1.00 91.50 714 PRO A CA 1
ATOM 5004 C C . PRO A 1 714 ? -13.948 -4.067 17.787 1.00 91.50 714 PRO A C 1
ATOM 5006 O O . PRO A 1 714 ? -14.048 -4.473 18.949 1.00 91.50 714 PRO A O 1
ATOM 5009 N N . ILE A 1 715 ? -14.964 -4.161 16.926 1.00 94.62 715 ILE A N 1
ATOM 5010 C CA . ILE A 1 715 ? -16.174 -4.941 17.197 1.00 94.62 715 ILE A CA 1
ATOM 5011 C C . ILE A 1 715 ? -16.063 -6.285 16.471 1.00 94.62 715 ILE A C 1
ATOM 5013 O O . ILE A 1 715 ? -16.311 -6.420 15.273 1.00 94.62 715 ILE A O 1
ATOM 5017 N N . THR A 1 716 ? -15.666 -7.335 17.192 1.00 96.06 716 THR A N 1
ATOM 5018 C CA . THR A 1 716 ? -15.374 -8.634 16.552 1.00 96.06 716 THR A CA 1
ATOM 5019 C C . THR A 1 716 ? -16.644 -9.319 16.048 1.00 96.06 716 THR A C 1
ATOM 5021 O O . THR A 1 716 ? -16.648 -9.942 14.987 1.00 96.06 716 THR A O 1
ATOM 5024 N N . THR A 1 717 ? -17.742 -9.241 16.793 1.00 97.19 717 THR A N 1
ATOM 5025 C CA . THR A 1 717 ? -19.021 -9.823 16.385 1.00 97.19 717 THR A CA 1
ATOM 5026 C C . THR A 1 717 ? -20.162 -8.962 16.893 1.00 97.19 717 THR A C 1
ATOM 5028 O O . THR A 1 717 ? -20.283 -8.736 18.090 1.00 97.19 717 THR A O 1
ATOM 5031 N N . PHE A 1 718 ? -21.017 -8.529 15.980 1.00 97.56 718 PHE A N 1
ATOM 5032 C CA . PHE A 1 718 ? -22.217 -7.756 16.222 1.00 97.56 718 PHE A CA 1
ATOM 5033 C C . PHE A 1 718 ? -23.420 -8.551 15.728 1.00 97.56 718 PHE A C 1
ATOM 5035 O O . PHE A 1 718 ? -23.528 -8.844 14.538 1.00 97.56 718 PHE A O 1
ATOM 5042 N N . LEU A 1 719 ? -24.308 -8.929 16.644 1.00 96.94 719 LEU A N 1
ATOM 5043 C CA . LEU A 1 719 ? -25.528 -9.677 16.360 1.00 96.94 719 LEU A CA 1
ATOM 5044 C C . LEU A 1 719 ? -26.741 -8.877 16.831 1.00 96.94 719 LEU A C 1
ATOM 5046 O O . LEU A 1 719 ? -26.825 -8.514 18.005 1.00 96.94 719 LEU A O 1
ATOM 5050 N N . ALA A 1 720 ? -27.706 -8.678 15.938 1.00 95.69 720 ALA A N 1
ATOM 5051 C CA . ALA A 1 720 ? -29.013 -8.123 16.266 1.00 95.69 720 ALA A CA 1
ATOM 5052 C C . ALA A 1 720 ? -30.130 -9.057 15.782 1.00 95.69 720 ALA A C 1
ATOM 5054 O O . ALA A 1 720 ? -30.244 -9.371 14.595 1.00 95.69 720 ALA A O 1
ATOM 5055 N N . ALA A 1 721 ? -30.956 -9.526 16.721 1.00 93.31 721 ALA A N 1
ATOM 5056 C CA . ALA A 1 721 ? -32.088 -10.409 16.440 1.00 93.31 721 ALA A CA 1
ATOM 5057 C C . ALA A 1 721 ? -33.332 -9.675 15.893 1.00 93.31 721 ALA A C 1
ATOM 5059 O O . ALA A 1 721 ? -34.269 -10.343 15.448 1.00 93.31 721 ALA A O 1
ATOM 5060 N N . GLY A 1 722 ? -33.333 -8.341 15.918 1.00 89.94 722 GLY A N 1
ATOM 5061 C CA . GLY A 1 722 ? -34.349 -7.464 15.340 1.00 89.94 722 GLY A CA 1
ATOM 5062 C C . GLY A 1 722 ? -33.716 -6.346 14.505 1.00 89.94 722 GLY A C 1
ATOM 5063 O O . GLY A 1 722 ? -32.496 -6.173 14.522 1.00 89.94 722 GLY A O 1
ATOM 5064 N N . ALA A 1 723 ? -34.560 -5.606 13.781 1.00 91.25 723 ALA A N 1
ATOM 5065 C CA . ALA A 1 723 ? -34.137 -4.522 12.896 1.00 91.25 723 ALA A CA 1
ATOM 5066 C C . ALA A 1 723 ? -33.518 -3.344 13.669 1.00 91.25 723 ALA A C 1
ATOM 5068 O O . ALA A 1 723 ? -33.937 -3.041 14.790 1.00 91.25 723 ALA A O 1
ATOM 5069 N N . LEU A 1 724 ? -32.564 -2.664 13.036 1.00 92.12 724 LEU A N 1
ATOM 5070 C CA . LEU A 1 724 ? -31.994 -1.399 13.495 1.00 92.12 724 LEU A CA 1
ATOM 5071 C C . LEU A 1 724 ? -32.415 -0.323 12.497 1.00 92.12 724 LEU A C 1
ATOM 5073 O O . LEU A 1 724 ? -31.973 -0.354 11.350 1.00 92.12 724 LEU A O 1
ATOM 5077 N N . THR A 1 725 ? -33.318 0.560 12.913 1.00 88.06 725 THR A N 1
ATOM 5078 C CA . THR A 1 725 ? -33.991 1.514 12.020 1.00 88.06 725 THR A CA 1
ATOM 5079 C C . THR A 1 725 ? -33.583 2.951 12.325 1.00 88.06 725 THR A C 1
ATOM 5081 O O . THR A 1 725 ? -33.225 3.265 13.461 1.00 88.06 725 THR A O 1
ATOM 5084 N N . ALA A 1 726 ? -33.683 3.833 11.335 1.00 83.00 726 ALA A N 1
ATOM 5085 C CA . ALA A 1 726 ? -33.406 5.260 11.482 1.00 83.00 726 ALA A CA 1
ATOM 5086 C C . ALA A 1 726 ? -34.711 6.072 11.434 1.00 83.00 726 ALA A C 1
ATOM 5088 O O . ALA A 1 726 ? -35.517 5.911 10.519 1.00 83.00 726 ALA A O 1
ATOM 5089 N N . ASN A 1 727 ? -34.921 6.949 12.415 1.00 73.88 727 ASN A N 1
ATOM 5090 C CA . ASN A 1 727 ? -36.001 7.937 12.436 1.00 73.88 727 ASN A CA 1
ATOM 5091 C C . ASN A 1 727 ? -35.470 9.374 12.304 1.00 73.88 727 ASN A C 1
ATOM 5093 O O . ASN A 1 727 ? -36.194 10.231 11.789 1.00 73.88 727 ASN A O 1
ATOM 5097 N N . VAL A 1 728 ? -34.244 9.662 12.769 1.00 61.88 728 VAL A N 1
ATOM 5098 C CA . VAL A 1 728 ? -33.608 10.989 12.679 1.00 61.88 728 VAL A CA 1
ATOM 5099 C C . VAL A 1 728 ? -32.098 10.859 12.425 1.00 61.88 728 VAL A C 1
ATOM 5101 O O . VAL A 1 728 ? -31.361 10.418 13.301 1.00 61.88 728 VAL A O 1
ATOM 5104 N N . GLY A 1 729 ? -31.628 11.348 11.271 1.00 61.59 729 GLY A N 1
ATOM 5105 C CA . GLY A 1 729 ? -30.210 11.283 10.879 1.00 61.59 729 GLY A CA 1
ATOM 5106 C C . GLY A 1 729 ? -29.744 9.865 10.529 1.00 61.59 729 GLY A C 1
ATOM 5107 O O . GLY A 1 729 ? -30.572 8.965 10.411 1.00 61.59 729 GLY A O 1
ATOM 5108 N N . ASP A 1 730 ? -28.429 9.692 10.393 1.00 66.31 730 ASP A N 1
ATOM 5109 C CA . ASP A 1 730 ? -27.794 8.421 10.033 1.00 66.31 730 ASP A CA 1
ATOM 5110 C C . ASP A 1 730 ? -27.202 7.779 11.311 1.00 66.31 730 ASP A C 1
ATOM 5112 O O . ASP A 1 730 ? -26.153 8.214 11.805 1.00 66.31 730 ASP A O 1
ATOM 5116 N N . PRO A 1 731 ? -27.904 6.829 11.971 1.00 76.62 731 PRO A N 1
ATOM 5117 C CA . PRO A 1 731 ? -27.367 6.139 13.140 1.00 76.62 731 PRO A CA 1
ATOM 5118 C C . PRO A 1 731 ? -26.074 5.403 12.780 1.00 76.62 731 PRO A C 1
ATOM 5120 O O . PRO A 1 731 ? -25.924 4.907 11.673 1.00 76.62 731 PRO A O 1
ATOM 5123 N N . LEU A 1 732 ? -25.137 5.316 13.726 1.00 85.31 732 LEU A N 1
ATOM 5124 C CA . LEU A 1 732 ? -23.752 4.941 13.443 1.00 85.31 732 LEU A CA 1
ATOM 5125 C C . LEU A 1 732 ? -23.302 3.713 14.244 1.00 85.31 732 LEU A C 1
ATOM 5127 O O . LEU A 1 732 ? -23.374 3.690 15.478 1.00 85.31 732 LEU A O 1
ATOM 5131 N N . LEU A 1 733 ? -22.765 2.725 13.533 1.00 93.56 733 LEU A N 1
ATOM 5132 C CA . LEU A 1 733 ? -21.932 1.649 14.055 1.00 93.56 733 LEU A CA 1
ATOM 5133 C C . LEU A 1 733 ? -20.469 1.989 13.754 1.00 93.56 733 LEU A C 1
ATOM 5135 O O . LEU A 1 733 ? -20.030 1.910 12.609 1.00 93.56 733 LEU A O 1
ATOM 5139 N N . LEU A 1 734 ? -19.711 2.349 14.784 1.00 91.88 734 LEU A N 1
ATOM 5140 C CA . LEU A 1 734 ? -18.328 2.807 14.671 1.00 91.88 734 LEU A CA 1
ATOM 5141 C C . LEU A 1 734 ? -17.391 1.898 15.462 1.00 91.88 734 LEU A C 1
ATOM 5143 O O . LEU A 1 734 ? -17.660 1.582 16.622 1.00 91.88 734 LEU A O 1
ATOM 5147 N N . ALA A 1 735 ? -16.306 1.474 14.821 1.00 91.25 735 ALA A N 1
ATOM 5148 C CA . ALA A 1 735 ? -15.223 0.719 15.444 1.00 91.25 735 ALA A CA 1
ATOM 5149 C C . ALA A 1 735 ? -13.928 0.849 14.634 1.00 91.25 735 ALA A C 1
ATOM 5151 O O . ALA A 1 735 ? -13.977 1.166 13.444 1.00 91.25 735 ALA A O 1
ATOM 5152 N N . ASP A 1 736 ? -12.787 0.449 15.199 1.00 86.50 736 ASP A N 1
ATOM 5153 C CA . ASP A 1 736 ? -11.547 0.283 14.424 1.00 86.50 736 ASP A CA 1
ATOM 5154 C C . ASP A 1 736 ? -11.765 -0.666 13.246 1.00 86.50 736 ASP A C 1
ATOM 5156 O O . ASP A 1 736 ? -11.320 -0.429 12.127 1.00 86.50 736 ASP A O 1
ATOM 5160 N N . SER A 1 737 ? -12.436 -1.787 13.507 1.00 90.44 737 SER A N 1
ATOM 5161 C CA . SER A 1 737 ? -12.744 -2.818 12.520 1.00 90.44 737 SER A CA 1
ATOM 5162 C C . SER A 1 737 ? -13.919 -3.675 12.966 1.00 90.44 737 SER A C 1
ATOM 5164 O O . SER A 1 737 ? -14.210 -3.783 14.161 1.00 90.44 737 SER A O 1
ATOM 5166 N N . PHE A 1 738 ? -14.552 -4.342 11.999 1.00 94.19 738 PHE A N 1
ATOM 5167 C CA . PHE A 1 738 ? -15.633 -5.286 12.266 1.00 94.19 738 PHE A CA 1
ATOM 5168 C C . PHE A 1 738 ? -15.282 -6.695 11.788 1.00 94.19 738 PHE A C 1
ATOM 5170 O O . PHE A 1 738 ? -14.878 -6.906 10.644 1.00 94.19 738 PHE A O 1
ATOM 5177 N N . GLY A 1 739 ? -15.484 -7.697 12.644 1.00 95.31 739 GLY A N 1
ATOM 5178 C CA . GLY A 1 739 ? -15.380 -9.098 12.226 1.00 95.31 739 GLY A CA 1
ATOM 5179 C C . GLY A 1 739 ? -16.652 -9.561 11.510 1.00 95.31 739 GLY A C 1
ATOM 5180 O O . GLY A 1 739 ? -16.640 -9.862 10.319 1.00 95.31 739 GLY A O 1
ATOM 5181 N N . LEU A 1 740 ? -17.769 -9.594 12.229 1.00 95.56 740 LEU A N 1
ATOM 5182 C CA . LEU A 1 740 ? -19.085 -9.921 11.681 1.00 95.56 740 LEU A CA 1
ATOM 5183 C C . LEU A 1 740 ? -20.109 -8.898 12.157 1.00 95.56 740 LEU A C 1
ATOM 5185 O O . LEU A 1 740 ? -20.275 -8.740 13.359 1.00 95.56 740 LEU A O 1
ATOM 5189 N N . VAL A 1 741 ? -20.850 -8.295 11.234 1.00 96.75 741 VAL A N 1
ATOM 5190 C CA . VAL A 1 741 ? -22.089 -7.561 11.500 1.00 96.75 741 VAL A CA 1
ATOM 5191 C C . VAL A 1 741 ? -23.239 -8.391 10.949 1.00 96.75 741 VAL A C 1
ATOM 5193 O O . VAL A 1 741 ? -23.316 -8.613 9.745 1.00 96.75 741 VAL A O 1
ATOM 5196 N N . SER A 1 742 ? -24.114 -8.901 11.814 1.00 96.00 742 SER A N 1
ATOM 5197 C CA . SER A 1 742 ? -25.276 -9.694 11.414 1.00 96.00 742 SER A CA 1
ATOM 5198 C C . SER A 1 742 ? -26.559 -9.142 12.015 1.00 96.00 742 SER A C 1
ATOM 5200 O O . SER A 1 742 ? -26.729 -9.120 13.236 1.00 96.00 742 SER A O 1
ATOM 5202 N N . VAL A 1 743 ? -27.481 -8.743 11.142 1.00 95.25 743 VAL A N 1
ATOM 5203 C CA . VAL A 1 743 ? -28.778 -8.178 11.522 1.00 95.25 743 VAL A CA 1
ATOM 5204 C C . VAL A 1 743 ? -29.901 -9.002 10.897 1.00 95.25 743 VAL A C 1
ATOM 5206 O O . VAL A 1 743 ? -29.876 -9.345 9.709 1.00 95.25 743 VAL A O 1
ATOM 5209 N N . ARG A 1 744 ? -30.891 -9.362 11.718 1.00 92.44 744 ARG A N 1
ATOM 5210 C CA . ARG A 1 744 ? -32.162 -9.940 11.266 1.00 92.44 744 ARG A CA 1
ATOM 5211 C C . ARG A 1 744 ? -33.215 -8.837 11.201 1.00 92.44 744 ARG A C 1
ATOM 5213 O O . ARG A 1 744 ? -33.618 -8.317 12.235 1.00 92.44 744 ARG A O 1
ATOM 5220 N N . GLY A 1 745 ? -33.684 -8.528 10.000 1.00 89.62 745 GLY A N 1
ATOM 5221 C CA . GLY A 1 745 ? -34.477 -7.340 9.687 1.00 89.62 745 GLY A CA 1
ATOM 5222 C C . GLY A 1 745 ? -33.658 -6.320 8.896 1.00 89.62 745 GLY A C 1
ATOM 5223 O O . GLY A 1 745 ? -32.622 -6.673 8.338 1.00 89.62 745 GLY A O 1
ATOM 5224 N N . GLY A 1 746 ? -34.145 -5.078 8.831 1.00 89.44 746 GLY A N 1
ATOM 5225 C CA . GLY A 1 746 ? -33.439 -3.974 8.176 1.00 89.44 746 GLY A CA 1
ATOM 5226 C C . GLY A 1 746 ? -32.279 -3.430 9.013 1.00 89.44 746 GLY A C 1
ATOM 5227 O O . GLY A 1 746 ? -32.303 -3.529 10.245 1.00 89.44 746 GLY A O 1
ATOM 5228 N N . LEU A 1 747 ? -31.277 -2.879 8.330 1.00 91.94 747 LEU A N 1
ATOM 5229 C CA . LEU A 1 747 ? -30.159 -2.143 8.915 1.00 91.94 747 LEU A CA 1
ATOM 5230 C C . LEU A 1 747 ? -30.044 -0.786 8.208 1.00 91.94 747 LEU A C 1
ATOM 5232 O O . LEU A 1 747 ? -29.530 -0.694 7.093 1.00 91.94 747 LEU A O 1
ATOM 5236 N N . ASP A 1 748 ? -30.519 0.250 8.891 1.00 88.88 748 ASP A N 1
ATOM 5237 C CA . ASP A 1 748 ? -30.517 1.645 8.430 1.00 88.88 748 ASP A CA 1
ATOM 5238 C C . ASP A 1 748 ? -29.388 2.463 9.083 1.00 88.88 748 ASP A C 1
ATOM 5240 O O . ASP A 1 748 ? -29.490 3.679 9.193 1.00 88.88 748 ASP A O 1
ATOM 5244 N N . ALA A 1 749 ? -28.351 1.794 9.592 1.00 87.62 749 ALA A N 1
ATOM 5245 C CA . ALA A 1 749 ? -27.231 2.432 10.273 1.00 87.62 749 ALA A CA 1
ATOM 5246 C C . ALA A 1 749 ? -25.950 2.320 9.450 1.00 87.62 749 ALA A C 1
ATOM 5248 O O . ALA A 1 749 ? -25.660 1.255 8.891 1.00 87.62 749 ALA A O 1
ATOM 5249 N N . ASP A 1 750 ? -25.175 3.396 9.453 1.00 90.69 750 ASP A N 1
ATOM 5250 C CA . ASP A 1 750 ? -23.864 3.466 8.831 1.00 90.69 750 ASP A CA 1
ATOM 5251 C C . ASP A 1 750 ? -22.891 2.544 9.560 1.00 90.69 750 ASP A C 1
ATOM 5253 O O . ASP A 1 750 ? -22.859 2.478 10.790 1.00 90.69 750 ASP A O 1
ATOM 5257 N N . VAL A 1 751 ? -22.067 1.830 8.803 1.00 92.12 751 VAL A N 1
ATOM 5258 C CA . VAL A 1 751 ? -20.997 0.976 9.314 1.00 92.12 751 VAL A CA 1
ATOM 5259 C C . VAL A 1 751 ? -19.666 1.621 8.970 1.00 92.12 751 VAL A C 1
ATOM 5261 O O . VAL A 1 751 ? -19.188 1.535 7.837 1.00 92.12 751 VAL A O 1
ATOM 5264 N N . TRP A 1 752 ? -19.042 2.236 9.969 1.00 90.94 752 TRP A N 1
ATOM 5265 C CA . TRP A 1 752 ? -17.764 2.913 9.819 1.00 90.94 752 TRP A CA 1
ATOM 5266 C C . TRP A 1 752 ? -16.651 2.133 10.517 1.00 90.94 752 TRP A C 1
ATOM 5268 O O . TRP A 1 752 ? -16.533 2.139 11.743 1.00 90.94 752 TRP A O 1
ATOM 5278 N N . ALA A 1 753 ? -15.813 1.467 9.719 1.00 87.75 753 ALA A N 1
ATOM 5279 C CA . ALA A 1 753 ? -14.554 0.893 10.186 1.00 87.75 753 ALA A CA 1
ATOM 5280 C C . ALA A 1 753 ? -13.431 1.924 10.009 1.00 87.75 753 ALA A C 1
ATOM 5282 O O . ALA A 1 753 ? -12.970 2.168 8.892 1.00 87.75 753 ALA A O 1
ATOM 5283 N N . GLN A 1 754 ? -13.018 2.559 11.103 1.00 80.81 754 GLN A N 1
ATOM 5284 C CA . GLN A 1 754 ? -12.139 3.730 11.057 1.00 80.81 754 GLN A CA 1
ATOM 5285 C C . GLN A 1 754 ? -10.712 3.397 10.606 1.00 80.81 754 GLN A C 1
ATOM 5287 O O . GLN A 1 754 ? -10.062 4.234 9.993 1.00 80.81 754 GLN A O 1
ATOM 5292 N N . LEU A 1 755 ? -10.230 2.181 10.880 1.00 75.06 755 LEU A N 1
ATOM 5293 C CA . LEU A 1 755 ? -8.804 1.842 10.775 1.00 75.06 755 LEU A CA 1
ATOM 5294 C C . LEU A 1 755 ? -8.555 0.579 9.955 1.00 75.06 755 LEU A C 1
ATOM 5296 O O . LEU A 1 755 ? -7.665 0.504 9.110 1.00 75.06 755 LEU A O 1
ATOM 5300 N N . GLY A 1 756 ? -9.343 -0.448 10.234 1.00 76.50 756 GLY A N 1
ATOM 5301 C CA . GLY A 1 756 ? -9.306 -1.730 9.570 1.00 76.50 756 GLY A CA 1
ATOM 5302 C C . GLY A 1 756 ? -10.426 -1.883 8.554 1.00 76.50 756 GLY A C 1
ATOM 5303 O O . GLY A 1 756 ? -11.007 -0.935 8.032 1.00 76.50 756 GLY A O 1
ATOM 5304 N N . GLY A 1 757 ? -10.683 -3.142 8.232 1.00 85.62 757 GLY A N 1
ATOM 5305 C CA . GLY A 1 757 ? -11.734 -3.533 7.314 1.00 85.62 757 GLY A CA 1
ATOM 5306 C C . GLY A 1 757 ? -12.962 -4.082 8.027 1.00 85.62 757 GLY A C 1
ATOM 5307 O O . GLY A 1 757 ? -13.027 -4.159 9.258 1.00 85.62 757 GLY A O 1
ATOM 5308 N N . VAL A 1 758 ? -13.900 -4.563 7.221 1.00 89.69 758 VAL A N 1
ATOM 5309 C CA . VAL A 1 758 ? -15.044 -5.339 7.696 1.00 89.69 758 VAL A CA 1
ATOM 5310 C C . VAL A 1 758 ? -14.959 -6.739 7.111 1.00 89.69 758 VAL A C 1
ATOM 5312 O O . VAL A 1 758 ? -15.043 -6.923 5.901 1.00 89.69 758 VAL A O 1
ATOM 5315 N N . SER A 1 759 ? -14.808 -7.778 7.930 1.00 92.69 759 SER A N 1
ATOM 5316 C CA . SER A 1 759 ? -14.778 -9.125 7.356 1.00 92.69 759 SER A CA 1
ATOM 5317 C C . SER A 1 759 ? -16.143 -9.491 6.769 1.00 92.69 759 SER A C 1
ATOM 5319 O O . SER A 1 759 ? -16.217 -9.906 5.614 1.00 92.69 759 SER A O 1
ATOM 5321 N N . THR A 1 760 ? -17.248 -9.332 7.495 1.00 94.06 760 THR A N 1
ATOM 5322 C CA . THR A 1 760 ? -18.568 -9.632 6.922 1.00 94.06 760 THR A CA 1
ATOM 5323 C C . THR A 1 760 ? -19.664 -8.722 7.443 1.00 94.06 760 THR A C 1
ATOM 5325 O O . THR A 1 760 ? -19.802 -8.561 8.651 1.00 94.06 760 THR A O 1
ATOM 5328 N N . ILE A 1 761 ? -20.495 -8.217 6.532 1.00 94.25 761 ILE A N 1
ATOM 5329 C CA . ILE A 1 761 ? -21.805 -7.633 6.834 1.00 94.25 761 ILE A CA 1
ATOM 5330 C C . ILE A 1 761 ? -22.871 -8.551 6.232 1.00 94.25 761 ILE A C 1
ATOM 5332 O O . ILE A 1 761 ? -22.820 -8.877 5.045 1.00 94.25 761 ILE A O 1
ATOM 5336 N N . ALA A 1 762 ? -23.822 -8.990 7.051 1.00 93.62 762 ALA A N 1
ATOM 5337 C CA . ALA A 1 762 ? -24.903 -9.886 6.670 1.00 93.62 762 ALA A CA 1
ATOM 5338 C C . ALA A 1 762 ? -26.250 -9.360 7.181 1.00 93.62 762 ALA A C 1
ATOM 5340 O O . ALA A 1 762 ? -26.556 -9.450 8.373 1.00 93.62 762 ALA A O 1
ATOM 5341 N N . VAL A 1 763 ? -27.075 -8.868 6.262 1.00 92.94 763 VAL A N 1
ATOM 5342 C CA . VAL A 1 763 ? -28.441 -8.406 6.536 1.00 92.94 763 VAL A CA 1
ATOM 5343 C C . VAL A 1 763 ? -29.424 -9.419 5.962 1.00 92.94 763 VAL A C 1
ATOM 5345 O O . VAL A 1 763 ? -29.312 -9.832 4.804 1.00 92.94 763 VAL A O 1
ATOM 5348 N N . SER A 1 764 ? -30.362 -9.881 6.791 1.00 91.69 764 SER A N 1
ATOM 5349 C CA . SER A 1 764 ? -31.305 -10.938 6.416 1.00 91.69 764 SER A CA 1
ATOM 5350 C C . SER A 1 764 ? -32.744 -10.582 6.771 1.00 91.69 764 SER A C 1
ATOM 5352 O O . SER A 1 764 ? -33.044 -10.267 7.918 1.00 91.69 764 SER A O 1
ATOM 5354 N N . GLY A 1 765 ? -33.652 -10.694 5.800 1.00 85.25 765 GLY A N 1
ATOM 5355 C CA . GLY A 1 765 ? -35.078 -10.421 5.997 1.00 85.25 765 GLY A CA 1
ATOM 5356 C C . GLY A 1 765 ? -35.443 -8.933 6.060 1.00 85.25 765 GLY A C 1
ATOM 5357 O O . GLY A 1 765 ? -36.493 -8.611 6.613 1.00 85.25 765 GLY A O 1
ATOM 5358 N N . GLY A 1 766 ? -34.595 -8.053 5.519 1.00 87.12 766 GLY A N 1
ATOM 5359 C CA . GLY A 1 766 ? -34.827 -6.613 5.392 1.00 87.12 766 GLY A CA 1
ATOM 5360 C C . GLY A 1 766 ? -33.780 -5.935 4.502 1.00 87.12 766 GLY A C 1
ATOM 5361 O O . GLY A 1 766 ? -32.882 -6.608 3.986 1.00 87.12 766 GLY A O 1
ATOM 5362 N N . ASP A 1 767 ? -33.928 -4.624 4.319 1.00 87.94 767 ASP A N 1
ATOM 5363 C CA . ASP A 1 767 ? -33.062 -3.787 3.479 1.00 87.94 767 ASP A CA 1
ATOM 5364 C C . ASP A 1 767 ? -31.798 -3.333 4.237 1.00 87.94 767 ASP A C 1
ATOM 5366 O O . ASP A 1 767 ? -31.789 -3.270 5.469 1.00 87.94 767 ASP A O 1
ATOM 5370 N N . PHE A 1 768 ? -30.729 -3.024 3.500 1.00 89.19 768 PHE A N 1
ATOM 5371 C CA . PHE A 1 768 ? -29.563 -2.302 4.014 1.00 89.19 768 PHE A CA 1
ATOM 5372 C C . PHE A 1 768 ? -29.510 -0.917 3.371 1.00 89.19 768 PHE A C 1
ATOM 5374 O O . PHE A 1 768 ? -29.231 -0.790 2.171 1.00 89.19 768 PHE A O 1
ATOM 5381 N N . ASN A 1 769 ? -29.793 0.098 4.184 1.00 86.19 769 ASN A N 1
ATOM 5382 C CA . ASN A 1 769 ? -29.920 1.482 3.738 1.00 86.19 769 ASN A CA 1
ATOM 5383 C C . ASN A 1 769 ? -28.783 2.382 4.242 1.00 86.19 769 ASN A C 1
ATOM 5385 O O . ASN A 1 769 ? -28.615 3.459 3.684 1.00 86.19 769 ASN A O 1
ATOM 5389 N N . GLY A 1 770 ? -28.027 1.946 5.257 1.00 83.88 770 GLY A N 1
ATOM 5390 C CA . GLY A 1 770 ? -26.884 2.696 5.785 1.00 83.88 770 GLY A CA 1
ATOM 5391 C C . GLY A 1 770 ? -25.654 2.635 4.882 1.00 83.88 770 GLY A C 1
ATOM 5392 O O . GLY A 1 770 ? -25.528 1.746 4.037 1.00 83.88 770 GLY A O 1
ATOM 5393 N N . ASP A 1 771 ? -24.728 3.562 5.083 1.00 87.44 771 ASP A N 1
ATOM 5394 C CA . ASP A 1 771 ? -23.475 3.619 4.343 1.00 87.44 771 ASP A CA 1
ATOM 5395 C C . ASP A 1 771 ? -22.420 2.666 4.934 1.00 87.44 771 ASP A C 1
ATOM 5397 O O . ASP A 1 771 ? -22.457 2.278 6.101 1.00 87.44 771 ASP A O 1
ATOM 5401 N N . VAL A 1 772 ? -21.442 2.258 4.127 1.00 88.12 772 VAL A N 1
ATOM 5402 C CA . VAL A 1 772 ? -20.263 1.506 4.575 1.00 88.12 772 VAL A CA 1
ATOM 5403 C C . VAL A 1 772 ? -19.026 2.318 4.237 1.00 88.12 772 VAL A C 1
ATOM 5405 O O . VAL A 1 772 ? -18.717 2.490 3.062 1.00 88.12 772 VAL A O 1
ATOM 5408 N N . CYS A 1 773 ? -18.296 2.766 5.256 1.00 86.56 773 CYS A N 1
ATOM 5409 C CA . CYS A 1 773 ? -17.058 3.525 5.093 1.00 86.56 773 CYS A CA 1
ATOM 5410 C C . CYS A 1 773 ? -15.904 2.785 5.773 1.00 86.56 773 CYS A C 1
ATOM 5412 O O . CYS A 1 773 ? -15.932 2.553 6.986 1.00 86.56 773 CYS A O 1
ATOM 5414 N N . THR A 1 774 ? -14.898 2.362 4.999 1.00 82.38 774 THR A N 1
ATOM 5415 C CA . THR A 1 774 ? -13.764 1.602 5.549 1.00 82.38 774 THR A CA 1
ATOM 5416 C C . THR A 1 774 ? -12.448 1.917 4.850 1.00 82.38 774 THR A C 1
ATOM 5418 O O . THR A 1 774 ? -12.370 1.897 3.619 1.00 82.38 774 THR A O 1
ATOM 5421 N N . TRP A 1 775 ? -11.377 2.063 5.629 1.00 70.19 775 TRP A N 1
ATOM 5422 C CA . TRP A 1 775 ? -10.014 2.166 5.096 1.00 70.19 775 TRP A CA 1
ATOM 5423 C C . TRP A 1 775 ? -9.439 0.801 4.685 1.00 70.19 775 TRP A C 1
ATOM 5425 O O . TRP A 1 775 ? -8.695 0.697 3.709 1.00 70.19 775 TRP A O 1
ATOM 5435 N N . GLY A 1 776 ? -9.797 -0.265 5.408 1.00 71.25 776 GLY A N 1
ATOM 5436 C CA . GLY A 1 776 ? -9.375 -1.635 5.113 1.00 71.25 776 GLY A CA 1
ATOM 5437 C C . GLY A 1 776 ? -10.249 -2.361 4.079 1.00 71.25 776 GLY A C 1
ATOM 5438 O O . GLY A 1 776 ? -11.115 -1.770 3.443 1.00 71.25 776 GLY A O 1
ATOM 5439 N N . PRO A 1 777 ? -10.019 -3.669 3.856 1.00 81.56 777 PRO A N 1
ATOM 5440 C CA . PRO A 1 777 ? -10.833 -4.460 2.940 1.00 81.56 777 PRO A CA 1
ATOM 5441 C C . PRO A 1 777 ? -12.187 -4.840 3.549 1.00 81.56 777 PRO A C 1
ATOM 5443 O O . PRO A 1 777 ? -12.296 -5.090 4.749 1.00 81.56 777 PRO A O 1
ATOM 5446 N N . VAL A 1 778 ? -13.194 -5.019 2.699 1.00 87.25 778 VAL A N 1
ATOM 5447 C CA . VAL A 1 778 ? -14.453 -5.668 3.075 1.00 87.25 778 VAL A CA 1
ATOM 5448 C C . VAL A 1 778 ? -14.485 -7.070 2.471 1.00 87.25 778 VAL A C 1
ATOM 5450 O O . VAL A 1 778 ? -14.545 -7.188 1.250 1.00 87.25 778 VAL A O 1
ATOM 5453 N N . ASN A 1 779 ? -14.426 -8.159 3.254 1.00 89.31 779 ASN A N 1
ATOM 5454 C CA . ASN A 1 779 ? -14.351 -9.498 2.630 1.00 89.31 779 ASN A CA 1
ATOM 5455 C C . ASN A 1 779 ? -15.685 -9.900 1.993 1.00 89.31 779 ASN A C 1
ATOM 5457 O O . ASN A 1 779 ? -15.682 -10.449 0.890 1.00 89.31 779 ASN A O 1
ATOM 5461 N N . ALA A 1 780 ? -16.802 -9.640 2.676 1.00 90.31 780 ALA A N 1
ATOM 5462 C CA . ALA A 1 780 ? -18.135 -9.936 2.173 1.00 90.31 780 ALA A CA 1
ATOM 5463 C C . ALA A 1 780 ? -19.193 -8.942 2.676 1.00 90.31 780 ALA A C 1
ATOM 5465 O O . ALA A 1 780 ? -19.325 -8.724 3.878 1.00 90.31 780 ALA A O 1
ATOM 5466 N N . LEU A 1 781 ? -20.015 -8.421 1.769 1.00 91.62 781 LEU A N 1
ATOM 5467 C CA . LEU A 1 781 ? -21.273 -7.743 2.088 1.00 91.62 781 LEU A CA 1
ATOM 5468 C C . LEU A 1 781 ? -22.416 -8.532 1.448 1.00 91.62 781 LEU A C 1
ATOM 5470 O O . LEU A 1 781 ? -22.417 -8.779 0.244 1.00 91.62 781 LEU A O 1
ATOM 5474 N N . THR A 1 782 ? -23.355 -8.996 2.269 1.00 90.69 782 THR A N 1
ATOM 5475 C CA . THR A 1 782 ? -24.449 -9.879 1.856 1.00 90.69 782 THR A CA 1
ATOM 5476 C C . THR A 1 782 ? -25.789 -9.352 2.355 1.00 90.69 782 THR A C 1
ATOM 5478 O O . THR A 1 782 ? -26.009 -9.244 3.561 1.00 90.69 782 THR A O 1
ATOM 5481 N N . VAL A 1 783 ? -26.708 -9.094 1.424 1.00 88.44 783 VAL A N 1
ATOM 5482 C CA . VAL A 1 783 ? -28.095 -8.701 1.702 1.00 88.44 783 VAL A CA 1
ATOM 5483 C C . VAL A 1 783 ? -29.042 -9.742 1.100 1.00 88.44 783 VAL A C 1
ATOM 5485 O O . VAL A 1 783 ? -29.058 -9.983 -0.115 1.00 88.44 783 VAL A O 1
ATOM 5488 N N . ILE A 1 784 ? -29.812 -10.411 1.962 1.00 84.81 784 ILE A N 1
ATOM 5489 C CA . ILE A 1 784 ? -30.744 -11.484 1.586 1.00 84.81 784 ILE A CA 1
ATOM 5490 C C . ILE A 1 784 ? -32.151 -11.111 2.043 1.00 84.81 784 ILE A C 1
ATOM 5492 O O . ILE A 1 784 ? -32.413 -10.957 3.233 1.00 84.81 784 ILE A O 1
ATOM 5496 N N . GLY A 1 785 ? -33.091 -11.060 1.104 1.00 75.62 785 GLY A N 1
ATOM 5497 C CA . GLY A 1 785 ? -34.497 -10.751 1.387 1.00 75.62 785 GLY A CA 1
ATOM 5498 C C . GLY A 1 785 ? -34.863 -9.266 1.301 1.00 75.62 785 GLY A C 1
ATOM 5499 O O . GLY A 1 785 ? -36.024 -8.960 1.550 1.00 75.62 785 GLY A O 1
ATOM 5500 N N . GLY A 1 786 ? -33.920 -8.385 0.939 1.00 83.12 786 GLY A N 1
ATOM 5501 C CA . GLY A 1 786 ? -34.129 -6.941 0.777 1.00 83.12 786 GLY A CA 1
ATOM 5502 C C . GLY A 1 786 ? -33.191 -6.289 -0.250 1.00 83.12 786 GLY A C 1
ATOM 5503 O O . GLY A 1 786 ? -32.438 -6.983 -0.942 1.00 83.12 786 GLY A O 1
ATOM 5504 N N . ASN A 1 787 ? -33.282 -4.963 -0.354 1.00 84.06 787 ASN A N 1
ATOM 5505 C CA . ASN A 1 787 ? -32.493 -4.081 -1.215 1.00 84.06 787 ASN A CA 1
ATOM 5506 C C . ASN A 1 787 ? -31.196 -3.616 -0.541 1.00 84.06 787 ASN A C 1
ATOM 5508 O O . ASN A 1 787 ? -31.085 -3.589 0.684 1.00 84.06 787 ASN A O 1
ATOM 5512 N N . LEU A 1 788 ? -30.237 -3.208 -1.370 1.00 85.94 788 LEU A N 1
ATOM 5513 C CA . LEU A 1 788 ? -29.031 -2.488 -0.967 1.00 85.94 788 LEU A CA 1
ATOM 5514 C C . LEU A 1 788 ? -29.058 -1.108 -1.637 1.00 85.94 788 LEU A C 1
ATOM 5516 O O . LEU A 1 788 ? -28.939 -1.030 -2.864 1.00 85.94 788 LEU A O 1
ATOM 5520 N N . THR A 1 789 ? -29.245 -0.050 -0.846 1.00 82.00 789 THR A N 1
ATOM 5521 C CA . THR A 1 789 ? -29.340 1.335 -1.351 1.00 82.00 789 THR A CA 1
ATOM 5522 C C . THR A 1 789 ? -28.299 2.283 -0.767 1.00 82.00 789 THR A C 1
ATOM 5524 O O . THR A 1 789 ? -28.115 3.355 -1.333 1.00 82.00 789 THR A O 1
ATOM 5527 N N . GLY A 1 790 ? -27.631 1.903 0.326 1.00 77.19 790 GLY A N 1
ATOM 5528 C CA . GLY A 1 790 ? -26.565 2.703 0.928 1.00 77.19 790 GLY A CA 1
ATOM 5529 C C . GLY A 1 790 ? -25.316 2.822 0.050 1.00 77.19 790 GLY A C 1
ATOM 5530 O O . GLY A 1 790 ? -25.077 2.009 -0.854 1.00 77.19 790 GLY A O 1
ATOM 5531 N N . THR A 1 791 ? -24.512 3.844 0.328 1.00 83.38 791 THR A N 1
ATOM 5532 C CA . THR A 1 791 ? -23.213 4.090 -0.302 1.00 83.38 791 THR A CA 1
ATOM 5533 C C . THR A 1 791 ? -22.154 3.176 0.302 1.00 83.38 791 THR A C 1
ATOM 5535 O O . THR A 1 791 ? -22.099 2.968 1.507 1.00 83.38 791 THR A O 1
ATOM 5538 N N . ILE A 1 792 ? -21.272 2.628 -0.528 1.00 84.25 792 ILE A N 1
ATOM 5539 C CA . ILE A 1 792 ? -20.148 1.800 -0.090 1.00 84.25 792 ILE A CA 1
ATOM 5540 C C . ILE A 1 792 ? -18.857 2.473 -0.555 1.00 84.25 792 ILE A C 1
ATOM 5542 O O . ILE A 1 792 ? -18.579 2.512 -1.753 1.00 84.25 792 ILE A O 1
ATOM 5546 N N . ASP A 1 793 ? -18.058 2.972 0.381 1.00 81.25 793 ASP A N 1
ATOM 5547 C CA . ASP A 1 793 ? -16.739 3.553 0.132 1.00 81.25 793 ASP A CA 1
ATOM 5548 C C . ASP A 1 793 ? -15.655 2.731 0.846 1.00 81.25 793 ASP A C 1
ATOM 5550 O O . ASP A 1 793 ? -15.528 2.722 2.074 1.00 81.25 793 ASP A O 1
ATOM 5554 N N . VAL A 1 794 ? -14.904 1.961 0.057 1.00 77.31 794 VAL A N 1
ATOM 5555 C CA . VAL A 1 794 ? -13.907 0.997 0.531 1.00 77.31 794 VAL A CA 1
ATOM 5556 C C . VAL A 1 794 ? -12.573 1.300 -0.136 1.00 77.31 794 VAL A C 1
ATOM 5558 O O . VAL A 1 794 ? -12.302 0.854 -1.246 1.00 77.31 794 VAL A O 1
ATOM 5561 N N . LEU A 1 795 ? -11.676 2.001 0.553 1.00 69.25 795 LEU A N 1
ATOM 5562 C CA . LEU A 1 795 ? -10.333 2.272 0.015 1.00 69.25 795 LEU A CA 1
ATOM 5563 C C . LEU A 1 795 ? -9.559 0.974 -0.290 1.00 69.25 795 LEU A C 1
ATOM 5565 O O . LEU A 1 795 ? -8.771 0.912 -1.236 1.00 69.25 795 LEU A O 1
ATOM 5569 N N . GLY A 1 796 ? -9.810 -0.080 0.491 1.00 68.75 796 GLY A N 1
ATOM 5570 C CA . GLY A 1 796 ? -9.263 -1.415 0.280 1.00 68.75 796 GLY A CA 1
ATOM 5571 C C . GLY A 1 796 ? -9.981 -2.241 -0.797 1.00 68.75 796 GLY A C 1
ATOM 5572 O O . GLY A 1 796 ? -10.655 -1.751 -1.699 1.00 68.75 796 GLY A O 1
ATOM 5573 N N . ARG A 1 797 ? -9.833 -3.566 -0.709 1.00 80.94 797 ARG A N 1
ATOM 5574 C CA . ARG A 1 797 ? -10.536 -4.510 -1.589 1.00 80.94 797 ARG A CA 1
ATOM 5575 C C . ARG A 1 797 ? -11.918 -4.849 -1.030 1.00 80.94 797 ARG A C 1
ATOM 5577 O O . ARG A 1 797 ? -12.007 -5.300 0.109 1.00 80.94 797 ARG A O 1
ATOM 5584 N N . LEU A 1 798 ? -12.955 -4.791 -1.862 1.00 84.25 798 LEU A N 1
ATOM 5585 C CA . LEU A 1 798 ? -14.238 -5.451 -1.618 1.00 84.25 798 LEU A CA 1
ATOM 5586 C C . LEU A 1 798 ? -14.187 -6.869 -2.213 1.00 84.25 798 LEU A C 1
ATOM 5588 O O . LEU A 1 798 ? -14.155 -7.067 -3.424 1.00 84.25 798 LEU A O 1
ATOM 5592 N N . GLY A 1 799 ? -14.095 -7.891 -1.366 1.00 83.50 799 GLY A N 1
ATOM 5593 C CA . GLY A 1 799 ? -13.913 -9.283 -1.777 1.00 83.50 799 GLY A CA 1
ATOM 5594 C C . GLY A 1 799 ? -15.132 -9.852 -2.498 1.00 83.50 799 GLY A C 1
ATOM 5595 O O . GLY A 1 799 ? -15.002 -10.401 -3.595 1.00 83.50 799 GLY A O 1
ATOM 5596 N N . PHE A 1 800 ? -16.306 -9.711 -1.891 1.00 88.38 800 PHE A N 1
ATOM 5597 C CA . PHE A 1 800 ? -17.549 -10.300 -2.365 1.00 88.38 800 PHE A CA 1
ATOM 5598 C C . PHE A 1 800 ? -18.741 -9.405 -2.012 1.00 88.38 800 PHE A C 1
ATOM 5600 O O . PHE A 1 800 ? -18.917 -9.029 -0.855 1.00 88.38 800 PHE A O 1
ATOM 5607 N N . LEU A 1 801 ? -19.573 -9.084 -2.997 1.00 88.56 801 LEU A N 1
ATOM 5608 C CA . LEU A 1 801 ? -20.806 -8.328 -2.814 1.00 88.56 801 LEU A CA 1
ATOM 5609 C C . LEU A 1 801 ? -21.980 -9.146 -3.349 1.00 88.56 801 LEU A C 1
ATOM 5611 O O . LEU A 1 801 ? -21.985 -9.525 -4.519 1.00 88.56 801 LEU A O 1
ATOM 5615 N N . GLN A 1 802 ? -22.965 -9.425 -2.495 1.00 88.75 802 GLN A N 1
ATOM 5616 C CA . GLN A 1 802 ? -24.134 -10.231 -2.836 1.00 88.75 802 GLN A CA 1
ATOM 5617 C C . GLN A 1 802 ? -25.446 -9.546 -2.443 1.00 88.75 802 GLN A C 1
ATOM 5619 O O . GLN A 1 802 ? -25.697 -9.298 -1.265 1.00 88.75 802 GLN A O 1
ATOM 5624 N N . CYS A 1 803 ? -26.329 -9.356 -3.424 1.00 84.00 803 CYS A N 1
ATOM 5625 C CA . CYS A 1 803 ? -27.715 -8.924 -3.238 1.00 84.00 803 CYS A CA 1
ATOM 5626 C C . CYS A 1 803 ? -28.653 -9.852 -4.032 1.00 84.00 803 CYS A C 1
ATOM 5628 O O . CYS A 1 803 ? -28.617 -9.880 -5.261 1.00 84.00 803 CYS A O 1
ATOM 5630 N N . THR A 1 804 ? -29.458 -10.674 -3.344 1.00 71.12 804 THR A N 1
ATOM 5631 C CA . THR A 1 804 ? -30.140 -11.831 -3.983 1.00 71.12 804 THR A CA 1
ATOM 5632 C C . THR A 1 804 ? -31.658 -11.773 -4.080 1.00 71.12 804 THR A C 1
ATOM 5634 O O . THR A 1 804 ? -32.221 -12.590 -4.803 1.00 71.12 804 THR A O 1
ATOM 5637 N N . ALA A 1 805 ? -32.341 -10.875 -3.371 1.00 61.38 805 ALA A N 1
ATOM 5638 C CA . ALA A 1 805 ? -33.805 -10.923 -3.307 1.00 61.38 805 ALA A CA 1
ATOM 5639 C C . ALA A 1 805 ? -34.518 -9.904 -4.194 1.00 61.38 805 ALA A C 1
ATOM 5641 O O . ALA A 1 805 ? -35.601 -10.215 -4.688 1.00 61.38 805 ALA A O 1
ATOM 5642 N N . THR A 1 806 ? -33.928 -8.725 -4.405 1.00 66.81 806 THR A N 1
ATOM 5643 C CA . THR A 1 806 ? -34.669 -7.610 -5.001 1.00 66.81 806 THR A CA 1
ATOM 5644 C C . THR A 1 806 ? -33.798 -6.837 -5.994 1.00 66.81 806 THR A C 1
ATOM 5646 O O . THR A 1 806 ? -33.827 -7.198 -7.166 1.00 66.81 806 THR A O 1
ATOM 5649 N N . ALA A 1 807 ? -32.981 -5.864 -5.569 1.00 67.31 807 ALA A N 1
ATOM 5650 C CA . ALA A 1 807 ? -32.101 -5.102 -6.463 1.00 67.31 807 ALA A CA 1
ATOM 5651 C C . ALA A 1 807 ? -30.901 -4.455 -5.732 1.00 67.31 807 ALA A C 1
ATOM 5653 O O . ALA A 1 807 ? -30.974 -4.176 -4.531 1.00 67.31 807 ALA A O 1
ATOM 5654 N N . LEU A 1 808 ? -29.810 -4.204 -6.470 1.00 74.00 808 LEU A N 1
ATOM 5655 C CA . LEU A 1 808 ? -28.764 -3.240 -6.099 1.00 74.00 808 LEU A CA 1
ATOM 5656 C C . LEU A 1 808 ? -29.120 -1.890 -6.737 1.00 74.00 808 LEU A C 1
ATOM 5658 O O . LEU A 1 808 ? -29.116 -1.784 -7.967 1.00 74.00 808 LEU A O 1
ATOM 5662 N N . GLY A 1 809 ? -29.419 -0.890 -5.907 1.00 63.38 809 GLY A N 1
ATOM 5663 C CA . GLY A 1 809 ? -30.116 0.316 -6.357 1.00 63.38 809 GLY A CA 1
ATOM 5664 C C . GLY A 1 809 ? -31.600 0.033 -6.635 1.00 63.38 809 GLY A C 1
ATOM 5665 O O . GLY A 1 809 ? -31.967 -1.023 -7.151 1.00 63.38 809 GLY A O 1
ATOM 5666 N N . GLY A 1 810 ? -32.480 0.937 -6.205 1.00 51.78 810 GLY A N 1
ATOM 5667 C CA . GLY A 1 810 ? -33.923 0.765 -6.357 1.00 51.78 810 GLY A CA 1
ATOM 5668 C C . GLY A 1 810 ? -34.712 2.003 -5.931 1.00 51.78 810 GLY A C 1
ATOM 5669 O O . GLY A 1 810 ? -34.489 2.562 -4.858 1.00 51.78 810 GLY A O 1
ATOM 5670 N N . GLY A 1 811 ? -35.670 2.425 -6.762 1.00 55.41 811 GLY A N 1
ATOM 5671 C CA . GLY A 1 811 ? -36.510 3.600 -6.498 1.00 55.41 811 GLY A CA 1
ATOM 5672 C C . GLY A 1 811 ? -35.817 4.931 -6.819 1.00 55.41 811 GLY A C 1
ATOM 5673 O O . GLY A 1 811 ? -35.120 5.048 -7.817 1.00 55.41 811 GLY A O 1
ATOM 5674 N N . THR A 1 812 ? -36.038 5.965 -5.998 1.00 38.25 812 THR A N 1
ATOM 5675 C CA . THR A 1 812 ? -35.430 7.306 -6.154 1.00 38.25 812 THR A CA 1
ATOM 5676 C C . THR A 1 812 ? -34.012 7.418 -5.577 1.00 38.25 812 THR A C 1
ATOM 5678 O O . THR A 1 812 ? -33.457 8.514 -5.580 1.00 38.25 812 THR A O 1
ATOM 5681 N N . MET A 1 813 ? -33.442 6.330 -5.043 1.00 47.91 813 MET A N 1
ATOM 5682 C CA . MET A 1 813 ? -32.128 6.314 -4.386 1.00 47.91 813 MET A CA 1
ATOM 5683 C C . MET A 1 813 ? -31.151 5.409 -5.149 1.00 47.91 813 MET A C 1
ATOM 5685 O O . MET A 1 813 ? -31.459 4.251 -5.438 1.00 47.91 813 MET A O 1
ATOM 5689 N N . SER A 1 814 ? -29.977 5.951 -5.481 1.00 57.91 814 SER A N 1
ATOM 5690 C CA . SER A 1 814 ? -28.900 5.268 -6.204 1.00 57.91 814 SER A CA 1
ATOM 5691 C C . SER A 1 814 ? -27.887 4.665 -5.233 1.00 57.91 814 SER A C 1
ATOM 5693 O O . SER A 1 814 ? -27.326 5.401 -4.423 1.00 57.91 814 SER A O 1
ATOM 5695 N N . ALA A 1 815 ? -27.585 3.370 -5.361 1.00 67.75 815 ALA A N 1
ATOM 5696 C CA . ALA A 1 815 ? -26.447 2.775 -4.664 1.00 67.75 815 ALA A CA 1
ATOM 5697 C C . ALA A 1 815 ? -25.144 3.207 -5.358 1.00 67.75 815 ALA A C 1
ATOM 5699 O O . ALA A 1 815 ? -24.960 2.958 -6.556 1.00 67.75 815 ALA A O 1
ATOM 5700 N N . ALA A 1 816 ? -24.240 3.839 -4.612 1.00 77.31 816 ALA A N 1
ATOM 5701 C CA . ALA A 1 816 ? -22.908 4.196 -5.086 1.00 77.31 816 ALA A CA 1
ATOM 5702 C C . ALA A 1 816 ? -21.858 3.283 -4.439 1.00 77.31 816 ALA A C 1
ATOM 5704 O O . ALA A 1 816 ? -21.877 3.071 -3.232 1.00 77.31 816 ALA A O 1
ATOM 5705 N N . LEU A 1 817 ? -20.938 2.741 -5.236 1.00 82.56 817 LEU A N 1
ATOM 5706 C CA . LEU A 1 817 ? -19.812 1.934 -4.766 1.00 82.56 817 LEU A CA 1
ATOM 5707 C C . LEU A 1 817 ? -18.512 2.538 -5.284 1.00 82.56 817 LEU A C 1
ATOM 5709 O O . LEU A 1 817 ? -18.316 2.615 -6.497 1.00 82.56 817 LEU A O 1
ATOM 5713 N N . THR A 1 818 ? -17.605 2.868 -4.372 1.00 79.12 818 THR A N 1
ATOM 5714 C CA . THR A 1 818 ? -16.201 3.147 -4.674 1.00 79.12 818 THR A CA 1
ATOM 5715 C C . THR A 1 818 ? -15.338 2.112 -3.964 1.00 79.12 818 THR A C 1
ATOM 5717 O O . THR A 1 818 ? -15.471 1.931 -2.757 1.00 79.12 818 THR A O 1
ATOM 5720 N N . ALA A 1 819 ? -14.489 1.386 -4.700 1.00 74.00 819 ALA A N 1
ATOM 5721 C CA . ALA A 1 819 ? -13.589 0.403 -4.093 1.00 74.00 819 ALA A CA 1
ATOM 5722 C C . ALA A 1 819 ? -12.184 0.385 -4.709 1.00 74.00 819 ALA A C 1
ATOM 5724 O O . ALA A 1 819 ? -12.029 0.600 -5.910 1.00 74.00 819 ALA A O 1
ATOM 5725 N N . GLY A 1 820 ? -11.158 0.044 -3.924 1.00 69.56 820 GLY A N 1
ATOM 5726 C CA . GLY A 1 820 ? -9.810 -0.207 -4.442 1.00 69.56 820 GLY A CA 1
ATOM 5727 C C . GLY A 1 820 ? -9.808 -1.321 -5.492 1.00 69.56 820 GLY A C 1
ATOM 5728 O O . GLY A 1 820 ? -9.455 -1.081 -6.633 1.00 69.56 820 GLY A O 1
ATOM 5729 N N . ASP A 1 821 ? -10.283 -2.518 -5.146 1.00 77.69 821 ASP A N 1
ATOM 5730 C CA . ASP A 1 821 ? -10.531 -3.627 -6.085 1.00 77.69 821 ASP A CA 1
ATOM 5731 C C . ASP A 1 821 ? -11.842 -4.339 -5.707 1.00 77.69 821 ASP A C 1
ATOM 5733 O O . ASP A 1 821 ? -12.168 -4.428 -4.522 1.00 77.69 821 ASP A O 1
ATOM 5737 N N . LEU A 1 822 ? -12.561 -4.919 -6.673 1.00 83.62 822 LEU A N 1
ATOM 5738 C CA . LEU A 1 822 ? -13.763 -5.732 -6.446 1.00 83.62 822 LEU A CA 1
ATOM 5739 C C . LEU A 1 822 ? -13.547 -7.181 -6.893 1.00 83.62 822 LEU A C 1
ATOM 5741 O O . LEU A 1 822 ? -13.286 -7.462 -8.058 1.00 83.62 822 LEU A O 1
ATOM 5745 N N . GLY A 1 823 ? -13.681 -8.141 -5.976 1.00 87.88 823 GLY A N 1
ATOM 5746 C CA . GLY A 1 823 ? -13.529 -9.561 -6.288 1.00 87.88 823 GLY A CA 1
ATOM 5747 C C . GLY A 1 823 ? -14.706 -10.120 -7.088 1.00 87.88 823 GLY A C 1
ATOM 5748 O O . GLY A 1 823 ? -14.531 -10.540 -8.229 1.00 87.88 823 GLY A O 1
ATOM 5749 N N . THR A 1 824 ? -15.904 -10.175 -6.507 1.00 88.25 824 THR A N 1
ATOM 5750 C CA . THR A 1 824 ? -17.101 -10.675 -7.204 1.00 88.25 824 THR A CA 1
ATOM 5751 C C . THR A 1 824 ? -18.350 -9.904 -6.802 1.00 88.25 824 THR A C 1
ATOM 5753 O O . THR A 1 824 ? -18.616 -9.758 -5.611 1.00 88.25 824 THR A O 1
ATOM 5756 N N . LEU A 1 825 ? -19.133 -9.478 -7.796 1.00 90.81 825 LEU A N 1
ATOM 5757 C CA . LEU A 1 825 ? -20.492 -8.962 -7.627 1.00 90.81 825 LEU A CA 1
ATOM 5758 C C . LEU A 1 825 ? -21.513 -10.019 -8.056 1.00 90.81 825 LEU A C 1
ATOM 5760 O O . LEU A 1 825 ? -21.484 -10.455 -9.207 1.00 90.81 825 LEU A O 1
ATOM 5764 N N . LEU A 1 826 ? -22.430 -10.383 -7.157 1.00 89.25 826 LEU A N 1
ATOM 5765 C CA . LEU A 1 826 ? -23.628 -11.170 -7.447 1.00 89.25 826 LEU A CA 1
ATOM 5766 C C . LEU A 1 826 ? -24.878 -10.330 -7.163 1.00 89.25 826 LEU A C 1
ATOM 5768 O O . LEU A 1 826 ? -25.170 -10.026 -6.005 1.00 89.25 826 LEU A O 1
ATOM 5772 N N . ALA A 1 827 ? -25.643 -10.001 -8.200 1.00 88.69 827 ALA A N 1
ATOM 5773 C CA . ALA A 1 827 ? -26.884 -9.242 -8.065 1.00 88.69 827 ALA A CA 1
ATOM 5774 C C . ALA A 1 827 ? -28.056 -9.918 -8.787 1.00 88.69 827 ALA A C 1
ATOM 5776 O O . ALA A 1 827 ? -27.884 -10.541 -9.839 1.00 88.69 827 ALA A O 1
ATOM 5777 N N . GLN A 1 828 ? -29.268 -9.770 -8.246 1.00 89.12 828 GLN A N 1
ATOM 5778 C CA . GLN A 1 828 ? -30.487 -10.163 -8.956 1.00 89.12 828 GLN A CA 1
ATOM 5779 C C . GLN A 1 828 ? -30.776 -9.198 -10.116 1.00 89.12 828 GLN A C 1
ATOM 5781 O O . GLN A 1 828 ? -30.954 -9.649 -11.244 1.00 89.12 828 GLN A O 1
ATOM 5786 N N . THR A 1 829 ? -30.751 -7.890 -9.862 1.00 88.25 829 THR A N 1
ATOM 5787 C CA . THR A 1 829 ? -30.850 -6.805 -10.855 1.00 88.25 829 THR A CA 1
ATOM 5788 C C . THR A 1 829 ? -29.992 -5.618 -10.414 1.00 88.25 829 THR A C 1
ATOM 5790 O O . THR A 1 829 ? -29.745 -5.460 -9.214 1.00 88.25 829 THR A O 1
ATOM 5793 N N . LEU A 1 830 ? -29.552 -4.794 -11.369 1.00 88.00 830 LEU A N 1
ATOM 5794 C CA . LEU A 1 830 ? -28.934 -3.485 -11.120 1.00 88.00 830 LEU A CA 1
ATOM 5795 C C . LEU A 1 830 ? -29.838 -2.401 -11.714 1.00 88.00 830 LEU A C 1
ATOM 5797 O O . LEU A 1 830 ? -30.169 -2.491 -12.896 1.00 88.00 830 LEU A O 1
ATOM 5801 N N . ASP A 1 831 ? -30.232 -1.407 -10.923 1.00 87.12 831 ASP A N 1
ATOM 5802 C CA . ASP A 1 831 ? -31.033 -0.276 -11.407 1.00 87.12 831 ASP A CA 1
ATOM 5803 C C . ASP A 1 831 ? -30.592 1.020 -10.721 1.00 87.12 831 ASP A C 1
ATOM 5805 O O . ASP A 1 831 ? -30.661 1.136 -9.497 1.00 87.12 831 ASP A O 1
ATOM 5809 N N . GLY A 1 832 ? -30.082 1.980 -11.495 1.00 82.81 832 GLY A N 1
ATOM 5810 C CA . GLY A 1 832 ? -29.581 3.245 -10.946 1.00 82.81 832 GLY A CA 1
ATOM 5811 C C . GLY A 1 832 ? -28.284 3.111 -10.136 1.00 82.81 832 GLY A C 1
ATOM 5812 O O . GLY A 1 832 ? -28.035 3.930 -9.250 1.00 82.81 832 GLY A O 1
ATOM 5813 N N . ALA A 1 833 ? -27.478 2.070 -10.374 1.00 84.88 833 ALA A N 1
ATOM 5814 C CA . ALA A 1 833 ? -26.258 1.805 -9.610 1.00 84.88 833 ALA A CA 1
ATOM 5815 C C . ALA A 1 833 ? -25.028 2.495 -10.226 1.00 84.88 833 ALA A C 1
ATOM 5817 O O . ALA A 1 833 ? -24.806 2.421 -11.434 1.00 84.88 833 ALA A O 1
ATOM 5818 N N . ALA A 1 834 ? -24.180 3.108 -9.396 1.00 86.81 834 ALA A N 1
ATOM 5819 C CA . ALA A 1 834 ? -22.921 3.724 -9.824 1.00 86.81 834 ALA A CA 1
ATOM 5820 C C . ALA A 1 834 ? -21.725 3.041 -9.144 1.00 86.81 834 ALA A C 1
ATOM 5822 O O . ALA A 1 834 ? -21.417 3.318 -7.988 1.00 86.81 834 ALA A O 1
ATOM 5823 N N . LEU A 1 835 ? -21.042 2.145 -9.858 1.00 88.56 835 LEU A N 1
ATOM 5824 C CA . LEU A 1 835 ? -19.971 1.297 -9.330 1.00 88.56 835 LEU A CA 1
ATOM 5825 C C . LEU A 1 835 ? -18.631 1.671 -9.977 1.00 88.56 835 LEU A C 1
ATOM 5827 O O . LEU A 1 835 ? -18.449 1.465 -11.174 1.00 88.56 835 LEU A O 1
ATOM 5831 N N . LYS A 1 836 ? -17.683 2.197 -9.198 1.00 85.38 836 LYS A N 1
ATOM 5832 C CA . LYS A 1 836 ? -16.349 2.622 -9.654 1.00 85.38 836 LYS A CA 1
ATOM 5833 C C . LYS A 1 836 ? -15.263 1.940 -8.834 1.00 85.38 836 LYS A C 1
ATOM 5835 O O . LYS A 1 836 ? -15.192 2.142 -7.627 1.00 85.38 836 LYS A O 1
ATOM 5840 N N . VAL A 1 837 ? -14.393 1.148 -9.459 1.00 81.81 837 VAL A N 1
ATOM 5841 C CA . VAL A 1 837 ? -13.320 0.455 -8.719 1.00 81.81 837 VAL A CA 1
ATOM 5842 C C . VAL A 1 837 ? -11.995 0.419 -9.489 1.00 81.81 837 VAL A C 1
ATOM 5844 O O . VAL A 1 837 ? -11.967 0.734 -10.679 1.00 81.81 837 VAL A O 1
ATOM 5847 N N . GLY A 1 838 ? -10.900 0.005 -8.839 1.00 73.31 838 GLY A N 1
ATOM 5848 C CA . GLY A 1 838 ? -9.631 -0.322 -9.505 1.00 73.31 838 GLY A CA 1
ATOM 5849 C C . GLY A 1 838 ? -9.795 -1.485 -10.480 1.00 73.31 838 GLY A C 1
ATOM 5850 O O . GLY A 1 838 ? -10.021 -1.243 -11.657 1.00 73.31 838 GLY A O 1
ATOM 5851 N N . ALA A 1 839 ? -9.731 -2.743 -10.041 1.00 78.38 839 ALA A N 1
ATOM 5852 C CA . ALA A 1 839 ? -9.979 -3.905 -10.908 1.00 78.38 839 ALA A CA 1
ATOM 5853 C C . ALA A 1 839 ? -11.187 -4.752 -10.470 1.00 78.38 839 ALA A C 1
ATOM 5855 O O . ALA A 1 839 ? -11.546 -4.788 -9.294 1.00 78.38 839 ALA A O 1
ATOM 5856 N N . TRP A 1 840 ? -11.791 -5.480 -11.416 1.00 84.81 840 TRP A N 1
ATOM 5857 C CA . TRP A 1 840 ? -12.904 -6.406 -11.173 1.00 84.81 840 TRP A CA 1
ATOM 5858 C C . TRP A 1 840 ? -12.487 -7.856 -11.442 1.00 84.81 840 TRP A C 1
ATOM 5860 O O . TRP A 1 840 ? -12.021 -8.192 -12.532 1.00 84.81 840 TRP A O 1
ATOM 5870 N N . GLY A 1 841 ? -12.752 -8.758 -10.498 1.00 85.12 841 GLY A N 1
ATOM 5871 C CA . GLY A 1 841 ? -12.634 -10.199 -10.727 1.00 85.12 841 GLY A CA 1
ATOM 5872 C C . GLY A 1 841 ? -13.794 -10.741 -11.569 1.00 85.12 841 GLY A C 1
ATOM 5873 O O . GLY A 1 841 ? -13.572 -11.267 -12.661 1.00 85.12 841 GLY A O 1
ATOM 5874 N N . ALA A 1 842 ? -15.031 -10.607 -11.078 1.00 89.19 842 ALA A N 1
ATOM 5875 C CA . ALA A 1 842 ? -16.233 -11.073 -11.769 1.00 89.19 842 ALA A CA 1
ATOM 5876 C C . ALA A 1 842 ? -17.485 -10.219 -11.489 1.00 89.19 842 ALA A C 1
ATOM 5878 O O . ALA A 1 842 ? -17.770 -9.868 -10.346 1.00 89.19 842 ALA A O 1
ATOM 5879 N N . LEU A 1 843 ? -18.279 -9.975 -12.532 1.00 92.00 843 LEU A N 1
ATOM 5880 C CA . LEU A 1 843 ? -19.617 -9.383 -12.491 1.00 92.00 843 LEU A CA 1
ATOM 5881 C C . LEU A 1 843 ? -20.652 -10.434 -12.899 1.00 92.00 843 LEU A C 1
ATOM 5883 O O . LEU A 1 843 ? -20.587 -10.956 -14.011 1.00 92.00 843 LEU A O 1
ATOM 5887 N N . GLN A 1 844 ? -21.618 -10.744 -12.036 1.00 93.25 844 GLN A N 1
ATOM 5888 C CA . GLN A 1 844 ? -22.734 -11.627 -12.374 1.00 93.25 844 GLN A CA 1
ATOM 5889 C C . GLN A 1 844 ? -24.064 -11.006 -11.945 1.00 93.25 844 GLN A C 1
ATOM 5891 O O . GLN A 1 844 ? -24.357 -10.870 -10.757 1.00 93.25 844 GLN A O 1
ATOM 5896 N N . VAL A 1 845 ? -24.889 -10.670 -12.932 1.00 92.31 845 VAL A N 1
ATOM 5897 C CA . VAL A 1 845 ? -26.255 -10.181 -12.737 1.00 92.31 845 VAL A CA 1
ATOM 5898 C C . VAL A 1 845 ? -27.214 -11.213 -13.312 1.00 92.31 845 VAL A C 1
ATOM 5900 O O . VAL A 1 845 ? -27.111 -11.568 -14.486 1.00 92.31 845 VAL A O 1
ATOM 5903 N N . ALA A 1 846 ? -28.126 -11.741 -12.496 1.00 90.94 846 ALA A N 1
ATOM 5904 C CA . ALA A 1 846 ? -29.064 -12.773 -12.941 1.00 90.94 846 ALA A CA 1
ATOM 5905 C C . ALA A 1 846 ? -30.148 -12.215 -13.883 1.00 90.94 846 ALA A C 1
ATOM 5907 O O . ALA A 1 846 ? -30.558 -12.895 -14.824 1.00 90.94 846 ALA A O 1
ATOM 5908 N N . GLY A 1 847 ? -30.603 -10.990 -13.623 1.00 90.44 847 GLY A N 1
ATOM 5909 C CA . GLY A 1 847 ? -31.616 -10.256 -14.376 1.00 90.44 847 GLY A CA 1
ATOM 5910 C C . GLY A 1 847 ? -31.031 -9.095 -15.182 1.00 90.44 847 GLY A C 1
ATOM 5911 O O . GLY A 1 847 ? -29.966 -9.227 -15.786 1.00 90.44 847 GLY A O 1
ATOM 5912 N N . ALA A 1 848 ? -31.766 -7.984 -15.235 1.00 91.00 848 ALA A N 1
ATOM 5913 C CA . ALA A 1 848 ? -31.422 -6.806 -16.030 1.00 91.00 848 ALA A CA 1
ATOM 5914 C C . ALA A 1 848 ? -30.452 -5.851 -15.312 1.00 91.00 848 ALA A C 1
ATOM 5916 O O . ALA A 1 848 ? -30.395 -5.812 -14.078 1.00 91.00 848 ALA A O 1
ATOM 5917 N N . VAL A 1 849 ? -29.728 -5.076 -16.119 1.00 92.50 849 VAL A N 1
ATOM 5918 C CA . VAL A 1 849 ? -28.942 -3.902 -15.729 1.00 92.50 849 VAL A CA 1
ATOM 5919 C C . VAL A 1 849 ? -29.537 -2.689 -16.440 1.00 92.50 849 VAL A C 1
ATOM 5921 O O . VAL A 1 849 ? -29.591 -2.678 -17.670 1.00 92.50 849 VAL A O 1
ATOM 5924 N N . ALA A 1 850 ? -29.998 -1.702 -15.675 1.00 90.94 850 ALA A N 1
ATOM 5925 C CA . ALA A 1 850 ? -30.612 -0.483 -16.188 1.00 90.94 850 ALA A CA 1
ATOM 5926 C C . ALA A 1 850 ? -30.048 0.767 -15.499 1.00 90.94 850 ALA A C 1
ATOM 5928 O O . ALA A 1 850 ? -29.695 0.713 -14.318 1.00 90.94 850 ALA A O 1
ATOM 5929 N N . ASN A 1 851 ? -29.972 1.893 -16.215 1.00 89.44 851 ASN A N 1
ATOM 5930 C CA . ASN A 1 851 ? -29.603 3.203 -15.656 1.00 89.44 851 ASN A CA 1
ATOM 5931 C C . ASN A 1 851 ? -28.298 3.185 -14.832 1.00 89.44 851 ASN A C 1
ATOM 5933 O O . ASN A 1 851 ? -28.199 3.868 -13.813 1.00 89.44 851 ASN A O 1
ATOM 5937 N N . SER A 1 852 ? -27.330 2.333 -15.189 1.00 89.19 852 SER A N 1
ATOM 5938 C CA . SER A 1 852 ? -26.196 2.006 -14.316 1.00 89.19 852 SER A CA 1
ATOM 5939 C C . SER A 1 852 ? -24.849 2.366 -14.940 1.00 89.19 852 SER A C 1
ATOM 5941 O O . SER A 1 852 ? -24.616 2.151 -16.127 1.00 89.19 852 SER A O 1
ATOM 5943 N N . LEU A 1 853 ? -23.924 2.855 -14.113 1.00 89.62 853 LEU A N 1
ATOM 5944 C CA . LEU A 1 853 ? -22.532 3.114 -14.479 1.00 89.62 853 LEU A CA 1
ATOM 5945 C C . LEU A 1 853 ? -21.626 2.073 -13.819 1.00 89.62 853 LEU A C 1
ATOM 5947 O O . LEU A 1 853 ? -21.544 2.006 -12.595 1.00 89.62 853 LEU A O 1
ATOM 5951 N N . LEU A 1 854 ? -20.909 1.296 -14.625 1.00 91.19 854 LEU A N 1
ATOM 5952 C CA . LEU A 1 854 ? -19.980 0.255 -14.197 1.00 91.19 854 LEU A CA 1
ATOM 5953 C C . LEU A 1 854 ? -18.579 0.611 -14.705 1.00 91.19 854 LEU A C 1
ATOM 5955 O O . LEU A 1 854 ? -18.315 0.534 -15.900 1.00 91.19 854 LEU A O 1
ATOM 5959 N N . TRP A 1 855 ? -17.679 1.007 -13.808 1.00 86.25 855 TRP A N 1
ATOM 5960 C CA . TRP A 1 855 ? -16.346 1.508 -14.147 1.00 86.25 855 TRP A CA 1
ATOM 5961 C C . TRP A 1 855 ? -15.243 0.709 -13.439 1.00 86.25 855 TRP A C 1
ATOM 5963 O O . TRP A 1 855 ? -15.261 0.532 -12.216 1.00 86.25 855 TRP A O 1
ATOM 5973 N N . ALA A 1 856 ? -14.236 0.282 -14.201 1.00 83.94 856 ALA A N 1
ATOM 5974 C CA . ALA A 1 856 ? -12.990 -0.308 -13.721 1.00 83.94 856 ALA A CA 1
ATOM 5975 C C . ALA A 1 856 ? -11.777 0.478 -14.255 1.00 83.94 856 ALA A C 1
ATOM 5977 O O . ALA A 1 856 ? -11.574 0.566 -15.462 1.00 83.94 856 ALA A O 1
ATOM 5978 N N . ASN A 1 857 ? -10.922 1.022 -13.387 1.00 78.81 857 ASN A N 1
ATOM 5979 C CA . ASN A 1 857 ? -9.663 1.638 -13.843 1.00 78.81 857 ASN A CA 1
ATOM 5980 C C . ASN A 1 857 ? -8.672 0.602 -14.405 1.00 78.81 857 ASN A C 1
ATOM 5982 O O . ASN A 1 857 ? -7.806 0.937 -15.201 1.00 78.81 857 ASN A O 1
ATOM 5986 N N . GLY A 1 858 ? -8.795 -0.654 -13.982 1.00 78.44 858 GLY A N 1
ATOM 5987 C CA . GLY A 1 858 ? -7.999 -1.804 -14.384 1.00 78.44 858 GLY A CA 1
ATOM 5988 C C . GLY A 1 858 ? -8.816 -2.824 -15.180 1.00 78.44 858 GLY A C 1
ATOM 5989 O O . GLY A 1 858 ? -9.771 -2.492 -15.884 1.00 78.44 858 GLY A O 1
ATOM 5990 N N . ALA A 1 859 ? -8.415 -4.092 -15.102 1.00 80.12 859 ALA A N 1
ATOM 5991 C CA . ALA A 1 859 ? -9.067 -5.169 -15.841 1.00 80.12 859 ALA A CA 1
ATOM 5992 C C . ALA A 1 859 ? -10.393 -5.613 -15.197 1.00 80.12 859 ALA A C 1
ATOM 5994 O O . ALA A 1 859 ? -10.498 -5.730 -13.975 1.00 80.12 859 ALA A O 1
ATOM 5995 N N . LEU A 1 860 ? -11.364 -5.953 -16.042 1.00 87.06 860 LEU A N 1
ATOM 5996 C CA . LEU A 1 860 ? -12.563 -6.716 -15.721 1.00 87.06 860 LEU A CA 1
ATOM 5997 C C . LEU A 1 860 ? -12.383 -8.159 -16.202 1.00 87.06 860 LEU A C 1
ATOM 5999 O O . LEU A 1 860 ? -12.335 -8.441 -17.401 1.00 87.06 860 LEU A O 1
ATOM 6003 N N . GLY A 1 861 ? -12.275 -9.087 -15.250 1.00 84.75 861 GLY A N 1
ATOM 6004 C CA . GLY A 1 861 ? -12.035 -10.500 -15.527 1.00 84.75 861 GLY A CA 1
ATOM 6005 C C . GLY A 1 861 ? -13.157 -11.139 -16.345 1.00 84.75 861 GLY A C 1
ATOM 6006 O O . GLY A 1 861 ? -12.931 -11.587 -17.463 1.00 84.75 861 GLY A O 1
ATOM 6007 N N . PHE A 1 862 ? -14.374 -11.187 -15.813 1.00 89.38 862 PHE A N 1
ATOM 6008 C CA . PHE A 1 862 ? -15.534 -11.709 -16.537 1.00 89.38 862 PHE A CA 1
ATOM 6009 C C . PHE A 1 862 ? -16.812 -10.978 -16.135 1.00 89.38 862 PHE A C 1
ATOM 6011 O O . PHE A 1 862 ? -17.025 -10.728 -14.951 1.00 89.38 862 PHE A O 1
ATOM 6018 N N . ALA A 1 863 ? -17.688 -10.703 -17.097 1.00 92.75 863 ALA A N 1
ATOM 6019 C CA . ALA A 1 863 ? -19.017 -10.157 -16.858 1.00 92.75 863 ALA A CA 1
ATOM 6020 C C . ALA A 1 863 ? -20.111 -11.014 -17.507 1.00 92.75 863 ALA A C 1
ATOM 6022 O O . ALA A 1 863 ? -20.036 -11.341 -18.690 1.00 92.75 863 ALA A O 1
ATOM 6023 N N . SER A 1 864 ? -21.147 -11.350 -16.737 1.00 94.50 864 SER A N 1
ATOM 6024 C CA . SER A 1 864 ? -22.344 -12.062 -17.189 1.00 94.50 864 SER A CA 1
ATOM 6025 C C . SER A 1 864 ? -23.604 -11.339 -16.739 1.00 94.50 864 SER A C 1
ATOM 6027 O O . SER A 1 864 ? -23.889 -11.279 -15.545 1.00 94.50 864 SER A O 1
ATOM 6029 N N . ILE A 1 865 ? -24.403 -10.891 -17.700 1.00 95.62 865 ILE A N 1
ATOM 6030 C CA . ILE A 1 865 ? -25.726 -10.306 -17.494 1.00 95.62 865 ILE A CA 1
ATOM 6031 C C . ILE A 1 865 ? -26.761 -11.271 -18.082 1.00 95.62 865 ILE A C 1
ATOM 6033 O O . ILE A 1 865 ? -26.753 -11.577 -19.276 1.00 95.62 865 ILE A O 1
ATOM 6037 N N . GLY A 1 866 ? -27.620 -11.819 -17.223 1.00 92.69 866 GLY A N 1
ATOM 6038 C CA . GLY A 1 866 ? -28.637 -12.799 -17.599 1.00 92.69 866 GLY A CA 1
ATOM 6039 C C . GLY A 1 866 ? -29.858 -12.195 -18.298 1.00 92.69 866 GLY A C 1
ATOM 6040 O O . GLY A 1 866 ? -30.530 -12.912 -19.040 1.00 92.69 866 GLY A O 1
ATOM 6041 N N . GLY A 1 867 ? -30.124 -10.904 -18.085 1.00 92.06 867 GLY A N 1
ATOM 6042 C CA . GLY A 1 867 ? -31.184 -10.120 -18.720 1.00 92.06 867 GLY A CA 1
ATOM 6043 C C . GLY A 1 867 ? -30.656 -9.101 -19.733 1.00 92.06 867 GLY A C 1
ATOM 6044 O O . GLY A 1 867 ? -29.695 -9.373 -20.453 1.00 92.06 867 GLY A O 1
ATOM 6045 N N . THR A 1 868 ? -31.324 -7.950 -19.815 1.00 92.94 868 THR A N 1
ATOM 6046 C CA . THR A 1 868 ? -30.983 -6.830 -20.708 1.00 92.94 868 THR A CA 1
ATOM 6047 C C . THR A 1 868 ? -29.928 -5.901 -20.100 1.00 92.94 868 THR A C 1
ATOM 6049 O O . THR A 1 868 ? -29.775 -5.862 -18.878 1.00 92.94 868 THR A O 1
ATOM 6052 N N . LEU A 1 869 ? -29.231 -5.147 -20.954 1.00 94.12 869 LEU A N 1
ATOM 6053 C CA . LEU A 1 869 ? -28.374 -4.012 -20.591 1.00 94.12 869 LEU A CA 1
ATOM 6054 C C . LEU A 1 869 ? -28.951 -2.758 -21.263 1.00 94.12 869 LEU A C 1
ATOM 6056 O O . LEU A 1 869 ? -28.955 -2.687 -22.488 1.00 94.12 869 LEU A O 1
ATOM 6060 N N . THR A 1 870 ? -29.498 -1.821 -20.493 1.00 92.75 870 THR A N 1
ATOM 6061 C CA . THR A 1 870 ? -30.213 -0.652 -21.039 1.00 92.75 870 THR A CA 1
ATOM 6062 C C . THR A 1 870 ? -29.798 0.640 -20.351 1.00 92.75 870 THR A C 1
ATOM 6064 O O . THR A 1 870 ? -29.652 0.643 -19.128 1.00 92.75 870 THR A O 1
ATOM 6067 N N . ASP A 1 871 ? -29.631 1.734 -21.096 1.00 91.38 871 ASP A N 1
ATOM 6068 C CA . ASP A 1 871 ? -29.305 3.061 -20.540 1.00 91.38 871 ASP A CA 1
ATOM 6069 C C . ASP A 1 871 ? -28.108 3.012 -19.566 1.00 91.38 871 ASP A C 1
ATOM 6071 O O . ASP A 1 871 ? -28.146 3.566 -18.467 1.00 91.38 871 ASP A O 1
ATOM 6075 N N . SER A 1 872 ? -27.082 2.223 -19.899 1.00 93.56 872 SER A N 1
ATOM 6076 C CA . SER A 1 872 ? -26.007 1.861 -18.968 1.00 93.56 872 SER A CA 1
ATOM 6077 C C . SER A 1 872 ? -24.631 1.923 -19.624 1.00 93.56 872 SER A C 1
ATOM 6079 O O . SER A 1 872 ? -24.497 1.728 -20.827 1.00 93.56 872 SER A O 1
ATOM 6081 N N . ALA A 1 873 ? -23.589 2.129 -18.821 1.00 90.56 873 ALA A N 1
ATOM 6082 C CA . ALA A 1 873 ? -22.206 2.180 -19.286 1.00 90.56 873 ALA A CA 1
ATOM 6083 C C . ALA A 1 873 ? -21.337 1.127 -18.584 1.00 90.56 873 ALA A C 1
ATOM 6085 O O . ALA A 1 873 ? -21.386 0.985 -17.362 1.00 90.56 873 ALA A O 1
ATOM 6086 N N . LEU A 1 874 ? -20.518 0.413 -19.356 1.00 93.12 874 LEU A N 1
ATOM 6087 C CA . LEU A 1 874 ? -19.513 -0.543 -18.898 1.00 93.12 874 LEU A CA 1
ATOM 6088 C C . LEU A 1 874 ? -18.133 -0.125 -19.414 1.00 93.12 874 LEU A C 1
ATOM 6090 O O . LEU A 1 874 ? -17.814 -0.310 -20.586 1.00 93.12 874 LEU A O 1
ATOM 6094 N N . LEU A 1 875 ? -17.306 0.413 -18.525 1.00 89.38 875 LEU A N 1
ATOM 6095 C CA . LEU A 1 875 ? -16.032 1.053 -18.849 1.00 89.38 875 LEU A CA 1
ATOM 6096 C C . LEU A 1 875 ? -14.894 0.335 -18.111 1.00 89.38 875 LEU A C 1
ATOM 6098 O O . LEU A 1 875 ? -14.978 0.152 -16.896 1.00 89.38 875 LEU A O 1
ATOM 6102 N N . ALA A 1 876 ? -13.837 -0.092 -18.808 1.00 86.44 876 ALA A N 1
ATOM 6103 C CA . ALA A 1 876 ? -12.704 -0.786 -18.180 1.00 86.44 876 ALA A CA 1
ATOM 6104 C C . ALA A 1 876 ? -11.367 -0.585 -18.913 1.00 86.44 876 ALA A C 1
ATOM 6106 O O . ALA A 1 876 ? -11.353 -0.442 -20.128 1.00 86.44 876 ALA A O 1
ATOM 6107 N N . ALA A 1 877 ? -10.209 -0.701 -18.252 1.00 79.31 877 ALA A N 1
ATOM 6108 C CA . ALA A 1 877 ? -8.938 -0.757 -18.997 1.00 79.31 877 ALA A CA 1
ATOM 6109 C C . ALA A 1 877 ? -8.845 -1.990 -19.901 1.00 79.31 877 ALA A C 1
ATOM 6111 O O . ALA A 1 877 ? -8.311 -1.923 -21.002 1.00 79.31 877 ALA A O 1
ATOM 6112 N N . SER A 1 878 ? -9.397 -3.122 -19.479 1.00 80.06 878 SER A N 1
ATOM 6113 C CA . SER A 1 878 ? -9.592 -4.286 -20.347 1.00 80.06 878 SER A CA 1
ATOM 6114 C C . SER A 1 878 ? -10.747 -5.135 -19.838 1.00 80.06 878 SER A C 1
ATOM 6116 O O . SER A 1 878 ? -11.058 -5.106 -18.652 1.00 80.06 878 SER A O 1
ATOM 6118 N N . ILE A 1 879 ? -11.376 -5.908 -20.717 1.00 87.50 879 ILE A N 1
ATOM 6119 C CA . ILE A 1 879 ? -12.423 -6.874 -20.370 1.00 87.50 879 ILE A CA 1
ATOM 6120 C C . ILE A 1 879 ? -12.014 -8.218 -20.965 1.00 87.50 879 ILE A C 1
ATOM 6122 O O . ILE A 1 879 ? -11.948 -8.331 -22.187 1.00 87.50 879 ILE A O 1
ATOM 6126 N N . ASN A 1 880 ? -11.759 -9.260 -20.162 1.00 86.00 880 ASN A N 1
ATOM 6127 C CA . ASN A 1 880 ? -11.355 -10.547 -20.756 1.00 86.00 880 ASN A CA 1
ATOM 6128 C C . ASN A 1 880 ? -12.540 -11.265 -21.409 1.00 86.00 880 ASN A C 1
ATOM 6130 O O . ASN A 1 880 ? -12.380 -11.837 -22.487 1.00 86.00 880 ASN A O 1
ATOM 6134 N N . ALA A 1 881 ? -13.716 -11.240 -20.774 1.00 86.94 881 ALA A N 1
ATOM 6135 C CA . ALA A 1 881 ? -14.927 -11.840 -21.322 1.00 86.94 881 ALA A CA 1
ATOM 6136 C C . ALA A 1 881 ? -16.214 -11.142 -20.840 1.00 86.94 881 ALA A C 1
ATOM 6138 O O . ALA A 1 881 ? -16.392 -10.909 -19.646 1.00 86.94 881 ALA A O 1
ATOM 6139 N N . LEU A 1 882 ? -17.132 -10.868 -21.767 1.00 94.19 882 LEU A N 1
ATOM 6140 C CA . LEU A 1 882 ? -18.449 -10.273 -21.539 1.00 94.19 882 LEU A CA 1
ATOM 6141 C C . LEU A 1 882 ? -19.541 -11.154 -22.156 1.00 94.19 882 LEU A C 1
ATOM 6143 O O . LEU A 1 882 ? -19.436 -11.608 -23.293 1.00 94.19 882 LEU A O 1
ATOM 6147 N N . THR A 1 883 ? -20.618 -11.398 -21.419 1.00 93.81 883 THR A N 1
ATOM 6148 C CA . THR A 1 883 ? -21.823 -12.064 -21.919 1.00 93.81 883 THR A CA 1
ATOM 6149 C C . THR A 1 883 ? -23.060 -11.304 -21.469 1.00 93.81 883 THR A C 1
ATOM 6151 O O . THR A 1 883 ? -23.295 -11.175 -20.271 1.00 93.81 883 THR A O 1
ATOM 6154 N N . VAL A 1 884 ? -23.887 -10.874 -22.417 1.00 94.50 884 VAL A N 1
ATOM 6155 C CA . VAL A 1 884 ? -25.233 -10.347 -22.163 1.00 94.50 884 VAL A CA 1
ATOM 6156 C C . VAL A 1 884 ? -26.223 -11.269 -22.860 1.00 94.50 884 VAL A C 1
ATOM 6158 O O . VAL A 1 884 ? -26.144 -11.460 -24.070 1.00 94.50 884 VAL A O 1
ATOM 6161 N N . ARG A 1 885 ? -27.119 -11.920 -22.112 1.00 91.75 885 ARG A N 1
ATOM 6162 C CA . ARG A 1 885 ? -28.067 -12.888 -22.694 1.00 91.75 885 ARG A CA 1
ATOM 6163 C C . ARG A 1 885 ? -29.283 -12.221 -23.339 1.00 91.75 885 ARG A C 1
ATOM 6165 O O . ARG A 1 885 ? -29.828 -12.796 -24.278 1.00 91.75 885 ARG A O 1
ATOM 6172 N N . GLY A 1 886 ? -29.714 -11.069 -22.827 1.00 89.38 886 GLY A N 1
ATOM 6173 C CA . GLY A 1 886 ? -30.801 -10.265 -23.385 1.00 89.38 886 GLY A CA 1
ATOM 6174 C C . GLY A 1 886 ? -30.330 -9.261 -24.438 1.00 89.38 886 GLY A C 1
ATOM 6175 O O . GLY A 1 886 ? -29.219 -9.367 -24.959 1.00 89.38 886 GLY A O 1
ATOM 6176 N N . ALA A 1 887 ? -31.204 -8.304 -24.749 1.00 88.81 887 ALA A N 1
ATOM 6177 C CA . ALA A 1 887 ? -30.901 -7.174 -25.625 1.00 88.81 887 ALA A CA 1
ATOM 6178 C C . ALA A 1 887 ? -30.009 -6.129 -24.928 1.00 88.81 887 ALA A C 1
ATOM 6180 O O . ALA A 1 887 ? -30.036 -6.009 -23.697 1.00 88.81 887 ALA A O 1
ATOM 6181 N N . VAL A 1 888 ? -29.252 -5.381 -25.729 1.00 89.44 888 VAL A N 1
ATOM 6182 C CA . VAL A 1 888 ? -28.466 -4.213 -25.322 1.00 89.44 888 VAL A CA 1
ATOM 6183 C C . VAL A 1 888 ? -29.031 -2.986 -26.026 1.00 89.44 888 VAL A C 1
ATOM 6185 O O . VAL A 1 888 ? -29.127 -2.994 -27.250 1.00 89.44 888 VAL A O 1
ATOM 6188 N N . ALA A 1 889 ? -29.429 -1.964 -25.272 1.00 88.81 889 ALA A N 1
ATOM 6189 C CA . ALA A 1 889 ? -30.004 -0.751 -25.846 1.00 88.81 889 ALA A CA 1
ATOM 6190 C C . ALA A 1 889 ? -29.470 0.518 -25.178 1.00 88.81 889 ALA A C 1
ATOM 6192 O O . ALA A 1 889 ? -29.310 0.537 -23.956 1.00 88.81 889 ALA A O 1
ATOM 6193 N N . THR A 1 890 ? -29.224 1.574 -25.954 1.00 87.88 890 THR A N 1
ATOM 6194 C CA . THR A 1 890 ? -28.882 2.910 -25.425 1.00 87.88 890 THR A CA 1
ATOM 6195 C C . THR A 1 890 ? -27.712 2.861 -24.430 1.00 87.88 890 THR A C 1
ATOM 6197 O O . THR A 1 890 ? -27.774 3.429 -23.343 1.00 87.88 890 THR A O 1
ATOM 6200 N N . SER A 1 891 ? -26.685 2.056 -24.718 1.00 90.06 891 SER A N 1
ATOM 6201 C CA . SER A 1 891 ? -25.635 1.708 -23.749 1.00 90.06 891 SER A CA 1
ATOM 6202 C C . SER A 1 891 ? -24.226 1.940 -24.298 1.00 90.06 891 SER A C 1
ATOM 6204 O O . SER A 1 891 ? -24.008 1.978 -25.504 1.00 90.06 891 SER A O 1
ATOM 6206 N N . GLU A 1 892 ? -23.244 2.051 -23.408 1.00 89.44 892 GLU A N 1
ATOM 6207 C CA . GLU A 1 892 ? -21.831 2.219 -23.764 1.00 89.44 892 GLU A CA 1
ATOM 6208 C C . GLU A 1 892 ? -21.000 1.053 -23.217 1.00 89.44 892 GLU A C 1
ATOM 6210 O O . GLU A 1 892 ? -21.105 0.695 -22.044 1.00 89.44 892 GLU A O 1
ATOM 6215 N N . ILE A 1 893 ? -20.147 0.453 -24.047 1.00 90.31 893 ILE A N 1
ATOM 6216 C CA . ILE A 1 893 ? -19.158 -0.546 -23.632 1.00 90.31 893 ILE A CA 1
ATOM 6217 C C . ILE A 1 893 ? -17.795 -0.088 -24.134 1.00 90.31 893 ILE A C 1
ATOM 6219 O O . ILE A 1 893 ? -17.512 -0.170 -25.325 1.00 90.31 893 ILE A O 1
ATOM 6223 N N . LYS A 1 894 ? -16.921 0.360 -23.236 1.00 83.94 894 LYS A N 1
ATOM 6224 C CA . LYS A 1 894 ? -15.642 0.959 -23.624 1.00 83.94 894 LYS A CA 1
ATOM 6225 C C . LYS A 1 894 ? -14.469 0.330 -22.907 1.00 83.94 894 LYS A C 1
ATOM 6227 O O . LYS A 1 894 ? -14.495 0.127 -21.692 1.00 83.94 894 LYS A O 1
ATOM 6232 N N . THR A 1 895 ? -13.404 0.080 -23.660 1.00 78.62 895 THR A N 1
ATOM 6233 C CA . THR A 1 895 ? -12.109 -0.291 -23.106 1.00 78.62 895 THR A CA 1
ATOM 6234 C C . THR A 1 895 ? -10.959 0.495 -23.714 1.00 78.62 895 THR A C 1
ATOM 6236 O O . THR A 1 895 ? -10.923 0.717 -24.916 1.00 78.62 895 THR A O 1
ATOM 6239 N N . TRP A 1 896 ? -9.988 0.907 -22.899 1.00 77.12 896 TRP A N 1
ATOM 6240 C CA . TRP A 1 896 ? -8.782 1.586 -23.412 1.00 77.12 896 TRP A CA 1
ATOM 6241 C C . TRP A 1 896 ? -7.683 0.600 -23.843 1.00 77.12 896 TRP A C 1
ATOM 6243 O O . TRP A 1 896 ? -6.765 0.963 -24.565 1.00 77.12 896 TRP A O 1
ATOM 6253 N N . GLY A 1 897 ? -7.775 -0.658 -23.405 1.00 73.62 897 GLY A N 1
ATOM 6254 C CA . GLY A 1 897 ? -6.886 -1.763 -23.758 1.00 73.62 897 GLY A CA 1
ATOM 6255 C C . GLY A 1 897 ? -7.626 -2.846 -24.542 1.00 73.62 897 GLY A C 1
ATOM 6256 O O . GLY A 1 897 ? -8.114 -2.607 -25.639 1.00 73.62 897 GLY A O 1
ATOM 6257 N N . ARG A 1 898 ? -7.681 -4.077 -24.020 1.00 77.06 898 ARG A N 1
ATOM 6258 C CA . ARG A 1 898 ? -8.251 -5.227 -24.745 1.00 77.06 898 ARG A CA 1
ATOM 6259 C C . ARG A 1 898 ? -9.687 -5.557 -24.334 1.00 77.06 898 ARG A C 1
ATOM 6261 O O . ARG A 1 898 ? -9.941 -5.794 -23.156 1.00 77.06 898 ARG A O 1
ATOM 6268 N N . LEU A 1 899 ? -10.561 -5.761 -25.318 1.00 79.31 899 LEU A N 1
ATOM 6269 C CA . LEU A 1 899 ? -11.809 -6.521 -25.204 1.00 79.31 899 LEU A CA 1
ATOM 6270 C C . LEU A 1 899 ? -11.584 -7.955 -25.718 1.00 79.31 899 LEU A C 1
ATOM 6272 O O . LEU A 1 899 ? -11.489 -8.195 -26.917 1.00 79.31 899 LEU A O 1
ATOM 6276 N N . GLY A 1 900 ? -11.448 -8.931 -24.819 1.00 72.88 900 GLY A N 1
ATOM 6277 C CA . GLY A 1 900 ? -11.066 -10.310 -25.137 1.00 72.88 900 GLY A CA 1
ATOM 6278 C C . GLY A 1 900 ? -12.132 -11.091 -25.912 1.00 72.88 900 GLY A C 1
ATOM 6279 O O . GLY A 1 900 ? -11.869 -11.542 -27.028 1.00 72.88 900 GLY A O 1
ATOM 6280 N N . ALA A 1 901 ? -13.321 -11.255 -25.332 1.00 79.75 901 ALA A N 1
ATOM 6281 C CA . ALA A 1 901 ? -14.472 -11.884 -25.978 1.00 79.75 901 ALA A CA 1
ATOM 6282 C C . ALA A 1 901 ? -15.786 -11.255 -25.494 1.00 79.75 901 ALA A C 1
ATOM 6284 O O . ALA A 1 901 ? -16.000 -11.156 -24.292 1.00 79.75 901 ALA A O 1
ATOM 6285 N N . ALA A 1 902 ? -16.689 -10.884 -26.398 1.00 84.38 902 ALA A N 1
ATOM 6286 C CA . ALA A 1 902 ? -18.028 -10.403 -26.058 1.00 84.38 902 ALA A CA 1
ATOM 6287 C C . ALA A 1 902 ? -19.104 -11.230 -26.773 1.00 84.38 902 ALA A C 1
ATOM 6289 O O . ALA A 1 902 ? -18.988 -11.513 -27.963 1.00 84.38 902 ALA A O 1
ATOM 6290 N N . THR A 1 903 ? -20.152 -11.642 -26.058 1.00 85.06 903 THR A N 1
ATOM 6291 C CA . THR A 1 903 ? -21.311 -12.348 -26.627 1.00 85.06 903 THR A CA 1
ATOM 6292 C C . THR A 1 903 ? -22.611 -11.662 -26.227 1.00 85.06 903 THR A C 1
ATOM 6294 O O . THR A 1 903 ? -22.910 -11.552 -25.039 1.00 85.06 903 THR A O 1
ATOM 6297 N N . PHE A 1 904 ? -23.409 -11.282 -27.221 1.00 86.81 904 PHE A N 1
ATOM 6298 C CA . PHE A 1 904 ? -24.719 -10.655 -27.072 1.00 86.81 904 PHE A CA 1
ATOM 6299 C C . PHE A 1 904 ? -25.801 -11.600 -27.606 1.00 86.81 904 PHE A C 1
ATOM 6301 O O . PHE A 1 904 ? -25.763 -12.026 -28.762 1.00 86.81 904 PHE A O 1
ATOM 6308 N N . GLY A 1 905 ? -26.718 -12.007 -26.731 1.00 81.25 905 GLY A N 1
ATOM 6309 C CA . GLY A 1 905 ? -27.760 -12.991 -27.019 1.00 81.25 905 GLY A CA 1
ATOM 6310 C C . GLY A 1 905 ? -28.997 -12.412 -27.707 1.00 81.25 905 GLY A C 1
ATOM 6311 O O . GLY A 1 905 ? -29.639 -13.142 -28.461 1.00 81.25 905 GLY A O 1
ATOM 6312 N N . GLY A 1 906 ? -29.311 -11.138 -27.458 1.00 81.06 906 GLY A N 1
ATOM 6313 C CA . GLY A 1 906 ? -30.407 -10.397 -28.083 1.00 81.06 906 GLY A CA 1
ATOM 6314 C C . GLY A 1 906 ? -29.931 -9.326 -29.066 1.00 81.06 906 GLY A C 1
ATOM 6315 O O . GLY A 1 906 ? -28.782 -9.348 -29.514 1.00 81.06 906 GLY A O 1
ATOM 6316 N N . ASP A 1 907 ? -30.844 -8.419 -29.407 1.00 82.31 907 ASP A N 1
ATOM 6317 C CA . ASP A 1 907 ? -30.587 -7.287 -30.303 1.00 82.31 907 ASP A CA 1
ATOM 6318 C C . ASP A 1 907 ? -29.660 -6.251 -29.642 1.00 82.31 907 ASP A C 1
ATOM 6320 O O . ASP A 1 907 ? -29.648 -6.128 -28.415 1.00 82.31 907 ASP A O 1
ATOM 6324 N N . VAL A 1 908 ? -28.884 -5.531 -30.452 1.00 80.81 908 VAL A N 1
ATOM 6325 C CA . VAL A 1 908 ? -28.024 -4.408 -30.049 1.00 80.81 908 VAL A CA 1
ATOM 6326 C C . VAL A 1 908 ? -28.493 -3.162 -30.802 1.00 80.81 908 VAL A C 1
ATOM 6328 O O . VAL A 1 908 ? -28.496 -3.168 -32.034 1.00 80.81 908 VAL A O 1
ATOM 6331 N N . THR A 1 909 ? -28.920 -2.131 -30.073 1.00 79.75 909 THR A N 1
ATOM 6332 C CA . THR A 1 909 ? -29.543 -0.917 -30.636 1.00 79.75 909 THR A CA 1
ATOM 6333 C C . THR A 1 909 ? -29.041 0.343 -29.928 1.00 79.75 909 THR A C 1
ATOM 6335 O O . THR A 1 909 ? -29.009 0.361 -28.696 1.00 79.75 909 THR A O 1
ATOM 6338 N N . ASN A 1 910 ? -28.678 1.397 -30.654 1.00 76.31 910 ASN A N 1
ATOM 6339 C CA . ASN A 1 910 ? -28.201 2.680 -30.107 1.00 76.31 910 ASN A CA 1
ATOM 6340 C C . ASN A 1 910 ? -27.084 2.470 -29.064 1.00 76.31 910 ASN A C 1
ATOM 6342 O O . ASN A 1 910 ? -27.174 2.921 -27.926 1.00 76.31 910 ASN A O 1
ATOM 6346 N N . THR A 1 911 ? -26.096 1.635 -29.378 1.00 78.50 911 THR A N 1
ATOM 6347 C CA . THR A 1 911 ? -25.063 1.188 -28.439 1.00 78.50 911 THR A CA 1
ATOM 6348 C C . THR A 1 911 ? -23.675 1.330 -29.044 1.00 78.50 911 THR A C 1
ATOM 6350 O O . THR A 1 911 ? -23.399 0.809 -30.125 1.00 78.50 911 THR A O 1
ATOM 6353 N N . THR A 1 912 ? -22.763 1.931 -28.282 1.00 77.81 912 THR A N 1
ATOM 6354 C CA . THR A 1 912 ? -21.362 2.113 -28.681 1.00 77.81 912 THR A CA 1
ATOM 6355 C C . THR A 1 912 ? -20.472 1.054 -28.037 1.00 77.81 912 THR A C 1
ATOM 6357 O O . THR A 1 912 ? -20.543 0.832 -26.825 1.00 77.81 912 THR A O 1
ATOM 6360 N N . ILE A 1 913 ? -19.616 0.403 -28.834 1.00 79.94 913 ILE A N 1
ATOM 6361 C CA . ILE A 1 913 ? -18.609 -0.555 -28.359 1.00 79.94 913 ILE A CA 1
ATOM 6362 C C . ILE A 1 913 ? -17.217 -0.114 -28.830 1.00 79.94 913 ILE A C 1
ATOM 6364 O O . ILE A 1 913 ? -16.882 -0.243 -30.003 1.00 79.94 913 ILE A O 1
ATOM 6368 N N . GLU A 1 914 ? -16.369 0.331 -27.909 1.00 73.44 914 GLU A N 1
ATOM 6369 C CA . GLU A 1 914 ? -15.016 0.826 -28.202 1.00 73.44 914 GLU A CA 1
ATOM 6370 C C . GLU A 1 914 ? -13.947 0.011 -27.459 1.00 73.44 914 GLU A C 1
ATOM 6372 O O . GLU A 1 914 ? -14.104 -0.319 -26.281 1.00 73.44 914 GLU A O 1
ATOM 6377 N N . ALA A 1 915 ? -12.836 -0.327 -28.118 1.00 66.44 915 ALA A N 1
ATOM 6378 C CA . ALA A 1 915 ? -11.722 -1.034 -27.483 1.00 66.44 915 ALA A CA 1
ATOM 6379 C C . ALA A 1 915 ? -10.365 -0.728 -28.126 1.00 66.44 915 ALA A C 1
ATOM 6381 O O . ALA A 1 915 ? -10.255 -0.774 -29.339 1.00 66.44 915 ALA A O 1
ATOM 6382 N N . GLY A 1 916 ? -9.282 -0.568 -27.362 1.00 60.03 916 GLY A N 1
ATOM 6383 C CA . GLY A 1 916 ? -7.933 -0.468 -27.953 1.00 60.03 916 GLY A CA 1
ATOM 6384 C C . GLY A 1 916 ? -7.589 -1.666 -28.866 1.00 60.03 916 GLY A C 1
ATOM 6385 O O . GLY A 1 916 ? -7.080 -1.511 -29.976 1.00 60.03 916 GLY A O 1
ATOM 6386 N N . THR A 1 917 ? -7.950 -2.884 -28.443 1.00 62.75 917 THR A N 1
ATOM 6387 C CA . THR A 1 917 ? -7.893 -4.113 -29.257 1.00 62.75 917 THR A CA 1
ATOM 6388 C C . THR A 1 917 ? -9.113 -5.004 -29.020 1.00 62.75 917 THR A C 1
ATOM 6390 O O . THR A 1 917 ? -9.515 -5.231 -27.878 1.00 62.75 917 THR A O 1
ATOM 6393 N N . ILE A 1 918 ? -9.672 -5.586 -30.086 1.00 65.94 918 ILE A N 1
ATOM 6394 C CA . ILE A 1 918 ? -10.794 -6.538 -30.007 1.00 65.94 918 ILE A CA 1
ATOM 6395 C C . ILE A 1 918 ? -10.301 -7.952 -30.320 1.00 65.94 918 ILE A C 1
ATOM 6397 O O . ILE A 1 918 ? -9.679 -8.193 -31.349 1.00 65.94 918 ILE A O 1
ATOM 6401 N N . GLY A 1 919 ? -10.599 -8.906 -29.436 1.00 65.25 919 GLY A N 1
ATOM 6402 C CA . GLY A 1 919 ? -10.354 -10.329 -29.661 1.00 65.25 919 GLY A CA 1
ATOM 6403 C C . GLY A 1 919 ? -11.493 -11.011 -30.421 1.00 65.25 919 GLY A C 1
ATOM 6404 O O . GLY A 1 919 ? -11.263 -11.588 -31.478 1.00 65.25 919 GLY A O 1
ATOM 6405 N N . SER A 1 920 ? -12.722 -10.973 -29.892 1.00 72.31 920 SER A N 1
ATOM 6406 C CA . SER A 1 920 ? -13.916 -11.495 -30.578 1.00 72.31 920 SER A CA 1
ATOM 6407 C C . SER A 1 920 ? -15.200 -10.831 -30.082 1.00 72.31 920 SER A C 1
ATOM 6409 O O . SER A 1 920 ? -15.358 -10.593 -28.886 1.00 72.31 920 SER A O 1
ATOM 6411 N N . VAL A 1 921 ? -16.137 -10.569 -30.994 1.00 76.50 921 VAL A N 1
ATOM 6412 C CA . VAL A 1 921 ? -17.491 -10.089 -30.683 1.00 76.50 921 VAL A CA 1
ATOM 6413 C C . VAL A 1 921 ? -18.491 -10.957 -31.441 1.00 76.50 921 VAL A C 1
ATOM 6415 O O . VAL A 1 921 ? -18.340 -11.176 -32.641 1.00 76.50 921 VAL A O 1
ATOM 6418 N N . VAL A 1 922 ? -19.499 -11.475 -30.739 1.00 75.19 922 VAL A N 1
ATOM 6419 C CA . VAL A 1 922 ? -20.569 -12.306 -31.303 1.00 75.19 922 VAL A CA 1
ATOM 6420 C C . VAL A 1 922 ? -21.914 -11.694 -30.943 1.00 75.19 922 VAL A C 1
ATOM 6422 O O . VAL A 1 922 ? -22.282 -11.660 -29.771 1.00 75.19 922 VAL A O 1
ATOM 6425 N N . ILE A 1 923 ? -22.673 -11.271 -31.951 1.00 77.50 923 ILE A N 1
ATOM 6426 C CA . ILE A 1 923 ? -24.050 -10.786 -31.802 1.00 77.50 923 ILE A CA 1
ATOM 6427 C C . ILE A 1 923 ? -24.987 -11.835 -32.403 1.00 77.50 923 ILE A C 1
ATOM 6429 O O . ILE A 1 923 ? -24.810 -12.238 -33.553 1.00 77.50 923 ILE A O 1
ATOM 6433 N N . ARG A 1 924 ? -25.950 -12.320 -31.611 1.00 76.81 924 ARG A N 1
ATOM 6434 C CA . ARG A 1 924 ? -26.942 -13.323 -32.042 1.00 76.81 924 ARG A CA 1
ATOM 6435 C C . ARG A 1 924 ? -28.284 -12.714 -32.465 1.00 76.81 924 ARG A C 1
ATOM 6437 O O . ARG A 1 924 ? -29.036 -13.399 -33.156 1.00 76.81 924 ARG A O 1
ATOM 6444 N N . GLY A 1 925 ? -28.576 -11.480 -32.051 1.00 70.69 925 GLY A N 1
ATOM 6445 C CA . GLY A 1 925 ? -29.737 -10.701 -32.492 1.00 70.69 925 GLY A CA 1
ATOM 6446 C C . GLY A 1 925 ? -29.441 -9.782 -33.680 1.00 70.69 925 GLY A C 1
ATOM 6447 O O . GLY A 1 925 ? -28.432 -9.934 -34.374 1.00 70.69 925 GLY A O 1
ATOM 6448 N N . ALA A 1 926 ? -30.341 -8.835 -33.927 1.00 70.56 926 ALA A N 1
ATOM 6449 C CA . ALA A 1 926 ? -30.149 -7.757 -34.888 1.00 70.56 926 ALA A CA 1
ATOM 6450 C C . ALA A 1 926 ? -29.202 -6.677 -34.339 1.00 70.56 926 ALA A C 1
ATOM 6452 O O . ALA A 1 926 ? -29.175 -6.412 -33.141 1.00 70.56 926 ALA A O 1
ATOM 6453 N N . LEU A 1 927 ? -28.448 -6.050 -35.241 1.00 65.50 927 LEU A N 1
ATOM 6454 C CA . LEU A 1 927 ? -27.765 -4.778 -35.014 1.00 65.50 927 LEU A CA 1
ATOM 6455 C C . LEU A 1 927 ? -28.533 -3.748 -35.847 1.00 65.50 927 LEU A C 1
ATOM 6457 O O . LEU A 1 927 ? -28.564 -3.895 -37.074 1.00 65.50 927 LEU A O 1
ATOM 6461 N N . SER A 1 928 ? -29.219 -2.799 -35.213 1.00 62.06 928 SER A N 1
ATOM 6462 C CA . SER A 1 928 ? -30.043 -1.815 -35.926 1.00 62.06 928 SER A CA 1
ATOM 6463 C C . SER A 1 928 ? -29.662 -0.392 -35.554 1.00 62.06 928 SER A C 1
ATOM 6465 O O . SER A 1 928 ? -29.930 0.024 -34.431 1.00 62.06 928 SER A O 1
ATOM 6467 N N . GLN A 1 929 ? -29.135 0.310 -36.557 1.00 56.00 929 GLN A N 1
ATOM 6468 C CA . GLN A 1 929 ? -28.803 1.728 -36.544 1.00 56.00 929 GLN A CA 1
ATOM 6469 C C . GLN A 1 929 ? -30.058 2.577 -36.305 1.00 56.00 929 GLN A C 1
ATOM 6471 O O . GLN A 1 929 ? -31.106 2.303 -36.901 1.00 56.00 929 GLN A O 1
ATOM 6476 N N . ASP A 1 930 ? -29.946 3.597 -35.458 1.00 48.31 930 ASP A N 1
ATOM 6477 C CA . ASP A 1 930 ? -30.944 4.658 -35.363 1.00 48.31 930 ASP A CA 1
ATOM 6478 C C . ASP A 1 930 ? -30.598 5.776 -36.348 1.00 48.31 930 ASP A C 1
ATOM 6480 O O . ASP A 1 930 ? -29.480 6.281 -36.395 1.00 48.31 930 ASP A O 1
ATOM 6484 N N . ASP A 1 931 ? -31.573 6.149 -37.171 1.00 43.53 931 ASP A N 1
ATOM 6485 C CA . ASP A 1 931 ? -31.450 7.235 -38.141 1.00 43.53 931 ASP A CA 1
ATOM 6486 C C . ASP A 1 931 ? -31.832 8.602 -37.519 1.00 43.53 931 ASP A C 1
ATOM 6488 O O . ASP A 1 931 ? -31.917 9.602 -38.241 1.00 43.53 931 ASP A O 1
ATOM 6492 N N . SER A 1 932 ? -32.155 8.664 -36.215 1.00 40.78 932 SER A N 1
ATOM 6493 C CA . SER A 1 932 ? -32.856 9.807 -35.607 1.00 40.78 932 SER A CA 1
ATOM 6494 C C . SER A 1 932 ? -32.017 10.790 -34.772 1.00 40.78 932 SER A C 1
ATOM 6496 O O . SER A 1 932 ? -32.464 11.929 -34.597 1.00 40.78 932 SER A O 1
ATOM 6498 N N . ASP A 1 933 ? -30.797 10.446 -34.354 1.00 42.34 933 ASP A N 1
ATOM 6499 C CA . ASP A 1 933 ? -29.870 11.319 -33.602 1.00 42.34 933 ASP A CA 1
ATOM 6500 C C . ASP A 1 933 ? -28.487 11.506 -34.258 1.00 42.34 933 ASP A C 1
ATOM 6502 O O . ASP A 1 933 ? -27.807 12.496 -33.972 1.00 42.34 933 ASP A O 1
ATOM 6506 N N . GLY A 1 934 ? -28.117 10.665 -35.226 1.00 37.38 934 GLY A N 1
ATOM 6507 C CA . GLY A 1 934 ? -26.929 10.859 -36.059 1.00 37.38 934 GLY A CA 1
ATOM 6508 C C . GLY A 1 934 ? -25.623 10.350 -35.447 1.00 37.38 934 GLY A C 1
ATOM 6509 O O . GLY A 1 934 ? -24.557 10.689 -35.971 1.00 37.38 934 GLY A O 1
ATOM 6510 N N . ASP A 1 935 ? -25.680 9.538 -34.391 1.00 38.78 935 ASP A N 1
ATOM 6511 C CA . ASP A 1 935 ? -24.579 8.653 -34.027 1.00 38.78 935 ASP A CA 1
ATOM 6512 C C . ASP A 1 935 ? -24.743 7.286 -34.720 1.00 38.78 935 ASP A C 1
ATOM 6514 O O . ASP A 1 935 ? -25.815 6.879 -35.160 1.00 38.78 935 ASP A O 1
ATOM 6518 N N . ALA A 1 936 ? -23.623 6.618 -34.985 1.00 41.97 936 ALA A N 1
ATOM 6519 C CA . ALA A 1 936 ? -23.642 5.271 -35.534 1.00 41.97 936 ALA A CA 1
ATOM 6520 C C . ALA A 1 936 ? -23.522 4.276 -34.373 1.00 41.97 936 ALA A C 1
ATOM 6522 O O . ALA A 1 936 ? -22.766 4.512 -33.432 1.00 41.97 936 ALA A O 1
ATOM 6523 N N . ASP A 1 937 ? -24.197 3.129 -34.468 1.00 48.78 937 ASP A N 1
ATOM 6524 C CA . ASP A 1 937 ? -23.834 1.951 -33.679 1.00 48.78 937 ASP A CA 1
ATOM 6525 C C . ASP A 1 937 ? -22.436 1.508 -34.116 1.00 48.78 937 ASP A C 1
ATOM 6527 O O . ASP A 1 937 ? -22.255 0.818 -35.127 1.00 48.78 937 ASP A O 1
ATOM 6531 N N . VAL A 1 938 ? -21.418 1.976 -33.402 1.00 55.44 938 VAL A N 1
ATOM 6532 C CA . VAL A 1 938 ? -20.025 1.789 -33.788 1.00 55.44 938 VAL A CA 1
ATOM 6533 C C . VAL A 1 938 ? -19.388 0.707 -32.925 1.00 55.44 938 VAL A C 1
ATOM 6535 O O . VAL A 1 938 ? -19.328 0.811 -31.702 1.00 55.44 938 VAL A O 1
ATOM 6538 N N . ILE A 1 939 ? -18.864 -0.328 -33.589 1.00 58.31 939 ILE A N 1
ATOM 6539 C CA . ILE A 1 939 ? -17.819 -1.183 -33.023 1.00 58.31 939 ILE A CA 1
ATOM 6540 C C . ILE A 1 939 ? -16.481 -0.635 -33.522 1.00 58.31 939 ILE A C 1
ATOM 6542 O O . ILE A 1 939 ? -16.142 -0.804 -34.697 1.00 58.31 939 ILE A O 1
ATOM 6546 N N . GLU A 1 940 ? -15.726 0.019 -32.644 1.00 54.91 940 GLU A N 1
ATOM 6547 C CA . GLU A 1 940 ? -14.450 0.656 -32.976 1.00 54.91 940 GLU A CA 1
ATOM 6548 C C . GLU A 1 940 ? -13.278 0.063 -32.202 1.00 54.91 940 GLU A C 1
ATOM 6550 O O . GLU A 1 940 ? -13.388 -0.277 -31.022 1.00 54.91 940 GLU A O 1
ATOM 6555 N N . ALA A 1 941 ? -12.138 -0.061 -32.891 1.00 47.66 941 ALA A N 1
ATOM 6556 C CA . ALA A 1 941 ? -10.879 -0.368 -32.240 1.00 47.66 941 ALA A CA 1
ATOM 6557 C C . ALA A 1 941 ? -9.694 0.410 -32.804 1.00 47.66 941 ALA A C 1
ATOM 6559 O O . ALA A 1 941 ? -9.572 0.554 -34.024 1.00 47.66 941 ALA A O 1
ATOM 6560 N N . ASP A 1 942 ? -8.794 0.837 -31.910 1.00 44.91 942 ASP A N 1
ATOM 6561 C CA . ASP A 1 942 ? -7.584 1.601 -32.254 1.00 44.91 942 ASP A CA 1
ATOM 6562 C C . ASP A 1 942 ? -6.652 0.792 -33.179 1.00 44.91 942 ASP A C 1
ATOM 6564 O O . ASP A 1 942 ? -5.971 1.344 -34.044 1.00 44.91 942 ASP A O 1
ATOM 6568 N N . ALA A 1 943 ? -6.672 -0.542 -33.054 1.00 37.31 943 ALA A N 1
ATOM 6569 C CA . ALA A 1 943 ? -5.981 -1.486 -33.932 1.00 37.31 943 ALA A CA 1
ATOM 6570 C C . ALA A 1 943 ? -6.956 -2.300 -34.816 1.00 37.31 943 ALA A C 1
ATOM 6572 O O . ALA A 1 943 ? -6.990 -3.530 -34.763 1.00 37.31 943 ALA A O 1
ATOM 6573 N N . GLY A 1 944 ? -7.727 -1.610 -35.662 1.00 40.59 944 GLY A N 1
ATOM 6574 C CA . GLY A 1 944 ? -8.462 -2.193 -36.794 1.00 40.59 944 GLY A CA 1
ATOM 6575 C C . GLY A 1 944 ? -9.937 -2.525 -36.529 1.00 40.59 944 GLY A C 1
ATOM 6576 O O . GLY A 1 944 ? -10.296 -3.113 -35.515 1.00 40.59 944 GLY A O 1
ATOM 6577 N N . ARG A 1 945 ? -10.807 -2.182 -37.489 1.00 38.62 945 ARG A N 1
ATOM 6578 C CA . ARG A 1 945 ? -12.249 -2.491 -37.465 1.00 38.62 945 ARG A CA 1
ATOM 6579 C C . ARG A 1 945 ? -12.484 -3.965 -37.824 1.00 38.62 945 ARG A C 1
ATOM 6581 O O . ARG A 1 945 ? -12.204 -4.367 -38.952 1.00 38.62 945 ARG A O 1
ATOM 6588 N N . TYR A 1 946 ? -13.040 -4.758 -36.905 1.00 41.66 946 TYR A N 1
ATOM 6589 C CA . TYR A 1 946 ? -13.421 -6.156 -37.157 1.00 41.66 946 TYR A CA 1
ATOM 6590 C C . TYR A 1 946 ? -14.925 -6.357 -36.966 1.00 41.66 946 TYR A C 1
ATOM 6592 O O . TYR A 1 946 ? -15.465 -6.121 -35.889 1.00 41.66 946 TYR A O 1
ATOM 6600 N N . LEU A 1 947 ? -15.591 -6.851 -38.010 1.00 40.19 947 LEU A N 1
ATOM 6601 C CA . LEU A 1 947 ? -17.004 -7.226 -37.996 1.00 40.19 947 LEU A CA 1
ATOM 6602 C C . LEU A 1 947 ? -17.108 -8.724 -38.310 1.00 40.19 947 LEU A C 1
ATOM 6604 O O . LEU A 1 947 ? -16.736 -9.157 -39.401 1.00 40.19 947 LEU A O 1
ATOM 6608 N N . LEU A 1 948 ? -17.619 -9.523 -37.369 1.00 36.94 948 LEU A N 1
ATOM 6609 C CA . LEU A 1 948 ? -17.999 -10.916 -37.615 1.00 36.94 948 LEU A CA 1
ATOM 6610 C C . LEU A 1 948 ? -19.515 -11.049 -37.452 1.00 36.94 948 LEU A C 1
ATOM 6612 O O . LEU A 1 948 ? -20.053 -10.823 -36.371 1.00 36.94 948 LEU A O 1
ATOM 6616 N N . ARG A 1 949 ? -20.206 -11.456 -38.522 1.00 40.34 949 ARG A N 1
ATOM 6617 C CA . ARG A 1 949 ? -21.637 -11.779 -38.496 1.00 40.34 949 ARG A CA 1
ATOM 6618 C C . ARG A 1 949 ? -21.863 -13.263 -38.769 1.00 40.34 949 ARG A C 1
ATOM 6620 O O . ARG A 1 949 ? -21.356 -13.791 -39.755 1.00 40.34 949 ARG A O 1
ATOM 6627 N N . VAL A 1 950 ? -22.715 -13.894 -37.958 1.00 33.47 950 VAL A N 1
ATOM 6628 C CA . VAL A 1 950 ? -23.330 -15.202 -38.238 1.00 33.47 950 VAL A CA 1
ATOM 6629 C C . VAL A 1 950 ? -24.851 -15.002 -38.305 1.00 33.47 950 VAL A C 1
ATOM 6631 O O . VAL A 1 950 ? -25.507 -14.912 -37.275 1.00 33.47 950 VAL A O 1
ATOM 6634 N N . GLY A 1 951 ? -25.422 -14.876 -39.512 1.00 35.03 951 GLY A N 1
ATOM 6635 C CA . GLY A 1 951 ? -26.881 -14.791 -39.715 1.00 35.03 951 GLY A CA 1
ATOM 6636 C C . GLY A 1 951 ? -27.324 -14.005 -40.959 1.00 35.03 951 GLY A C 1
ATOM 6637 O O . GLY A 1 951 ? -26.710 -13.008 -41.325 1.00 35.03 951 GLY A O 1
ATOM 6638 N N . ALA A 1 952 ? -28.395 -14.462 -41.616 1.00 32.25 952 ALA A N 1
ATOM 6639 C CA . ALA A 1 952 ? -28.812 -14.064 -42.964 1.00 32.25 952 ALA A CA 1
ATOM 6640 C C . ALA A 1 952 ? -29.646 -12.768 -43.019 1.00 32.25 952 ALA A C 1
ATOM 6642 O O . ALA A 1 952 ? -30.822 -12.801 -42.682 1.00 32.25 952 ALA A O 1
ATOM 6643 N N . GLN A 1 953 ? -29.067 -11.660 -43.497 1.00 35.28 953 GLN A N 1
ATOM 6644 C CA . GLN A 1 953 ? -29.752 -10.539 -44.179 1.00 35.28 953 GLN A CA 1
ATOM 6645 C C . GLN A 1 953 ? -28.704 -9.537 -44.710 1.00 35.28 953 GLN A C 1
ATOM 6647 O O . GLN A 1 953 ? -27.667 -9.358 -44.089 1.00 35.28 953 GLN A O 1
ATOM 6652 N N . ALA A 1 954 ? -28.919 -8.931 -45.877 1.00 30.56 954 ALA A N 1
ATOM 6653 C CA . ALA A 1 954 ? -27.920 -8.107 -46.575 1.00 30.56 954 ALA A CA 1
ATOM 6654 C C . ALA A 1 954 ? -27.765 -6.696 -45.970 1.00 30.56 954 ALA A C 1
ATOM 6656 O O . ALA A 1 954 ? -28.756 -6.126 -45.526 1.00 30.56 954 ALA A O 1
ATOM 6657 N N . PHE A 1 955 ? -26.551 -6.128 -46.008 1.00 36.47 955 PHE A N 1
ATOM 6658 C CA . PHE A 1 955 ? -26.333 -4.684 -45.839 1.00 36.47 955 PHE A CA 1
ATOM 6659 C C . PHE A 1 955 ? -26.225 -3.999 -47.205 1.00 36.47 955 PHE A C 1
ATOM 6661 O O . PHE A 1 955 ? -25.662 -4.563 -48.147 1.00 36.47 955 PHE A O 1
ATOM 6668 N N . THR A 1 956 ? -26.731 -2.770 -47.278 1.00 27.34 956 THR A N 1
ATOM 6669 C CA . THR A 1 956 ? -26.448 -1.802 -48.343 1.00 27.34 956 THR A CA 1
ATOM 6670 C C . THR A 1 956 ? -25.224 -1.000 -47.900 1.00 27.34 956 THR A C 1
ATOM 6672 O O . THR A 1 956 ? -25.251 -0.400 -46.831 1.00 27.34 956 THR A O 1
ATOM 6675 N N . ILE A 1 957 ? -24.135 -1.044 -48.669 1.00 27.27 957 ILE A N 1
ATOM 6676 C CA . ILE A 1 957 ? -22.920 -0.255 -48.413 1.00 27.27 957 ILE A CA 1
ATOM 6677 C C . ILE A 1 957 ? -23.167 1.167 -48.931 1.00 27.27 957 ILE A C 1
ATOM 6679 O O . ILE A 1 957 ? -23.636 1.323 -50.058 1.00 27.27 957 ILE A O 1
ATOM 6683 N N . ASP A 1 958 ? -22.854 2.179 -48.121 1.00 29.52 958 ASP A N 1
ATOM 6684 C CA . ASP A 1 958 ? -22.819 3.582 -48.542 1.00 29.52 958 ASP A CA 1
ATOM 6685 C C . ASP A 1 958 ? -21.722 3.778 -49.608 1.00 29.52 958 ASP A C 1
ATOM 6687 O O . ASP A 1 958 ? -20.539 3.521 -49.371 1.00 29.52 958 ASP A O 1
ATOM 6691 N N . GLU A 1 959 ? -22.121 4.191 -50.813 1.00 27.39 959 GLU A N 1
ATOM 6692 C CA . GLU A 1 959 ? -21.249 4.339 -51.986 1.00 27.39 959 GLU A CA 1
ATOM 6693 C C . GLU A 1 959 ? -20.271 5.528 -51.887 1.00 27.39 959 GLU A C 1
ATOM 6695 O O . GLU A 1 959 ? -19.448 5.706 -52.787 1.00 27.39 959 GLU A O 1
ATOM 6700 N N . PHE A 1 960 ? -20.301 6.329 -50.813 1.00 29.12 960 PHE A N 1
ATOM 6701 C CA . PHE A 1 960 ? -19.474 7.538 -50.711 1.00 29.12 960 PHE A CA 1
ATOM 6702 C C . PHE A 1 960 ? -18.143 7.395 -49.963 1.00 29.12 960 PHE A C 1
ATOM 6704 O O . PHE A 1 960 ? -17.366 8.351 -49.966 1.00 29.12 960 PHE A O 1
ATOM 6711 N N . ASN A 1 961 ? -17.814 6.235 -49.378 1.00 26.72 961 ASN A N 1
ATOM 6712 C CA . ASN A 1 961 ? -16.509 6.062 -48.722 1.00 26.72 961 ASN A CA 1
ATOM 6713 C C . ASN A 1 961 ? -16.008 4.598 -48.717 1.00 26.72 961 ASN A C 1
ATOM 6715 O O . ASN A 1 961 ? -16.228 3.861 -47.753 1.00 26.72 961 ASN A O 1
ATOM 6719 N N . PRO A 1 962 ? -15.319 4.127 -49.775 1.00 27.80 962 PRO A N 1
ATOM 6720 C CA . PRO A 1 962 ? -14.801 2.766 -49.819 1.00 27.80 962 PRO A CA 1
ATOM 6721 C C . PRO A 1 962 ? -13.455 2.695 -49.086 1.00 27.80 962 PRO A C 1
ATOM 6723 O O . PRO A 1 962 ? -12.405 2.908 -49.689 1.00 27.80 962 PRO A O 1
ATOM 6726 N N . GLN A 1 963 ? -13.459 2.374 -47.790 1.00 29.19 963 GLN A N 1
ATOM 6727 C CA . GLN A 1 963 ? -12.230 1.971 -47.100 1.00 29.19 963 GLN A CA 1
ATOM 6728 C C . GLN A 1 963 ? -12.075 0.447 -47.108 1.00 29.19 963 GLN A C 1
ATOM 6730 O O . GLN A 1 963 ? -12.905 -0.312 -46.610 1.00 29.19 963 GLN A O 1
ATOM 6735 N N . THR A 1 964 ? -10.987 0.018 -47.740 1.00 26.64 964 THR A N 1
ATOM 6736 C CA . THR A 1 964 ? -10.470 -1.347 -47.860 1.00 26.64 964 THR A CA 1
ATOM 6737 C C . THR A 1 964 ? -10.354 -2.053 -46.507 1.00 26.64 964 THR A C 1
ATOM 6739 O O . THR A 1 964 ? -9.581 -1.639 -45.651 1.00 26.64 964 THR A O 1
ATOM 6742 N N . ILE A 1 965 ? -11.068 -3.170 -46.347 1.00 29.64 965 ILE A N 1
ATOM 6743 C CA . ILE A 1 965 ? -10.932 -4.089 -45.209 1.00 29.64 965 ILE A CA 1
ATOM 6744 C C . ILE A 1 965 ? -9.838 -5.113 -45.546 1.00 29.64 965 ILE A C 1
ATOM 6746 O O . ILE A 1 965 ? -10.015 -5.942 -46.441 1.00 29.64 965 ILE A O 1
ATOM 6750 N N . GLY A 1 966 ? -8.707 -5.061 -44.839 1.00 25.91 966 GLY A N 1
ATOM 6751 C CA . GLY A 1 966 ? -7.636 -6.058 -44.906 1.00 25.91 966 GLY A CA 1
ATOM 6752 C C . GLY A 1 966 ? -7.503 -6.821 -43.586 1.00 25.91 966 GLY A C 1
ATOM 6753 O O . GLY A 1 966 ? -7.144 -6.220 -42.582 1.00 25.91 966 GLY A O 1
ATOM 6754 N N . GLY A 1 967 ? -7.756 -8.138 -43.590 1.00 24.05 967 GLY A N 1
ATOM 6755 C CA . GLY A 1 967 ? -7.419 -9.032 -42.467 1.00 24.05 967 GLY A CA 1
ATOM 6756 C C . GLY A 1 967 ? -8.419 -10.165 -42.179 1.00 24.05 967 GLY A C 1
ATOM 6757 O O . GLY A 1 967 ? -9.415 -9.954 -41.507 1.00 24.05 967 GLY A O 1
ATOM 6758 N N . VAL A 1 968 ? -8.108 -11.365 -42.691 1.00 25.25 968 VAL A N 1
ATOM 6759 C CA . VAL A 1 968 ? -8.566 -12.742 -42.351 1.00 25.25 968 VAL A CA 1
ATOM 6760 C C . VAL A 1 968 ? -10.022 -12.963 -41.873 1.00 25.25 968 VAL A C 1
ATOM 6762 O O . VAL A 1 968 ? -10.336 -12.905 -40.689 1.00 25.25 968 VAL A O 1
ATOM 6765 N N . LEU A 1 969 ? -10.868 -13.424 -42.806 1.00 31.56 969 LEU A N 1
ATOM 6766 C CA . LEU A 1 969 ? -12.110 -14.183 -42.567 1.00 31.56 969 LEU A CA 1
ATOM 6767 C C . LEU A 1 969 ? -11.804 -15.697 -42.480 1.00 31.56 969 LEU A C 1
ATOM 6769 O O . LEU A 1 969 ? -11.177 -16.196 -43.411 1.00 31.56 969 LEU A O 1
ATOM 6773 N N . CYS A 1 970 ? -12.281 -16.417 -41.446 1.00 26.42 970 CYS A N 1
ATOM 6774 C CA . CYS A 1 970 ? -12.678 -17.858 -41.395 1.00 26.42 970 CYS A CA 1
ATOM 6775 C C . CYS A 1 970 ? -12.984 -18.246 -39.919 1.00 26.42 970 CYS A C 1
ATOM 6777 O O . CYS A 1 970 ? -12.265 -17.788 -39.043 1.00 26.42 970 CYS A O 1
ATOM 6779 N N . SER A 1 971 ? -13.963 -19.072 -39.516 1.00 22.86 971 SER A N 1
ATOM 6780 C CA . SER A 1 971 ? -14.866 -20.018 -40.192 1.00 22.86 971 SER A CA 1
ATOM 6781 C C . SER A 1 971 ? -16.258 -20.050 -39.529 1.00 22.86 971 SER A C 1
ATOM 6783 O O . SER A 1 971 ? -16.398 -19.745 -38.348 1.00 22.86 971 SER A O 1
ATOM 6785 N N . VAL A 1 972 ? -17.259 -20.482 -40.297 1.00 23.50 972 VAL A N 1
ATOM 6786 C CA . VAL A 1 972 ? -18.653 -20.739 -39.892 1.00 23.50 972 VAL A CA 1
ATOM 6787 C C . VAL A 1 972 ? -18.801 -22.195 -39.436 1.00 23.50 972 VAL A C 1
ATOM 6789 O O . VAL A 1 972 ? -18.233 -23.071 -40.088 1.00 23.50 972 VAL A O 1
ATOM 6792 N N . ASP A 1 973 ? -19.597 -22.425 -38.389 1.00 26.08 973 ASP A N 1
ATOM 6793 C CA . ASP A 1 973 ? -20.501 -23.583 -38.285 1.00 26.08 973 ASP A CA 1
ATOM 6794 C C . ASP A 1 973 ? -21.944 -23.059 -38.229 1.00 26.08 973 ASP A C 1
ATOM 6796 O O . ASP A 1 973 ? -22.177 -22.069 -37.489 1.00 26.08 973 ASP A O 1
#

Radius of gyration: 36.64 Å; chains: 1; bounding box: 93×47×110 Å

Sequence (973 aa):
MGLFRALSGGKSPAPRATRLALEPLEPRLLLSANLTVVDQRDFGGGFIVTFYDSESLNGVTVPNIVWSPAAPDATTDVYVQVSGRTVTAIQLLGRGNGVQDLGILVEGNDRLGSVIDLRTTALDPIGFVASEGPINLVNLKSAITGADLNGFTTPGGIVLPDDLDEDGVTDDLTAVLTASTLGSVLAAGVVNGDLMASDGVNLVQVLGGDLNGEVTTWGVLGSVLVTARAVAGNLVGGDINGRINGDGGVRLVSATGGNVNGDVVSQTFVTSVIATAMVDPTTRLLVGGSVEGSVLSAGTIGLVSAAGGNVGNPALCAVDGLSVGTVRATAMFQPATGTRVGGAVGADVTAARDITLVSASTSITGTISAGLRLGSVTVSNGSLLGSVVGGTGVGRVVVSGALEGAVIRSCGPIDLVQAASMTSSTISSALRIGSVLIRGNVDTSLILAGYDVGEDLALGTADDNELTQGNVHAGTLNVLSVGGTLSGTVVAVGIGPGSDGLFSTQGDNEVAPGESRLGTATVRTVGANALVLVDTAVGFASANLTPNVVLFVIDTGGPALDPDPSKQFDRTRPLRVPDGDGDTLLISLGGPGRASFDAITGQLILEDTRNTTLSLTVLRGAGTGPNGRYDGTPIWVHGGDDDSLALLSFGQGVPLGKTVAPGYAVDLDGAVGTFSAYQIQNNRTLSASGGIRLFNYLGTTPVEDLQVQAYGGPITTFLAAGALTANVGDPLLLADSFGLVSVRGGLDADVWAQLGGVSTIAVSGGDFNGDVCTWGPVNALTVIGGNLTGTIDVLGRLGFLQCTATALGGGTMSAALTAGDLGTLLAQTLDGAALKVGAWGALQVAGAVANSLLWANGALGFASIGGTLTDSALLAASINALTVRGAVATSEIKTWGRLGAATFGGDVTNTTIEAGTIGSVVIRGALSQDDSDGDADVIEADAGRYLLRVGAQAFTIDEFNPQTIGGVLCSVD

Foldseek 3Di:
DPPQPPVCPDDDPAPDDDQFDFDQDDDDDPDPPFKDWLDKDDPDPLWIKTKIQRGPPPPPDDQNADEDCPDDDQAHQWHFPDDPLEGQEIEGAHNHRDQANMEIETTPHQEHNEYEYPYDDDQHAYAAYEYAHEYQYYAGLAEYQFHQCAQNQDPSRTGAHCPNQSPPDSRFGAHYYYSAEYNEYHHEEEHRGEHEHEAEYAYYEYEQYEDQYEYEYQHEYHEYYYEWDQDPQFTGHFEYNYAYYYANEYEYYETYQAEDQHAYEYAAEYAEYWKAWDQRRVVLDTGHQEYAHEYEYCYEYHEYGGELEEPHDDAHDNNHLYEYEEYDWAWDQRVVVRDTRWYEYAYAYEYCAEYQEYETAEEYQHAYEHVAEYREYYYNHYEYNEEYEHAAEYEEYAHAAEHECYEYFYLHEYQYYEHQEYEVYEHEYLEEYNEYHHQEEYELYEAYFQWTCAPVNAFLDQRISVLVRNAGFQGEYQYYHHNYEYYSYEHEWQFGAANVRHAPDDRGTRGHQAHTEYNEYHHPYYYANYEYETAAYYHYDDDDPPDRYPYDHDFPFKDDADPPVLQKDDQVGWHWAADPQGKIKTKHKAKGWMWGADQQFQEIETGDDGPIAMAIEIETDDGPGPPPARPTFAHAYTIGQAHHYLYDYYYPRREQDGPDPPEESYHASYEYNEYEDQHYAANYEHEHQNEYQYAEHPHADEHELYAYEHNHAEHAYHEHNYEHYYDDDAREHYHCEYNEAEYEEEYRHAYENSREYYAEYYYEQYEYNYEYHYAYEHQEYEYYNYEYQYEYEYAYEDNEYYDEHDEHDDDPGEHEYEYAEYEEYETQEYENYEHEYAEYNEAEHLEEYYNYEAYYAAEHEEYEHNYEYYNYEHEHCEYQEYEHQYEYELYEYEHAAEDNEYEYNEEYENYEAEHQYYNYYYYNYHDDADPPPPDGNDNDHVPFDDDDDDDDDDDDDDPPDDDDHDDDDDDDD